Protein AF-0000000078960631 (afdb_homodimer)

Foldseek 3Di:
DPPPPPPPPPPPPPPCPPPPPVNDDLVVLLVVLVVDDDLLVLLVQLPPDVSSLVSSVVSLVPDDADEDELVVCQPPDPVSSLSSLQRCQCSHAEYEYEPVDHPPLVVSLVSNLPRNQNHAYYEYEQAEQPNSNLVSLQSHQAYAEYEYEHDDYDDEDDRANQNHLNHAYYEYELEEYQQQRVQRHPRHAEYYYELYAHDQDLRNQQRAQNHAYYAAENYDDVRLDPSNLQSNQPRPQNHAEYEHEQHDLRNLSNLNRQNHAEYEYEYDPVHDLEDNLSNLQSNLPDPRHNHAYYEYEAAHQQDLSNLLSLLSNQNYQEYEYEHYQNDALVSLVNNQARARHAEYEYYNHARYALNSVLSNLQRHQNHAEYHYEQHARYECVNVVSNCVRQNDPSPGHHYYHYYNYHYDCVRDPNPPD/DPPPPVPPPPPPPPPCPPCPPVNDDLVVLLVVLVVDDDLLVLLVQLPPDVSSLVSSVVSLVPDDADEDELVVCQPPDPVSSLSSLQRCQCSHAEYEYEPVDHPCLVVSLVSNLPRNQNHAYYEYEQAEQPNSNLVSLQSHQAYAEYEYEHDDYDDEDDRANQNHLNHAYYYYELEEYQQQRVQRHARHAEYAYELYAHDPDLRNQAHAQNHAEYAAYNYDAVNLDPSNLQSCLPRPQNHAYYEHEQHDLRNLSNLSRQRHAEYEYEYDPPHDLEDRLSNLQSNLPDPRHNHAYYEYEAAHQQDLSNLLSLLSNQNYQEYEYYHYQNDALVSLLNNQANARHAEYEYYNHARYALNSLLSNLQRHQNHAEYHYEQHARYECVNVVSNCVRQNDPSPGHHYYHYYNYHYDCVRDPNPPD

Secondary structure (DSSP, 8-state):
--------------------GGGS-HHHHHHHGGG---HHHHHHHHTT-HHHHHHHHHHHHHSS--EEEHHHHHTS-HHHHHHHHHHHGGG--EEEEEGGG-S-HHHHHHHHHHH-TT--EEEEEEE-TT-GGGHHHHH-S---EEEEEESS--SPP----TT-TT--EEEEES-EE--GGGS--TT--EEEEES-EE---TTTTTT-TT--EEEEES--TTTSSHHHHHHHHHH-TT--EEEEES--S--GGGGG-SS--EEEEE--TTS--B--HHHHHHHHH-TT----EEEEES--B--HHHHHHHTT-TT-SEEEEES-SS--HHHHTTT---TT--EEEEES-TT--HHHHHHHHHH-TT--EEEEES-TT--HHHHHHHHHHH-TTS----EEEEESSS--TTTS-----/--------------------GGGS-HHHHHHHGGG---HHHHHHHHTT-HHHHHHHHHHHHHSS--EEEHHHHHTS-HHHHHHHHHHHGGG--EEEEEGGG-S-HHHHHHHHHHH-TT--EEEEEEE-TT-GGGHHHHH-S---EEEEEESS--SPP----TT-TT--EEEEES-EE--TTSS--TT--EEEEES-EE---TTTTTT-TT--EEEEES--TTTSSHHHHHHHHHH-TT--EEEEES--S--GGGGG-SS--EEEEE--TTS--B--HHHHHHHHH-TT----EEEEES--B--HHHHHHHTT-TT-SEEEEES-SS--HHHHHHT---TT--EEEEES-TT--HHHHHHHHHH-TT--EEEEES-TT--HHHHHHHHHHH-TTS----EEEEESSS--TTTS-----

pLDDT: mean 85.21, std 16.03, range [22.84, 98.56]

Organism: Drosophila grimshawi (NCBI:txid7222)

Sequence (834 aa):
MSGNFGMVSQHPHQDSTSCPIMCLHEDIICQLFNYIPQLSDKVHLACVAPKFRDAFDNWARRQRSHSLNAQDVEQMLLPDLIVFFKVAGPFITVLMVNTASYHKESLIVEFIAEYCKNLEEIHFSNVTDEFRFGQLLSRLTHLRRVSIHCSDVEDVLNLDMESNQELEFFELINGCYTGKHLCDFPKLQTIVLRDCLLWNSGELGITLKKLRVLVLEGCCFDVMNQSLYEKIAKCCVDLEDLTFSNCDVHFEVIAQLVNLKRCTLKTYISTSNELNLDFLSALAEKRDSKLQYLNLTGQFEIGNEHATCLGQLNTLLQLHFSDNDVLEDSHFLLFNDLPQLKLLGLSWCGSVTDTGLANLICRCPQLNRMDINHCNQITNNLVFNAISCCGKGTGRSMILNVAHTKITNTMLEVRSAMSGNFGMVSQHPHQDSTSCPIMCLHEDIICQLFNYIPQLSDKVHLACVAPKFRDAFDNWARRQRSHSLNAQDVEQMLLPDLIVFFKVAGPFITVLMVNTASYHKESLIVEFIAEYCKNLEEIHFSNVTDEFRFGQLLSRLTHLRRVSIHCSDVEDVLNLDMESNQELEFFELINGCYTGKHLCDFPKLQTIVLRDCLLWNSGELGITLKKLRVLVLEGCCFDVMNQSLYEKIAKCCVDLEDLTFSNCDVHFEVIAQLVNLKRCTLKTYISTSNELNLDFLSALAEKRDSKLQYLNLTGQFEIGNEHATCLGQLNTLLQLHFSDNDVLEDSHFLLFNDLPQLKLLGLSWCGSVTDTGLANLICRCPQLNRMDINHCNQITNNLVFNAISCCGKGTGRSMILNVAHTKITNTMLEVRSA

InterPro domains:
  IPR006553 Leucine-rich repeat, cysteine-containing subtype [SM00367] (236-260)
  IPR006553 Leucine-rich repeat, cysteine-containing subtype [SM00367] (338-363)
  IPR006553 Leucine-rich repeat, cysteine-containing subtype [SM00367] (364-389)
  IPR032675 Leucine-rich repeat domain superfamily [G3DSA:3.80.10.10] (80-414)

Radius of gyration: 43.94 Å; Cα contacts (8 Å, |Δi|>4): 1787; chains: 2; bounding box: 87×144×111 Å

Structure (mmCIF, N/CA/C/O backbone):
data_AF-0000000078960631-model_v1
#
loop_
_entity.id
_entity.type
_entity.pdbx_description
1 polymer GH23424
#
loop_
_atom_site.group_PDB
_atom_site.id
_atom_site.type_symbol
_atom_site.label_atom_id
_atom_site.label_alt_id
_atom_site.label_comp_id
_atom_site.label_asym_id
_atom_site.label_entity_id
_atom_site.label_seq_id
_atom_site.pdbx_PDB_ins_code
_atom_site.Cartn_x
_atom_site.Cartn_y
_atom_site.Cartn_z
_atom_site.occupancy
_atom_site.B_iso_or_equiv
_atom_site.auth_seq_id
_atom_site.auth_comp_id
_atom_site.auth_asym_id
_atom_site.auth_atom_id
_atom_site.pdbx_PDB_model_num
ATOM 1 N N . MET A 1 1 ? 52.219 50.438 -59.281 1 24 1 MET A N 1
ATOM 2 C CA . MET A 1 1 ? 53.031 49.719 -58.312 1 24 1 MET A CA 1
ATOM 3 C C . MET A 1 1 ? 52.156 49.031 -57.25 1 24 1 MET A C 1
ATOM 5 O O . MET A 1 1 ? 51.469 49.719 -56.469 1 24 1 MET A O 1
ATOM 9 N N . SER A 1 2 ? 51.531 47.875 -57.531 1 25.92 2 SER A N 1
ATOM 10 C CA . SER A 1 2 ? 50.375 47.125 -57 1 25.92 2 SER A CA 1
ATOM 11 C C . SER A 1 2 ? 50.75 46.406 -55.719 1 25.92 2 SER A C 1
ATOM 13 O O . SER A 1 2 ? 51.562 45.5 -55.688 1 25.92 2 SER A O 1
ATOM 15 N N . GLY A 1 3 ? 51 47.156 -54.656 1 25.03 3 GLY A N 1
ATOM 16 C CA . GLY A 1 3 ? 51.5 46.719 -53.375 1 25.03 3 GLY A CA 1
ATOM 17 C C . GLY A 1 3 ? 50.625 45.625 -52.719 1 25.03 3 GLY A C 1
ATOM 18 O O . GLY A 1 3 ? 49.406 45.781 -52.625 1 25.03 3 GLY A O 1
ATOM 19 N N . ASN A 1 4 ? 51 44.344 -52.875 1 25.89 4 ASN A N 1
ATOM 20 C CA . ASN A 1 4 ? 50.375 43.094 -52.469 1 25.89 4 ASN A CA 1
ATOM 21 C C . ASN A 1 4 ? 50.281 43 -50.938 1 25.89 4 ASN A C 1
ATOM 23 O O . ASN A 1 4 ? 51.312 42.969 -50.25 1 25.89 4 ASN A O 1
ATOM 27 N N . PHE A 1 5 ? 49.375 43.719 -50.219 1 25.98 5 PHE A N 1
ATOM 28 C CA . PHE A 1 5 ? 49.188 43.719 -48.781 1 25.98 5 PHE A CA 1
ATOM 29 C C . PHE A 1 5 ? 48.906 42.281 -48.281 1 25.98 5 PHE A C 1
ATOM 31 O O . PHE A 1 5 ? 47.938 41.656 -48.719 1 25.98 5 PHE A O 1
ATOM 38 N N . GLY A 1 6 ? 49.875 41.5 -48.031 1 25.41 6 GLY A N 1
ATOM 39 C CA . GLY A 1 6 ? 49.781 40.125 -47.562 1 25.41 6 GLY A CA 1
ATOM 40 C C . GLY A 1 6 ? 48.969 39.969 -46.281 1 25.41 6 GLY A C 1
ATOM 41 O O . GLY A 1 6 ? 49.25 40.688 -45.281 1 25.41 6 GLY A O 1
ATOM 42 N N . MET A 1 7 ? 47.656 39.719 -46.281 1 27.27 7 MET A N 1
ATOM 43 C CA . MET A 1 7 ? 46.719 39.5 -45.188 1 27.27 7 MET A CA 1
ATOM 44 C C . MET A 1 7 ? 47.219 38.406 -44.25 1 27.27 7 MET A C 1
ATOM 46 O O . MET A 1 7 ? 47.375 37.25 -44.656 1 27.27 7 MET A O 1
ATOM 50 N N . VAL A 1 8 ? 48.125 38.719 -43.375 1 28.75 8 VAL A N 1
ATOM 51 C CA . VAL A 1 8 ? 48.594 37.75 -42.375 1 28.75 8 VAL A CA 1
ATOM 52 C C . VAL A 1 8 ? 47.406 37.188 -41.625 1 28.75 8 VAL A C 1
ATOM 54 O O . VAL A 1 8 ? 46.594 37.938 -41.062 1 28.75 8 VAL A O 1
ATOM 57 N N . SER A 1 9 ? 46.812 36.031 -42.031 1 27.86 9 SER A N 1
ATOM 58 C CA . SER A 1 9 ? 45.719 35.312 -41.406 1 27.86 9 SER A CA 1
ATOM 59 C C . SER A 1 9 ? 46.031 35 -39.938 1 27.86 9 SER A C 1
ATOM 61 O O . SER A 1 9 ? 47.031 34.344 -39.656 1 27.86 9 SER A O 1
ATOM 63 N N . GLN A 1 10 ? 45.969 36 -39.031 1 28.97 10 GLN A N 1
ATOM 64 C CA . GLN A 1 10 ? 46.062 35.719 -37.594 1 28.97 10 GLN A CA 1
ATOM 65 C C . GLN A 1 10 ? 45.219 34.531 -37.219 1 28.97 10 GLN A C 1
ATOM 67 O O . GLN A 1 10 ? 44 34.5 -37.5 1 28.97 10 GLN A O 1
ATOM 72 N N . HIS A 1 11 ? 45.688 33.312 -37.281 1 30.69 11 HIS A N 1
ATOM 73 C CA . HIS A 1 11 ? 45 32.125 -36.781 1 30.69 11 HIS A CA 1
ATOM 74 C C . HIS A 1 11 ? 44.531 32.375 -35.344 1 30.69 11 HIS A C 1
ATOM 76 O O . HIS A 1 11 ? 45.344 32.781 -34.5 1 30.69 11 HIS A O 1
ATOM 82 N N . PRO A 1 12 ? 43.281 32.781 -35.062 1 32.94 12 PRO A N 1
ATOM 83 C CA . PRO A 1 12 ? 42.781 32.938 -33.688 1 32.94 12 PRO A CA 1
ATOM 84 C C . PRO A 1 12 ? 43.188 31.781 -32.781 1 32.94 12 PRO A C 1
ATOM 86 O O . PRO A 1 12 ? 43.125 30.625 -33.188 1 32.94 12 PRO A O 1
ATOM 89 N N . HIS A 1 13 ? 44.281 31.859 -32.062 1 34.03 13 HIS A N 1
ATOM 90 C CA . HIS A 1 13 ? 44.594 30.938 -30.969 1 34.03 13 HIS A CA 1
ATOM 91 C C . HIS A 1 13 ? 43.344 30.562 -30.203 1 34.03 13 HIS A C 1
ATOM 93 O O . HIS A 1 13 ? 42.594 31.453 -29.734 1 34.03 13 HIS A O 1
ATOM 99 N N . GLN A 1 14 ? 42.562 29.531 -30.578 1 33.16 14 GLN A N 1
ATOM 100 C CA . GLN A 1 14 ? 41.5 28.953 -29.766 1 33.16 14 GLN A CA 1
ATOM 101 C C . GLN A 1 14 ? 41.875 28.859 -28.297 1 33.16 14 GLN A C 1
ATOM 103 O O . GLN A 1 14 ? 42.812 28.141 -27.953 1 33.16 14 GLN A O 1
ATOM 108 N N . ASP A 1 15 ? 42.094 29.891 -27.547 1 34.84 15 ASP A N 1
ATOM 109 C CA . ASP A 1 15 ? 42.156 29.938 -26.094 1 34.84 15 ASP A CA 1
ATOM 110 C C . ASP A 1 15 ? 41.219 28.922 -25.453 1 34.84 15 ASP A C 1
ATOM 112 O O . ASP A 1 15 ? 40 29.062 -25.531 1 34.84 15 ASP A O 1
ATOM 116 N N . SER A 1 16 ? 41.312 27.641 -25.672 1 37.28 16 SER A N 1
ATOM 117 C CA . SER A 1 16 ? 40.656 26.5 -25.062 1 37.28 16 SER A CA 1
ATOM 118 C C . SER A 1 16 ? 40.531 26.672 -23.547 1 37.28 16 SER A C 1
ATOM 120 O O . SER A 1 16 ? 41.438 26.281 -22.797 1 37.28 16 SER A O 1
ATOM 122 N N . THR A 1 17 ? 40.375 27.719 -22.859 1 38.69 17 THR A N 1
ATOM 123 C CA . THR A 1 17 ? 40 27.938 -21.453 1 38.69 17 THR A CA 1
ATOM 124 C C . THR A 1 17 ? 39 26.906 -20.984 1 38.69 17 THR A C 1
ATOM 126 O O . THR A 1 17 ? 37.812 27.234 -20.797 1 38.69 17 THR A O 1
ATOM 129 N N . SER A 1 18 ? 38.719 25.875 -21.641 1 41.97 18 SER A N 1
ATOM 130 C CA . SER A 1 18 ? 37.812 24.891 -21.031 1 41.97 18 SER A CA 1
ATOM 131 C C . SER A 1 18 ? 38.281 24.516 -19.625 1 41.97 18 SER A C 1
ATOM 133 O O . SER A 1 18 ? 39.344 23.922 -19.438 1 41.97 18 SER A O 1
ATOM 135 N N . CYS A 1 19 ? 38.406 25.297 -18.641 1 44.47 19 CYS A N 1
ATOM 136 C CA . CYS A 1 19 ? 38.625 24.891 -17.266 1 44.47 19 CYS A CA 1
ATOM 137 C C . CYS A 1 19 ? 37.781 23.688 -16.906 1 44.47 19 CYS A C 1
ATOM 139 O O . CYS A 1 19 ? 36.562 23.781 -16.922 1 44.47 19 CYS A O 1
ATOM 141 N N . PRO A 1 20 ? 38.281 22.562 -17.016 1 53.53 20 PRO A N 1
ATOM 142 C CA . PRO A 1 20 ? 37.531 21.391 -16.547 1 53.53 20 PRO A CA 1
ATOM 143 C C . PRO A 1 20 ? 36.875 21.609 -15.172 1 53.53 20 PRO A C 1
ATOM 145 O O . PRO A 1 20 ? 37.469 22.266 -14.312 1 53.53 20 PRO A O 1
ATOM 148 N N . ILE A 1 21 ? 35.625 21.75 -15.109 1 60.78 21 ILE A N 1
ATOM 149 C CA . ILE A 1 21 ? 34.781 21.859 -13.914 1 60.78 21 ILE A CA 1
ATOM 150 C C . ILE A 1 21 ? 35.531 21.25 -12.727 1 60.78 21 ILE A C 1
ATOM 152 O O . ILE A 1 21 ? 35.375 21.719 -11.594 1 60.78 21 ILE A O 1
ATOM 156 N N . MET A 1 22 ? 36.438 20.344 -13.031 1 63.62 22 MET A N 1
ATOM 157 C CA . MET A 1 22 ? 37.156 19.656 -11.961 1 63.62 22 MET A CA 1
ATOM 158 C C . MET A 1 22 ? 38.219 20.578 -11.352 1 63.62 22 MET A C 1
ATOM 160 O O . MET A 1 22 ? 38.688 20.328 -10.242 1 63.62 22 MET A O 1
ATOM 164 N N . CYS A 1 23 ? 38.594 21.656 -12.094 1 66.38 23 CYS A N 1
ATOM 165 C CA . CYS A 1 23 ? 39.656 22.516 -11.617 1 66.38 23 CYS A CA 1
ATOM 166 C C . CYS A 1 23 ? 39.094 23.703 -10.828 1 66.38 23 CYS A C 1
ATOM 168 O O . CYS A 1 23 ? 39.844 24.484 -10.258 1 66.38 23 CYS A O 1
ATOM 170 N N . LEU A 1 24 ? 37.938 23.75 -10.82 1 69 24 LEU A N 1
ATOM 171 C CA . LEU A 1 24 ? 37.312 24.875 -10.109 1 69 24 LEU A CA 1
ATOM 172 C C . LEU A 1 24 ? 37.5 24.719 -8.602 1 69 24 LEU A C 1
ATOM 174 O O . LEU A 1 24 ? 37.562 23.594 -8.094 1 69 24 LEU A O 1
ATOM 178 N N . HIS A 1 25 ? 37.781 25.875 -7.945 1 76.56 25 HIS A N 1
ATOM 179 C CA . HIS A 1 25 ? 37.875 25.875 -6.488 1 76.56 25 HIS A CA 1
ATOM 180 C C . HIS A 1 25 ? 36.594 25.359 -5.852 1 76.56 25 HIS A C 1
ATOM 182 O O . HIS A 1 25 ? 35.5 25.562 -6.402 1 76.56 25 HIS A O 1
ATOM 188 N N . GLU A 1 26 ? 36.781 24.719 -4.738 1 78.12 26 GLU A N 1
ATOM 189 C CA . GLU A 1 26 ? 35.688 24.078 -4.027 1 78.12 26 GLU A CA 1
ATOM 190 C C . GLU A 1 26 ? 34.594 25.094 -3.721 1 78.12 26 GLU A C 1
ATOM 192 O O . GLU A 1 26 ? 33.406 24.766 -3.803 1 78.12 26 GLU A O 1
ATOM 197 N N . ASP A 1 27 ? 35 26.281 -3.514 1 80.06 27 ASP A N 1
ATOM 198 C CA . ASP A 1 27 ? 34.031 27.312 -3.154 1 80.06 27 ASP A CA 1
ATOM 199 C C . ASP A 1 27 ? 33.156 27.672 -4.348 1 80.06 27 ASP A C 1
ATOM 201 O O . ASP A 1 27 ? 31.953 27.969 -4.18 1 80.06 27 ASP A O 1
ATOM 205 N N . ILE A 1 28 ? 33.719 27.578 -5.465 1 81.75 28 ILE A N 1
ATOM 206 C CA . ILE A 1 28 ? 32.969 27.891 -6.672 1 81.75 28 ILE A CA 1
ATOM 207 C C . ILE A 1 28 ? 31.984 26.75 -6.969 1 81.75 28 ILE A C 1
ATOM 209 O O . ILE A 1 28 ? 30.844 27 -7.344 1 81.75 28 ILE A O 1
ATOM 213 N N . ILE A 1 29 ? 32.438 25.578 -6.758 1 83.75 29 ILE A N 1
ATOM 214 C CA . ILE A 1 29 ? 31.578 24.438 -6.98 1 83.75 29 ILE A CA 1
ATOM 215 C C . ILE A 1 29 ? 30.391 24.484 -6.004 1 83.75 29 ILE A C 1
ATOM 217 O O . ILE A 1 29 ? 29.266 24.188 -6.383 1 83.75 29 ILE A O 1
ATOM 221 N N . CYS A 1 30 ? 30.734 24.938 -4.828 1 85.94 30 CYS A N 1
ATOM 222 C CA . CYS A 1 30 ? 29.703 25.047 -3.811 1 85.94 30 CYS A CA 1
ATOM 223 C C . CYS A 1 30 ? 28.609 26.031 -4.246 1 85.94 30 CYS A C 1
ATOM 225 O O . CYS A 1 30 ? 27.422 25.797 -4.008 1 85.94 30 CYS A O 1
ATOM 227 N N . GLN A 1 31 ? 29.031 27.047 -4.914 1 86.25 31 GLN A N 1
ATOM 228 C CA . GLN A 1 31 ? 28.078 28.047 -5.375 1 86.25 31 GLN A CA 1
ATOM 229 C C . GLN A 1 31 ? 27.219 27.5 -6.508 1 86.25 31 GLN A C 1
ATOM 231 O O . GLN A 1 31 ? 26.078 27.922 -6.684 1 86.25 31 GLN A O 1
ATOM 236 N N . LEU A 1 32 ? 27.797 26.594 -7.223 1 86.31 32 LEU A N 1
ATOM 237 C CA . LEU A 1 32 ? 27.078 25.984 -8.336 1 86.31 32 LEU A CA 1
ATOM 238 C C . LEU A 1 32 ? 25.812 25.297 -7.859 1 86.31 32 LEU A C 1
ATOM 240 O O . LEU A 1 32 ? 24.797 25.281 -8.562 1 86.31 32 LEU A O 1
ATOM 244 N N . PHE A 1 33 ? 25.797 24.844 -6.672 1 89.75 33 PHE A N 1
ATOM 245 C CA . PHE A 1 33 ? 24.656 24.078 -6.148 1 89.75 33 PHE A CA 1
ATOM 246 C C . PHE A 1 33 ? 23.469 25 -5.902 1 89.75 33 PHE A C 1
ATOM 248 O O . PHE A 1 33 ? 22.312 24.547 -5.918 1 89.75 33 PHE A O 1
ATOM 255 N N . ASN A 1 34 ? 23.75 26.219 -5.754 1 87.81 34 ASN A N 1
ATOM 256 C CA . ASN A 1 34 ? 22.656 27.172 -5.562 1 87.81 34 ASN A CA 1
ATOM 257 C C . ASN A 1 34 ? 21.844 27.359 -6.84 1 87.81 34 ASN A C 1
ATOM 259 O O . ASN A 1 34 ? 20.688 27.766 -6.781 1 87.81 34 ASN A O 1
ATOM 263 N N . TYR A 1 35 ? 22.438 27.016 -7.883 1 88.5 35 TYR A N 1
ATOM 264 C CA . TYR A 1 35 ? 21.797 27.281 -9.164 1 88.5 35 TYR A CA 1
ATOM 265 C C . TYR A 1 35 ? 21.094 26.031 -9.688 1 88.5 35 TYR A C 1
ATOM 267 O O . TYR A 1 35 ? 20.406 26.094 -10.711 1 88.5 35 TYR A O 1
ATOM 275 N N . ILE A 1 36 ? 21.203 25 -9.133 1 89.38 36 ILE A N 1
ATOM 276 C CA . ILE A 1 36 ? 20.5 23.781 -9.5 1 89.38 36 ILE A CA 1
ATOM 277 C C . ILE A 1 36 ? 19.219 23.656 -8.703 1 89.38 36 ILE A C 1
ATOM 279 O O . ILE A 1 36 ? 19.25 23.562 -7.473 1 89.38 36 ILE A O 1
ATOM 283 N N . PRO A 1 37 ? 18.188 23.625 -9.328 1 85.56 37 PRO A N 1
ATOM 284 C CA . PRO A 1 37 ? 16.906 23.734 -8.617 1 85.56 37 PRO A CA 1
ATOM 285 C C . PRO A 1 37 ? 16.516 22.438 -7.902 1 85.56 37 PRO A C 1
ATOM 287 O O . PRO A 1 37 ? 16.141 22.469 -6.727 1 85.56 37 PRO A O 1
ATOM 290 N N . GLN A 1 38 ? 16.625 21.297 -8.555 1 89.69 38 GLN A N 1
ATOM 291 C CA . GLN A 1 38 ? 16.141 20.062 -7.977 1 89.69 38 GLN A CA 1
ATOM 292 C C . GLN A 1 38 ? 17.219 19.375 -7.133 1 89.69 38 GLN A C 1
ATOM 294 O O . GLN A 1 38 ? 18.375 19.312 -7.539 1 89.69 38 GLN A O 1
ATOM 299 N N . LEU A 1 39 ? 16.844 19.016 -5.957 1 92 39 LEU A N 1
ATOM 300 C CA . LEU A 1 39 ? 17.75 18.344 -5.051 1 92 39 LEU A CA 1
ATOM 301 C C . LEU A 1 39 ? 18.328 17.094 -5.699 1 92 39 LEU A C 1
ATOM 303 O O . LEU A 1 39 ? 19.5 16.75 -5.477 1 92 39 LEU A O 1
ATOM 307 N N . SER A 1 40 ? 17.578 16.375 -6.504 1 91.38 40 SER A N 1
ATOM 308 C CA . SER A 1 40 ? 18.031 15.156 -7.18 1 91.38 40 SER A CA 1
ATOM 309 C C . SER A 1 40 ? 19.188 15.453 -8.117 1 91.38 40 SER A C 1
ATOM 311 O O . SER A 1 40 ? 20.156 14.68 -8.188 1 91.38 40 SER A O 1
ATOM 313 N N . ASP A 1 41 ? 19.078 16.531 -8.766 1 91.38 41 ASP A N 1
ATOM 314 C CA . ASP A 1 41 ? 20.156 16.938 -9.664 1 91.38 41 ASP A CA 1
ATOM 315 C C . ASP A 1 41 ? 21.406 17.328 -8.883 1 91.38 41 ASP A C 1
ATOM 317 O O . ASP A 1 41 ? 22.531 17.062 -9.328 1 91.38 41 ASP A O 1
ATOM 321 N N . LYS A 1 42 ? 21.25 17.984 -7.824 1 93.12 42 LYS A N 1
ATOM 322 C CA . LYS A 1 42 ? 22.375 18.328 -6.957 1 93.12 42 LYS A CA 1
ATOM 323 C C . LYS A 1 42 ? 23.125 17.062 -6.504 1 93.12 42 LYS A C 1
ATOM 325 O O . LYS A 1 42 ? 24.344 17.031 -6.5 1 93.12 42 LYS A O 1
ATOM 330 N N . VAL A 1 43 ? 22.312 16.062 -6.121 1 93.81 43 VAL A N 1
ATOM 331 C CA . VAL A 1 43 ? 22.906 14.805 -5.66 1 93.81 43 VAL A CA 1
ATOM 332 C C . VAL A 1 43 ? 23.656 14.133 -6.809 1 93.81 43 VAL A C 1
ATOM 334 O O . VAL A 1 43 ? 24.734 13.586 -6.613 1 93.81 43 VAL A O 1
ATOM 337 N N . HIS A 1 44 ? 23.062 14.164 -7.98 1 92.5 44 HIS A N 1
ATOM 338 C CA . HIS A 1 44 ? 23.734 13.602 -9.148 1 92.5 44 HIS A CA 1
ATOM 339 C C . HIS A 1 44 ? 25.109 14.242 -9.359 1 92.5 44 HIS A C 1
ATOM 341 O O . HIS A 1 44 ? 26.094 13.539 -9.625 1 92.5 44 HIS A O 1
ATOM 347 N N . LEU A 1 45 ? 25.125 15.508 -9.305 1 91.62 45 LEU A N 1
ATOM 348 C CA . LEU A 1 45 ? 26.375 16.234 -9.438 1 91.62 45 LEU A CA 1
ATOM 349 C C . LEU A 1 45 ? 27.344 15.844 -8.328 1 91.62 45 LEU A C 1
ATOM 351 O O . LEU A 1 45 ? 28.547 15.68 -8.57 1 91.62 45 LEU A O 1
ATOM 355 N N . ALA A 1 46 ? 26.875 15.695 -7.121 1 93.25 46 ALA A N 1
ATOM 356 C CA . ALA A 1 46 ? 27.688 15.352 -5.961 1 93.25 46 ALA A CA 1
ATOM 357 C C . ALA A 1 46 ? 28.375 14 -6.152 1 93.25 46 ALA A C 1
ATOM 359 O O . ALA A 1 46 ? 29.453 13.75 -5.598 1 93.25 46 ALA A O 1
ATOM 360 N N . CYS A 1 47 ? 27.719 13.148 -6.973 1 92.62 47 CYS A N 1
ATOM 361 C CA . CYS A 1 47 ? 28.188 11.773 -7.094 1 92.62 47 CYS A CA 1
ATOM 362 C C . CYS A 1 47 ? 29.172 11.633 -8.25 1 92.62 47 CYS A C 1
ATOM 364 O O . CYS A 1 47 ? 29.75 10.562 -8.453 1 92.62 47 CYS A O 1
ATOM 366 N N . VAL A 1 48 ? 29.422 12.656 -8.984 1 89.56 48 VAL A N 1
ATOM 367 C CA . VAL A 1 48 ? 30.281 12.602 -10.164 1 89.56 48 VAL A CA 1
ATOM 368 C C . VAL A 1 48 ? 31.734 12.438 -9.734 1 89.56 48 VAL A C 1
ATOM 370 O O . VAL A 1 48 ? 32.5 11.711 -10.367 1 89.56 48 VAL A O 1
ATOM 373 N N . ALA A 1 49 ? 32.188 13.125 -8.68 1 90.25 49 ALA A N 1
ATOM 374 C CA . ALA A 1 49 ? 33.562 13.07 -8.164 1 90.25 49 ALA A CA 1
ATOM 375 C C . ALA A 1 49 ? 33.594 13.422 -6.68 1 90.25 49 ALA A C 1
ATOM 377 O O . ALA A 1 49 ? 32.688 14.078 -6.168 1 90.25 49 ALA A O 1
ATOM 378 N N . PRO A 1 50 ? 34.562 12.914 -5.996 1 90.94 50 PRO A N 1
ATOM 379 C CA . PRO A 1 50 ? 34.688 13.195 -4.562 1 90.94 50 PRO A CA 1
ATOM 380 C C . PRO A 1 50 ? 34.688 14.688 -4.258 1 90.94 50 PRO A C 1
ATOM 382 O O . PRO A 1 50 ? 34.156 15.125 -3.244 1 90.94 50 PRO A O 1
ATOM 385 N N . LYS A 1 51 ? 35.344 15.406 -5.141 1 89.62 51 LYS A N 1
ATOM 386 C CA . LYS A 1 51 ? 35.406 16.844 -4.938 1 89.62 51 LYS A CA 1
ATOM 387 C C . LYS A 1 51 ? 34 17.453 -4.914 1 89.62 51 LYS A C 1
ATOM 389 O O . LYS A 1 51 ? 33.719 18.344 -4.113 1 89.62 51 LYS A O 1
ATOM 394 N N . PHE A 1 52 ? 33.156 17.016 -5.766 1 91.81 52 PHE A N 1
ATOM 395 C CA . PHE A 1 52 ? 31.766 17.484 -5.832 1 91.81 52 PHE A CA 1
ATOM 396 C C . PHE A 1 52 ? 30.984 17.031 -4.609 1 91.81 52 PHE A C 1
ATOM 398 O O . PHE A 1 52 ? 30.125 17.766 -4.117 1 91.81 52 PHE A O 1
ATOM 405 N N . ARG A 1 53 ? 31.281 15.852 -4.129 1 93.81 53 ARG A N 1
ATOM 406 C CA . ARG A 1 53 ? 30.625 15.344 -2.926 1 93.81 53 ARG A CA 1
ATOM 407 C C . ARG A 1 53 ? 30.953 16.219 -1.717 1 93.81 53 ARG A C 1
ATOM 409 O O . ARG A 1 53 ? 30.047 16.594 -0.955 1 93.81 53 ARG A O 1
ATOM 416 N N . ASP A 1 54 ? 32.188 16.5 -1.575 1 93.19 54 ASP A N 1
ATOM 417 C CA . ASP A 1 54 ? 32.625 17.375 -0.481 1 93.19 54 ASP A CA 1
ATOM 418 C C . ASP A 1 54 ? 31.984 18.75 -0.573 1 93.19 54 ASP A C 1
ATOM 420 O O . ASP A 1 54 ? 31.578 19.312 0.441 1 93.19 54 ASP A O 1
ATOM 424 N N . ALA A 1 55 ? 31.969 19.25 -1.802 1 91.75 55 ALA A N 1
ATOM 425 C CA . ALA A 1 55 ? 31.328 20.547 -2.016 1 91.75 55 ALA A CA 1
ATOM 426 C C . ALA A 1 55 ? 29.844 20.5 -1.659 1 91.75 55 ALA A C 1
ATOM 428 O O . ALA A 1 55 ? 29.297 21.453 -1.096 1 91.75 55 ALA A O 1
ATOM 429 N N . PHE A 1 56 ? 29.25 19.484 -2.023 1 94.12 56 PHE A N 1
ATOM 430 C CA . PHE A 1 56 ? 27.828 19.297 -1.704 1 94.12 56 PHE A CA 1
ATOM 431 C C . PHE A 1 56 ? 27.609 19.297 -0.195 1 94.12 56 PHE A C 1
ATOM 433 O O . PHE A 1 56 ? 26.703 19.953 0.308 1 94.12 56 PHE A O 1
ATOM 440 N N . ASP A 1 57 ? 28.375 18.531 0.498 1 93.75 57 ASP A N 1
ATOM 441 C CA . ASP A 1 57 ? 28.25 18.422 1.948 1 93.75 57 ASP A CA 1
ATOM 442 C C . ASP A 1 57 ? 28.406 19.797 2.607 1 93.75 57 ASP A C 1
ATOM 444 O O . ASP A 1 57 ? 27.656 20.141 3.529 1 93.75 57 ASP A O 1
ATOM 448 N N . ASN A 1 58 ? 29.359 20.516 2.096 1 92.06 58 ASN A N 1
ATOM 449 C CA . ASN A 1 58 ? 29.578 21.859 2.613 1 92.06 58 ASN A CA 1
ATOM 450 C C . ASN A 1 58 ? 28.391 22.766 2.307 1 92.06 58 ASN A C 1
ATOM 452 O O . ASN A 1 58 ? 27.953 23.547 3.164 1 92.06 58 ASN A O 1
ATOM 456 N N . TRP A 1 59 ? 27.969 22.672 1.108 1 92.38 59 TRP A N 1
ATOM 457 C CA . TRP A 1 59 ? 26.797 23.453 0.697 1 92.38 59 TRP A CA 1
ATOM 458 C C . TRP A 1 59 ? 25.594 23.109 1.559 1 92.38 59 TRP A C 1
ATOM 460 O O . TRP A 1 59 ? 24.891 24 2.049 1 92.38 59 TRP A O 1
ATOM 470 N N . ALA A 1 60 ? 25.312 21.859 1.738 1 93.38 60 ALA A N 1
ATOM 471 C CA . ALA A 1 60 ? 24.125 21.375 2.455 1 93.38 60 ALA A CA 1
ATOM 472 C C . ALA A 1 60 ? 24.188 21.766 3.926 1 93.38 60 ALA A C 1
ATOM 474 O O . ALA A 1 60 ? 23.141 22.047 4.535 1 93.38 60 ALA A O 1
ATOM 475 N N . ARG A 1 61 ? 25.359 21.844 4.484 1 92.19 61 ARG A N 1
ATOM 476 C CA . ARG A 1 61 ? 25.516 22.203 5.891 1 92.19 61 ARG A CA 1
ATOM 477 C C . ARG A 1 61 ? 25.297 23.703 6.102 1 92.19 61 ARG A C 1
ATOM 479 O O . ARG A 1 61 ? 24.891 24.125 7.18 1 92.19 61 ARG A O 1
ATOM 486 N N . ARG A 1 62 ? 25.547 24.453 5.066 1 89.31 62 ARG A N 1
ATOM 487 C CA . ARG A 1 62 ? 25.438 25.891 5.168 1 89.31 62 ARG A CA 1
ATOM 488 C C . ARG A 1 62 ? 23.969 26.344 5.066 1 89.31 62 ARG A C 1
ATOM 490 O O . ARG A 1 62 ? 23.578 27.328 5.676 1 89.31 62 ARG A O 1
ATOM 497 N N . GLN A 1 63 ? 23.281 25.562 4.348 1 84.06 63 GLN A N 1
ATOM 498 C CA . GLN A 1 63 ? 21.875 25.906 4.191 1 84.06 63 GLN A CA 1
ATOM 499 C C . GLN A 1 63 ? 21.062 25.391 5.375 1 84.06 63 GLN A C 1
ATOM 501 O O . GLN A 1 63 ? 21.312 24.312 5.902 1 84.06 63 GLN A O 1
ATOM 506 N N . ARG A 1 64 ? 20.234 26.156 5.875 1 76.38 64 ARG A N 1
ATOM 507 C CA . ARG A 1 64 ? 19.484 25.859 7.094 1 76.38 64 ARG A CA 1
ATOM 508 C C . ARG A 1 64 ? 18.375 24.844 6.816 1 76.38 64 ARG A C 1
ATOM 510 O O . ARG A 1 64 ? 18.031 24.031 7.684 1 76.38 64 ARG A O 1
ATOM 517 N N . SER A 1 65 ? 17.828 24.938 5.68 1 90.06 65 SER A N 1
ATOM 518 C CA . SER A 1 65 ? 16.656 24.094 5.469 1 90.06 65 SER A CA 1
ATOM 519 C C . SER A 1 65 ? 16.641 23.516 4.055 1 90.06 65 SER A C 1
ATOM 521 O O . SER A 1 65 ? 16.906 24.234 3.086 1 90.06 65 SER A O 1
ATOM 523 N N . HIS A 1 66 ? 16.5 22.203 3.953 1 93.94 66 HIS A N 1
ATOM 524 C CA . HIS A 1 66 ? 16.312 21.531 2.68 1 93.94 66 HIS A CA 1
ATOM 525 C C . HIS A 1 66 ? 14.961 20.828 2.625 1 93.94 66 HIS A C 1
ATOM 527 O O . HIS A 1 66 ? 14.648 20 3.486 1 93.94 66 HIS A O 1
ATOM 533 N N . SER A 1 67 ? 14.258 21.219 1.596 1 95.25 67 SER A N 1
ATOM 534 C CA . SER A 1 67 ? 12.914 20.656 1.459 1 95.25 67 SER A CA 1
ATOM 535 C C . SER A 1 67 ? 12.898 19.516 0.449 1 95.25 67 SER A C 1
ATOM 537 O O . SER A 1 67 ? 13.586 19.562 -0.575 1 95.25 67 SER A O 1
ATOM 539 N N . LEU A 1 68 ? 12.156 18.469 0.736 1 96.19 68 LEU A N 1
ATOM 540 C CA . LEU A 1 68 ? 11.922 17.344 -0.169 1 96.19 68 LEU A CA 1
ATOM 541 C C . LEU A 1 68 ? 10.43 17.156 -0.432 1 96.19 68 LEU A C 1
ATOM 543 O O . LEU A 1 68 ? 9.641 17.062 0.507 1 96.19 68 LEU A O 1
ATOM 547 N N . ASN A 1 69 ? 10.109 17.219 -1.664 1 94.25 69 ASN A N 1
ATOM 548 C CA . ASN A 1 69 ? 8.797 16.734 -2.088 1 94.25 69 ASN A CA 1
ATOM 549 C C . ASN A 1 69 ? 8.82 15.234 -2.363 1 94.25 69 ASN A C 1
ATOM 551 O O . ASN A 1 69 ? 9.484 14.773 -3.289 1 94.25 69 ASN A O 1
ATOM 555 N N . ALA A 1 70 ? 8.062 14.469 -1.591 1 93.56 70 ALA A N 1
ATOM 556 C CA . ALA A 1 70 ? 8.086 13.016 -1.692 1 93.56 70 ALA A CA 1
ATOM 557 C C . ALA A 1 70 ? 7.793 12.555 -3.119 1 93.56 70 ALA A C 1
ATOM 559 O O . ALA A 1 70 ? 8.336 11.547 -3.578 1 93.56 70 ALA A O 1
ATOM 560 N N . GLN A 1 71 ? 6.996 13.273 -3.857 1 90.12 71 GLN A N 1
ATOM 561 C CA . GLN A 1 71 ? 6.605 12.914 -5.219 1 90.12 71 GLN A CA 1
ATOM 562 C C . GLN A 1 71 ? 7.809 12.922 -6.156 1 90.12 71 GLN A C 1
ATOM 564 O O . GLN A 1 71 ? 7.836 12.195 -7.148 1 90.12 71 GLN A O 1
ATOM 569 N N . ASP A 1 72 ? 8.75 13.719 -5.824 1 90.19 72 ASP A N 1
ATOM 570 C CA . ASP A 1 72 ? 9.914 13.883 -6.691 1 90.19 72 ASP A CA 1
ATOM 571 C C . ASP A 1 72 ? 10.758 12.609 -6.719 1 90.19 72 ASP A C 1
ATOM 573 O O . ASP A 1 72 ? 11.484 12.352 -7.684 1 90.19 72 ASP A O 1
ATOM 577 N N . VAL A 1 73 ? 10.68 11.797 -5.711 1 92.31 73 VAL A N 1
ATOM 578 C CA . VAL A 1 73 ? 11.555 10.633 -5.633 1 92.31 73 VAL A CA 1
ATOM 579 C C . VAL A 1 73 ? 10.773 9.367 -5.969 1 92.31 73 VAL A C 1
ATOM 581 O O . VAL A 1 73 ? 11.352 8.289 -6.082 1 92.31 73 VAL A O 1
ATOM 584 N N . GLU A 1 74 ? 9.555 9.469 -6.125 1 87.62 74 GLU A N 1
ATOM 585 C CA . GLU A 1 74 ? 8.719 8.297 -6.383 1 87.62 74 GLU A CA 1
ATOM 586 C C . GLU A 1 74 ? 9.078 7.645 -7.715 1 87.62 74 GLU A C 1
ATOM 588 O O . GLU A 1 74 ? 9.016 6.422 -7.848 1 87.62 74 GLU A O 1
ATOM 593 N N . GLN A 1 75 ? 9.383 8.438 -8.68 1 85.56 75 GLN A N 1
ATOM 594 C CA . GLN A 1 75 ? 9.633 7.922 -10.023 1 85.56 75 GLN A CA 1
ATOM 595 C C . GLN A 1 75 ? 11.086 7.48 -10.18 1 85.56 75 GLN A C 1
ATOM 597 O O . GLN A 1 75 ? 11.453 6.91 -11.211 1 85.56 75 GLN A O 1
ATOM 602 N N . MET A 1 76 ? 11.859 7.641 -9.219 1 90.88 76 MET A N 1
ATOM 603 C CA . MET A 1 76 ? 13.266 7.246 -9.297 1 90.88 76 MET A CA 1
ATOM 604 C C . MET A 1 76 ? 13.406 5.727 -9.273 1 90.88 76 MET A C 1
ATOM 606 O O . MET A 1 76 ? 12.602 5.035 -8.641 1 90.88 76 MET A O 1
ATOM 610 N N . LEU A 1 77 ? 14.422 5.316 -10 1 92.5 77 LEU A N 1
ATOM 611 C CA . LEU A 1 77 ? 14.781 3.91 -9.891 1 92.5 77 LEU A CA 1
ATOM 612 C C . LEU A 1 77 ? 15.422 3.619 -8.539 1 92.5 77 LEU A C 1
ATOM 614 O O . LEU A 1 77 ? 16.016 4.512 -7.918 1 92.5 77 LEU A O 1
ATOM 618 N N . LEU A 1 78 ? 15.305 2.479 -8.055 1 94.75 78 LEU A N 1
ATOM 619 C CA . LEU A 1 78 ? 15.711 2.092 -6.703 1 94.75 78 LEU A CA 1
ATOM 620 C C . LEU A 1 78 ? 17.172 2.418 -6.469 1 94.75 78 LEU A C 1
ATOM 622 O O . LEU A 1 78 ? 17.531 3 -5.438 1 94.75 78 LEU A O 1
ATOM 626 N N . PRO A 1 79 ? 18.156 2.121 -7.418 1 93.44 79 PRO A N 1
ATOM 627 C CA . PRO A 1 79 ? 19.562 2.459 -7.164 1 93.44 79 PRO A CA 1
ATOM 628 C C . PRO A 1 79 ? 19.781 3.959 -6.984 1 93.44 79 PRO A C 1
ATOM 630 O O . PRO A 1 79 ? 20.578 4.371 -6.129 1 93.44 79 PRO A O 1
ATOM 633 N N . ASP A 1 80 ? 19.078 4.707 -7.777 1 94.56 80 ASP A N 1
ATOM 634 C CA . ASP A 1 80 ? 19.172 6.16 -7.664 1 94.56 80 ASP A CA 1
ATOM 635 C C . ASP A 1 80 ? 18.562 6.648 -6.348 1 94.56 80 ASP A C 1
ATOM 637 O O . ASP A 1 80 ? 19.062 7.598 -5.742 1 94.56 80 ASP A O 1
ATOM 641 N N . LEU A 1 81 ? 17.5 5.996 -6.016 1 96.06 81 LEU A N 1
ATOM 642 C CA . LEU A 1 81 ? 16.828 6.34 -4.762 1 96.06 81 LEU A CA 1
ATOM 643 C C . LEU A 1 81 ? 17.75 6.113 -3.574 1 96.06 81 LEU A C 1
ATOM 645 O O . LEU A 1 81 ? 17.812 6.938 -2.656 1 96.06 81 LEU A O 1
ATOM 649 N N . ILE A 1 82 ? 18.422 5.004 -3.6 1 96.38 82 ILE A N 1
ATOM 650 C CA . ILE A 1 82 ? 19.359 4.656 -2.531 1 96.38 82 ILE A CA 1
ATOM 651 C C . ILE A 1 82 ? 20.453 5.719 -2.43 1 96.38 82 ILE A C 1
ATOM 653 O O . ILE A 1 82 ? 20.734 6.23 -1.344 1 96.38 82 ILE A O 1
ATOM 657 N N . VAL A 1 83 ? 21.031 6.098 -3.557 1 95.5 83 VAL A N 1
ATOM 658 C CA . VAL A 1 83 ? 22.109 7.094 -3.59 1 95.5 83 VAL A CA 1
ATOM 659 C C . VAL A 1 83 ? 21.562 8.438 -3.113 1 95.5 83 VAL A C 1
ATOM 661 O O . VAL A 1 83 ? 22.219 9.125 -2.312 1 95.5 83 VAL A O 1
ATOM 664 N N . PHE A 1 84 ? 20.469 8.797 -3.604 1 96.94 84 PHE A N 1
ATOM 665 C CA . PHE A 1 84 ? 19.844 10.078 -3.266 1 96.94 84 PHE A CA 1
ATOM 666 C C . PHE A 1 84 ? 19.719 10.227 -1.755 1 96.94 84 PHE A C 1
ATOM 668 O O . PHE A 1 84 ? 20.156 11.227 -1.183 1 96.94 84 PHE A O 1
ATOM 675 N N . PHE A 1 85 ? 19.094 9.242 -1.105 1 97.44 85 PHE A N 1
ATOM 676 C CA . PHE A 1 85 ? 18.781 9.352 0.316 1 97.44 85 PHE A CA 1
ATOM 677 C C . PHE A 1 85 ? 20.047 9.203 1.152 1 97.44 85 PHE A C 1
ATOM 679 O O . PHE A 1 85 ? 20.172 9.82 2.213 1 97.44 85 PHE A O 1
ATOM 686 N N . LYS A 1 86 ? 21.031 8.438 0.669 1 95.81 86 LYS A N 1
ATOM 687 C CA . LYS A 1 86 ? 22.297 8.312 1.386 1 95.81 86 LYS A CA 1
ATOM 688 C C . LYS A 1 86 ? 23.047 9.648 1.415 1 95.81 86 LYS A C 1
ATOM 690 O O . LYS A 1 86 ? 23.703 9.977 2.406 1 95.81 86 LYS A O 1
ATOM 695 N N . VAL A 1 87 ? 22.922 10.398 0.357 1 96.12 87 VAL A N 1
ATOM 696 C CA . VAL A 1 87 ? 23.688 11.633 0.211 1 96.12 87 VAL A CA 1
ATOM 697 C C . VAL A 1 87 ? 22.891 12.797 0.799 1 96.12 87 VAL A C 1
ATOM 699 O O . VAL A 1 87 ? 23.406 13.547 1.638 1 96.12 87 VAL A O 1
ATOM 702 N N . ALA A 1 88 ? 21.641 12.945 0.409 1 96.38 88 ALA A N 1
ATOM 703 C CA . ALA A 1 88 ? 20.875 14.133 0.742 1 96.38 88 ALA A CA 1
ATOM 704 C C . ALA A 1 88 ? 20.031 13.914 1.999 1 96.38 88 ALA A C 1
ATOM 706 O O . ALA A 1 88 ? 19.656 14.867 2.68 1 96.38 88 ALA A O 1
ATOM 707 N N . GLY A 1 89 ? 19.703 12.664 2.371 1 96.69 89 GLY A N 1
ATOM 708 C CA . GLY A 1 89 ? 18.781 12.305 3.434 1 96.69 89 GLY A CA 1
ATOM 709 C C . GLY A 1 89 ? 19.047 13.039 4.734 1 96.69 89 GLY A C 1
ATOM 710 O O . GLY A 1 89 ? 18.172 13.695 5.281 1 96.69 89 GLY A O 1
ATOM 711 N N . PRO A 1 90 ? 20.344 13.008 5.188 1 96 90 PRO A N 1
ATOM 712 C CA . PRO A 1 90 ? 20.672 13.594 6.488 1 96 90 PRO A CA 1
ATOM 713 C C . PRO A 1 90 ? 20.469 15.109 6.523 1 96 90 PRO A C 1
ATOM 715 O O . PRO A 1 90 ? 20.359 15.695 7.602 1 96 90 PRO A O 1
ATOM 718 N N . PHE A 1 91 ? 20.312 15.758 5.355 1 96.38 91 PHE A N 1
ATOM 719 C CA . PHE A 1 91 ? 20.25 17.219 5.316 1 96.38 91 PHE A CA 1
ATOM 720 C C . PHE A 1 91 ? 18.828 17.688 5.121 1 96.38 91 PHE A C 1
ATOM 722 O O . PHE A 1 91 ? 18.531 18.891 5.242 1 96.38 91 PHE A O 1
ATOM 729 N N . ILE A 1 92 ? 17.906 16.812 4.844 1 97.31 92 ILE A N 1
ATOM 730 C CA . ILE A 1 92 ? 16.516 17.172 4.605 1 97.31 92 ILE A CA 1
ATOM 731 C C . ILE A 1 92 ? 15.836 17.5 5.93 1 97.31 92 ILE A C 1
ATOM 733 O O . ILE A 1 92 ? 15.844 16.688 6.855 1 97.31 92 ILE A O 1
ATOM 737 N N . THR A 1 93 ? 15.203 18.719 5.988 1 97.81 93 THR A N 1
ATOM 738 C CA . THR A 1 93 ? 14.594 19.141 7.242 1 97.81 93 THR A CA 1
ATOM 739 C C . THR A 1 93 ? 13.094 19.391 7.059 1 97.81 93 THR A C 1
ATOM 741 O O . THR A 1 93 ? 12.359 19.516 8.039 1 97.81 93 THR A O 1
ATOM 744 N N . VAL A 1 94 ? 12.656 19.516 5.832 1 98.25 94 VAL A N 1
ATOM 745 C CA . VAL A 1 94 ? 11.25 19.75 5.539 1 98.25 94 VAL A CA 1
ATOM 746 C C . VAL A 1 94 ? 10.75 18.719 4.539 1 98.25 94 VAL A C 1
ATOM 748 O O . VAL A 1 94 ? 11.375 18.5 3.498 1 98.25 94 VAL A O 1
ATOM 751 N N . LEU A 1 95 ? 9.641 18.078 4.77 1 98 95 LEU A N 1
ATOM 752 C CA . LEU A 1 95 ? 9.062 17.062 3.891 1 98 95 LEU A CA 1
ATOM 753 C C . LEU A 1 95 ? 7.641 17.438 3.494 1 98 95 LEU A C 1
ATOM 755 O O . LEU A 1 95 ? 6.809 17.75 4.352 1 98 95 LEU A O 1
ATOM 759 N N . MET A 1 96 ? 7.406 17.516 2.275 1 97.19 96 MET A N 1
ATOM 760 C CA . MET A 1 96 ? 6.066 17.703 1.73 1 97.19 96 MET A CA 1
ATOM 761 C C . MET A 1 96 ? 5.559 16.422 1.073 1 97.19 96 MET A C 1
ATOM 763 O O . MET A 1 96 ? 6.199 15.891 0.169 1 97.19 96 MET A O 1
ATOM 767 N N . VAL A 1 97 ? 4.375 15.984 1.493 1 95.75 97 VAL A N 1
ATOM 768 C CA . VAL A 1 97 ? 3.85 14.719 0.981 1 95.75 97 VAL A CA 1
ATOM 769 C C . VAL A 1 97 ? 2.41 14.914 0.513 1 95.75 97 VAL A C 1
ATOM 771 O O . VAL A 1 97 ? 1.539 15.289 1.301 1 95.75 97 VAL A O 1
ATOM 774 N N . ASN A 1 98 ? 2.156 14.656 -0.709 1 93.62 98 ASN A N 1
ATOM 775 C CA . ASN A 1 98 ? 0.803 14.477 -1.225 1 93.62 98 ASN A CA 1
ATOM 776 C C . ASN A 1 98 ? 0.407 13 -1.242 1 93.62 98 ASN A C 1
ATOM 778 O O . ASN A 1 98 ? 0.853 12.242 -2.105 1 93.62 98 ASN A O 1
ATOM 782 N N . THR A 1 99 ? -0.47 12.539 -0.398 1 89.5 99 THR A N 1
ATOM 783 C CA . THR A 1 99 ? -0.734 11.125 -0.163 1 89.5 99 THR A CA 1
ATOM 784 C C . THR A 1 99 ? -1.606 10.547 -1.274 1 89.5 99 THR A C 1
ATOM 786 O O . THR A 1 99 ? -1.729 9.32 -1.401 1 89.5 99 THR A O 1
ATOM 789 N N . ALA A 1 100 ? -2.246 11.312 -2.164 1 80.62 100 ALA A N 1
ATOM 790 C CA . ALA A 1 100 ? -3.127 10.836 -3.227 1 80.62 100 ALA A CA 1
ATOM 791 C C . ALA A 1 100 ? -2.322 10.305 -4.41 1 80.62 100 ALA A C 1
ATOM 793 O O . ALA A 1 100 ? -2.848 9.578 -5.254 1 80.62 100 ALA A O 1
ATOM 794 N N . SER A 1 101 ? -1.095 10.406 -4.402 1 66.75 101 SER A N 1
ATOM 795 C CA . SER A 1 101 ? -0.349 10.227 -5.641 1 66.75 101 SER A CA 1
ATOM 796 C C . SER A 1 101 ? 0.589 9.023 -5.555 1 66.75 101 SER A C 1
ATOM 798 O O . SER A 1 101 ? 1.343 8.75 -6.488 1 66.75 101 SER A O 1
ATOM 800 N N . TYR A 1 102 ? 0.409 8.141 -4.641 1 72.06 102 TYR A N 1
ATOM 801 C CA . TYR A 1 102 ? 1.573 7.27 -4.5 1 72.06 102 TYR A CA 1
ATOM 802 C C . TYR A 1 102 ? 1.192 5.809 -4.707 1 72.06 102 TYR A C 1
ATOM 804 O O . TYR A 1 102 ? 0.107 5.383 -4.305 1 72.06 102 TYR A O 1
ATOM 812 N N . HIS A 1 103 ? 2.105 5.246 -5.449 1 72.06 103 HIS A N 1
ATOM 813 C CA . HIS A 1 103 ? 2.006 3.807 -5.652 1 72.06 103 HIS A CA 1
ATOM 814 C C . HIS A 1 103 ? 3.07 3.062 -4.852 1 72.06 103 HIS A C 1
ATOM 816 O O . HIS A 1 103 ? 2.936 1.863 -4.598 1 72.06 103 HIS A O 1
ATOM 822 N N . LYS A 1 104 ? 4.07 3.924 -4.438 1 85.31 104 LYS A N 1
ATOM 823 C CA . LYS A 1 104 ? 5.195 3.309 -3.738 1 85.31 104 LYS A CA 1
ATOM 824 C C . LYS A 1 104 ? 5.363 3.898 -2.342 1 85.31 104 LYS A C 1
ATOM 826 O O . LYS A 1 104 ? 6.465 4.285 -1.953 1 85.31 104 LYS A O 1
ATOM 831 N N . GLU A 1 105 ? 4.367 3.918 -1.539 1 88.06 105 GLU A N 1
ATOM 832 C CA . GLU A 1 105 ? 4.375 4.617 -0.258 1 88.06 105 GLU A CA 1
ATOM 833 C C . GLU A 1 105 ? 5.316 3.939 0.735 1 88.06 105 GLU A C 1
ATOM 835 O O . GLU A 1 105 ? 6.105 4.609 1.405 1 88.06 105 GLU A O 1
ATOM 840 N N . SER A 1 106 ? 5.23 2.621 0.757 1 88.56 106 SER A N 1
ATOM 841 C CA . SER A 1 106 ? 6.051 1.923 1.74 1 88.56 106 SER A CA 1
ATOM 842 C C . SER A 1 106 ? 7.535 2.104 1.448 1 88.56 106 SER A C 1
ATOM 844 O O . SER A 1 106 ? 8.352 2.188 2.371 1 88.56 106 SER A O 1
ATOM 846 N N . LEU A 1 107 ? 7.863 2.146 0.2 1 92.81 107 LEU A N 1
ATOM 847 C CA . LEU A 1 107 ? 9.25 2.346 -0.201 1 92.81 107 LEU A CA 1
ATOM 848 C C . LEU A 1 107 ? 9.773 3.688 0.3 1 92.81 107 LEU A C 1
ATOM 850 O O . LEU A 1 107 ? 10.805 3.746 0.978 1 92.81 107 LEU A O 1
ATOM 854 N N . ILE A 1 108 ? 9.047 4.711 0.009 1 93.81 108 ILE A N 1
ATOM 855 C CA . ILE A 1 108 ? 9.477 6.07 0.315 1 93.81 108 ILE A CA 1
ATOM 856 C C . ILE A 1 108 ? 9.484 6.281 1.827 1 93.81 108 ILE A C 1
ATOM 858 O O . ILE A 1 108 ? 10.406 6.898 2.369 1 93.81 108 ILE A O 1
ATOM 862 N N . VAL A 1 109 ? 8.484 5.723 2.508 1 94.75 109 VAL A N 1
ATOM 863 C CA . VAL A 1 109 ? 8.398 5.832 3.959 1 94.75 109 VAL A CA 1
ATOM 864 C C . VAL A 1 109 ? 9.648 5.23 4.598 1 94.75 109 VAL A C 1
ATOM 866 O O . VAL A 1 109 ? 10.234 5.828 5.5 1 94.75 109 VAL A O 1
ATOM 869 N N . GLU A 1 110 ? 10.086 4.109 4.121 1 95.25 110 GLU A N 1
ATOM 870 C CA . GLU A 1 110 ? 11.242 3.436 4.695 1 95.25 110 GLU A CA 1
ATOM 871 C C . GLU A 1 110 ? 12.516 4.246 4.477 1 95.25 110 GLU A C 1
ATOM 873 O O . GLU A 1 110 ? 13.367 4.336 5.367 1 95.25 110 GLU A O 1
ATOM 878 N N . PHE A 1 111 ? 12.633 4.754 3.336 1 97.12 111 PHE A N 1
ATOM 879 C CA . PHE A 1 111 ? 13.836 5.523 3.029 1 97.12 111 PHE A CA 1
ATOM 880 C C . PHE A 1 111 ? 13.891 6.797 3.865 1 97.12 111 PHE A C 1
ATOM 882 O O . PHE A 1 111 ? 14.938 7.145 4.406 1 97.12 111 PHE A O 1
ATOM 889 N N . ILE A 1 112 ? 12.766 7.465 3.961 1 97.19 112 ILE A N 1
ATOM 890 C CA . ILE A 1 112 ? 12.727 8.703 4.734 1 97.19 112 ILE A CA 1
ATOM 891 C C . ILE A 1 112 ? 13.008 8.398 6.207 1 97.19 112 ILE A C 1
ATOM 893 O O . ILE A 1 112 ? 13.836 9.055 6.836 1 97.19 112 ILE A O 1
ATOM 897 N N . ALA A 1 113 ? 12.32 7.383 6.715 1 96.62 113 ALA A N 1
ATOM 898 C CA . ALA A 1 113 ? 12.484 7.023 8.117 1 96.62 113 ALA A CA 1
ATOM 899 C C . ALA A 1 113 ? 13.93 6.648 8.422 1 96.62 113 ALA A C 1
ATOM 901 O O . ALA A 1 113 ? 14.43 6.914 9.523 1 96.62 113 ALA A O 1
ATOM 902 N N . GLU A 1 114 ? 14.625 6.105 7.496 1 97.06 114 GLU A N 1
ATOM 903 C CA . GLU A 1 114 ? 15.977 5.598 7.723 1 97.06 114 GLU A CA 1
ATOM 904 C C . GLU A 1 114 ? 17.016 6.699 7.551 1 97.06 114 GLU A C 1
ATOM 906 O O . GLU A 1 114 ? 17.984 6.762 8.297 1 97.06 114 GLU A O 1
ATOM 911 N N . TYR A 1 115 ? 16.781 7.582 6.582 1 97.5 115 TYR A N 1
ATOM 912 C CA . TYR A 1 115 ? 17.906 8.43 6.188 1 97.5 115 TYR A CA 1
ATOM 913 C C . TYR A 1 115 ? 17.641 9.883 6.562 1 97.5 115 TYR A C 1
ATOM 915 O O . TYR A 1 115 ? 18.578 10.688 6.66 1 97.5 115 TYR A O 1
ATOM 923 N N . CYS A 1 116 ? 16.391 10.297 6.68 1 97.19 116 CYS A N 1
ATOM 924 C CA . CYS A 1 116 ? 16.078 11.688 6.992 1 97.19 116 CYS A CA 1
ATOM 925 C C . CYS A 1 116 ? 15.812 11.859 8.484 1 97.19 116 CYS A C 1
ATOM 927 O O . CYS A 1 116 ? 14.75 12.344 8.875 1 97.19 116 CYS A O 1
ATOM 929 N N . LYS A 1 117 ? 16.766 11.664 9.258 1 95.31 117 LYS A N 1
ATOM 930 C CA . LYS A 1 117 ? 16.609 11.633 10.711 1 95.31 117 LYS A CA 1
ATOM 931 C C . LYS A 1 117 ? 16.5 13.047 11.273 1 95.31 117 LYS A C 1
ATOM 933 O O . LYS A 1 117 ? 16 13.234 12.391 1 95.31 117 LYS A O 1
ATOM 938 N N . ASN A 1 118 ? 16.891 14.031 10.5 1 95.62 118 ASN A N 1
ATOM 939 C CA . ASN A 1 118 ? 16.891 15.414 10.984 1 95.62 118 ASN A CA 1
ATOM 940 C C . ASN A 1 118 ? 15.664 16.172 10.508 1 95.62 118 ASN A C 1
ATOM 942 O O . ASN A 1 118 ? 15.648 17.406 10.539 1 95.62 118 ASN A O 1
ATOM 946 N N . LEU A 1 119 ? 14.648 15.484 10.094 1 97.62 119 LEU A N 1
ATOM 947 C CA . LEU A 1 119 ? 13.414 16.109 9.656 1 97.62 119 LEU A CA 1
ATOM 948 C C . LEU A 1 119 ? 12.773 16.906 10.789 1 97.62 119 LEU A C 1
ATOM 950 O O . LEU A 1 119 ? 12.617 16.391 11.898 1 97.62 119 LEU A O 1
ATOM 954 N N . GLU A 1 120 ? 12.406 18.109 10.523 1 98.06 120 GLU A N 1
ATOM 955 C CA . GLU A 1 120 ? 11.836 19 11.539 1 98.06 120 GLU A CA 1
ATOM 956 C C . GLU A 1 120 ? 10.383 19.344 11.219 1 98.06 120 GLU A C 1
ATOM 958 O O . GLU A 1 120 ? 9.586 19.609 12.117 1 98.06 120 GLU A O 1
ATOM 963 N N . GLU A 1 121 ? 10.133 19.391 9.953 1 98.56 121 GLU A N 1
ATOM 964 C CA . GLU A 1 121 ? 8.805 19.812 9.523 1 98.56 121 GLU A CA 1
ATOM 965 C C . GLU A 1 121 ? 8.219 18.844 8.5 1 98.56 121 GLU A C 1
ATOM 967 O O . GLU A 1 121 ? 8.906 18.438 7.559 1 98.56 121 GLU A O 1
ATOM 972 N N . ILE A 1 122 ? 6.934 18.453 8.664 1 98.25 122 ILE A N 1
ATOM 973 C CA . ILE A 1 122 ? 6.266 17.578 7.707 1 98.25 122 ILE A CA 1
ATOM 974 C C . ILE A 1 122 ? 4.887 18.125 7.371 1 98.25 122 ILE A C 1
ATOM 976 O O . ILE A 1 122 ? 4.16 18.578 8.258 1 98.25 122 ILE A O 1
ATOM 980 N N . HIS A 1 123 ? 4.578 18.156 6.125 1 98.38 123 HIS A N 1
ATOM 981 C CA . HIS A 1 123 ? 3.271 18.562 5.629 1 98.38 123 HIS A CA 1
ATOM 982 C C . HIS A 1 123 ? 2.619 17.469 4.805 1 98.38 123 HIS A C 1
ATOM 984 O O . HIS A 1 123 ? 3.137 17.078 3.754 1 98.38 123 HIS A O 1
ATOM 990 N N . PHE A 1 124 ? 1.504 16.984 5.238 1 97.12 124 PHE A N 1
ATOM 991 C CA . PHE A 1 124 ? 0.727 15.992 4.496 1 97.12 124 PHE A CA 1
ATOM 992 C C . PHE A 1 124 ? -0.489 16.641 3.848 1 97.12 124 PHE A C 1
ATOM 994 O O . PHE A 1 124 ? -1.24 17.359 4.504 1 97.12 124 PHE A O 1
ATOM 1001 N N . SER A 1 125 ? -0.638 16.375 2.619 1 96.06 125 SER A N 1
ATOM 1002 C CA . SER A 1 125 ? -1.838 16.844 1.931 1 96.06 125 SER A CA 1
ATOM 1003 C C . SER A 1 125 ? -2.627 15.688 1.344 1 96.06 125 SER A C 1
ATOM 1005 O O . SER A 1 125 ? -2.062 14.625 1.056 1 96.06 125 SER A O 1
ATOM 1007 N N . ASN A 1 126 ? -3.943 15.812 1.259 1 94.56 126 ASN A N 1
ATOM 1008 C CA . ASN A 1 126 ? -4.855 14.844 0.67 1 94.56 126 ASN A CA 1
ATOM 1009 C C . ASN A 1 126 ? -4.793 13.5 1.395 1 94.56 126 ASN A C 1
ATOM 1011 O O . ASN A 1 126 ? -4.707 12.453 0.756 1 94.56 126 ASN A O 1
ATOM 1015 N N . VAL A 1 127 ? -4.781 13.602 2.699 1 94.44 127 VAL A N 1
ATOM 1016 C CA . VAL A 1 127 ? -4.688 12.406 3.527 1 94.44 127 VAL A CA 1
ATOM 1017 C C . VAL A 1 127 ? -6.012 11.641 3.488 1 94.44 127 VAL A C 1
ATOM 1019 O O . VAL A 1 127 ? -7.082 12.242 3.621 1 94.44 127 VAL A O 1
ATOM 1022 N N . THR A 1 128 ? -5.953 10.359 3.279 1 90.25 128 THR A N 1
ATOM 1023 C CA . THR A 1 128 ? -7.121 9.484 3.287 1 90.25 128 THR A CA 1
ATOM 1024 C C . THR A 1 128 ? -7.012 8.445 4.398 1 90.25 128 THR A C 1
ATOM 1026 O O . THR A 1 128 ? -6.086 8.492 5.211 1 90.25 128 THR A O 1
ATOM 1029 N N . ASP A 1 129 ? -7.91 7.469 4.453 1 87.5 129 ASP A N 1
ATOM 1030 C CA . ASP A 1 129 ? -7.973 6.48 5.523 1 87.5 129 ASP A CA 1
ATOM 1031 C C . ASP A 1 129 ? -6.758 5.562 5.496 1 87.5 129 ASP A C 1
ATOM 1033 O O . ASP A 1 129 ? -6.352 5.027 6.531 1 87.5 129 ASP A O 1
ATOM 1037 N N . GLU A 1 130 ? -6.059 5.258 4.445 1 79.88 130 GLU A N 1
ATOM 1038 C CA . GLU A 1 130 ? -4.902 4.375 4.352 1 79.88 130 GLU A CA 1
ATOM 1039 C C . GLU A 1 130 ? -3.637 5.066 4.852 1 79.88 130 GLU A C 1
ATOM 1041 O O . GLU A 1 130 ? -2.719 4.41 5.352 1 79.88 130 GLU A O 1
ATOM 1046 N N . PHE A 1 131 ? -3.623 6.227 5.203 1 87.81 131 PHE A N 1
ATOM 1047 C CA . PHE A 1 131 ? -2.59 7.164 5.629 1 87.81 131 PHE A CA 1
ATOM 1048 C C . PHE A 1 131 ? -1.315 6.426 6.02 1 87.81 131 PHE A C 1
ATOM 1050 O O . PHE A 1 131 ? -0.869 6.508 7.164 1 87.81 131 PHE A O 1
ATOM 1057 N N . ARG A 1 132 ? -0.515 5.777 5.086 1 87.62 132 ARG A N 1
ATOM 1058 C CA . ARG A 1 132 ? 0.701 5 5.312 1 87.62 132 ARG A CA 1
ATOM 1059 C C . ARG A 1 132 ? 1.854 5.902 5.742 1 87.62 132 ARG A C 1
ATOM 1061 O O . ARG A 1 132 ? 2.68 5.512 6.57 1 87.62 132 ARG A O 1
ATOM 1068 N N . PHE A 1 133 ? 1.869 7.098 5.254 1 91.94 133 PHE A N 1
ATOM 1069 C CA . PHE A 1 133 ? 2.939 8.031 5.578 1 91.94 133 PHE A CA 1
ATOM 1070 C C . PHE A 1 133 ? 2.867 8.453 7.043 1 91.94 133 PHE A C 1
ATOM 1072 O O . PHE A 1 133 ? 3.844 8.953 7.598 1 91.94 133 PHE A O 1
ATOM 1079 N N . GLY A 1 134 ? 1.724 8.234 7.621 1 93.12 134 GLY A N 1
ATOM 1080 C CA . GLY A 1 134 ? 1.567 8.562 9.031 1 93.12 134 GLY A CA 1
ATOM 1081 C C . GLY A 1 134 ? 2.537 7.816 9.922 1 93.12 134 GLY A C 1
ATOM 1082 O O . GLY A 1 134 ? 2.838 8.266 11.031 1 93.12 134 GLY A O 1
ATOM 1083 N N . GLN A 1 135 ? 3.09 6.727 9.438 1 92.81 135 GLN A N 1
ATOM 1084 C CA . GLN A 1 135 ? 4.051 5.938 10.203 1 92.81 135 GLN A CA 1
ATOM 1085 C C . GLN A 1 135 ? 5.309 6.742 10.5 1 92.81 135 GLN A C 1
ATOM 1087 O O . GLN A 1 135 ? 6.023 6.453 11.469 1 92.81 135 GLN A O 1
ATOM 1092 N N . LEU A 1 136 ? 5.566 7.695 9.688 1 95.88 136 LEU A N 1
ATOM 1093 C CA . LEU A 1 136 ? 6.754 8.523 9.867 1 95.88 136 LEU A CA 1
ATOM 1094 C C . LEU A 1 136 ? 6.703 9.266 11.195 1 95.88 136 LEU A C 1
ATOM 1096 O O . LEU A 1 136 ? 7.742 9.531 11.805 1 95.88 136 LEU A O 1
ATOM 1100 N N . LEU A 1 137 ? 5.484 9.578 11.609 1 95.94 137 LEU A N 1
ATOM 1101 C CA . LEU A 1 137 ? 5.309 10.383 12.812 1 95.94 137 LEU A CA 1
ATOM 1102 C C . LEU A 1 137 ? 5.844 9.664 14.039 1 95.94 137 LEU A C 1
ATOM 1104 O O . LEU A 1 137 ? 6.355 10.297 14.969 1 95.94 137 LEU A O 1
ATOM 1108 N N . SER A 1 138 ? 5.719 8.352 14.047 1 94.69 138 SER A N 1
ATOM 1109 C CA . SER A 1 138 ? 6.184 7.59 15.203 1 94.69 138 SER A CA 1
ATOM 1110 C C . SER A 1 138 ? 7.652 7.195 15.047 1 94.69 138 SER A C 1
ATOM 1112 O O . SER A 1 138 ? 8.312 6.863 16.031 1 94.69 138 SER A O 1
ATOM 1114 N N . ARG A 1 139 ? 8.156 7.27 13.922 1 95.5 139 ARG A N 1
ATOM 1115 C CA . ARG A 1 139 ? 9.508 6.781 13.664 1 95.5 139 ARG A CA 1
ATOM 1116 C C . ARG A 1 139 ? 10.523 7.918 13.719 1 95.5 139 ARG A C 1
ATOM 1118 O O . ARG A 1 139 ? 11.719 7.684 13.898 1 95.5 139 ARG A O 1
ATOM 1125 N N . LEU A 1 140 ? 10.078 9.07 13.508 1 96.81 140 LEU A N 1
ATOM 1126 C CA . LEU A 1 140 ? 10.945 10.242 13.594 1 96.81 140 LEU A CA 1
ATOM 1127 C C . LEU A 1 140 ? 10.961 10.805 15.008 1 96.81 140 LEU A C 1
ATOM 1129 O O . LEU A 1 140 ? 10.055 10.531 15.805 1 96.81 140 LEU A O 1
ATOM 1133 N N . THR A 1 141 ? 12.016 11.617 15.352 1 96.5 141 THR A N 1
ATOM 1134 C CA . THR A 1 141 ? 12.141 12.023 16.75 1 96.5 141 THR A CA 1
ATOM 1135 C C . THR A 1 141 ? 12.445 13.516 16.844 1 96.5 141 THR A C 1
ATOM 1137 O O . THR A 1 141 ? 12.555 14.055 17.953 1 96.5 141 THR A O 1
ATOM 1140 N N . HIS A 1 142 ? 12.523 14.25 15.758 1 96.75 142 HIS A N 1
ATOM 1141 C CA . HIS A 1 142 ? 12.961 15.633 15.82 1 96.75 142 HIS A CA 1
ATOM 1142 C C . HIS A 1 142 ? 11.945 16.562 15.18 1 96.75 142 HIS A C 1
ATOM 1144 O O . HIS A 1 142 ? 12.273 17.703 14.805 1 96.75 142 HIS A O 1
ATOM 1150 N N . LEU A 1 143 ? 10.727 16.141 15.102 1 97.5 143 LEU A N 1
ATOM 1151 C CA . LEU A 1 143 ? 9.711 16.969 14.461 1 97.5 143 LEU A CA 1
ATOM 1152 C C . LEU A 1 143 ? 9.352 18.172 15.336 1 97.5 143 LEU A C 1
ATOM 1154 O O . LEU A 1 143 ? 9.148 18.031 16.547 1 97.5 143 LEU A O 1
ATOM 1158 N N . ARG A 1 144 ? 9.266 19.328 14.703 1 97.75 144 ARG A N 1
ATOM 1159 C CA . ARG A 1 144 ? 8.859 20.562 15.375 1 97.75 144 ARG A CA 1
ATOM 1160 C C . ARG A 1 144 ? 7.512 21.047 14.852 1 97.75 144 ARG A C 1
ATOM 1162 O O . ARG A 1 144 ? 6.758 21.703 15.578 1 97.75 144 ARG A O 1
ATOM 1169 N N . ARG A 1 145 ? 7.277 20.734 13.625 1 98.31 145 ARG A N 1
ATOM 1170 C CA . ARG A 1 145 ? 6.035 21.188 13.008 1 98.31 145 ARG A CA 1
ATOM 1171 C C . ARG A 1 145 ? 5.383 20.062 12.203 1 98.31 145 ARG A C 1
ATOM 1173 O O . ARG A 1 145 ? 6.039 19.406 11.391 1 98.31 145 ARG A O 1
ATOM 1180 N N . VAL A 1 146 ? 4.09 19.812 12.391 1 97.94 146 VAL A N 1
ATOM 1181 C CA . VAL A 1 146 ? 3.34 18.797 11.656 1 97.94 146 VAL A CA 1
ATOM 1182 C C . VAL A 1 146 ? 2.016 19.391 11.172 1 97.94 146 VAL A C 1
ATOM 1184 O O . VAL A 1 146 ? 1.267 19.969 11.961 1 97.94 146 VAL A O 1
ATOM 1187 N N . SER A 1 147 ? 1.792 19.328 9.945 1 98.31 147 SER A N 1
ATOM 1188 C CA . SER A 1 147 ? 0.531 19.75 9.352 1 98.31 147 SER A CA 1
ATOM 1189 C C . SER A 1 147 ? -0.11 18.625 8.555 1 98.31 147 SER A C 1
ATOM 1191 O O . SER A 1 147 ? 0.521 18.062 7.66 1 98.31 147 SER A O 1
ATOM 1193 N N . ILE A 1 148 ? -1.339 18.312 8.82 1 97.44 148 ILE A N 1
ATOM 1194 C CA . ILE A 1 148 ? -2.059 17.234 8.156 1 97.44 148 ILE A CA 1
ATOM 1195 C C . ILE A 1 148 ? -3.363 17.766 7.57 1 97.44 148 ILE A C 1
ATOM 1197 O O . ILE A 1 148 ? -4.25 18.203 8.305 1 97.44 148 ILE A O 1
ATOM 1201 N N . HIS A 1 149 ? -3.463 17.766 6.332 1 97.62 149 HIS A N 1
ATOM 1202 C CA . HIS A 1 149 ? -4.684 18.156 5.629 1 97.62 149 HIS A CA 1
ATOM 1203 C C . HIS A 1 149 ? -5.375 16.938 5.02 1 97.62 149 HIS A C 1
ATOM 1205 O O . HIS A 1 149 ? -4.859 16.328 4.078 1 97.62 149 HIS A O 1
ATOM 1211 N N . CYS A 1 150 ? -6.582 16.656 5.461 1 96 150 CYS A N 1
ATOM 1212 C CA . CYS A 1 150 ? -7.293 15.453 5.047 1 96 150 CYS A CA 1
ATOM 1213 C C . CYS A 1 150 ? -8.289 15.766 3.934 1 96 150 CYS A C 1
ATOM 1215 O O . CYS A 1 150 ? -8.766 16.891 3.818 1 96 150 CYS A O 1
ATOM 1217 N N . SER A 1 151 ? -8.516 14.922 3.057 1 90.31 151 SER A N 1
ATOM 1218 C CA . SER A 1 151 ? -9.531 15.055 2.012 1 90.31 151 SER A CA 1
ATOM 1219 C C . SER A 1 151 ? -10.805 14.297 2.375 1 90.31 151 SER A C 1
ATOM 1221 O O . SER A 1 151 ? -11.891 14.883 2.404 1 90.31 151 SER A O 1
ATOM 1223 N N . ASP A 1 152 ? -10.719 12.945 2.617 1 81.69 152 ASP A N 1
ATOM 1224 C CA . ASP A 1 152 ? -11.891 12.117 2.895 1 81.69 152 ASP A CA 1
ATOM 1225 C C . ASP A 1 152 ? -11.57 11.031 3.912 1 81.69 152 ASP A C 1
ATOM 1227 O O . ASP A 1 152 ? -11.617 9.836 3.59 1 81.69 152 ASP A O 1
ATOM 1231 N N . VAL A 1 153 ? -11.469 11.594 5.07 1 86.12 153 VAL A N 1
ATOM 1232 C CA . VAL A 1 153 ? -11.148 10.625 6.109 1 86.12 153 VAL A CA 1
ATOM 1233 C C . VAL A 1 153 ? -12.398 10.312 6.93 1 86.12 153 VAL A C 1
ATOM 1235 O O . VAL A 1 153 ? -13.109 11.227 7.355 1 86.12 153 VAL A O 1
ATOM 1238 N N . GLU A 1 154 ? -12.719 9.109 7.066 1 84.88 154 GLU A N 1
ATOM 1239 C CA . GLU A 1 154 ? -13.875 8.672 7.844 1 84.88 154 GLU A CA 1
ATOM 1240 C C . GLU A 1 154 ? -13.445 8.031 9.164 1 84.88 154 GLU A C 1
ATOM 1242 O O . GLU A 1 154 ? -14.203 8.023 10.133 1 84.88 154 GLU A O 1
ATOM 1247 N N . ASP A 1 155 ? -12.234 7.594 9.141 1 87.06 155 ASP A N 1
ATOM 1248 C CA . ASP A 1 155 ? -11.742 6.906 10.336 1 87.06 155 ASP A CA 1
ATOM 1249 C C . ASP A 1 155 ? -10.992 7.875 11.25 1 87.06 155 ASP A C 1
ATOM 1251 O O . ASP A 1 155 ? -10.523 8.922 10.805 1 87.06 155 ASP A O 1
ATOM 1255 N N . VAL A 1 156 ? -10.953 7.527 12.492 1 88.12 156 VAL A N 1
ATOM 1256 C CA . VAL A 1 156 ? -10.203 8.305 13.469 1 88.12 156 VAL A CA 1
ATOM 1257 C C . VAL A 1 156 ? -8.703 8.164 13.203 1 88.12 156 VAL A C 1
ATOM 1259 O O . VAL A 1 156 ? -8.203 7.051 13.047 1 88.12 156 VAL A O 1
ATOM 1262 N N . LEU A 1 157 ? -8.031 9.242 13.133 1 88.56 157 LEU A N 1
ATOM 1263 C CA . LEU A 1 157 ? -6.59 9.234 12.891 1 88.56 157 LEU A CA 1
ATOM 1264 C C . LEU A 1 157 ? -5.828 8.883 14.164 1 88.56 157 LEU A C 1
ATOM 1266 O O . LEU A 1 157 ? -6.137 9.398 15.242 1 88.56 157 LEU A O 1
ATOM 1270 N N . ASN A 1 158 ? -5 7.93 14.016 1 87.38 158 ASN A N 1
ATOM 1271 C CA . ASN A 1 158 ? -4.059 7.605 15.078 1 87.38 158 ASN A CA 1
ATOM 1272 C C . ASN A 1 158 ? -2.695 8.25 14.836 1 87.38 158 ASN A C 1
ATOM 1274 O O . ASN A 1 158 ? -1.896 7.738 14.055 1 87.38 158 ASN A O 1
ATOM 1278 N N . LEU A 1 159 ? -2.412 9.25 15.523 1 89.31 159 LEU A N 1
ATOM 1279 C CA . LEU A 1 159 ? -1.191 10.023 15.32 1 89.31 159 LEU A CA 1
ATOM 1280 C C . LEU A 1 159 ? -0.23 9.844 16.484 1 89.31 159 LEU A C 1
ATOM 1282 O O . LEU A 1 159 ? -0.224 10.648 17.422 1 89.31 159 LEU A O 1
ATOM 1286 N N . ASP A 1 160 ? 0.569 8.891 16.438 1 90.12 160 ASP A N 1
ATOM 1287 C CA . ASP A 1 160 ? 1.571 8.656 17.469 1 90.12 160 ASP A CA 1
ATOM 1288 C C . ASP A 1 160 ? 2.818 9.5 17.234 1 90.12 160 ASP A C 1
ATOM 1290 O O . ASP A 1 160 ? 3.662 9.156 16.406 1 90.12 160 ASP A O 1
ATOM 1294 N N . MET A 1 161 ? 2.957 10.562 17.984 1 91.31 161 MET A N 1
ATOM 1295 C CA . MET A 1 161 ? 4.102 11.461 17.844 1 91.31 161 MET A CA 1
ATOM 1296 C C . MET A 1 161 ? 4.84 11.602 19.172 1 91.31 161 MET A C 1
ATOM 1298 O O . MET A 1 161 ? 5.504 12.609 19.406 1 91.31 161 MET A O 1
ATOM 1302 N N . GLU A 1 162 ? 4.723 10.656 20.031 1 89.44 162 GLU A N 1
ATOM 1303 C CA . GLU A 1 162 ? 5.207 10.766 21.406 1 89.44 162 GLU A CA 1
ATOM 1304 C C . GLU A 1 162 ? 6.723 10.961 21.438 1 89.44 162 GLU A C 1
ATOM 1306 O O . GLU A 1 162 ? 7.25 11.625 22.344 1 89.44 162 GLU A O 1
ATOM 1311 N N . SER A 1 163 ? 7.387 10.43 20.484 1 92.75 163 SER A N 1
ATOM 1312 C CA . SER A 1 163 ? 8.844 10.508 20.453 1 92.75 163 SER A CA 1
ATOM 1313 C C . SER A 1 163 ? 9.32 11.898 20.047 1 92.75 163 SER A C 1
ATOM 1315 O O . SER A 1 163 ? 10.484 12.242 20.234 1 92.75 163 SER A O 1
ATOM 1317 N N . ASN A 1 164 ? 8.438 12.703 19.516 1 94.38 164 ASN A N 1
ATOM 1318 C CA . ASN A 1 164 ? 8.789 14.023 19.016 1 94.38 164 ASN A CA 1
ATOM 1319 C C . ASN A 1 164 ? 8.555 15.102 20.062 1 94.38 164 ASN A C 1
ATOM 1321 O O . ASN A 1 164 ? 7.699 15.969 19.891 1 94.38 164 ASN A O 1
ATOM 1325 N N . GLN A 1 165 ? 9.359 15.156 21.062 1 92.62 165 GLN A N 1
ATOM 1326 C CA . GLN A 1 165 ? 9.188 16 22.234 1 92.62 165 GLN A CA 1
ATOM 1327 C C . GLN A 1 165 ? 9.492 17.469 21.922 1 92.62 165 GLN A C 1
ATOM 1329 O O . GLN A 1 165 ? 9.148 18.359 22.688 1 92.62 165 GLN A O 1
ATOM 1334 N N . GLU A 1 166 ? 10.008 17.703 20.719 1 94 166 GLU A N 1
ATOM 1335 C CA . GLU A 1 166 ? 10.352 19.062 20.328 1 94 166 GLU A CA 1
ATOM 1336 C C . GLU A 1 166 ? 9.227 19.703 19.516 1 94 166 GLU A C 1
ATOM 1338 O O . GLU A 1 166 ? 9.375 20.828 19.016 1 94 166 GLU A O 1
ATOM 1343 N N . LEU A 1 167 ? 8.102 19.094 19.469 1 95.31 167 LEU A N 1
ATOM 1344 C CA . LEU A 1 167 ? 6.988 19.578 18.656 1 95.31 167 LEU A CA 1
ATOM 1345 C C . LEU A 1 167 ? 6.508 20.938 19.156 1 95.31 167 LEU A C 1
ATOM 1347 O O . LEU A 1 167 ? 6.238 21.109 20.344 1 95.31 167 LEU A O 1
ATOM 1351 N N . GLU A 1 168 ? 6.379 21.922 18.203 1 96.5 168 GLU A N 1
ATOM 1352 C CA . GLU A 1 168 ? 5.977 23.281 18.547 1 96.5 168 GLU A CA 1
ATOM 1353 C C . GLU A 1 168 ? 4.664 23.656 17.859 1 96.5 168 GLU A C 1
ATOM 1355 O O . GLU A 1 168 ? 3.973 24.578 18.297 1 96.5 168 GLU A O 1
ATOM 1360 N N . PHE A 1 169 ? 4.414 22.984 16.875 1 97.25 169 PHE A N 1
ATOM 1361 C CA . PHE A 1 169 ? 3.268 23.344 16.031 1 97.25 169 PHE A CA 1
ATOM 1362 C C . PHE A 1 169 ? 2.562 22.094 15.523 1 97.25 169 PHE A C 1
ATOM 1364 O O . PHE A 1 169 ? 3.205 21.172 15 1 97.25 169 PHE A O 1
ATOM 1371 N N . PHE A 1 170 ? 1.221 22.047 15.648 1 95.88 170 PHE A N 1
ATOM 1372 C CA . PHE A 1 170 ? 0.412 20.953 15.133 1 95.88 170 PHE A CA 1
ATOM 1373 C C . PHE A 1 170 ? -0.845 21.484 14.453 1 95.88 170 PHE A C 1
ATOM 1375 O O . PHE A 1 170 ? -1.566 22.312 15.016 1 95.88 170 PHE A O 1
ATOM 1382 N N . GLU A 1 171 ? -1.053 21.062 13.281 1 97.06 171 GLU A N 1
ATOM 1383 C CA . GLU A 1 171 ? -2.236 21.469 12.531 1 97.06 171 GLU A CA 1
ATOM 1384 C C . GLU A 1 171 ? -2.934 20.25 11.906 1 97.06 171 GLU A C 1
ATOM 1386 O O . GLU A 1 171 ? -2.285 19.406 11.289 1 97.06 171 GLU A O 1
ATOM 1391 N N . LEU A 1 172 ? -4.199 20.172 12.07 1 95.06 172 LEU A N 1
ATOM 1392 C CA . LEU A 1 172 ? -5.043 19.156 11.453 1 95.06 172 LEU A CA 1
ATOM 1393 C C . LEU A 1 172 ? -6.273 19.797 10.812 1 95.06 172 LEU A C 1
ATOM 1395 O O . LEU A 1 172 ? -7.008 20.531 11.469 1 95.06 172 LEU A O 1
ATOM 1399 N N . ILE A 1 173 ? -6.441 19.547 9.57 1 96.06 173 ILE A N 1
ATOM 1400 C CA . ILE A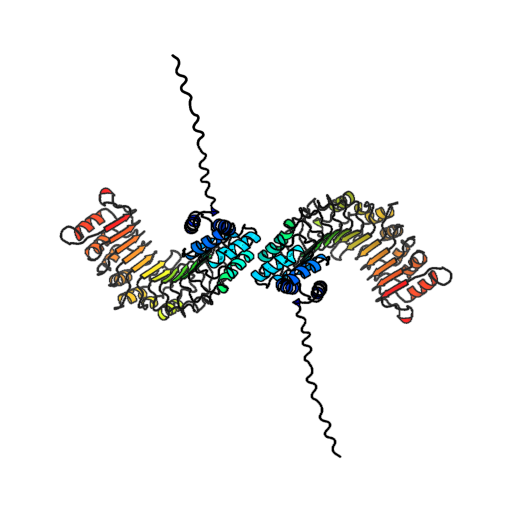 1 173 ? -7.57 20.109 8.836 1 96.06 173 ILE A CA 1
ATOM 1401 C C . ILE A 1 173 ? -8.43 18.984 8.266 1 96.06 173 ILE A C 1
ATOM 1403 O O . ILE A 1 173 ? -7.922 18.078 7.586 1 96.06 173 ILE A O 1
ATOM 1407 N N . ASN A 1 174 ? -9.703 19 8.539 1 93.5 174 ASN A N 1
ATOM 1408 C CA . ASN A 1 174 ? -10.703 18.109 7.945 1 93.5 174 ASN A CA 1
ATOM 1409 C C . ASN A 1 174 ? -10.461 16.656 8.328 1 93.5 174 ASN A C 1
ATOM 1411 O O . ASN A 1 174 ? -10.539 15.766 7.484 1 93.5 174 ASN A O 1
ATOM 1415 N N . GLY A 1 175 ? -10.055 16.484 9.555 1 91.12 175 GLY A N 1
ATOM 1416 C CA . GLY A 1 175 ? -9.773 15.125 10 1 91.12 175 GLY A CA 1
ATOM 1417 C C . GLY A 1 175 ? -10.625 14.695 11.18 1 91.12 175 GLY A C 1
ATOM 1418 O O . GLY A 1 175 ? -11.391 15.492 11.727 1 91.12 175 GLY A O 1
ATOM 1419 N N . CYS A 1 176 ? -10.656 13.406 11.445 1 87.56 176 CYS A N 1
ATOM 1420 C CA . CYS A 1 176 ? -11.25 12.836 12.641 1 87.56 176 CYS A CA 1
ATOM 1421 C C . CYS A 1 176 ? -10.18 12.469 13.664 1 87.56 176 CYS A C 1
ATOM 1423 O O . CYS A 1 176 ? -9.289 11.68 13.375 1 87.56 176 CYS A O 1
ATOM 1425 N N . TYR A 1 177 ? -10.352 13.102 14.742 1 84.88 177 TYR A N 1
ATOM 1426 C CA . TYR A 1 177 ? -9.25 12.961 15.695 1 84.88 177 TYR A CA 1
ATOM 1427 C C . TYR A 1 177 ? -9.758 13.039 17.125 1 84.88 177 TYR A C 1
ATOM 1429 O O . TYR A 1 177 ? -10.695 13.789 17.422 1 84.88 177 TYR A O 1
ATOM 1437 N N . THR A 1 178 ? -9.18 12.281 18 1 79 178 THR A N 1
ATOM 1438 C CA . THR A 1 178 ? -9.586 12.266 19.406 1 79 178 THR A CA 1
ATOM 1439 C C . THR A 1 178 ? -8.773 13.266 20.219 1 79 178 THR A C 1
ATOM 1441 O O . THR A 1 178 ? -9.203 13.711 21.281 1 79 178 THR A O 1
ATOM 1444 N N . GLY A 1 179 ? -7.594 13.578 19.781 1 78 179 GLY A N 1
ATOM 1445 C CA . GLY A 1 179 ? -6.707 14.438 20.547 1 78 179 GLY A CA 1
ATOM 1446 C C . GLY A 1 179 ? -5.852 13.68 21.547 1 78 179 GLY A C 1
ATOM 1447 O O . GLY A 1 179 ? -5.043 14.281 22.25 1 78 179 GLY A O 1
ATOM 1448 N N . LYS A 1 180 ? -5.93 12.391 21.688 1 73.81 180 LYS A N 1
ATOM 1449 C CA . LYS A 1 180 ? -5.277 11.539 22.688 1 73.81 180 LYS A CA 1
ATOM 1450 C C . LYS A 1 180 ? -3.766 11.75 22.672 1 73.81 180 LYS A C 1
ATOM 1452 O O . LYS A 1 180 ? -3.131 11.758 23.734 1 73.81 180 LYS A O 1
ATOM 1457 N N . HIS A 1 181 ? -3.086 12.07 21.609 1 75.31 181 HIS A N 1
ATOM 1458 C CA . HIS A 1 181 ? -1.63 12.109 21.547 1 75.31 181 HIS A CA 1
ATOM 1459 C C . HIS A 1 181 ? -1.123 13.547 21.469 1 75.31 181 HIS A C 1
ATOM 1461 O O . HIS A 1 181 ? 0.07 13.773 21.25 1 75.31 181 HIS A O 1
ATOM 1467 N N . LEU A 1 182 ? -2.006 14.531 21.859 1 78.62 182 LEU A N 1
ATOM 1468 C CA . LEU A 1 182 ? -1.574 15.922 21.797 1 78.62 182 LEU A CA 1
ATOM 1469 C C . LEU A 1 182 ? -1.254 16.453 23.188 1 78.62 182 LEU A C 1
ATOM 1471 O O . LEU A 1 182 ? -0.825 17.594 23.328 1 78.62 182 LEU A O 1
ATOM 1475 N N . CYS A 1 183 ? -1.239 15.727 24.25 1 70.5 183 CYS A N 1
ATOM 1476 C CA . CYS A 1 183 ? -1.194 16.234 25.625 1 70.5 183 CYS A CA 1
ATOM 1477 C C . CYS A 1 183 ? 0.227 16.203 26.172 1 70.5 183 CYS A C 1
ATOM 1479 O O . CYS A 1 183 ? 0.561 16.953 27.078 1 70.5 183 CYS A O 1
ATOM 1481 N N . ASP A 1 184 ? 1.226 15.539 25.609 1 76.75 184 ASP A N 1
ATOM 1482 C CA . ASP A 1 184 ? 2.52 15.359 26.25 1 76.75 184 ASP A CA 1
ATOM 1483 C C . ASP A 1 184 ? 3.645 15.961 25.422 1 76.75 184 ASP A C 1
ATOM 1485 O O . ASP A 1 184 ? 4.641 15.297 25.141 1 76.75 184 ASP A O 1
ATOM 1489 N N . PHE A 1 185 ? 3.354 17.359 25.125 1 87.5 185 PHE A N 1
ATOM 1490 C CA . PHE A 1 185 ? 4.402 18.047 24.391 1 87.5 185 PHE A CA 1
ATOM 1491 C C . PHE A 1 185 ? 4.801 19.344 25.078 1 87.5 185 PHE A C 1
ATOM 1493 O O . PHE A 1 185 ? 4.086 20.344 25 1 87.5 185 PHE A O 1
ATOM 1500 N N . PRO A 1 186 ? 5.953 19.312 25.75 1 86.88 186 PRO A N 1
ATOM 1501 C CA . PRO A 1 186 ? 6.34 20.469 26.578 1 86.88 186 PRO A CA 1
ATOM 1502 C C . PRO A 1 186 ? 6.59 21.734 25.766 1 86.88 186 PRO A C 1
ATOM 1504 O O . PRO A 1 186 ? 6.535 22.844 26.297 1 86.88 186 PRO A O 1
ATOM 1507 N N . LYS A 1 187 ? 6.789 21.594 24.422 1 91.56 187 LYS A N 1
ATOM 1508 C CA . LYS A 1 187 ? 7.164 22.766 23.641 1 91.56 187 LYS A CA 1
ATOM 1509 C C . LYS A 1 187 ? 6.051 23.172 22.688 1 91.56 187 LYS A C 1
ATOM 1511 O O . LYS A 1 187 ? 6.207 24.109 21.906 1 91.56 187 LYS A O 1
ATOM 1516 N N . LEU A 1 188 ? 4.977 22.547 22.781 1 93.06 188 LEU A N 1
ATOM 1517 C CA . LEU A 1 188 ? 3.875 22.812 21.859 1 93.06 188 LEU A CA 1
ATOM 1518 C C . LEU A 1 188 ? 3.262 24.172 22.109 1 93.06 188 LEU A C 1
ATOM 1520 O O . LEU A 1 188 ? 2.729 24.438 23.188 1 93.06 188 LEU A O 1
ATOM 1524 N N . GLN A 1 189 ? 3.287 25.031 21.078 1 95.12 189 GLN A N 1
ATOM 1525 C CA . GLN A 1 189 ? 2.857 26.422 21.234 1 95.12 189 GLN A CA 1
ATOM 1526 C C . GLN A 1 189 ? 1.589 26.703 20.438 1 95.12 189 GLN A C 1
ATOM 1528 O O . GLN A 1 189 ? 0.806 27.594 20.797 1 95.12 189 GLN A O 1
ATOM 1533 N N . THR A 1 190 ? 1.477 25.922 19.406 1 96.44 190 THR A N 1
ATOM 1534 C CA . THR A 1 190 ? 0.359 26.25 18.531 1 96.44 190 THR A CA 1
ATOM 1535 C C . THR A 1 190 ? -0.385 24.984 18.109 1 96.44 190 THR A C 1
ATOM 1537 O O . THR A 1 190 ? 0.229 24.016 17.656 1 96.44 190 THR A O 1
ATOM 1540 N N . ILE A 1 191 ? -1.709 24.938 18.266 1 93.44 191 ILE A N 1
ATOM 1541 C CA . ILE A 1 191 ? -2.586 23.891 17.781 1 93.44 191 ILE A CA 1
ATOM 1542 C C . ILE A 1 191 ? -3.672 24.484 16.891 1 93.44 191 ILE A C 1
ATOM 1544 O O . ILE A 1 191 ? -4.344 25.453 17.281 1 93.44 191 ILE A O 1
ATOM 1548 N N . VAL A 1 192 ? -3.73 24.016 15.742 1 95.12 192 VAL A N 1
ATOM 1549 C CA . VAL A 1 192 ? -4.766 24.438 14.812 1 95.12 192 VAL A CA 1
ATOM 1550 C C . VAL A 1 192 ? -5.617 23.25 14.391 1 95.12 192 VAL A C 1
ATOM 1552 O O . VAL A 1 192 ? -5.129 22.328 13.719 1 95.12 192 VAL A O 1
ATOM 1555 N N . LEU A 1 193 ? -6.816 23.234 14.758 1 91.56 193 LEU A N 1
ATOM 1556 C CA . LEU A 1 193 ? -7.789 22.234 14.328 1 91.56 193 LEU A CA 1
ATOM 1557 C C . LEU A 1 193 ? -8.93 22.891 13.547 1 91.56 193 LEU A C 1
ATOM 1559 O O . LEU A 1 193 ? -9.688 23.688 14.102 1 91.56 193 LEU A O 1
ATOM 1563 N N . ARG A 1 194 ? -9.016 22.594 12.328 1 92.19 194 ARG A N 1
ATOM 1564 C CA . ARG A 1 194 ? -10.062 23.172 11.484 1 92.19 194 ARG A CA 1
ATOM 1565 C C . ARG A 1 194 ? -10.898 22.078 10.836 1 92.19 194 ARG A C 1
ATOM 1567 O O . ARG A 1 194 ? -10.359 21.125 10.281 1 92.19 194 ARG A O 1
ATOM 1574 N N . ASP A 1 195 ? -12.227 22.188 10.961 1 89.06 195 ASP A N 1
ATOM 1575 C CA . ASP A 1 195 ? -13.172 21.266 10.336 1 89.06 195 ASP A CA 1
ATOM 1576 C C . ASP A 1 195 ? -12.914 19.828 10.758 1 89.06 195 ASP A C 1
ATOM 1578 O O . ASP A 1 195 ? -12.922 18.922 9.922 1 89.06 195 ASP A O 1
ATOM 1582 N N . CYS A 1 196 ? -12.555 19.719 11.977 1 87.88 196 CYS A N 1
ATOM 1583 C CA . CYS A 1 196 ? -12.242 18.391 12.5 1 87.88 196 CYS A CA 1
ATOM 1584 C C . CYS A 1 196 ? -13.422 17.812 13.266 1 87.88 196 CYS A C 1
ATOM 1586 O O . CYS A 1 196 ? -14.203 18.562 13.867 1 87.88 196 CYS A O 1
ATOM 1588 N N . LEU A 1 197 ? -13.578 16.531 13.086 1 82.5 197 LEU A N 1
ATOM 1589 C CA . LEU A 1 197 ? -14.461 15.797 13.984 1 82.5 197 LEU A CA 1
ATOM 1590 C C . LEU A 1 197 ? -13.695 15.297 15.211 1 82.5 197 LEU A C 1
ATOM 1592 O O . LEU A 1 197 ? -12.906 14.359 15.109 1 82.5 197 LEU A O 1
ATOM 1596 N N . LEU A 1 198 ? -13.875 16.062 16.297 1 75 198 LEU A N 1
ATOM 1597 C CA . LEU A 1 198 ? -13.148 15.711 17.516 1 75 198 LEU A CA 1
ATOM 1598 C C . LEU A 1 198 ? -13.992 14.797 18.406 1 75 198 LEU A C 1
ATOM 1600 O O . LEU A 1 198 ? -15.156 15.086 18.672 1 75 198 LEU A O 1
ATOM 1604 N N . TRP A 1 199 ? -13.523 13.641 18.531 1 64.5 199 TRP A N 1
ATOM 1605 C CA . TRP A 1 199 ? -14.25 12.703 19.391 1 64.5 199 TRP A CA 1
ATOM 1606 C C . TRP A 1 199 ? -13.93 12.938 20.859 1 64.5 199 TRP A C 1
ATOM 1608 O O . TRP A 1 199 ? -12.836 13.383 21.203 1 64.5 199 TRP A O 1
ATOM 1618 N N . ASN A 1 200 ? -15.016 13.008 21.531 1 58.56 200 ASN A N 1
ATOM 1619 C CA . ASN A 1 200 ? -15.023 13.359 22.953 1 58.56 200 ASN A CA 1
ATOM 1620 C C . ASN A 1 200 ? -13.969 12.57 23.719 1 58.56 200 ASN A C 1
ATOM 1622 O O . ASN A 1 200 ? -14.266 11.523 24.297 1 58.56 200 ASN A O 1
ATOM 1626 N N . SER A 1 201 ? -12.734 12.852 23.297 1 57.53 201 SER A N 1
ATOM 1627 C CA . SER A 1 201 ? -11.797 12.25 24.234 1 57.53 201 SER A CA 1
ATOM 1628 C C . SER A 1 201 ? -11.367 13.25 25.297 1 57.53 201 SER A C 1
ATOM 1630 O O . SER A 1 201 ? -11.289 14.453 25.031 1 57.53 201 SER A O 1
ATOM 1632 N N . GLY A 1 202 ? -12.047 13.242 26.438 1 60.34 202 GLY A N 1
ATOM 1633 C CA . GLY A 1 202 ? -11.625 14.031 27.594 1 60.34 202 GLY A CA 1
ATOM 1634 C C . GLY A 1 202 ? -10.141 14.367 27.578 1 60.34 202 GLY A C 1
ATOM 1635 O O . GLY A 1 202 ? -9.656 15.102 28.438 1 60.34 202 GLY A O 1
ATOM 1636 N N . GLU A 1 203 ? -9.539 14.117 26.422 1 63.41 203 GLU A N 1
ATOM 1637 C CA . GLU A 1 203 ? -8.086 14.195 26.484 1 63.41 203 GLU A CA 1
ATOM 1638 C C . GLU A 1 203 ? -7.574 15.484 25.859 1 63.41 203 GLU A C 1
ATOM 1640 O O . GLU A 1 203 ? -6.422 15.875 26.062 1 63.41 203 GLU A O 1
ATOM 1645 N N . LEU A 1 204 ? -8.555 16.188 25.156 1 62.59 204 LEU A N 1
ATOM 1646 C CA . LEU A 1 204 ? -8.094 17.422 24.516 1 62.59 204 LEU A CA 1
ATOM 1647 C C . LEU A 1 204 ? -7.859 18.516 25.547 1 62.59 204 LEU A C 1
ATOM 1649 O O . LEU A 1 204 ? -8.742 18.812 26.359 1 62.59 204 LEU A O 1
ATOM 1653 N N . GLY A 1 205 ? -6.621 18.875 26.047 1 61.28 205 GLY A N 1
ATOM 1654 C CA . GLY A 1 205 ? -6.371 20.047 26.859 1 61.28 205 GLY A CA 1
ATOM 1655 C C . GLY A 1 205 ? -5.547 19.75 28.094 1 61.28 205 GLY A C 1
ATOM 1656 O O . GLY A 1 205 ? -5.059 20.672 28.766 1 61.28 205 GLY A O 1
ATOM 1657 N N . ILE A 1 206 ? -5.355 18.594 28.484 1 60.12 206 ILE A N 1
ATOM 1658 C CA . ILE A 1 206 ? -4.871 18.312 29.844 1 60.12 206 ILE A CA 1
ATOM 1659 C C . ILE A 1 206 ? -3.41 18.734 29.953 1 60.12 206 ILE A C 1
ATOM 1661 O O . ILE A 1 206 ? -3.004 19.312 30.969 1 60.12 206 ILE A O 1
ATOM 1665 N N . THR A 1 207 ? -2.664 18.672 29.031 1 65.12 207 THR A N 1
ATOM 1666 C CA . THR A 1 207 ? -1.248 18.859 29.312 1 65.12 207 THR A CA 1
ATOM 1667 C C . THR A 1 207 ? -0.645 19.906 28.391 1 65.12 207 THR A C 1
ATOM 1669 O O . THR A 1 207 ? 0.568 19.938 28.172 1 65.12 207 THR A O 1
ATOM 1672 N N . LEU A 1 208 ? -1.455 21.016 28.25 1 78.62 208 LEU A N 1
ATOM 1673 C CA . LEU A 1 208 ? -0.914 21.969 27.281 1 78.62 208 LEU A CA 1
ATOM 1674 C C . LEU A 1 208 ? -0.706 23.344 27.922 1 78.62 208 LEU A C 1
ATOM 1676 O O . LEU A 1 208 ? -1.266 24.328 27.453 1 78.62 208 LEU A O 1
ATOM 1680 N N . LYS A 1 209 ? 0.219 23.406 28.891 1 78.88 209 LYS A N 1
ATOM 1681 C CA . LYS A 1 209 ? 0.449 24.641 29.641 1 78.88 209 LYS A CA 1
ATOM 1682 C C . LYS A 1 209 ? 1.173 25.672 28.797 1 78.88 209 LYS A C 1
ATOM 1684 O O . LYS A 1 209 ? 0.949 26.875 28.953 1 78.88 209 LYS A O 1
ATOM 1689 N N . LYS A 1 210 ? 1.903 25.234 27.828 1 88.06 210 LYS A N 1
ATOM 1690 C CA . LYS A 1 210 ? 2.74 26.156 27.062 1 88.06 210 LYS A CA 1
ATOM 1691 C C . LYS A 1 210 ? 2.043 26.594 25.781 1 88.06 210 LYS A C 1
ATOM 1693 O O . LYS A 1 210 ? 2.592 27.391 25.016 1 88.06 210 LYS A O 1
ATOM 1698 N N . LEU A 1 211 ? 0.848 26.234 25.656 1 92.69 211 LEU A N 1
ATOM 1699 C CA . LEU A 1 211 ? 0.099 26.578 24.453 1 92.69 211 LEU A CA 1
ATOM 1700 C C . LEU A 1 211 ? -0.17 28.078 24.391 1 92.69 211 LEU A C 1
ATOM 1702 O O . LEU A 1 211 ? -0.661 28.656 25.359 1 92.69 211 LEU A O 1
ATOM 1706 N N . ARG A 1 212 ? 0.151 28.688 23.266 1 95.94 212 ARG A N 1
ATOM 1707 C CA . ARG A 1 212 ? -0.025 30.125 23.109 1 95.94 212 ARG A CA 1
ATOM 1708 C C . ARG A 1 212 ? -1.135 30.438 22.109 1 95.94 212 ARG A C 1
ATOM 1710 O O . ARG A 1 212 ? -1.833 31.438 22.234 1 95.94 212 ARG A O 1
ATOM 1717 N N . VAL A 1 213 ? -1.203 29.609 21.188 1 96.94 213 VAL A N 1
ATOM 1718 C CA . VAL A 1 213 ? -2.203 29.828 20.141 1 96.94 213 VAL A CA 1
ATOM 1719 C C . VAL A 1 213 ? -3.059 28.562 19.984 1 96.94 213 VAL A C 1
ATOM 1721 O O . VAL A 1 213 ? -2.533 27.469 19.797 1 96.94 213 VAL A O 1
ATOM 1724 N N . LEU A 1 214 ? -4.375 28.688 20.062 1 93.19 214 LEU A N 1
ATOM 1725 C CA . LEU A 1 214 ? -5.312 27.594 19.875 1 93.19 214 LEU A CA 1
ATOM 1726 C C . LEU A 1 214 ? -6.418 27.984 18.906 1 93.19 214 LEU A C 1
ATOM 1728 O O . LEU A 1 214 ? -7.117 28.969 19.125 1 93.19 214 LEU A O 1
ATOM 1732 N N . VAL A 1 215 ? -6.484 27.281 17.859 1 93.69 215 VAL A N 1
ATOM 1733 C CA . VAL A 1 215 ? -7.535 27.516 16.875 1 93.69 215 VAL A CA 1
ATOM 1734 C C . VAL A 1 215 ? -8.445 26.297 16.797 1 93.69 215 VAL A C 1
ATOM 1736 O O . VAL A 1 215 ? -7.996 25.188 16.469 1 93.69 215 VAL A O 1
ATOM 1739 N N . LEU A 1 216 ? -9.625 26.438 17.141 1 89.81 216 LEU A N 1
ATOM 1740 C CA . LEU A 1 216 ? -10.672 25.438 17.016 1 89.81 216 LEU A CA 1
ATOM 1741 C C . LEU A 1 216 ? -11.805 25.953 16.109 1 89.81 216 LEU A C 1
ATOM 1743 O O . LEU A 1 216 ? -12.805 26.469 16.609 1 89.81 216 LEU A O 1
ATOM 1747 N N . GLU A 1 217 ? -11.672 25.75 14.852 1 89.31 217 GLU A N 1
ATOM 1748 C CA . GLU A 1 217 ? -12.617 26.328 13.898 1 89.31 217 GLU A CA 1
ATOM 1749 C C . GLU A 1 217 ? -13.375 25.219 13.156 1 89.31 217 GLU A C 1
ATOM 1751 O O . GLU A 1 217 ? -12.766 24.328 12.562 1 89.31 217 GLU A O 1
ATOM 1756 N N . GLY A 1 218 ? -14.648 25.281 13.172 1 83.94 218 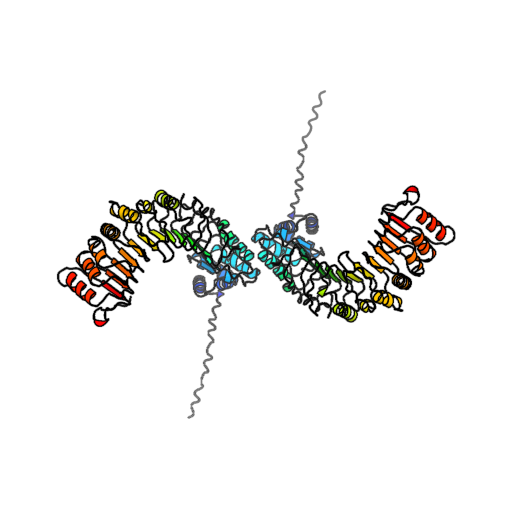GLY A N 1
ATOM 1757 C CA . GLY A 1 218 ? -15.469 24.328 12.438 1 83.94 218 GLY A CA 1
ATOM 1758 C C . GLY A 1 218 ? -15.43 22.938 13.023 1 83.94 218 GLY A C 1
ATOM 1759 O O . GLY A 1 218 ? -15.594 21.953 12.297 1 83.94 218 GLY A O 1
ATOM 1760 N N . CYS A 1 219 ? -15.062 22.812 14.188 1 81.75 219 CYS A N 1
ATOM 1761 C CA . CYS A 1 219 ? -14.977 21.5 14.828 1 81.75 219 CYS A CA 1
ATOM 1762 C C . CYS A 1 219 ? -16.328 21.078 15.391 1 81.75 219 CYS A C 1
ATOM 1764 O O . CYS A 1 219 ? -17.156 21.922 15.734 1 81.75 219 CYS A O 1
ATOM 1766 N N . CYS A 1 220 ? -16.719 19.844 15.273 1 70.69 220 CYS A N 1
ATOM 1767 C CA . CYS A 1 220 ? -18.047 19.359 15.633 1 70.69 220 CYS A CA 1
ATOM 1768 C C . CYS A 1 220 ? -18.281 19.469 17.141 1 70.69 220 CYS A C 1
ATOM 1770 O O . CYS A 1 220 ? -17.344 19.359 17.922 1 70.69 220 CYS A O 1
ATOM 1772 N N . PHE A 1 221 ? -19.578 19.609 17.422 1 57.97 221 PHE A N 1
ATOM 1773 C CA . PHE A 1 221 ? -20.297 20.109 18.578 1 57.97 221 PHE A CA 1
ATOM 1774 C C . PHE A 1 221 ? -20.078 19.219 19.781 1 57.97 221 PHE A C 1
ATOM 1776 O O . PHE A 1 221 ? -19.953 19.719 20.906 1 57.97 221 PHE A O 1
ATOM 1783 N N . ASP A 1 222 ? -20.094 17.938 19.375 1 62.56 222 ASP A N 1
ATOM 1784 C CA . ASP A 1 222 ? -20.172 17.109 20.578 1 62.56 222 ASP A CA 1
ATOM 1785 C C . ASP A 1 222 ? -18.953 17.312 21.469 1 62.56 222 ASP A C 1
ATOM 1787 O O . ASP A 1 222 ? -19.031 17.125 22.688 1 62.56 222 ASP A O 1
ATOM 1791 N N . VAL A 1 223 ? -18.031 18.078 20.844 1 61.66 223 VAL A N 1
ATOM 1792 C CA . VAL A 1 223 ? -16.797 18.188 21.609 1 61.66 223 VAL A CA 1
ATOM 1793 C C . VAL A 1 223 ? -16.625 19.625 22.109 1 61.66 223 VAL A C 1
ATOM 1795 O O . VAL A 1 223 ? -16.078 19.844 23.188 1 61.66 223 VAL A O 1
ATOM 1798 N N . MET A 1 224 ? -17.25 20.531 21.391 1 71.38 224 MET A N 1
ATOM 1799 C CA . MET A 1 224 ? -17.125 21.922 21.812 1 71.38 224 MET A CA 1
ATOM 1800 C C . MET A 1 224 ? -18.156 22.25 22.891 1 71.38 224 MET A C 1
ATOM 1802 O O . MET A 1 224 ? -19.156 22.922 22.609 1 71.38 224 MET A O 1
ATOM 1806 N N . ASN A 1 225 ? -17.844 21.656 24.047 1 76.81 225 ASN A N 1
ATOM 1807 C CA . ASN A 1 225 ? -18.797 21.797 25.156 1 76.81 225 ASN A CA 1
ATOM 1808 C C . ASN A 1 225 ? -18.156 22.484 26.359 1 76.81 225 ASN A C 1
ATOM 1810 O O . ASN A 1 225 ? -16.984 22.875 26.297 1 76.81 225 ASN A O 1
ATOM 1814 N N . GLN A 1 226 ? -18.969 22.594 27.328 1 79.06 226 GLN A N 1
ATOM 1815 C CA . GLN A 1 226 ? -18.562 23.312 28.531 1 79.06 226 GLN A CA 1
ATOM 1816 C C . GLN A 1 226 ? -17.344 22.656 29.172 1 79.06 226 GLN A C 1
ATOM 1818 O O . GLN A 1 226 ? -16.438 23.344 29.672 1 79.06 226 GLN A O 1
ATOM 1823 N N . SER A 1 227 ? -17.328 21.375 29.094 1 80.06 227 SER A N 1
ATOM 1824 C CA . SER A 1 227 ? -16.219 20.656 29.703 1 80.06 227 SER A CA 1
ATOM 1825 C C . SER A 1 227 ? -14.898 20.984 29.016 1 80.06 227 SER A C 1
ATOM 1827 O O . SER A 1 227 ? -13.883 21.156 29.688 1 80.06 227 SER A O 1
ATOM 1829 N N . LEU A 1 228 ? -14.914 21.125 27.766 1 80.69 228 LEU A N 1
ATOM 1830 C CA . LEU A 1 228 ? -13.719 21.453 27.016 1 80.69 228 LEU A CA 1
ATOM 1831 C C . LEU A 1 228 ? -13.242 22.875 27.344 1 80.69 228 LEU A C 1
ATOM 1833 O O . LEU A 1 228 ? -12.047 23.094 27.562 1 80.69 228 LEU A O 1
ATOM 1837 N N . TYR A 1 229 ? -14.172 23.766 27.406 1 84.12 229 TYR A N 1
ATOM 1838 C CA . TYR A 1 229 ? -13.82 25.156 27.688 1 84.12 229 TYR A CA 1
ATOM 1839 C C . TYR A 1 229 ? -13.242 25.297 29.094 1 84.12 229 TYR A C 1
ATOM 1841 O O . TYR A 1 229 ? -12.312 26.078 29.312 1 84.12 229 TYR A O 1
ATOM 1849 N N . GLU A 1 230 ? -13.812 24.5 29.953 1 85.31 230 GLU A N 1
ATOM 1850 C CA . GLU A 1 230 ? -13.297 24.516 31.328 1 85.31 230 GLU A CA 1
ATOM 1851 C C . GLU A 1 230 ? -11.867 24 31.375 1 85.31 230 GLU A C 1
ATOM 1853 O O . GLU A 1 230 ? -11.023 24.562 32.094 1 85.31 230 GLU A O 1
ATOM 1858 N N . LYS A 1 231 ? -11.664 23.047 30.672 1 83.19 231 LYS A N 1
ATOM 1859 C CA . LYS A 1 231 ? -10.32 22.484 30.609 1 83.19 231 LYS A CA 1
ATOM 1860 C C . LYS A 1 231 ? -9.328 23.469 30 1 83.19 231 LYS A C 1
ATOM 1862 O O . LYS A 1 231 ? -8.203 23.609 30.484 1 83.19 231 LYS A O 1
ATOM 1867 N N . ILE A 1 232 ? -9.695 24.094 28.969 1 85.81 232 ILE A N 1
ATOM 1868 C CA . ILE A 1 232 ? -8.844 25.078 28.312 1 85.81 232 ILE A CA 1
ATOM 1869 C C . ILE A 1 232 ? -8.516 26.219 29.297 1 85.81 232 ILE A C 1
ATOM 1871 O O . ILE A 1 232 ? -7.352 26.594 29.438 1 85.81 232 ILE A O 1
ATOM 1875 N N . ALA A 1 233 ? -9.547 26.656 29.953 1 88.31 233 ALA A N 1
ATOM 1876 C CA . ALA A 1 233 ? -9.375 27.766 30.891 1 88.31 233 ALA A CA 1
ATOM 1877 C C . ALA A 1 233 ? -8.461 27.359 32.031 1 88.31 233 ALA A C 1
ATOM 1879 O O . ALA A 1 233 ? -7.68 28.188 32.531 1 88.31 233 ALA A O 1
ATOM 1880 N N . LYS A 1 234 ? -8.57 26.109 32.375 1 86.44 234 LYS A N 1
ATOM 1881 C CA . LYS A 1 234 ? -7.824 25.641 33.531 1 86.44 234 LYS A CA 1
ATOM 1882 C C . LYS A 1 234 ? -6.387 25.281 33.156 1 86.44 234 LYS A C 1
ATOM 1884 O O . LYS A 1 234 ? -5.453 25.578 33.906 1 86.44 234 LYS A O 1
ATOM 1889 N N . CYS A 1 235 ? -6.238 24.719 32 1 83.12 235 CYS A N 1
ATOM 1890 C CA . CYS A 1 235 ? -4.961 24.094 31.703 1 83.12 235 CYS A CA 1
ATOM 1891 C C . CYS A 1 235 ? -4.117 24.969 30.781 1 83.12 235 CYS A C 1
ATOM 1893 O O . CYS A 1 235 ? -2.887 24.891 30.812 1 83.12 235 CYS A O 1
ATOM 1895 N N . CYS A 1 236 ? -4.688 25.75 29.969 1 88.31 236 CYS A N 1
ATOM 1896 C CA . CYS A 1 236 ? -3.939 26.531 29 1 88.31 236 CYS A CA 1
ATOM 1897 C C . CYS A 1 236 ? -3.693 27.938 29.516 1 88.31 236 CYS A C 1
ATOM 1899 O O . CYS A 1 236 ? -4.121 28.922 28.891 1 88.31 236 CYS A O 1
ATOM 1901 N N . VAL A 1 237 ? -2.902 28.078 30.469 1 88.62 237 VAL A N 1
ATOM 1902 C CA . VAL A 1 237 ? -2.734 29.328 31.219 1 88.62 237 VAL A CA 1
ATOM 1903 C C . VAL A 1 237 ? -1.93 30.312 30.391 1 88.62 237 VAL A C 1
ATOM 1905 O O . VAL A 1 237 ? -2.064 31.531 30.547 1 88.62 237 VAL A O 1
ATOM 1908 N N . ASP A 1 238 ? -1.152 29.828 29.438 1 92.94 238 ASP A N 1
ATOM 1909 C CA . ASP A 1 238 ? -0.31 30.719 28.641 1 92.94 238 ASP A CA 1
ATOM 1910 C C . ASP A 1 238 ? -0.989 31.094 27.328 1 92.94 238 ASP A C 1
ATOM 1912 O O . ASP A 1 238 ? -0.397 31.766 26.484 1 92.94 238 ASP A O 1
ATOM 1916 N N . LEU A 1 239 ? -2.205 30.734 27.156 1 94.69 239 LEU A N 1
ATOM 1917 C CA . LEU A 1 239 ? -2.92 30.953 25.906 1 94.69 239 LEU A CA 1
ATOM 1918 C C . LEU A 1 239 ? -3.09 32.438 25.625 1 94.69 239 LEU A C 1
ATOM 1920 O O . LEU A 1 239 ? -3.596 33.188 26.484 1 94.69 239 LEU A O 1
ATOM 1924 N N . GLU A 1 240 ? -2.646 32.875 24.453 1 97.31 240 GLU A N 1
ATOM 1925 C CA . GLU A 1 240 ? -2.68 34.312 24.094 1 97.31 240 GLU A CA 1
ATOM 1926 C C . GLU A 1 240 ? -3.676 34.562 22.953 1 97.31 240 GLU A C 1
ATOM 1928 O O . GLU A 1 240 ? -4.223 35.656 22.844 1 97.31 240 GLU A O 1
ATOM 1933 N N . ASP A 1 241 ? -3.803 33.625 22.172 1 97.81 241 ASP A N 1
ATOM 1934 C CA . ASP A 1 241 ? -4.633 33.781 20.984 1 97.81 241 ASP A CA 1
ATOM 1935 C C . ASP A 1 241 ? -5.598 32.594 20.844 1 97.81 241 ASP A C 1
ATOM 1937 O O . ASP A 1 241 ? -5.176 31.453 20.672 1 97.81 241 ASP A O 1
ATOM 1941 N N . LEU A 1 242 ? -6.863 32.906 20.891 1 94.94 242 LEU A N 1
ATOM 1942 C CA . LEU A 1 242 ? -7.883 31.859 20.844 1 94.94 242 LEU A CA 1
ATOM 1943 C C . LEU A 1 242 ? -8.906 32.156 19.75 1 94.94 242 LEU A C 1
ATOM 1945 O O . LEU A 1 242 ? -9.43 33.25 19.656 1 94.94 242 LEU A O 1
ATOM 1949 N N . THR A 1 243 ? -9.039 31.188 18.891 1 93.06 243 THR A N 1
ATOM 1950 C CA . THR A 1 243 ? -10.07 31.25 17.859 1 93.06 243 THR A CA 1
ATOM 1951 C C . THR A 1 243 ? -11.016 30.047 17.969 1 93.06 243 THR A C 1
ATOM 1953 O O . THR A 1 243 ? -10.57 28.906 18 1 93.06 243 THR A O 1
ATOM 1956 N N . PHE A 1 244 ? -12.203 30.203 18.016 1 86.44 244 PHE A N 1
ATOM 1957 C CA . PHE A 1 244 ? -13.117 29.078 17.969 1 86.44 244 PHE A CA 1
ATOM 1958 C C . PHE A 1 244 ? -14.414 29.453 17.266 1 86.44 244 PHE A C 1
ATOM 1960 O O . PHE A 1 244 ? -14.734 30.641 17.141 1 86.44 244 PHE A O 1
ATOM 1967 N N . SER A 1 245 ? -15.031 28.453 16.719 1 83.75 245 SER A N 1
ATOM 1968 C CA . SER A 1 245 ? -16.297 28.625 16.016 1 83.75 245 SER A CA 1
ATOM 1969 C C . SER A 1 245 ? -17.344 27.641 16.531 1 83.75 245 SER A C 1
ATOM 1971 O O . SER A 1 245 ? -17.016 26.625 17.125 1 83.75 245 SER A O 1
ATOM 1973 N N . ASN A 1 246 ? -18.578 27.969 16.312 1 71.62 246 ASN A N 1
ATOM 1974 C CA . ASN A 1 246 ? -19.734 27.125 16.609 1 71.62 246 ASN A CA 1
ATOM 1975 C C . ASN A 1 246 ? -19.766 26.719 18.078 1 71.62 246 ASN A C 1
ATOM 1977 O O . ASN A 1 246 ? -19.922 25.531 18.391 1 71.62 246 ASN A O 1
ATOM 1981 N N . CYS A 1 247 ? -19.469 27.641 18.812 1 63.16 247 CYS A N 1
ATOM 1982 C CA . CYS A 1 247 ? -19.391 27.391 20.25 1 63.16 247 CYS A CA 1
ATOM 1983 C C . CYS A 1 247 ? -20.781 27.234 20.859 1 63.16 247 CYS A C 1
ATOM 1985 O O . CYS A 1 247 ? -21.75 27.828 20.375 1 63.16 247 CYS A O 1
ATOM 1987 N N . ASP A 1 248 ? -20.75 26.125 21.688 1 65.75 248 ASP A N 1
ATOM 1988 C CA . ASP A 1 248 ? -21.953 26.094 22.516 1 65.75 248 ASP A CA 1
ATOM 1989 C C . ASP A 1 248 ? -22.094 27.375 23.344 1 65.75 248 ASP A C 1
ATOM 1991 O O . ASP A 1 248 ? -21.172 28.219 23.344 1 65.75 248 ASP A O 1
ATOM 1995 N N . VAL A 1 249 ? -23.25 27.594 23.906 1 65.12 249 VAL A N 1
ATOM 1996 C CA . VAL A 1 249 ? -23.625 28.859 24.531 1 65.12 249 VAL A CA 1
ATOM 1997 C C . VAL A 1 249 ? -22.969 28.953 25.906 1 65.12 249 VAL A C 1
ATOM 1999 O O . VAL A 1 249 ? -23.094 29.984 26.578 1 65.12 249 VAL A O 1
ATOM 2002 N N . HIS A 1 250 ? -22.062 28 26.156 1 76.44 250 HIS A N 1
ATOM 2003 C CA . HIS A 1 250 ? -21.578 28.078 27.531 1 76.44 250 HIS A CA 1
ATOM 2004 C C . HIS A 1 250 ? -20.047 28.141 27.562 1 76.44 250 HIS A C 1
ATOM 2006 O O . HIS A 1 250 ? -19.406 27.281 28.172 1 76.44 250 HIS A O 1
ATOM 2012 N N . PHE A 1 251 ? -19.453 29.203 26.938 1 82.06 251 PHE A N 1
ATOM 2013 C CA . PHE A 1 251 ? -18 29.25 26.938 1 82.06 251 PHE A CA 1
ATOM 2014 C C . PHE A 1 251 ? -17.484 30.438 27.75 1 82.06 251 PHE A C 1
ATOM 2016 O O . PHE A 1 251 ? -16.359 30.875 27.562 1 82.06 251 PHE A O 1
ATOM 2023 N N . GLU A 1 252 ? -18.266 31.031 28.672 1 88.38 252 GLU A N 1
ATOM 2024 C CA . GLU A 1 252 ? -17.906 32.188 29.469 1 88.38 252 GLU A CA 1
ATOM 2025 C C . GLU A 1 252 ? -16.656 31.938 30.312 1 88.38 252 GLU A C 1
ATOM 2027 O O . GLU A 1 252 ? -15.93 32.875 30.641 1 88.38 252 GLU A O 1
ATOM 2032 N N . VAL A 1 253 ? -16.438 30.641 30.578 1 87.75 253 VAL A N 1
ATOM 2033 C CA . VAL A 1 253 ? -15.305 30.281 31.406 1 87.75 253 VAL A CA 1
ATOM 2034 C C . VAL A 1 253 ? -14.008 30.688 30.719 1 87.75 253 VAL A C 1
ATOM 2036 O O . VAL A 1 253 ? -12.984 30.906 31.375 1 87.75 253 VAL A O 1
ATOM 2039 N N . ILE A 1 254 ? -14.055 30.906 29.422 1 88.75 254 ILE A N 1
ATOM 2040 C CA . ILE A 1 254 ? -12.891 31.281 28.641 1 88.75 254 ILE A CA 1
ATOM 2041 C C . ILE A 1 254 ? -12.406 32.688 29.047 1 88.75 254 ILE A C 1
ATOM 2043 O O . ILE A 1 254 ? -11.227 33 28.922 1 88.75 254 ILE A O 1
ATOM 2047 N N . ALA A 1 255 ? -13.305 33.469 29.562 1 91.75 255 ALA A N 1
ATOM 2048 C CA . ALA A 1 255 ? -12.977 34.812 30 1 91.75 255 ALA A CA 1
ATOM 2049 C C . ALA A 1 255 ? -12 34.781 31.172 1 91.75 255 ALA A C 1
ATOM 2051 O O . ALA A 1 255 ? -11.367 35.812 31.484 1 91.75 255 ALA A O 1
ATOM 2052 N N . GLN A 1 256 ? -11.852 33.594 31.734 1 90 256 GLN A N 1
ATOM 2053 C CA . GLN A 1 256 ? -10.984 33.469 32.906 1 90 256 GLN A CA 1
ATOM 2054 C C . GLN A 1 256 ? -9.516 33.344 32.469 1 90 256 GLN A C 1
ATOM 2056 O O . GLN A 1 256 ? -8.617 33.5 33.312 1 90 256 GLN A O 1
ATOM 2061 N N . LEU A 1 257 ? -9.289 33.156 31.266 1 92.31 257 LEU A N 1
ATOM 2062 C CA . LEU A 1 257 ? -7.914 33.062 30.797 1 92.31 257 LEU A CA 1
ATOM 2063 C C . LEU A 1 257 ? -7.172 34.375 31.062 1 92.31 257 LEU A C 1
ATOM 2065 O O . LEU A 1 257 ? -7.598 35.438 30.594 1 92.31 257 LEU A O 1
ATOM 2069 N N . VAL A 1 258 ? -6.027 34.312 31.672 1 90.62 258 VAL A N 1
ATOM 2070 C CA . VAL A 1 258 ? -5.367 35.5 32.219 1 90.62 258 VAL A CA 1
ATOM 2071 C C . VAL A 1 258 ? -4.492 36.125 31.125 1 90.62 258 VAL A C 1
ATOM 2073 O O . VAL A 1 258 ? -4.281 37.344 31.125 1 90.62 258 VAL A O 1
ATOM 2076 N N . ASN A 1 259 ? -4.02 35.344 30.25 1 94.44 259 ASN A N 1
ATOM 2077 C CA . ASN A 1 259 ? -3.049 35.875 29.297 1 94.44 259 ASN A CA 1
ATOM 2078 C C . ASN A 1 259 ? -3.66 36.062 27.906 1 94.44 259 ASN A C 1
ATOM 2080 O O . ASN A 1 259 ? -2.945 36.312 26.938 1 94.44 259 ASN A O 1
ATOM 2084 N N . LEU A 1 260 ? -4.965 35.906 27.828 1 96 260 LEU A N 1
ATOM 2085 C CA . LEU A 1 260 ? -5.637 36.031 26.547 1 96 260 LEU A CA 1
ATOM 2086 C C . LEU A 1 260 ? -5.52 37.438 25.984 1 96 260 LEU A C 1
ATOM 2088 O O . LEU A 1 260 ? -5.969 38.406 26.609 1 96 260 LEU A O 1
ATOM 2092 N N . LYS A 1 261 ? -4.922 37.594 24.797 1 97.56 261 LYS A N 1
ATOM 2093 C CA . LYS A 1 261 ? -4.723 38.875 24.156 1 97.56 261 LYS A CA 1
ATOM 2094 C C . LYS A 1 261 ? -5.605 39.031 22.922 1 97.56 261 LYS A C 1
ATOM 2096 O O . LYS A 1 261 ? -6.035 40.156 22.609 1 97.56 261 LYS A O 1
ATOM 2101 N N . ARG A 1 262 ? -5.785 37.969 22.297 1 98.06 262 ARG A N 1
ATOM 2102 C CA . ARG A 1 262 ? -6.562 37.969 21.062 1 98.06 262 ARG A CA 1
ATOM 2103 C C . ARG A 1 262 ? -7.656 36.906 21.094 1 98.06 262 ARG A C 1
ATOM 2105 O O . ARG A 1 262 ? -7.406 35.75 21.469 1 98.06 262 ARG A O 1
ATOM 2112 N N . CYS A 1 263 ? -8.844 37.281 20.688 1 96.12 263 CYS A N 1
ATOM 2113 C CA . CYS A 1 263 ? -9.969 36.375 20.641 1 96.12 263 CYS A CA 1
ATOM 2114 C C . CYS A 1 263 ? -10.805 36.562 19.391 1 96.12 263 CYS A C 1
ATOM 2116 O O . CYS A 1 263 ? -11.188 37.688 19.062 1 96.12 263 CYS A O 1
ATOM 2118 N N . THR A 1 264 ? -10.93 35.469 18.703 1 95.5 264 THR A N 1
ATOM 2119 C CA . THR A 1 264 ? -11.781 35.5 17.516 1 95.5 264 THR A CA 1
ATOM 2120 C C . THR A 1 264 ? -12.938 34.5 17.672 1 95.5 264 THR A C 1
ATOM 2122 O O . THR A 1 264 ? -12.719 33.312 17.891 1 95.5 264 THR A O 1
ATOM 2125 N N . LEU A 1 265 ? -14.133 35.031 17.578 1 92.12 265 LEU A N 1
ATOM 2126 C CA . LEU A 1 265 ? -15.336 34.219 17.625 1 92.12 265 LEU A CA 1
ATOM 2127 C C . LEU A 1 265 ? -16.047 34.188 16.281 1 92.12 265 LEU A C 1
ATOM 2129 O O . LEU A 1 265 ? -16.266 35.25 15.68 1 92.12 265 LEU A O 1
ATOM 2133 N N . LYS A 1 266 ? -16.328 32.969 15.867 1 90.44 266 LYS A N 1
ATOM 2134 C CA . LYS A 1 266 ? -16.984 32.844 14.578 1 90.44 266 LYS A CA 1
ATOM 2135 C C . LYS A 1 266 ? -18.25 32 14.695 1 90.44 266 LYS A C 1
ATOM 2137 O O . LYS A 1 266 ? -18.297 31.047 15.445 1 90.44 266 LYS A O 1
ATOM 2142 N N . THR A 1 267 ? -19.297 32.438 14.07 1 85.94 267 THR A N 1
ATOM 2143 C CA . THR A 1 267 ? -20.516 31.656 13.945 1 85.94 267 THR A CA 1
ATOM 2144 C C . THR A 1 267 ? -20.922 31.531 12.484 1 85.94 267 THR A C 1
ATOM 2146 O O . THR A 1 267 ? -20.641 32.406 11.672 1 85.94 267 THR A O 1
ATOM 2149 N N . TYR A 1 268 ? -21.453 30.422 12.273 1 77 268 TYR A N 1
ATOM 2150 C CA . TYR A 1 268 ? -21.906 30.156 10.914 1 77 268 TYR A CA 1
ATOM 2151 C C . TYR A 1 268 ? -23.422 30.078 10.836 1 77 268 TYR A C 1
ATOM 2153 O O . TYR A 1 268 ? -24.094 29.938 11.859 1 77 268 TYR A O 1
ATOM 2161 N N . ILE A 1 269 ? -23.938 30.281 9.727 1 62.69 269 ILE A N 1
ATOM 2162 C CA . ILE A 1 269 ? -25.375 30.359 9.469 1 62.69 269 ILE A CA 1
ATOM 2163 C C . ILE A 1 269 ? -26.062 29.125 10.039 1 62.69 269 ILE A C 1
ATOM 2165 O O . ILE A 1 269 ? -27.156 29.234 10.602 1 62.69 269 ILE A O 1
ATOM 2169 N N . SER A 1 270 ? -25.406 28.062 9.992 1 62.47 270 SER A N 1
ATOM 2170 C CA . SER A 1 270 ? -26.047 26.797 10.367 1 62.47 270 SER A CA 1
ATOM 2171 C C . SER A 1 270 ? -25.953 26.562 11.867 1 62.47 270 SER A C 1
ATOM 2173 O O . SER A 1 270 ? -26.578 25.641 12.391 1 62.47 270 SER A O 1
ATOM 2175 N N . THR A 1 271 ? -25.297 27.484 12.453 1 68 271 THR A N 1
ATOM 2176 C CA . THR A 1 271 ? -25.109 27.297 13.891 1 68 271 THR A CA 1
ATOM 2177 C C . THR A 1 271 ? -25.844 28.375 14.688 1 68 271 THR A C 1
ATOM 2179 O O . THR A 1 271 ? -26.5 29.234 14.109 1 68 271 THR A O 1
ATOM 2182 N N . SER A 1 272 ? -25.75 28.172 16 1 65.5 272 SER A N 1
ATOM 2183 C CA . SER A 1 272 ? -26.391 29.156 16.875 1 65.5 272 SER A CA 1
ATOM 2184 C C . SER A 1 272 ? -25.781 30.547 16.672 1 65.5 272 SER A C 1
ATOM 2186 O O . SER A 1 272 ? -24.578 30.688 16.484 1 65.5 272 SER A O 1
ATOM 2188 N N . ASN A 1 273 ? -26.672 31.5 16.5 1 77.25 273 ASN A N 1
ATOM 2189 C CA . ASN A 1 273 ? -26.266 32.875 16.344 1 77.25 273 ASN A CA 1
ATOM 2190 C C . ASN A 1 273 ? -26.125 33.594 17.688 1 77.25 273 ASN A C 1
ATOM 2192 O O . ASN A 1 273 ? -25.938 34.812 17.734 1 77.25 273 ASN A O 1
ATOM 2196 N N . GLU A 1 274 ? -26.156 32.812 18.672 1 80.88 274 GLU A N 1
ATOM 2197 C CA . GLU A 1 274 ? -26.141 33.438 20 1 80.88 274 GLU A CA 1
ATOM 2198 C C . GLU A 1 274 ? -24.719 33.844 20.391 1 80.88 274 GLU A C 1
ATOM 2200 O O . GLU A 1 274 ? -23.781 33.062 20.219 1 80.88 274 GLU A O 1
ATOM 2205 N N . LEU A 1 275 ? -24.531 35.125 20.734 1 85.31 275 LEU A N 1
ATOM 2206 C CA . LEU A 1 275 ? -23.297 35.594 21.359 1 85.31 275 LEU A CA 1
ATOM 2207 C C . LEU A 1 275 ? -23.375 35.5 22.875 1 85.31 275 LEU A C 1
ATOM 2209 O O . LEU A 1 275 ? -24.266 36.125 23.484 1 85.31 275 LEU A O 1
ATOM 2213 N N . ASN A 1 276 ? -22.578 34.75 23.453 1 87.69 276 ASN A N 1
ATOM 2214 C CA . ASN A 1 276 ? -22.609 34.5 24.891 1 87.69 276 ASN A CA 1
ATOM 2215 C C . ASN A 1 276 ? -22.406 35.812 25.688 1 87.69 276 ASN A C 1
ATOM 2217 O O . ASN A 1 276 ? -21.281 36.312 25.781 1 87.69 276 ASN A O 1
ATOM 2221 N N . LEU A 1 277 ? -23.469 36.25 26.25 1 91.38 277 LEU A N 1
ATOM 2222 C CA . LEU A 1 277 ? -23.438 37.5 26.984 1 91.38 277 LEU A CA 1
ATOM 2223 C C . LEU A 1 277 ? -22.578 37.344 28.234 1 91.38 277 LEU A C 1
ATOM 2225 O O . LEU A 1 277 ? -21.891 38.312 28.641 1 91.38 277 LEU A O 1
ATOM 2229 N N . ASP A 1 278 ? -22.672 36.188 28.859 1 91.19 278 ASP A N 1
ATOM 2230 C CA . ASP A 1 278 ? -21.906 35.969 30.094 1 91.19 278 ASP A CA 1
ATOM 2231 C C . ASP A 1 278 ? -20.406 36.062 29.828 1 91.19 278 ASP A C 1
ATOM 2233 O O . ASP A 1 278 ? -19.656 36.531 30.672 1 91.19 278 ASP A O 1
ATOM 2237 N N . PHE A 1 279 ? -20.031 35.625 28.734 1 91.81 279 PHE A N 1
ATOM 2238 C CA . PHE A 1 279 ? -18.625 35.719 28.328 1 91.81 279 PHE A CA 1
ATOM 2239 C C . PHE A 1 279 ? -18.172 37.156 28.219 1 91.81 279 PHE A C 1
ATOM 2241 O O . PHE A 1 279 ? -17.172 37.531 28.812 1 91.81 279 PHE A O 1
ATOM 2248 N N . LEU A 1 280 ? -18.969 37.969 27.484 1 92.06 280 LEU A N 1
ATOM 2249 C CA . LEU A 1 280 ? -18.625 39.375 27.281 1 92.06 280 LEU A CA 1
ATOM 2250 C C . LEU A 1 280 ? -18.656 40.125 28.609 1 92.06 280 LEU A C 1
ATOM 2252 O O . LEU A 1 280 ? -17.797 40.969 28.875 1 92.06 280 LEU A O 1
ATOM 2256 N N . SER A 1 281 ? -19.641 39.781 29.391 1 93.5 281 SER A N 1
ATOM 2257 C CA . SER A 1 281 ? -19.75 40.438 30.703 1 93.5 281 SER A CA 1
ATOM 2258 C C . SER A 1 281 ? -18.562 40.094 31.578 1 93.5 281 SER A C 1
ATOM 2260 O O . SER A 1 281 ? -18.031 40.969 32.281 1 93.5 281 SER A O 1
ATOM 2262 N N . ALA A 1 282 ? -18.203 38.906 31.547 1 92.62 282 ALA A N 1
ATOM 2263 C CA . ALA A 1 282 ? -17.047 38.469 32.312 1 92.62 282 ALA A CA 1
ATOM 2264 C C . ALA A 1 282 ? -15.781 39.188 31.859 1 92.62 282 ALA A C 1
ATOM 2266 O O . ALA A 1 282 ? -14.945 39.594 32.688 1 92.62 282 ALA A O 1
ATOM 2267 N N . LEU A 1 283 ? -15.625 39.344 30.625 1 92.12 283 LEU A N 1
ATOM 2268 C CA . LEU A 1 283 ? -14.461 40.031 30.078 1 92.12 283 LEU A CA 1
ATOM 2269 C C . LEU A 1 283 ? -14.461 41.5 30.5 1 92.12 283 LEU A C 1
ATOM 2271 O O . LEU A 1 283 ? -13.414 42.062 30.812 1 92.12 283 LEU A O 1
ATOM 2275 N N . ALA A 1 284 ? -15.586 42.094 30.484 1 90.94 284 ALA A N 1
ATOM 2276 C CA . ALA A 1 284 ? -15.742 43.531 30.828 1 90.94 284 ALA A CA 1
ATOM 2277 C C . ALA A 1 284 ? -15.445 43.781 32.281 1 90.94 284 ALA A C 1
ATOM 2279 O O . ALA A 1 284 ? -14.914 44.812 32.656 1 90.94 284 ALA A O 1
ATOM 2280 N N . GLU A 1 285 ? -15.781 42.812 33.031 1 91 285 GLU A N 1
ATOM 2281 C CA . GLU A 1 285 ? -15.633 42.969 34.5 1 91 285 GLU A CA 1
ATOM 2282 C C . GLU A 1 285 ? -14.203 42.656 34.938 1 91 285 GLU A C 1
ATOM 2284 O O . GLU A 1 285 ? -13.797 43.031 36.031 1 91 285 GLU A O 1
ATOM 2289 N N . LYS A 1 286 ? -13.578 42.031 34.094 1 89.75 286 LYS A N 1
ATOM 2290 C CA . LYS A 1 286 ? -12.227 41.594 34.438 1 89.75 286 LYS A CA 1
ATOM 2291 C C . LYS A 1 286 ? -11.273 42.781 34.5 1 89.75 286 LYS A C 1
ATOM 2293 O O . LYS A 1 286 ? -11.031 43.469 33.531 1 89.75 286 LYS A O 1
ATOM 2298 N N . ARG A 1 287 ? -10.742 43.188 35.656 1 83.69 287 ARG A N 1
ATOM 2299 C CA . ARG A 1 287 ? -9.891 44.344 35.906 1 83.69 287 ARG A CA 1
ATOM 2300 C C . ARG A 1 287 ? -8.516 44.156 35.281 1 83.69 287 ARG A C 1
ATOM 2302 O O . ARG A 1 287 ? -7.934 45.125 34.781 1 83.69 287 ARG A O 1
ATOM 2309 N N . ASP A 1 288 ? -8.086 42.938 35.281 1 88.31 288 ASP A N 1
ATOM 2310 C CA . ASP A 1 288 ? -6.734 42.688 34.812 1 88.31 288 ASP A CA 1
ATOM 2311 C C . ASP A 1 288 ? -6.77 42 33.438 1 88.31 288 ASP A C 1
ATOM 2313 O O . ASP A 1 288 ? -5.93 41.156 33.125 1 88.31 288 ASP A O 1
ATOM 2317 N N . SER A 1 289 ? -7.762 42.375 32.625 1 90.81 289 SER A N 1
ATOM 2318 C CA . SER A 1 289 ? -7.867 41.812 31.297 1 90.81 289 SER A CA 1
ATOM 2319 C C . SER A 1 289 ? -6.73 42.281 30.391 1 90.81 289 SER A C 1
ATOM 2321 O O . SER A 1 289 ? -6.305 43.406 30.469 1 90.81 289 SER A O 1
ATOM 2323 N N . LYS A 1 290 ? -6.203 41.375 29.578 1 94.69 290 LYS A N 1
ATOM 2324 C CA . LYS A 1 290 ? -5.148 41.719 28.625 1 94.69 290 LYS A CA 1
ATOM 2325 C C . LYS A 1 290 ? -5.672 41.688 27.188 1 94.69 290 LYS A C 1
ATOM 2327 O O . LYS A 1 290 ? -4.891 41.75 26.234 1 94.69 290 LYS A O 1
ATOM 2332 N N . LEU A 1 291 ? -6.934 41.594 27.047 1 96.19 291 LEU A N 1
ATOM 2333 C CA . LEU A 1 291 ? -7.547 41.438 25.719 1 96.19 291 LEU A CA 1
ATOM 2334 C C . LEU A 1 291 ? -7.34 42.719 24.906 1 96.19 291 LEU A C 1
ATOM 2336 O O . LEU A 1 291 ? -7.742 43.812 25.312 1 96.19 291 LEU A O 1
ATOM 2340 N N . GLN A 1 292 ? -6.746 42.531 23.719 1 97.56 292 GLN A N 1
ATOM 2341 C CA . GLN A 1 292 ? -6.422 43.688 22.875 1 97.56 292 GLN A CA 1
ATOM 2342 C C . GLN A 1 292 ? -7.137 43.594 21.531 1 97.56 292 GLN A C 1
ATOM 2344 O O . GLN A 1 292 ? -7.324 44.594 20.844 1 97.56 292 GLN A O 1
ATOM 2349 N N . TYR A 1 293 ? -7.418 42.438 21.203 1 98 293 TYR A N 1
ATOM 2350 C CA . TYR A 1 293 ? -8.023 42.188 19.891 1 98 293 TYR A CA 1
ATOM 2351 C C . TYR A 1 293 ? -9.266 41.344 20.031 1 98 293 TYR A C 1
ATOM 2353 O O . TYR A 1 293 ? -9.219 40.25 20.625 1 98 293 TYR A O 1
ATOM 2361 N N . LEU A 1 294 ? -10.383 41.781 19.531 1 96.88 294 LEU A N 1
ATOM 2362 C CA . LEU A 1 294 ? -11.617 41 19.5 1 96.88 294 LEU A CA 1
ATOM 2363 C C . LEU A 1 294 ? -12.242 41.031 18.094 1 96.88 294 LEU A C 1
ATOM 2365 O O . LEU A 1 294 ? -12.398 42.094 17.516 1 96.88 294 LEU A O 1
ATOM 2369 N N . ASN A 1 295 ? -12.438 39.875 17.578 1 97.19 295 ASN A N 1
ATOM 2370 C CA . ASN A 1 295 ? -13.055 39.75 16.266 1 97.19 295 ASN A CA 1
ATOM 2371 C C . ASN A 1 295 ? -14.32 38.875 16.328 1 97.19 295 ASN A C 1
ATOM 2373 O O . ASN A 1 295 ? -14.258 37.719 16.703 1 97.19 295 ASN A O 1
ATOM 2377 N N . LEU A 1 296 ? -15.398 39.438 15.977 1 94.19 296 LEU A N 1
ATOM 2378 C CA . LEU A 1 296 ? -16.672 38.719 15.906 1 94.19 296 LEU A CA 1
ATOM 2379 C C . LEU A 1 296 ? -17.125 38.562 14.453 1 94.19 296 LEU A C 1
ATOM 2381 O O . LEU A 1 296 ? -17.453 39.531 13.789 1 94.19 296 LEU A O 1
ATOM 2385 N N . THR A 1 297 ? -17.141 37.312 14.039 1 93.69 297 THR A N 1
ATOM 2386 C CA . THR A 1 297 ? -17.484 37.031 12.648 1 93.69 297 THR A CA 1
ATOM 2387 C C . THR A 1 297 ? -18.75 36.188 12.562 1 93.69 297 THR A C 1
ATOM 2389 O O . THR A 1 297 ? -18.828 35.125 13.172 1 93.69 297 THR A O 1
ATOM 2392 N N . GLY A 1 298 ? -19.672 36.688 11.844 1 91.19 298 GLY A N 1
ATOM 2393 C CA . GLY A 1 298 ? -20.906 35.969 11.641 1 91.19 298 GLY A CA 1
ATOM 2394 C C . GLY A 1 298 ? -22.141 36.719 12.109 1 91.19 298 GLY A C 1
ATOM 2395 O O . GLY A 1 298 ? -22.016 37.844 12.633 1 91.19 298 GLY A O 1
ATOM 2396 N N . GLN A 1 299 ? -23.297 36.094 11.977 1 89.62 299 GLN A N 1
ATOM 2397 C CA . GLN A 1 299 ? -24.578 36.719 12.273 1 89.62 299 GLN A CA 1
ATOM 2398 C C . GLN A 1 299 ? -24.922 36.625 13.75 1 89.62 299 GLN A C 1
ATOM 2400 O O . GLN A 1 299 ? -26.016 36.188 14.109 1 89.62 299 GLN A O 1
ATOM 2405 N N . PHE A 1 300 ? -23.922 37.031 14.562 1 90.12 300 PHE A N 1
ATOM 2406 C CA . PHE A 1 300 ? -24.188 37.031 16 1 90.12 300 PHE A CA 1
ATOM 2407 C C . PHE A 1 300 ? -25.344 37.969 16.328 1 90.12 300 PHE A C 1
ATOM 2409 O O . PHE A 1 300 ? -25.469 39.031 15.758 1 90.12 300 PHE A O 1
ATOM 2416 N N . GLU A 1 301 ? -26.156 37.438 17.219 1 89.44 301 GLU A N 1
ATOM 2417 C CA . GLU A 1 301 ? -27.188 38.312 17.781 1 89.44 301 GLU A CA 1
ATOM 2418 C C . GLU A 1 301 ? -26.594 39.281 18.797 1 89.44 301 GLU A C 1
ATOM 2420 O O . GLU A 1 301 ? -26.266 38.906 19.922 1 89.44 301 GLU A O 1
ATOM 2425 N N . ILE A 1 302 ? -26.453 40.5 18.406 1 92.06 302 ILE A N 1
ATOM 2426 C CA . ILE A 1 302 ? -25.875 41.531 19.266 1 92.06 302 ILE A CA 1
ATOM 2427 C C . ILE A 1 302 ? -26.984 42.469 19.766 1 92.06 302 ILE A C 1
ATOM 2429 O O . ILE A 1 302 ? -27.531 43.25 18.984 1 92.06 302 ILE A O 1
ATOM 2433 N N . GLY A 1 303 ? -27.344 42.281 21 1 93 303 GLY A N 1
ATOM 2434 C CA . GLY A 1 303 ? -28.297 43.188 21.625 1 93 303 GLY A CA 1
ATOM 2435 C C . GLY A 1 303 ? -27.641 44.344 22.375 1 93 303 GLY A C 1
ATOM 2436 O O . GLY A 1 303 ? -26.422 44.5 22.312 1 93 303 GLY A O 1
ATOM 2437 N N . ASN A 1 304 ? -28.453 45.188 23.031 1 93.94 304 ASN A N 1
ATOM 2438 C CA . ASN A 1 304 ? -27.953 46.344 23.766 1 93.94 304 ASN A CA 1
ATOM 2439 C C . ASN A 1 304 ? -27.047 45.938 24.906 1 93.94 304 ASN A C 1
ATOM 2441 O O . ASN A 1 304 ? -26.062 46.625 25.203 1 93.94 304 ASN A O 1
ATOM 2445 N N . GLU A 1 305 ? -27.453 44.812 25.516 1 93.81 305 GLU A N 1
ATOM 2446 C CA . GLU A 1 305 ? -26.625 44.312 26.609 1 93.81 305 GLU A CA 1
ATOM 2447 C C . GLU A 1 305 ? -25.234 43.906 26.125 1 93.81 305 GLU A C 1
ATOM 2449 O O . GLU A 1 305 ? -24.234 44.188 26.781 1 93.81 305 GLU A O 1
ATOM 2454 N N . HIS A 1 306 ? -25.25 43.25 24.984 1 94.38 306 HIS A N 1
ATOM 2455 C CA . HIS A 1 306 ? -23.984 42.875 24.391 1 94.38 306 HIS A CA 1
ATOM 2456 C C . HIS A 1 306 ? -23.141 44.125 24.078 1 94.38 306 HIS A C 1
ATOM 2458 O O . HIS A 1 306 ? -21.953 44.156 24.422 1 94.38 306 HIS A O 1
ATOM 2464 N N . ALA A 1 307 ? -23.781 45.062 23.438 1 93.94 307 ALA A N 1
ATOM 2465 C CA . ALA A 1 307 ? -23.094 46.281 23.031 1 93.94 307 ALA A CA 1
ATOM 2466 C C . ALA A 1 307 ? -22.531 47.031 24.25 1 93.94 307 ALA A C 1
ATOM 2468 O O . ALA A 1 307 ? -21.422 47.562 24.219 1 93.94 307 ALA A O 1
ATOM 2469 N N . THR A 1 308 ? -23.297 47.031 25.281 1 94 308 THR A N 1
ATOM 2470 C CA . THR A 1 308 ? -22.859 47.656 26.516 1 94 308 THR A CA 1
ATOM 2471 C C . THR A 1 308 ? -21.609 46.969 27.062 1 94 308 THR A C 1
ATOM 2473 O O . THR A 1 308 ? -20.656 47.656 27.484 1 94 308 THR A O 1
ATOM 2476 N N . CYS A 1 309 ? -21.641 45.719 27.125 1 93.69 309 CYS A N 1
ATOM 2477 C CA . CYS A 1 309 ? -20.484 44.969 27.578 1 93.69 309 CYS A CA 1
ATOM 2478 C C . CYS A 1 309 ? -19.266 45.25 26.719 1 93.69 309 CYS A C 1
ATOM 2480 O O . CYS A 1 309 ? -18.156 45.375 27.219 1 93.69 309 CYS A O 1
ATOM 2482 N N . LEU A 1 310 ? -19.453 45.281 25.406 1 93.38 310 LEU A N 1
ATOM 2483 C CA . LEU A 1 310 ? -18.375 45.562 24.469 1 93.38 310 LEU A CA 1
ATOM 2484 C C . LEU A 1 310 ? -17.734 46.906 24.766 1 93.38 310 LEU A C 1
ATOM 2486 O O . LEU A 1 310 ? -16.516 47.062 24.688 1 93.38 310 LEU A O 1
ATOM 2490 N N . GLY A 1 311 ? -18.547 47.875 25.141 1 92.06 311 GLY A N 1
ATOM 2491 C CA . GLY A 1 311 ? -18.094 49.219 25.438 1 92.06 311 GLY A CA 1
ATOM 2492 C C . GLY A 1 311 ? -17.281 49.312 26.719 1 92.06 311 GLY A C 1
ATOM 2493 O O . GLY A 1 311 ? -16.609 50.312 26.984 1 92.06 311 GLY A O 1
ATOM 2494 N N . GLN A 1 312 ? -17.312 48.219 27.453 1 92.19 312 GLN A N 1
ATOM 2495 C CA . GLN A 1 312 ? -16.609 48.188 28.734 1 92.19 312 GLN A CA 1
ATOM 2496 C C . GLN A 1 312 ? -15.297 47.438 28.641 1 92.19 312 GLN A C 1
ATOM 2498 O O . GLN A 1 312 ? -14.609 47.25 29.641 1 92.19 312 GLN A O 1
ATOM 2503 N N . LEU A 1 313 ? -14.953 47.031 27.453 1 93.62 313 LEU A N 1
ATOM 2504 C CA . LEU A 1 313 ? -13.664 46.375 27.25 1 93.62 313 LEU A CA 1
ATOM 2505 C C . LEU A 1 313 ? -12.547 47.406 27.125 1 93.62 313 LEU A C 1
ATOM 2507 O O . LEU A 1 313 ? -12.047 47.688 26.031 1 93.62 313 LEU A O 1
ATOM 2511 N N . ASN A 1 314 ? -11.992 47.875 28.188 1 90.81 314 ASN A N 1
ATOM 2512 C CA . ASN A 1 314 ? -11.148 49.062 28.297 1 90.81 314 ASN A CA 1
ATOM 2513 C C . ASN A 1 314 ? -9.75 48.812 27.734 1 90.81 314 ASN A C 1
ATOM 2515 O O . ASN A 1 314 ? -9.023 49.75 27.453 1 90.81 314 ASN A O 1
ATOM 2519 N N . THR A 1 315 ? -9.398 47.562 27.547 1 93.31 315 THR A N 1
ATOM 2520 C CA . THR A 1 315 ? -8.055 47.25 27.062 1 93.31 315 THR A CA 1
ATOM 2521 C C . THR A 1 315 ? -8.055 47 25.562 1 93.31 315 THR A C 1
ATOM 2523 O O . THR A 1 315 ? -7 46.812 24.953 1 93.31 315 THR A O 1
ATOM 2526 N N . LEU A 1 316 ? -9.156 47 24.953 1 95.06 316 LEU A N 1
ATOM 2527 C CA . LEU A 1 316 ? -9.312 46.625 23.562 1 95.06 316 LEU A CA 1
ATOM 2528 C C . LEU A 1 316 ? -8.656 47.656 22.641 1 95.06 316 LEU A C 1
ATOM 2530 O O . LEU A 1 316 ? -8.938 48.844 22.734 1 95.06 316 LEU A O 1
ATOM 2534 N N . LEU A 1 317 ? -7.766 47.188 21.797 1 96.88 317 LEU A N 1
ATOM 2535 C CA . LEU A 1 317 ? -7.094 48.031 20.812 1 96.88 317 LEU A CA 1
ATOM 2536 C C . LEU A 1 317 ? -7.738 47.906 19.438 1 96.88 317 LEU A C 1
ATOM 2538 O O . LEU A 1 317 ? -7.77 48.875 18.672 1 96.88 317 LEU A O 1
ATOM 2542 N N . GLN A 1 318 ? -8.195 46.688 19.188 1 97.81 318 GLN A N 1
ATOM 2543 C CA . GLN A 1 318 ? -8.789 46.406 17.875 1 97.81 318 GLN A CA 1
ATOM 2544 C C . GLN A 1 318 ? -10.109 45.656 18.031 1 97.81 318 GLN A C 1
ATOM 2546 O O . GLN A 1 318 ? -10.18 44.656 18.75 1 97.81 318 GLN A O 1
ATOM 2551 N N . LEU A 1 319 ? -11.07 46.156 17.375 1 96.56 319 LEU A N 1
ATOM 2552 C CA . LEU A 1 319 ? -12.383 45.531 17.344 1 96.56 319 LEU A CA 1
ATOM 2553 C C . LEU A 1 319 ? -12.859 45.344 15.914 1 96.56 319 LEU A C 1
ATOM 2555 O O . LEU A 1 319 ? -12.844 46.281 15.109 1 96.56 319 LEU A O 1
ATOM 2559 N N . HIS A 1 320 ? -13.203 44.094 15.609 1 97.25 320 HIS A N 1
ATOM 2560 C CA . HIS A 1 320 ? -13.602 43.75 14.242 1 97.25 320 HIS A CA 1
ATOM 2561 C C . HIS A 1 320 ? -14.961 43.062 14.219 1 97.25 320 HIS A C 1
ATOM 2563 O O . HIS A 1 320 ? -15.242 42.219 15.07 1 97.25 320 HIS A O 1
ATOM 2569 N N . PHE A 1 321 ? -15.789 43.5 13.305 1 96.06 321 PHE A N 1
ATOM 2570 C CA . PHE A 1 321 ? -17.031 42.812 12.977 1 96.06 321 PHE A CA 1
ATOM 2571 C C . PHE A 1 321 ? -17.062 42.406 11.508 1 96.06 321 PHE A C 1
ATOM 2573 O O . PHE A 1 321 ? -16.672 43.188 10.633 1 96.06 321 PHE A O 1
ATOM 2580 N N . SER A 1 322 ? -17.438 41.156 11.336 1 95.31 322 SER A N 1
ATOM 2581 C CA . SER A 1 322 ? -17.562 40.688 9.953 1 95.31 322 SER A CA 1
ATOM 2582 C C . SER A 1 322 ? -18.828 39.875 9.758 1 95.31 322 SER A C 1
ATOM 2584 O O . SER A 1 322 ? -19.203 39.094 10.641 1 95.31 322 SER A O 1
ATOM 2586 N N . ASP A 1 323 ? -19.469 40.094 8.602 1 93.81 323 ASP A N 1
ATOM 2587 C CA . ASP A 1 323 ? -20.625 39.312 8.188 1 93.81 323 ASP A CA 1
ATOM 2588 C C . ASP A 1 323 ? -21.75 39.406 9.211 1 93.81 323 ASP A C 1
ATOM 2590 O O . ASP A 1 323 ? -22.25 38.375 9.695 1 93.81 323 ASP A O 1
ATOM 2594 N N . ASN A 1 324 ? -22 40.562 9.602 1 93.38 324 ASN A N 1
ATOM 2595 C CA . ASN A 1 324 ? -23.031 40.781 10.609 1 93.38 324 ASN A CA 1
ATOM 2596 C C . ASN A 1 324 ? -24.031 41.844 10.172 1 93.38 324 ASN A C 1
ATOM 2598 O O . ASN A 1 324 ? -23.672 43 10 1 93.38 324 ASN A O 1
ATOM 2602 N N . ASP A 1 325 ? -25.328 41.5 10.07 1 91.62 325 ASP A N 1
ATOM 2603 C CA . ASP A 1 325 ? -26.359 42.438 9.656 1 91.62 325 ASP A CA 1
ATOM 2604 C C . ASP A 1 325 ? -27.219 42.875 10.844 1 91.62 325 ASP A C 1
ATOM 2606 O O . ASP A 1 325 ? -28.188 43.625 10.68 1 91.62 325 ASP A O 1
ATOM 2610 N N . VAL A 1 326 ? -26.859 42.406 11.984 1 91.69 326 VAL A N 1
ATOM 2611 C CA . VAL A 1 326 ? -27.609 42.719 13.188 1 91.69 326 VAL A CA 1
ATOM 2612 C C . VAL A 1 326 ? -27.062 44 13.805 1 91.69 326 VAL A C 1
ATOM 2614 O O . VAL A 1 326 ? -27.812 44.781 14.398 1 91.69 326 VAL A O 1
ATOM 2617 N N . LEU A 1 327 ? -25.812 44.188 13.688 1 91.81 327 LEU A N 1
ATOM 2618 C CA . LEU A 1 327 ? -25.141 45.375 14.195 1 91.81 327 LEU A CA 1
ATOM 2619 C C . LEU A 1 327 ? -25.703 46.625 13.562 1 91.81 327 LEU A C 1
ATOM 2621 O O . LEU A 1 327 ? -25.766 46.75 12.344 1 91.81 327 LEU A O 1
ATOM 2625 N N . GLU A 1 328 ? -26.234 47.562 14.352 1 93 328 GLU A N 1
ATOM 2626 C CA . GLU A 1 328 ? -26.844 48.812 13.875 1 93 328 GLU A CA 1
ATOM 2627 C C . GLU A 1 328 ? -26.25 50 14.602 1 93 328 GLU A C 1
ATOM 2629 O O . GLU A 1 328 ? -25.469 49.844 15.531 1 93 328 GLU A O 1
ATOM 2634 N N . ASP A 1 329 ? -26.672 51.219 14.227 1 92.94 329 ASP A N 1
ATOM 2635 C CA . ASP A 1 329 ? -26.109 52.469 14.727 1 92.94 329 ASP A CA 1
ATOM 2636 C C . ASP A 1 329 ? -26.359 52.625 16.219 1 92.94 329 ASP A C 1
ATOM 2638 O O . ASP A 1 329 ? -25.516 53.188 16.938 1 92.94 329 ASP A O 1
ATOM 2642 N N . SER A 1 330 ? -27.5 52.125 16.688 1 91.62 330 SER A N 1
ATOM 2643 C CA . SER A 1 330 ? -27.844 52.25 18.109 1 91.62 330 SER A CA 1
ATOM 2644 C C . SER A 1 330 ? -26.828 51.5 18.984 1 91.62 330 SER A C 1
ATOM 2646 O O . SER A 1 330 ? -26.578 51.906 20.125 1 91.62 330 SER A O 1
ATOM 2648 N N . HIS A 1 331 ? -26.281 50.5 18.5 1 92.25 331 HIS A N 1
ATOM 2649 C CA . HIS A 1 331 ? -25.297 49.719 19.25 1 92.25 331 HIS A CA 1
ATOM 2650 C C . HIS A 1 331 ? -24 50.531 19.453 1 92.25 331 HIS A C 1
ATOM 2652 O O . HIS A 1 331 ? -23.391 50.469 20.516 1 92.25 331 HIS A O 1
ATOM 2658 N N . PHE A 1 332 ? -23.641 51.312 18.484 1 90.31 332 PHE A N 1
ATOM 2659 C CA . PHE A 1 332 ? -22.422 52.094 18.547 1 90.31 332 PHE A CA 1
ATOM 2660 C C . PHE A 1 332 ? -22.531 53.188 19.609 1 90.31 332 PHE A C 1
ATOM 2662 O O . PHE A 1 332 ? -21.516 53.625 20.141 1 90.31 332 PHE A O 1
ATOM 2669 N N . LEU A 1 333 ? -23.719 53.469 19.969 1 87.31 333 LEU A N 1
ATOM 2670 C CA . LEU A 1 333 ? -23.922 54.438 21.031 1 87.31 333 LEU A CA 1
ATOM 2671 C C . LEU A 1 333 ? -23.547 53.844 22.375 1 87.31 333 LEU A C 1
ATOM 2673 O O . LEU A 1 333 ? -23.203 54.594 23.312 1 87.31 333 LEU A O 1
ATOM 2677 N N . LEU A 1 334 ? -23.625 52.562 22.375 1 85.19 334 LEU A N 1
ATOM 2678 C CA . LEU A 1 334 ? -23.375 51.906 23.641 1 85.19 334 LEU A CA 1
ATOM 2679 C C . LEU A 1 334 ? -21.906 51.594 23.812 1 85.19 334 LEU A C 1
ATOM 2681 O O . LEU A 1 334 ? -21.422 51.438 24.938 1 85.19 334 LEU A O 1
ATOM 2685 N N . PHE A 1 335 ? -21.172 51.375 22.797 1 75.31 335 PHE A N 1
ATOM 2686 C CA . PHE A 1 335 ? -19.75 51.125 22.969 1 75.31 335 PHE A CA 1
ATOM 2687 C C . PHE A 1 335 ? -18.922 52.25 22.359 1 75.31 335 PHE A C 1
ATOM 2689 O O . PHE A 1 335 ? -17.922 52 21.688 1 75.31 335 PHE A O 1
ATOM 2696 N N . ASN A 1 336 ? -19.266 53.469 22.766 1 68.56 336 ASN A N 1
ATOM 2697 C CA . ASN A 1 336 ? -18.641 54.625 22.156 1 68.56 336 ASN A CA 1
ATOM 2698 C C . ASN A 1 336 ? -17.562 55.219 23.078 1 68.56 336 ASN A C 1
ATOM 2700 O O . ASN A 1 336 ? -17.016 56.281 22.797 1 68.56 336 ASN A O 1
ATOM 2704 N N . ASP A 1 337 ? -17.281 54.5 24.125 1 79.44 337 ASP A N 1
ATOM 2705 C CA . ASP A 1 337 ? -16.25 55.031 25.016 1 79.44 337 ASP A CA 1
ATOM 2706 C C . ASP A 1 337 ? -15.195 53.969 25.312 1 79.44 337 ASP A C 1
ATOM 2708 O O . ASP A 1 337 ? -14.953 53.625 26.484 1 79.44 337 ASP A O 1
ATOM 2712 N N . LEU A 1 338 ? -14.664 53.438 24.297 1 89.62 338 LEU A N 1
ATOM 2713 C CA . LEU A 1 338 ? -13.531 52.531 24.438 1 89.62 338 LEU A CA 1
ATOM 2714 C C . LEU A 1 338 ? -12.211 53.281 24.406 1 89.62 338 LEU A C 1
ATOM 2716 O O . LEU A 1 338 ? -11.758 53.719 23.344 1 89.62 338 LEU A O 1
ATOM 2720 N N . PRO A 1 339 ? -11.648 53.5 25.594 1 88.38 339 PRO A N 1
ATOM 2721 C CA . PRO A 1 339 ? -10.578 54.5 25.734 1 88.38 339 PRO A CA 1
ATOM 2722 C C . PRO A 1 339 ? -9.32 54.125 24.953 1 88.38 339 PRO A C 1
ATOM 2724 O O . PRO A 1 339 ? -8.562 55 24.531 1 88.38 339 PRO A O 1
ATOM 2727 N N . GLN A 1 340 ? -9.125 52.844 24.703 1 93.62 340 GLN A N 1
ATOM 2728 C CA . GLN A 1 340 ? -7.852 52.438 24.109 1 93.62 340 GLN A CA 1
ATOM 2729 C C . GLN A 1 340 ? -8.039 51.969 22.656 1 93.62 340 GLN A C 1
ATOM 2731 O O . GLN A 1 340 ? -7.082 51.594 22 1 93.62 340 GLN A O 1
ATOM 2736 N N . LEU A 1 341 ? -9.219 51.969 22.156 1 95.25 341 LEU A N 1
ATOM 2737 C CA . LEU A 1 341 ? -9.508 51.469 20.828 1 95.25 341 LEU A CA 1
ATOM 2738 C C . LEU A 1 341 ? -8.773 52.25 19.75 1 95.25 341 LEU A C 1
ATOM 2740 O O . LEU A 1 341 ? -8.914 53.469 19.688 1 95.25 341 LEU A O 1
ATOM 2744 N N . LYS A 1 342 ? -8.023 51.594 18.953 1 96 342 LYS A N 1
ATOM 2745 C CA . LYS A 1 342 ? -7.242 52.25 17.922 1 96 342 LYS A CA 1
ATOM 2746 C C . LYS A 1 342 ? -7.785 51.906 16.531 1 96 342 LYS A C 1
ATOM 2748 O O . LYS A 1 342 ? -7.68 52.719 15.602 1 96 342 LYS A O 1
ATOM 2753 N N . LEU A 1 343 ? -8.352 50.719 16.469 1 97.06 343 LEU A N 1
ATOM 2754 C CA . LEU A 1 343 ? -8.773 50.281 15.148 1 97.06 343 LEU A CA 1
ATOM 2755 C C . LEU A 1 343 ? -10.148 49.625 15.219 1 97.06 343 LEU A C 1
ATOM 2757 O O . LEU A 1 343 ? -10.398 48.781 16.094 1 97.06 343 LEU A O 1
ATOM 2761 N N . LEU A 1 344 ? -11.008 50.094 14.312 1 96.31 344 LEU A N 1
ATOM 2762 C CA . LEU A 1 344 ? -12.289 49.438 14.094 1 96.31 344 LEU A CA 1
ATOM 2763 C C . LEU A 1 344 ? -12.367 48.844 12.68 1 96.31 344 LEU A C 1
ATOM 2765 O O . LEU A 1 344 ? -12.125 49.562 11.703 1 96.31 344 LEU A O 1
ATOM 2769 N N . GLY A 1 345 ? -12.578 47.531 12.625 1 96.81 345 GLY A N 1
ATOM 2770 C CA . GLY A 1 345 ? -12.781 46.906 11.344 1 96.81 345 GLY A CA 1
ATOM 2771 C C . GLY A 1 345 ? -14.211 46.438 11.125 1 96.81 345 GLY A C 1
ATOM 2772 O O . GLY A 1 345 ? -14.812 45.812 12 1 96.81 345 GLY A O 1
ATOM 2773 N N . LEU A 1 346 ? -14.781 46.812 9.961 1 96.44 346 LEU A N 1
ATOM 2774 C CA . LEU A 1 346 ? -16.125 46.406 9.562 1 96.44 346 LEU A CA 1
ATOM 2775 C C . LEU A 1 346 ? -16.109 45.812 8.156 1 96.44 346 LEU A C 1
ATOM 2777 O O . LEU A 1 346 ? -15.602 46.438 7.219 1 96.44 346 LEU A O 1
ATOM 2781 N N . SER A 1 347 ? -16.562 44.594 8.125 1 96.88 347 SER A N 1
ATOM 2782 C CA . SER A 1 347 ? -16.703 43.938 6.812 1 96.88 347 SER A CA 1
ATOM 2783 C C . SER A 1 347 ? -18.062 43.25 6.676 1 96.88 347 SER A C 1
ATOM 2785 O O . SER A 1 347 ? -18.453 42.5 7.547 1 96.88 347 SER A O 1
ATOM 2787 N N . TRP A 1 348 ? -18.781 43.562 5.641 1 95.69 348 TRP A N 1
ATOM 2788 C CA . TRP A 1 348 ? -20.062 42.969 5.34 1 95.69 348 TRP A CA 1
ATOM 2789 C C . TRP A 1 348 ? -21.062 43.188 6.469 1 95.69 348 TRP A C 1
ATOM 2791 O O . TRP A 1 348 ? -21.703 42.25 6.941 1 95.69 348 TRP A O 1
ATOM 2801 N N . CYS A 1 349 ? -20.984 44.406 6.961 1 95.5 349 CYS A N 1
ATOM 2802 C CA . CYS A 1 349 ? -21.984 44.875 7.926 1 95.5 349 CYS A CA 1
ATOM 2803 C C . CYS A 1 349 ? -22.953 45.844 7.273 1 95.5 349 CYS A C 1
ATOM 2805 O O . CYS A 1 349 ? -22.734 47.062 7.277 1 95.5 349 CYS A O 1
ATOM 2807 N N . GLY A 1 350 ? -24.094 45.406 6.84 1 92.81 350 GLY A N 1
ATOM 2808 C CA . GLY A 1 350 ? -24.984 46.125 5.949 1 92.81 350 GLY A CA 1
ATOM 2809 C C . GLY A 1 350 ? -25.906 47.094 6.684 1 92.81 350 GLY A C 1
ATOM 2810 O O . GLY A 1 350 ? -26.484 48 6.07 1 92.81 350 GLY A O 1
ATOM 2811 N N . SER A 1 351 ? -26.094 46.969 7.957 1 94.31 351 SER A N 1
ATOM 2812 C CA . SER A 1 351 ? -27.062 47.781 8.688 1 94.31 351 SER A CA 1
ATOM 2813 C C . SER A 1 351 ? -26.391 48.969 9.359 1 94.31 351 SER A C 1
ATOM 2815 O O . SER A 1 351 ? -27.078 49.812 9.922 1 94.31 351 SER A O 1
ATOM 2817 N N . VAL A 1 352 ? -25.062 48.969 9.305 1 95.06 352 VAL A N 1
ATOM 2818 C CA . VAL A 1 352 ? -24.328 50.062 9.914 1 95.06 352 VAL A CA 1
ATOM 2819 C C . VAL A 1 352 ? -24.297 51.25 8.953 1 95.06 352 VAL A C 1
ATOM 2821 O O . VAL A 1 352 ? -24.047 51.094 7.758 1 95.06 352 VAL A O 1
ATOM 2824 N N . THR A 1 353 ? -24.609 52.469 9.469 1 95.25 353 THR A N 1
ATOM 2825 C CA . THR A 1 353 ? -24.594 53.656 8.648 1 95.25 353 THR A CA 1
ATOM 2826 C C . THR A 1 353 ? -23.531 54.656 9.148 1 95.25 353 THR A C 1
ATOM 2828 O O . THR A 1 353 ? -22.797 54.344 10.094 1 95.25 353 THR A O 1
ATOM 2831 N N . ASP A 1 354 ? -23.531 55.844 8.492 1 94.56 354 ASP A N 1
ATOM 2832 C CA . ASP A 1 354 ? -22.547 56.875 8.812 1 94.56 354 ASP A CA 1
ATOM 2833 C C . ASP A 1 354 ? -22.75 57.375 10.234 1 94.56 354 ASP A C 1
ATOM 2835 O O . ASP A 1 354 ? -21.781 57.75 10.914 1 94.56 354 ASP A O 1
ATOM 2839 N N . THR A 1 355 ? -23.969 57.344 10.719 1 92.5 355 THR A N 1
ATOM 2840 C CA . THR A 1 355 ? -24.312 57.906 12.016 1 92.5 355 THR A CA 1
ATOM 2841 C C . THR A 1 355 ? -23.609 57.156 13.141 1 92.5 355 THR A C 1
ATOM 2843 O O . THR A 1 355 ? -23.031 57.75 14.039 1 92.5 355 THR A O 1
ATOM 2846 N N . GLY A 1 356 ? -23.688 55.875 13.031 1 91.31 356 GLY A N 1
ATOM 2847 C CA . GLY A 1 356 ? -23.047 55.062 14.039 1 91.31 356 GLY A CA 1
ATOM 2848 C C . GLY A 1 356 ? -21.547 55.219 14.078 1 91.31 356 GLY A C 1
ATOM 2849 O O . GLY A 1 356 ? -20.953 55.344 15.156 1 91.31 356 GLY A O 1
ATOM 2850 N N . LEU A 1 357 ? -20.938 55.281 13.055 1 93.06 357 LEU A N 1
ATOM 2851 C CA . LEU A 1 357 ? -19.484 55.375 12.953 1 93.06 357 LEU A CA 1
ATOM 2852 C C . LEU A 1 357 ? -19.016 56.75 13.375 1 93.06 357 LEU A C 1
ATOM 2854 O O . LEU A 1 357 ? -17.953 56.906 13.969 1 93.06 357 LEU A O 1
ATOM 2858 N N . ALA A 1 358 ? -19.828 57.75 13 1 90.44 358 ALA A N 1
ATOM 2859 C CA . ALA A 1 358 ? -19.5 59.125 13.383 1 90.44 358 ALA A CA 1
ATOM 2860 C C . ALA A 1 358 ? -19.422 59.25 14.898 1 90.44 358 ALA A C 1
ATOM 2862 O O . ALA A 1 358 ? -18.531 59.938 15.43 1 90.44 358 ALA A O 1
ATOM 2863 N N . ASN A 1 359 ? -20.359 58.656 15.508 1 88.94 359 ASN A N 1
ATOM 2864 C CA . ASN A 1 359 ? -20.375 58.688 16.969 1 88.94 359 ASN A CA 1
ATOM 2865 C C . ASN A 1 359 ? -19.125 58.031 17.562 1 88.94 359 ASN A C 1
ATOM 2867 O O . ASN A 1 359 ? -18.562 58.562 18.531 1 88.94 359 ASN A O 1
ATOM 2871 N N . LEU A 1 360 ? -18.703 56.969 17.047 1 90.75 360 LEU A N 1
ATOM 2872 C CA . LEU A 1 360 ? -17.516 56.25 17.516 1 90.75 360 LEU A CA 1
ATOM 2873 C C . LEU A 1 360 ? -16.266 57.094 17.312 1 90.75 360 LEU A C 1
ATOM 2875 O O . LEU A 1 360 ? -15.406 57.156 18.203 1 90.75 360 LEU A O 1
ATOM 2879 N N . ILE A 1 361 ? -16.188 57.719 16.156 1 90.56 361 ILE A N 1
ATOM 2880 C CA . ILE A 1 361 ? -15.039 58.562 15.844 1 90.56 361 ILE A CA 1
ATOM 2881 C C . ILE A 1 361 ? -14.938 59.688 16.844 1 90.56 361 ILE A C 1
ATOM 2883 O O . ILE A 1 361 ? -13.852 60 17.328 1 90.56 361 ILE A O 1
ATOM 2887 N N . CYS A 1 362 ? -16.031 60.219 17.188 1 88.19 362 CYS A N 1
ATOM 2888 C CA . CYS A 1 362 ? -16.047 61.406 18.047 1 88.19 362 CYS A CA 1
ATOM 2889 C C . CYS A 1 362 ? -15.789 61 19.5 1 88.19 362 CYS A C 1
ATOM 2891 O O . CYS A 1 362 ? -15.141 61.75 20.234 1 88.19 362 CYS A O 1
ATOM 2893 N N . ARG A 1 363 ? -16.156 59.875 19.828 1 88.88 363 ARG A N 1
ATOM 2894 C CA . ARG A 1 363 ? -16.156 59.531 21.25 1 88.88 363 ARG A CA 1
ATOM 2895 C C . ARG A 1 363 ? -14.961 58.656 21.625 1 88.88 363 ARG A C 1
ATOM 2897 O O . ARG A 1 363 ? -14.633 58.531 22.797 1 88.88 363 ARG A O 1
ATOM 2904 N N . CYS A 1 364 ? -14.305 58.031 20.719 1 91.31 364 CYS A N 1
ATOM 2905 C CA . CYS A 1 364 ? -13.102 57.281 20.969 1 91.31 364 CYS A CA 1
ATOM 2906 C C . CYS A 1 364 ? -11.859 58.031 20.516 1 91.31 364 CYS A C 1
ATOM 2908 O O . CYS A 1 364 ? -11.438 57.938 19.359 1 91.31 364 CYS A O 1
ATOM 2910 N N . PRO A 1 365 ? -11.25 58.719 21.422 1 87.25 365 PRO A N 1
ATOM 2911 C CA . PRO A 1 365 ? -10.188 59.656 21.062 1 87.25 365 PRO A CA 1
ATOM 2912 C C . PRO A 1 365 ? -8.961 58.969 20.469 1 87.25 365 PRO A C 1
ATOM 2914 O O . PRO A 1 365 ? -8.219 59.562 19.703 1 87.25 365 PRO A O 1
ATOM 2917 N N . GLN A 1 366 ? -8.797 57.719 20.859 1 91.69 366 GLN A N 1
ATOM 2918 C CA . GLN A 1 366 ? -7.582 57.062 20.391 1 91.69 366 GLN A CA 1
ATOM 2919 C C . GLN A 1 366 ? -7.82 56.375 19.062 1 91.69 366 GLN A C 1
ATOM 2921 O O . GLN A 1 366 ? -6.875 55.875 18.422 1 91.69 366 GLN A O 1
ATOM 2926 N N . LEU A 1 367 ? -9.078 56.312 18.625 1 93.19 367 LEU A N 1
ATOM 2927 C CA . LEU A 1 367 ? -9.406 55.688 17.344 1 93.19 367 LEU A CA 1
ATOM 2928 C C . LEU A 1 367 ? -8.766 56.438 16.188 1 93.19 367 LEU A C 1
ATOM 2930 O O . LEU A 1 367 ? -9.062 57.594 15.969 1 93.19 367 LEU A O 1
ATOM 2934 N N . ASN A 1 368 ? -7.883 55.844 15.477 1 92.31 368 ASN A N 1
ATOM 2935 C CA . ASN A 1 368 ? -7.199 56.594 14.422 1 92.31 368 ASN A CA 1
ATOM 2936 C C . ASN A 1 368 ? -7.234 55.812 13.094 1 92.31 368 ASN A C 1
ATOM 2938 O O . ASN A 1 368 ? -6.742 56.312 12.078 1 92.31 368 ASN A O 1
ATOM 2942 N N . ARG A 1 369 ? -7.84 54.594 13.172 1 94.81 369 ARG A N 1
ATOM 2943 C CA . ARG A 1 369 ? -7.965 53.844 11.93 1 94.81 369 ARG A CA 1
ATOM 2944 C C . ARG A 1 369 ? -9.297 53.094 11.867 1 94.81 369 ARG A C 1
ATOM 2946 O O . ARG A 1 369 ? -9.742 52.531 12.859 1 94.81 369 ARG A O 1
ATOM 2953 N N . MET A 1 370 ? -9.914 53.125 10.688 1 94.81 370 MET A N 1
ATOM 2954 C CA . MET A 1 370 ? -11.102 52.312 10.398 1 94.81 370 MET A CA 1
ATOM 2955 C C . MET A 1 370 ? -10.945 51.594 9.062 1 94.81 370 MET A C 1
ATOM 2957 O O . MET A 1 370 ? -10.539 52.188 8.07 1 94.81 370 MET A O 1
ATOM 2961 N N . ASP A 1 371 ? -11.094 50.344 9.141 1 95.94 371 ASP A N 1
ATOM 2962 C CA . ASP A 1 371 ? -11.109 49.5 7.941 1 95.94 371 ASP A CA 1
ATOM 2963 C C . ASP A 1 371 ? -12.531 49.062 7.609 1 95.94 371 ASP A C 1
ATOM 2965 O O . ASP A 1 371 ? -13.094 48.219 8.305 1 95.94 371 ASP A O 1
ATOM 2969 N N . ILE A 1 372 ? -13.078 49.562 6.516 1 95.38 372 ILE A N 1
ATOM 2970 C CA . ILE A 1 372 ? -14.477 49.312 6.18 1 95.38 372 ILE A CA 1
ATOM 2971 C C . ILE A 1 372 ? -14.562 48.719 4.773 1 95.38 372 ILE A C 1
ATOM 2973 O O . ILE A 1 372 ? -14.094 49.344 3.809 1 95.38 372 ILE A O 1
ATOM 2977 N N . ASN A 1 373 ? -15.047 47.469 4.816 1 95.25 373 ASN A N 1
ATOM 2978 C CA . ASN A 1 373 ? -15.164 46.781 3.543 1 95.25 373 ASN A CA 1
ATOM 2979 C C . ASN A 1 373 ? -16.562 46.188 3.344 1 95.25 373 ASN A C 1
ATOM 2981 O O . ASN A 1 373 ? -17.078 45.531 4.227 1 95.25 373 ASN A O 1
ATOM 2985 N N . HIS A 1 374 ? -17.219 46.469 2.178 1 95.56 374 HIS A N 1
ATOM 2986 C CA . HIS A 1 374 ? -18.5 45.875 1.794 1 95.56 374 HIS A CA 1
ATOM 2987 C C . HIS A 1 374 ? -19.594 46.281 2.779 1 95.56 374 HIS A C 1
ATOM 2989 O O . HIS A 1 374 ? -20.344 45.406 3.244 1 95.56 374 HIS A O 1
ATOM 2995 N N . CYS A 1 375 ? -19.578 47.469 3.174 1 95.38 375 CYS A N 1
ATOM 2996 C CA . CYS A 1 375 ? -20.641 48.062 3.971 1 95.38 375 CYS A CA 1
ATOM 2997 C C . CYS A 1 375 ? -21.422 49.094 3.156 1 95.38 375 CYS A C 1
ATOM 2999 O O . CYS A 1 375 ? -21 50.25 3.066 1 95.38 375 CYS A O 1
ATOM 3001 N N . ASN A 1 376 ? -22.562 48.781 2.68 1 93.25 376 ASN A N 1
ATOM 3002 C CA . ASN A 1 376 ? -23.25 49.469 1.596 1 93.25 376 ASN A CA 1
ATOM 3003 C C . ASN A 1 376 ? -23.953 50.75 2.09 1 93.25 376 ASN A C 1
ATOM 3005 O O . ASN A 1 376 ? -24.453 51.531 1.288 1 93.25 376 ASN A O 1
ATOM 3009 N N . GLN A 1 377 ? -24.047 51 3.322 1 95.19 377 GLN A N 1
ATOM 3010 C CA . GLN A 1 377 ? -24.766 52.156 3.828 1 95.19 377 GLN A CA 1
ATOM 3011 C C . GLN A 1 377 ? -23.781 53.25 4.246 1 95.19 377 GLN A C 1
ATOM 3013 O O . GLN A 1 377 ? -24.188 54.281 4.762 1 95.19 377 GLN A O 1
ATOM 3018 N N . ILE A 1 378 ? -22.5 52.969 3.99 1 94.94 378 ILE A N 1
ATOM 3019 C CA . ILE A 1 378 ? -21.484 53.969 4.32 1 94.94 378 ILE A CA 1
ATOM 3020 C C . ILE A 1 378 ? -21.281 54.906 3.143 1 94.94 378 ILE A C 1
ATOM 3022 O O . ILE A 1 378 ? -21.016 54.469 2.021 1 94.94 378 ILE A O 1
ATOM 3026 N N . THR A 1 379 ? -21.438 56.156 3.432 1 93.62 379 THR A N 1
ATOM 3027 C CA . THR A 1 379 ? -21.406 57.156 2.379 1 93.62 379 THR A CA 1
ATOM 3028 C C . THR A 1 379 ? -20.344 58.219 2.666 1 93.62 379 THR A C 1
ATOM 3030 O O . THR A 1 379 ? -19.562 58.094 3.613 1 93.62 379 THR A O 1
ATOM 3033 N N . ASN A 1 380 ? -20.375 59.312 1.798 1 92.81 380 ASN A N 1
ATOM 3034 C CA . ASN A 1 380 ? -19.438 60.438 1.943 1 92.81 380 ASN A CA 1
ATOM 3035 C C . ASN A 1 380 ? -19.625 61.156 3.283 1 92.81 380 ASN A C 1
ATOM 3037 O O . ASN A 1 380 ? -18.703 61.781 3.77 1 92.81 380 ASN A O 1
ATOM 3041 N N . ASN A 1 381 ? -20.75 60.969 3.865 1 91.88 381 ASN A N 1
ATOM 3042 C CA . ASN A 1 381 ? -21.031 61.594 5.148 1 91.88 381 ASN A CA 1
ATOM 3043 C C . ASN A 1 381 ? -20.062 61.125 6.23 1 91.88 381 ASN A C 1
ATOM 3045 O O . ASN A 1 381 ? -19.734 61.875 7.148 1 91.88 381 ASN A O 1
ATOM 3049 N N . LEU A 1 382 ? -19.562 59.875 6.109 1 92.94 382 LEU A N 1
ATOM 3050 C CA . LEU A 1 382 ? -18.594 59.406 7.07 1 92.94 382 LEU A CA 1
ATOM 3051 C C . LEU A 1 382 ? -17.312 60.219 7.012 1 92.94 382 LEU A C 1
ATOM 3053 O O . LEU A 1 382 ? -16.734 60.562 8.047 1 92.94 382 LEU A O 1
ATOM 3057 N N . VAL A 1 383 ? -16.922 60.562 5.852 1 89.94 383 VAL A N 1
ATOM 3058 C CA . VAL A 1 383 ? -15.711 61.344 5.645 1 89.94 383 VAL A CA 1
ATOM 3059 C C . VAL A 1 383 ? -15.898 62.75 6.242 1 89.94 383 VAL A C 1
ATOM 3061 O O . VAL A 1 383 ? -15.016 63.25 6.945 1 89.94 383 VAL A O 1
ATOM 3064 N N . PHE A 1 384 ? -17.047 63.312 5.961 1 89.06 384 PHE A N 1
ATOM 3065 C CA . PHE A 1 384 ? -17.328 64.625 6.477 1 89.06 384 PHE A CA 1
ATOM 3066 C C . PHE A 1 384 ? -17.328 64.625 8 1 89.06 384 PHE A C 1
ATOM 3068 O O . PHE A 1 384 ? -16.781 65.562 8.633 1 89.06 384 PHE A O 1
ATOM 3075 N N . ASN A 1 385 ? -17.906 63.656 8.508 1 88.31 385 ASN A N 1
ATOM 3076 C CA . ASN A 1 385 ? -17.969 63.531 9.961 1 88.31 385 ASN A CA 1
ATOM 3077 C C . ASN A 1 385 ? -16.578 63.344 10.562 1 88.31 385 ASN A C 1
ATOM 3079 O O . ASN A 1 385 ? -16.266 63.906 11.617 1 88.31 385 ASN A O 1
ATOM 3083 N N . ALA A 1 386 ? -15.805 62.531 9.961 1 89.38 386 ALA A N 1
ATOM 3084 C CA . ALA A 1 386 ? -14.438 62.312 10.43 1 89.38 386 ALA A CA 1
ATOM 3085 C C . ALA A 1 386 ? -13.641 63.625 10.438 1 89.38 386 ALA A C 1
ATOM 3087 O O . ALA A 1 386 ? -12.891 63.906 11.375 1 89.38 386 ALA A O 1
ATOM 3088 N N . ILE A 1 387 ? -13.797 64.375 9.375 1 86.5 387 ILE A N 1
ATOM 3089 C CA . ILE A 1 387 ? -13.109 65.688 9.266 1 86.5 387 ILE A CA 1
ATOM 3090 C C . ILE A 1 387 ? -13.562 66.625 10.391 1 86.5 387 ILE A C 1
ATOM 3092 O O . ILE A 1 387 ? -12.75 67.312 10.992 1 86.5 387 ILE A O 1
ATOM 3096 N N . SER A 1 388 ? -14.844 66.562 10.625 1 85.44 388 SER A N 1
ATOM 3097 C CA . SER A 1 388 ? -15.414 67.375 11.648 1 85.44 388 SER A CA 1
ATOM 3098 C C . SER A 1 388 ? -14.898 67 13.039 1 85.44 388 SER A C 1
ATOM 3100 O O . SER A 1 388 ? -14.641 67.875 13.867 1 85.44 388 SER A O 1
ATOM 3102 N N . CYS A 1 389 ? -14.758 65.75 13.305 1 84.75 389 CYS A N 1
ATOM 3103 C CA . CYS A 1 389 ? -14.383 65.312 14.633 1 84.75 389 CYS A CA 1
ATOM 3104 C C . CYS A 1 389 ? -12.867 65.312 14.805 1 84.75 389 CYS A C 1
ATOM 3106 O O . CYS A 1 389 ? -12.367 65.5 15.922 1 84.75 389 CYS A O 1
ATOM 3108 N N . CYS A 1 390 ? -12.172 65.062 13.719 1 81.38 390 CYS A N 1
ATOM 3109 C CA . CYS A 1 390 ? -10.719 64.938 13.812 1 81.38 390 CYS A CA 1
ATOM 3110 C C . CYS A 1 390 ? -10.047 66.188 13.18 1 81.38 390 CYS A C 1
ATOM 3112 O O . CYS A 1 390 ? -8.82 66.188 13.008 1 81.38 390 CYS A O 1
ATOM 3114 N N . GLY A 1 391 ? -10.867 67.062 12.602 1 68 391 GLY A N 1
ATOM 3115 C CA . GLY A 1 391 ? -10.359 68.188 11.82 1 68 391 GLY A CA 1
ATOM 3116 C C . GLY A 1 391 ? -9.32 69 12.562 1 68 391 GLY A C 1
ATOM 3117 O O . GLY A 1 391 ? -8.828 68.562 13.609 1 68 391 GLY A O 1
ATOM 3118 N N . LYS A 1 392 ? -9.047 70.188 11.992 1 65.25 392 LYS A N 1
ATOM 3119 C CA . LYS A 1 392 ? -7.977 71.125 12.305 1 65.25 392 LYS A CA 1
ATOM 3120 C C . LYS A 1 392 ? -8.031 71.562 13.766 1 65.25 392 LYS A C 1
ATOM 3122 O O . LYS A 1 392 ? -9.094 71.938 14.266 1 65.25 392 LYS A O 1
ATOM 3127 N N . GLY A 1 393 ? -7.027 71.25 14.57 1 66.44 393 GLY A N 1
ATOM 3128 C CA . GLY A 1 393 ? -6.836 71.75 15.93 1 66.44 393 GLY A CA 1
ATOM 3129 C C . GLY A 1 393 ? -6.906 70.625 16.969 1 66.44 393 GLY A C 1
ATOM 3130 O O . GLY A 1 393 ? -6.531 70.875 18.125 1 66.44 393 GLY A O 1
ATOM 3131 N N . THR A 1 394 ? -7.531 69.438 16.578 1 70.19 394 THR A N 1
ATOM 3132 C CA . THR A 1 394 ? -7.723 68.375 17.578 1 70.19 394 THR A CA 1
ATOM 3133 C C . THR A 1 394 ? -6.441 67.562 17.766 1 70.19 394 THR A C 1
ATOM 3135 O O . THR A 1 394 ? -6.281 66.875 18.766 1 70.19 394 THR A O 1
ATOM 3138 N N . GLY A 1 395 ? -5.504 67.75 16.781 1 79.62 395 GLY A N 1
ATOM 3139 C CA . GLY A 1 395 ? -4.27 67 16.859 1 79.62 395 GLY A CA 1
ATOM 3140 C C . GLY A 1 395 ? -4.473 65.5 16.609 1 79.62 395 GLY A C 1
ATOM 3141 O O . GLY A 1 395 ? -3.557 64.688 16.797 1 79.62 395 GLY A O 1
ATOM 3142 N N . ARG A 1 396 ? -5.688 65.125 16.141 1 86.81 396 ARG A N 1
ATOM 3143 C CA . ARG A 1 396 ? -5.984 63.719 15.875 1 86.81 396 ARG A CA 1
ATOM 3144 C C . ARG A 1 396 ? -5.789 63.375 14.406 1 86.81 396 ARG A C 1
ATOM 3146 O O . ARG A 1 396 ? -5.992 64.25 13.531 1 86.81 396 ARG A O 1
ATOM 3153 N N . SER A 1 397 ? -5.16 62.25 14.156 1 85.88 397 SER A N 1
ATOM 3154 C CA . SER A 1 397 ? -5.035 61.719 12.805 1 85.88 397 SER A CA 1
ATOM 3155 C C . SER A 1 397 ? -5.91 60.469 12.617 1 85.88 397 SER A C 1
ATOM 3157 O O . SER A 1 397 ? -6.031 59.656 13.523 1 85.88 397 SER A O 1
ATOM 3159 N N . MET A 1 398 ? -6.641 60.5 11.461 1 88.06 398 MET A N 1
ATOM 3160 C CA . MET A 1 398 ? -7.551 59.375 11.195 1 88.06 398 MET A CA 1
ATOM 3161 C C . MET A 1 398 ? -7.34 58.844 9.789 1 88.06 398 MET A C 1
ATOM 3163 O O . MET A 1 398 ? -7.234 59.594 8.828 1 88.06 398 MET A O 1
ATOM 3167 N N . ILE A 1 399 ? -7.152 57.531 9.703 1 90.75 399 ILE A N 1
ATOM 3168 C CA . ILE A 1 399 ? -7.039 56.812 8.422 1 90.75 399 ILE A CA 1
ATOM 3169 C C . ILE A 1 399 ? -8.32 56.031 8.156 1 90.75 399 ILE A C 1
ATOM 3171 O O . ILE A 1 399 ? -8.719 55.188 8.961 1 90.75 399 ILE A O 1
ATOM 3175 N N . LEU A 1 400 ? -9 56.312 7.07 1 91.44 400 LEU A N 1
ATOM 3176 C CA . LEU A 1 400 ? -10.18 55.594 6.637 1 91.44 400 LEU A CA 1
ATOM 3177 C C . LEU A 1 400 ? -9.859 54.719 5.414 1 91.44 400 LEU A C 1
ATOM 3179 O O . LEU A 1 400 ? -9.719 55.25 4.309 1 91.44 400 LEU A O 1
ATOM 3183 N N . ASN A 1 401 ? -9.656 53.406 5.652 1 91.81 401 ASN A N 1
ATOM 3184 C CA . ASN A 1 401 ? -9.531 52.438 4.562 1 91.81 401 ASN A CA 1
ATOM 3185 C C . ASN A 1 401 ? -10.883 51.906 4.137 1 91.81 401 ASN A C 1
ATOM 3187 O O . ASN A 1 401 ? -11.516 51.125 4.875 1 91.81 401 ASN A O 1
ATOM 3191 N N . VAL A 1 402 ? -11.328 52.344 2.945 1 91.56 402 VAL A N 1
ATOM 3192 C CA . VAL A 1 402 ? -12.688 52 2.549 1 91.56 402 VAL A CA 1
ATOM 3193 C C . VAL A 1 402 ? -12.672 51.312 1.183 1 91.56 402 VAL A C 1
ATOM 3195 O O . VAL A 1 402 ? -11.891 51.688 0.306 1 91.56 402 VAL A O 1
ATOM 3198 N N . ALA A 1 403 ? -13.305 50.188 1.119 1 91.56 403 ALA A N 1
ATOM 3199 C CA . ALA A 1 403 ? -13.492 49.469 -0.145 1 91.56 403 ALA A CA 1
ATOM 3200 C C . ALA A 1 403 ? -14.922 48.969 -0.276 1 91.56 403 ALA A C 1
ATOM 3202 O O . ALA A 1 403 ? -15.516 48.5 0.701 1 91.56 403 ALA A O 1
ATOM 3203 N N . HIS A 1 404 ? -15.586 49.062 -1.45 1 92.44 404 HIS A N 1
ATOM 3204 C CA . HIS A 1 404 ? -16.922 48.562 -1.756 1 92.44 404 HIS A CA 1
ATOM 3205 C C . HIS A 1 404 ? -17.969 49.219 -0.859 1 92.44 404 HIS A C 1
ATOM 3207 O O . HIS A 1 404 ? -18.766 48.531 -0.213 1 92.44 404 HIS A O 1
ATOM 3213 N N . THR A 1 405 ? -17.812 50.5 -0.653 1 92.5 405 THR A N 1
ATOM 3214 C CA . THR A 1 405 ? -18.781 51.344 0.038 1 92.5 405 THR A CA 1
ATOM 3215 C C . THR A 1 405 ? -19.375 52.375 -0.914 1 92.5 405 THR A C 1
ATOM 3217 O O . THR A 1 405 ? -19.188 52.281 -2.131 1 92.5 405 THR A O 1
ATOM 3220 N N . LYS A 1 406 ? -20.219 53.344 -0.501 1 91.69 406 LYS A N 1
ATOM 3221 C CA . LYS A 1 406 ? -20.812 54.375 -1.334 1 91.69 406 LYS A CA 1
ATOM 3222 C C . LYS A 1 406 ? -19.984 55.656 -1.279 1 91.69 406 LYS A C 1
ATOM 3224 O O . LYS A 1 406 ? -20.438 56.719 -1.725 1 91.69 406 LYS A O 1
ATOM 3229 N N . ILE A 1 407 ? -18.875 55.5 -0.695 1 89.81 407 ILE A N 1
ATOM 3230 C CA . ILE A 1 407 ? -17.984 56.656 -0.661 1 89.81 407 ILE A CA 1
ATOM 3231 C C . ILE A 1 407 ? -17.359 56.844 -2.041 1 89.81 407 ILE A C 1
ATOM 3233 O O . ILE A 1 407 ? -16.844 55.906 -2.65 1 89.81 407 ILE A O 1
ATOM 3237 N N . THR A 1 408 ? -17.562 58.062 -2.531 1 79.06 408 THR A N 1
ATOM 3238 C CA . THR A 1 408 ? -17.062 58.375 -3.867 1 79.06 408 THR A CA 1
ATOM 3239 C C . THR A 1 408 ? -15.562 58.625 -3.848 1 79.06 408 THR A C 1
ATOM 3241 O O . THR A 1 408 ? -15.016 59.062 -2.834 1 79.06 408 THR A O 1
ATOM 3244 N N . ASN A 1 409 ? -14.82 58.094 -4.852 1 66.44 409 ASN A N 1
ATOM 3245 C CA . ASN A 1 409 ? -13.367 58.156 -5.004 1 66.44 409 ASN A CA 1
ATOM 3246 C C . ASN A 1 409 ? -12.836 59.562 -4.859 1 66.44 409 ASN A C 1
ATOM 3248 O O . ASN A 1 409 ? -11.695 59.781 -4.453 1 66.44 409 ASN A O 1
ATOM 3252 N N . THR A 1 410 ? -13.609 60.625 -5.125 1 60.34 410 THR A N 1
ATOM 3253 C CA . THR A 1 410 ? -13.102 62 -5.121 1 60.34 410 THR A CA 1
ATOM 3254 C C . THR A 1 410 ? -12.773 62.438 -3.701 1 60.34 410 THR A C 1
ATOM 3256 O O . THR A 1 410 ? -12.016 63.375 -3.508 1 60.34 410 THR A O 1
ATOM 3259 N N . MET A 1 411 ? -13.336 61.906 -2.719 1 54.81 411 MET A N 1
ATOM 3260 C CA . MET A 1 411 ? -13.195 62.406 -1.353 1 54.81 411 MET A CA 1
ATOM 3261 C C . MET A 1 411 ? -11.969 61.812 -0.678 1 54.81 411 MET A C 1
ATOM 3263 O O . MET A 1 411 ? -11.43 62.375 0.269 1 54.81 411 MET A O 1
ATOM 3267 N N . LEU A 1 412 ? -11.586 60.594 -0.864 1 55.41 412 LEU A N 1
ATOM 3268 C CA . LEU A 1 412 ? -10.539 59.906 -0.119 1 55.41 412 LEU A CA 1
ATOM 3269 C C . LEU A 1 412 ? -9.305 59.688 -0.988 1 55.41 412 LEU A C 1
ATOM 3271 O O . LEU A 1 412 ? -9.422 59.406 -2.184 1 55.41 412 LEU A O 1
ATOM 3275 N N . GLU A 1 413 ? -8.273 60.281 -0.656 1 51.72 413 GLU A N 1
ATOM 3276 C CA . GLU A 1 413 ? -7.062 59.812 -1.314 1 51.72 413 GLU A CA 1
ATOM 3277 C C . GLU A 1 413 ? -6.898 58.312 -1.16 1 51.72 413 GLU A C 1
ATOM 3279 O O . GLU A 1 413 ? -6.832 57.812 -0.041 1 51.72 413 GLU A O 1
ATOM 3284 N N . VAL A 1 414 ? -7.477 57.5 -1.956 1 44.25 414 VAL A N 1
ATOM 3285 C CA . VAL A 1 414 ? -7.473 56.031 -1.964 1 44.25 414 VAL A CA 1
ATOM 3286 C C . VAL A 1 414 ? -6.043 55.531 -2.096 1 44.25 414 VAL A C 1
ATOM 3288 O O . VAL A 1 414 ? -5.359 55.812 -3.082 1 44.25 414 VAL A O 1
ATOM 3291 N N . ARG A 1 415 ? -5.215 55.438 -1.099 1 41.06 415 ARG A N 1
ATOM 3292 C CA . ARG A 1 415 ? -3.951 54.75 -1.269 1 41.06 415 ARG A CA 1
ATOM 3293 C C . ARG A 1 415 ? -4.172 53.219 -1.334 1 41.06 415 ARG A C 1
ATOM 3295 O O . ARG A 1 415 ? -4.852 52.656 -0.48 1 41.06 415 ARG A O 1
ATOM 3302 N N . SER A 1 416 ? -4.418 52.625 -2.463 1 35.34 416 SER A N 1
ATOM 3303 C CA . SER A 1 416 ? -4.449 51.156 -2.602 1 35.34 416 SER A CA 1
ATOM 3304 C C . SER A 1 416 ? -3.381 50.5 -1.74 1 35.34 416 SER A C 1
ATOM 3306 O O . SER A 1 416 ? -2.213 50.906 -1.778 1 35.34 416 SER A O 1
ATOM 3308 N N . ALA A 1 417 ? -3.715 49.844 -0.662 1 34.44 417 ALA A N 1
ATOM 3309 C CA . ALA A 1 417 ? -2.729 48.969 -0.022 1 34.44 417 ALA A CA 1
ATOM 3310 C C . ALA A 1 417 ? -2.207 47.938 -0.997 1 34.44 417 ALA A C 1
ATOM 3312 O O . ALA A 1 417 ? -2.977 47.344 -1.771 1 34.44 417 ALA A O 1
ATOM 3313 N N . MET B 1 1 ? 58.094 -46.156 53.25 1 22.84 1 MET B N 1
ATOM 3314 C CA . MET B 1 1 ? 58.812 -45.281 52.344 1 22.84 1 MET B CA 1
ATOM 3315 C C . MET B 1 1 ? 57.875 -44.594 51.344 1 22.84 1 MET B C 1
ATOM 3317 O O . MET B 1 1 ? 57.156 -45.281 50.594 1 22.84 1 MET B O 1
ATOM 3321 N N . SER B 1 2 ? 57.281 -43.438 51.75 1 25.53 2 SER B N 1
ATOM 3322 C CA . SER B 1 2 ? 56.219 -42.531 51.344 1 25.53 2 SER B CA 1
ATOM 3323 C C . SER B 1 2 ? 56.562 -41.781 50.062 1 25.53 2 SER B C 1
ATOM 3325 O O . SER B 1 2 ? 57.406 -40.875 50.062 1 25.53 2 SER B O 1
ATOM 3327 N N . GLY B 1 3 ? 56.906 -42.562 49.031 1 24.56 3 GLY B N 1
ATOM 3328 C CA . GLY B 1 3 ? 57.469 -42 47.812 1 24.56 3 GLY B CA 1
ATOM 3329 C C . GLY B 1 3 ? 56.594 -40.938 47.188 1 24.56 3 GLY B C 1
ATOM 3330 O O . GLY B 1 3 ? 55.406 -41.094 47.062 1 24.56 3 GLY B O 1
ATOM 3331 N N . ASN B 1 4 ? 56.969 -39.656 47.531 1 26.47 4 ASN B N 1
ATOM 3332 C CA . ASN B 1 4 ? 56.406 -38.375 47.125 1 26.47 4 ASN B CA 1
ATOM 3333 C C . ASN B 1 4 ? 56.406 -38.219 45.594 1 26.47 4 ASN B C 1
ATOM 3335 O O . ASN B 1 4 ? 57.469 -38.125 44.969 1 26.47 4 ASN B O 1
ATOM 3339 N N . PHE B 1 5 ? 55.594 -39.031 44.875 1 25.23 5 PHE B N 1
ATOM 3340 C CA . PHE B 1 5 ? 55.531 -38.969 43.406 1 25.23 5 PHE B CA 1
ATOM 3341 C C . PHE B 1 5 ? 55.188 -37.562 42.969 1 25.23 5 PHE B C 1
ATOM 3343 O O . PHE B 1 5 ? 54.156 -37 43.375 1 25.23 5 PHE B O 1
ATOM 3350 N N . GLY B 1 6 ? 56.188 -36.656 42.938 1 24.81 6 GLY B N 1
ATOM 3351 C CA . GLY B 1 6 ? 56 -35.281 42.469 1 24.81 6 GLY B CA 1
ATOM 3352 C C . GLY B 1 6 ? 55.344 -35.188 41.125 1 24.81 6 GLY B C 1
ATOM 3353 O O . GLY B 1 6 ? 55.844 -35.719 40.125 1 24.81 6 GLY B O 1
ATOM 3354 N N . MET B 1 7 ? 54 -35.219 41.094 1 28.14 7 MET B N 1
ATOM 3355 C CA . MET B 1 7 ? 53.188 -35.156 39.875 1 28.14 7 MET B CA 1
ATOM 3356 C C . MET B 1 7 ? 53.469 -33.875 39.094 1 28.14 7 MET B C 1
ATOM 3358 O O . MET B 1 7 ? 53.344 -32.781 39.625 1 28.14 7 MET B O 1
ATOM 3362 N N . VAL B 1 8 ? 54.531 -33.969 38.25 1 28.47 8 VAL B N 1
ATOM 3363 C CA . VAL B 1 8 ? 54.875 -32.844 37.375 1 28.47 8 VAL B CA 1
ATOM 3364 C C . VAL B 1 8 ? 53.625 -32.312 36.688 1 28.47 8 VAL B C 1
ATOM 3366 O O . VAL B 1 8 ? 52.906 -33.094 36.062 1 28.47 8 VAL B O 1
ATOM 3369 N N . SER B 1 9 ? 53.031 -31.234 37.156 1 27.44 9 SER B N 1
ATOM 3370 C CA . SER B 1 9 ? 51.875 -30.5 36.594 1 27.44 9 SER B CA 1
ATOM 3371 C C . SER B 1 9 ? 52.094 -30.141 35.125 1 27.44 9 SER B C 1
ATOM 3373 O O . SER B 1 9 ? 53 -29.344 34.812 1 27.44 9 SER B O 1
ATOM 3375 N N . GLN B 1 10 ? 52.25 -31.188 34.25 1 29.41 10 GLN B N 1
ATOM 3376 C CA . GLN B 1 10 ? 52.344 -30.781 32.844 1 29.41 10 GLN B CA 1
ATOM 3377 C C . GLN B 1 10 ? 51.312 -29.734 32.5 1 29.41 10 GLN B C 1
ATOM 3379 O O . GLN B 1 10 ? 50.125 -29.938 32.781 1 29.41 10 GLN B O 1
ATOM 3384 N N . HIS B 1 11 ? 51.656 -28.5 32.594 1 29.45 11 HIS B N 1
ATOM 3385 C CA . HIS B 1 11 ? 50.812 -27.391 32.125 1 29.45 11 HIS B CA 1
ATOM 3386 C C . HIS B 1 11 ? 50.25 -27.672 30.734 1 29.45 11 HIS B C 1
ATOM 3388 O O . HIS B 1 11 ? 51 -28.031 29.812 1 29.45 11 HIS B O 1
ATOM 3394 N N . PRO B 1 12 ? 49.031 -28.234 30.578 1 32.09 12 PRO B N 1
ATOM 3395 C CA . PRO B 1 12 ? 48.5 -28.453 29.234 1 32.09 12 PRO B CA 1
ATOM 3396 C C . PRO B 1 12 ? 48.719 -27.281 28.297 1 32.09 12 PRO B C 1
ATOM 3398 O O . PRO B 1 12 ? 48.594 -26.125 28.719 1 32.09 12 PRO B O 1
ATOM 3401 N N . HIS B 1 13 ? 49.812 -27.281 27.516 1 33.62 13 HIS B N 1
ATOM 3402 C CA . HIS B 1 13 ? 49.938 -26.344 26.406 1 33.62 13 HIS B CA 1
ATOM 3403 C C . HIS B 1 13 ? 48.594 -26.094 25.75 1 33.62 13 HIS B C 1
ATOM 3405 O O . HIS B 1 13 ? 47.875 -27.047 25.391 1 33.62 13 HIS B O 1
ATOM 3411 N N . GLN B 1 14 ? 47.812 -25.109 26.188 1 32.94 14 GLN B N 1
ATOM 3412 C CA . GLN B 1 14 ? 46.625 -24.641 25.5 1 32.94 14 GLN B CA 1
ATOM 3413 C C . GLN B 1 14 ? 46.844 -24.594 23.984 1 32.94 14 GLN B C 1
ATOM 3415 O O . GLN B 1 14 ? 47.688 -23.844 23.484 1 32.94 14 GLN B O 1
ATOM 3420 N N . ASP B 1 15 ? 47.094 -25.672 23.266 1 34.72 15 ASP B N 1
ATOM 3421 C CA . ASP B 1 15 ? 47 -25.75 21.812 1 34.72 15 ASP B CA 1
ATOM 3422 C C . ASP B 1 15 ? 45.906 -24.844 21.266 1 34.72 15 ASP B C 1
ATOM 3424 O O . ASP B 1 15 ? 44.719 -25.094 21.469 1 34.72 15 ASP B O 1
ATOM 3428 N N . SER B 1 16 ? 45.906 -23.547 21.484 1 37.16 16 SER B N 1
ATOM 3429 C CA . SER B 1 16 ? 45.094 -22.5 20.922 1 37.16 16 SER B CA 1
ATOM 3430 C C . SER B 1 16 ? 44.875 -22.703 19.422 1 37.16 16 SER B C 1
ATOM 3432 O O . SER B 1 16 ? 45.656 -22.234 18.609 1 37.16 16 SER B O 1
ATOM 3434 N N . THR B 1 17 ? 44.75 -23.766 18.797 1 38.69 17 THR B N 1
ATOM 3435 C CA . THR B 1 17 ? 44.281 -24.031 17.422 1 38.69 17 THR B CA 1
ATOM 3436 C C . THR B 1 17 ? 43.156 -23.109 17.047 1 38.69 17 THR B C 1
ATOM 3438 O O . THR B 1 17 ? 42 -23.547 17.016 1 38.69 17 THR B O 1
ATOM 3441 N N . SER B 1 18 ? 42.812 -22.094 17.75 1 41.91 18 SER B N 1
ATOM 3442 C CA . SER B 1 18 ? 41.812 -21.188 17.219 1 41.91 18 SER B CA 1
ATOM 3443 C C . SER B 1 18 ? 42.094 -20.828 15.766 1 41.91 18 SER B C 1
ATOM 3445 O O . SER B 1 18 ? 43.062 -20.141 15.469 1 41.91 18 SER B O 1
ATOM 3447 N N . CYS B 1 19 ? 42.188 -21.625 14.828 1 44.59 19 CYS B N 1
ATOM 3448 C CA . CYS B 1 19 ? 42.25 -21.25 13.422 1 44.59 19 CYS B CA 1
ATOM 3449 C C . CYS B 1 19 ? 41.25 -20.125 13.125 1 44.59 19 CYS B C 1
ATOM 3451 O O . CYS B 1 19 ? 40.031 -20.328 13.273 1 44.59 19 CYS B O 1
ATOM 3453 N N . PRO B 1 20 ? 41.656 -18.969 13.188 1 54.25 20 PRO B N 1
ATOM 3454 C CA . PRO B 1 20 ? 40.75 -17.891 12.789 1 54.25 20 PRO B CA 1
ATOM 3455 C C . PRO B 1 20 ? 40 -18.188 11.484 1 54.25 20 PRO B C 1
ATOM 3457 O O . PRO B 1 20 ? 40.562 -18.812 10.578 1 54.25 20 PRO B O 1
ATOM 3460 N N . ILE B 1 21 ? 38.75 -18.453 11.57 1 61.22 21 ILE B N 1
ATOM 3461 C CA . ILE B 1 21 ? 37.844 -18.656 10.453 1 61.22 21 ILE B CA 1
ATOM 3462 C C . ILE B 1 21 ? 38.406 -17.984 9.195 1 61.22 21 ILE B C 1
ATOM 3464 O O . ILE B 1 21 ? 38.188 -18.484 8.086 1 61.22 21 ILE B O 1
ATOM 3468 N N . MET B 1 22 ? 39.25 -17 9.43 1 64 22 MET B N 1
ATOM 3469 C CA . MET B 1 22 ? 39.812 -16.266 8.297 1 64 22 MET B CA 1
ATOM 3470 C C . MET B 1 22 ? 40.875 -17.094 7.602 1 64 22 MET B C 1
ATOM 3472 O O . MET B 1 22 ? 41.219 -16.828 6.449 1 64 22 MET B O 1
ATOM 3476 N N . CYS B 1 23 ? 41.406 -18.109 8.312 1 66.81 23 CYS B N 1
ATOM 3477 C CA . CYS B 1 23 ? 42.5 -18.891 7.75 1 66.81 23 CYS B CA 1
ATOM 3478 C C . CYS B 1 23 ? 42 -20.125 7.023 1 66.81 23 CYS B C 1
ATOM 3480 O O . CYS B 1 23 ? 42.781 -20.844 6.395 1 66.81 23 CYS B O 1
ATOM 3482 N N . LEU B 1 24 ? 40.812 -20.281 7.109 1 69.69 24 LEU B N 1
ATOM 3483 C CA . LEU B 1 24 ? 40.281 -21.453 6.457 1 69.69 24 LEU B CA 1
ATOM 3484 C C . LEU B 1 24 ? 40.281 -21.297 4.941 1 69.69 24 LEU B C 1
ATOM 3486 O O . LEU B 1 24 ? 40.188 -20.188 4.426 1 69.69 24 LEU B O 1
ATOM 3490 N N . HIS B 1 25 ? 40.594 -22.438 4.266 1 77 25 HIS B N 1
ATOM 3491 C CA . HIS B 1 25 ? 40.562 -22.438 2.805 1 77 25 HIS B CA 1
ATOM 3492 C C . HIS B 1 25 ? 39.188 -22.062 2.285 1 77 25 HIS B C 1
ATOM 3494 O O . HIS B 1 25 ? 38.156 -22.344 2.93 1 77 25 HIS B O 1
ATOM 3500 N N . GLU B 1 26 ? 39.25 -21.422 1.149 1 78.56 26 GLU B N 1
ATOM 3501 C CA . GLU B 1 26 ? 38.031 -20.891 0.542 1 78.56 26 GLU B CA 1
ATOM 3502 C C . GLU B 1 26 ? 37 -21.984 0.339 1 78.56 26 GLU B C 1
ATOM 3504 O O . GLU B 1 26 ? 35.781 -21.766 0.524 1 78.56 26 GLU B O 1
ATOM 3509 N N . ASP B 1 27 ? 37.469 -23.141 0.093 1 80.56 27 ASP B N 1
ATOM 3510 C CA . ASP B 1 27 ? 36.562 -24.266 -0.175 1 80.56 27 ASP B CA 1
ATOM 3511 C C . ASP B 1 27 ? 35.844 -24.688 1.094 1 80.56 27 ASP B C 1
ATOM 3513 O O . ASP B 1 27 ? 34.688 -25.094 1.035 1 80.56 27 ASP B O 1
ATOM 3517 N N . ILE B 1 28 ? 36.5 -24.531 2.154 1 82.62 28 ILE B N 1
ATOM 3518 C CA . ILE B 1 28 ? 35.906 -24.891 3.426 1 82.62 28 ILE B CA 1
ATOM 3519 C C . ILE B 1 28 ? 34.844 -23.859 3.809 1 82.62 28 ILE B C 1
ATOM 3521 O O . ILE B 1 28 ? 33.75 -24.203 4.289 1 82.62 28 ILE B O 1
ATOM 3525 N N . ILE B 1 29 ? 35.156 -22.656 3.545 1 84.06 29 ILE B N 1
ATOM 3526 C CA . ILE B 1 29 ? 34.219 -21.578 3.84 1 84.06 29 ILE B CA 1
ATOM 3527 C C . ILE B 1 29 ? 32.969 -21.75 2.977 1 84.06 29 ILE B C 1
ATOM 3529 O O . ILE B 1 29 ? 31.844 -21.547 3.453 1 84.06 29 ILE B O 1
ATOM 3533 N N . CYS B 1 30 ? 33.219 -22.172 1.773 1 86.31 30 CYS B N 1
ATOM 3534 C CA . CYS B 1 30 ? 32.125 -22.391 0.857 1 86.31 30 CYS B CA 1
ATOM 3535 C C . CYS B 1 30 ? 31.172 -23.469 1.398 1 86.31 30 CYS B C 1
ATOM 3537 O O . CYS B 1 30 ? 29.953 -23.344 1.272 1 86.31 30 CYS B O 1
ATOM 3539 N N . GLN B 1 31 ? 31.75 -24.438 2.02 1 86.38 31 GLN B N 1
ATOM 3540 C CA . GLN B 1 31 ? 30.938 -25.516 2.572 1 86.38 31 GLN B CA 1
ATOM 3541 C C . GLN B 1 31 ? 30.141 -25.031 3.779 1 86.38 31 GLN B C 1
ATOM 3543 O O . GLN B 1 31 ? 29.062 -25.562 4.062 1 86.38 31 GLN B O 1
ATOM 3548 N N . LEU B 1 32 ? 30.688 -24.078 4.449 1 86.56 32 LEU B N 1
ATOM 3549 C CA . LEU B 1 32 ? 30.016 -23.516 5.625 1 86.56 32 LEU B CA 1
ATOM 3550 C C . LEU B 1 32 ? 28.656 -22.953 5.258 1 86.56 32 LEU B C 1
ATOM 3552 O O . LEU B 1 32 ? 27.719 -23.031 6.051 1 86.56 32 LEU B O 1
ATOM 3556 N N . PHE B 1 33 ? 28.5 -22.516 4.074 1 89.88 33 PHE B N 1
ATOM 3557 C CA . PHE B 1 33 ? 27.266 -21.859 3.648 1 89.88 33 PHE B CA 1
ATOM 3558 C C . PHE B 1 33 ? 26.141 -22.891 3.512 1 89.88 33 PHE B C 1
ATOM 3560 O O . PHE B 1 33 ? 24.969 -22.547 3.629 1 89.88 33 PHE B O 1
ATOM 3567 N N . ASN B 1 34 ? 26.516 -24.078 3.338 1 88.06 34 ASN B N 1
ATOM 3568 C CA . ASN B 1 34 ? 25.516 -25.125 3.244 1 88.06 34 ASN B CA 1
ATOM 3569 C C . ASN B 1 34 ? 24.828 -25.375 4.586 1 88.06 34 ASN B C 1
ATOM 3571 O O . ASN B 1 34 ? 23.719 -25.891 4.637 1 88.06 34 ASN B O 1
ATOM 3575 N N . TYR B 1 35 ? 25.484 -24.969 5.57 1 88.69 35 TYR B N 1
ATOM 3576 C CA . TYR B 1 35 ? 24.984 -25.281 6.902 1 88.69 35 TYR B CA 1
ATOM 3577 C C . TYR B 1 35 ? 24.219 -24.094 7.484 1 88.69 35 TYR B C 1
ATOM 3579 O O . TYR B 1 35 ? 23.625 -24.203 8.562 1 88.69 35 TYR B O 1
ATOM 3587 N N . ILE B 1 36 ? 24.188 -23.062 6.938 1 89.62 36 ILE B N 1
ATOM 3588 C CA . ILE B 1 36 ? 23.422 -21.906 7.367 1 89.62 36 ILE B CA 1
ATOM 3589 C C . ILE B 1 36 ? 22.047 -21.906 6.684 1 89.62 36 ILE B C 1
ATOM 3591 O O . ILE B 1 36 ? 21.969 -21.828 5.457 1 89.62 36 ILE B O 1
ATOM 3595 N N . PRO B 1 37 ? 21.078 -21.969 7.418 1 85.81 37 PRO B N 1
ATOM 3596 C CA . PRO B 1 37 ? 19.766 -22.203 6.824 1 85.81 37 PRO B CA 1
ATOM 3597 C C . PRO B 1 37 ? 19.188 -20.953 6.148 1 85.81 37 PRO B C 1
ATOM 3599 O O . PRO B 1 37 ? 18.719 -21.031 5.012 1 85.81 37 PRO B O 1
ATOM 3602 N N . GLN B 1 38 ? 19.266 -19.812 6.781 1 90 38 GLN B N 1
ATOM 3603 C CA . GLN B 1 38 ? 18.609 -18.625 6.246 1 90 38 GLN B CA 1
ATOM 3604 C C . GLN B 1 38 ? 19.547 -17.859 5.305 1 90 38 GLN B C 1
ATOM 3606 O O . GLN B 1 38 ? 20.719 -17.672 5.602 1 90 38 GLN B O 1
ATOM 3611 N N . LEU B 1 39 ? 19.016 -17.531 4.172 1 92.31 39 LEU B N 1
ATOM 3612 C CA . LEU B 1 39 ? 19.797 -16.781 3.188 1 92.31 39 LEU B CA 1
ATOM 3613 C C . LEU B 1 39 ? 20.312 -15.477 3.785 1 92.31 39 LEU B C 1
ATOM 3615 O O . LEU B 1 39 ? 21.406 -15.039 3.463 1 92.31 39 LEU B O 1
ATOM 3619 N N . SER B 1 40 ? 19.547 -14.836 4.652 1 91.69 40 SER B N 1
ATOM 3620 C CA . SER B 1 40 ? 19.953 -13.578 5.289 1 91.69 40 SER B CA 1
ATOM 3621 C C . SER B 1 40 ? 21.219 -13.758 6.113 1 91.69 40 SER B C 1
ATOM 3623 O O . SER B 1 40 ? 22.094 -12.898 6.102 1 91.69 40 SER B O 1
ATOM 3625 N N . ASP B 1 41 ? 21.266 -14.836 6.77 1 91.69 41 ASP B N 1
ATOM 3626 C CA . ASP B 1 41 ? 22.453 -15.141 7.566 1 91.69 41 ASP B CA 1
ATOM 3627 C C . ASP B 1 41 ? 23.656 -15.414 6.672 1 91.69 41 ASP B C 1
ATOM 3629 O O . ASP B 1 41 ? 24.797 -15.047 7.012 1 91.69 41 ASP B O 1
ATOM 3633 N N . LYS B 1 42 ? 23.469 -16.094 5.633 1 93.31 42 LYS B N 1
ATOM 3634 C CA . LYS B 1 42 ? 24.547 -16.328 4.668 1 93.31 42 LYS B CA 1
ATOM 3635 C C . LYS B 1 42 ? 25.109 -15.016 4.152 1 93.31 42 LYS B C 1
ATOM 3637 O O . LYS B 1 42 ? 26.344 -14.867 4.047 1 93.31 42 LYS B O 1
ATOM 3642 N N . VAL B 1 43 ? 24.188 -14.094 3.846 1 94.06 43 VAL B N 1
ATOM 3643 C CA . VAL B 1 43 ? 24.609 -12.789 3.336 1 94.06 43 VAL B CA 1
ATOM 3644 C C . VAL B 1 43 ? 25.391 -12.047 4.414 1 94.06 43 VAL B C 1
ATOM 3646 O O . VAL B 1 43 ? 26.391 -11.398 4.117 1 94.06 43 VAL B O 1
ATOM 3649 N N . HIS B 1 44 ? 24.938 -12.117 5.629 1 92.69 44 HIS B N 1
ATOM 3650 C CA . HIS B 1 44 ? 25.656 -11.484 6.73 1 92.69 44 HIS B CA 1
ATOM 3651 C C . HIS B 1 44 ? 27.078 -11.992 6.812 1 92.69 44 HIS B C 1
ATOM 3653 O O . HIS B 1 44 ? 28.016 -11.203 6.988 1 92.69 44 HIS B O 1
ATOM 3659 N N . LEU B 1 45 ? 27.219 -13.258 6.754 1 91.88 45 LEU B N 1
ATOM 3660 C CA . LEU B 1 45 ? 28.547 -13.859 6.773 1 91.88 45 LEU B CA 1
ATOM 3661 C C . LEU B 1 45 ? 29.359 -13.398 5.574 1 91.88 45 LEU B C 1
ATOM 3663 O O . LEU B 1 45 ? 30.562 -13.109 5.707 1 91.88 45 LEU B O 1
ATOM 3667 N N . ALA B 1 46 ? 28.766 -13.312 4.426 1 93.5 46 ALA B N 1
ATOM 3668 C CA . ALA B 1 46 ? 29.438 -12.891 3.195 1 93.5 46 ALA B CA 1
ATOM 3669 C C . ALA B 1 46 ? 30 -11.484 3.332 1 93.5 46 ALA B C 1
ATOM 3671 O O . ALA B 1 46 ? 31 -11.141 2.686 1 93.5 46 ALA B O 1
ATOM 3672 N N . CYS B 1 47 ? 29.344 -10.695 4.199 1 92.88 47 CYS B N 1
ATOM 3673 C CA . CYS B 1 47 ? 29.688 -9.281 4.277 1 92.88 47 CYS B CA 1
ATOM 3674 C C . CYS B 1 47 ? 30.766 -9.039 5.34 1 92.88 47 CYS B C 1
ATOM 3676 O O . CYS B 1 47 ? 31.25 -7.918 5.492 1 92.88 47 CYS B O 1
ATOM 3678 N N . VAL B 1 48 ? 31.156 -10.031 6.055 1 89.81 48 VAL B N 1
ATOM 3679 C CA . VAL B 1 48 ? 32.125 -9.891 7.148 1 89.81 48 VAL B CA 1
ATOM 3680 C C . VAL B 1 48 ? 33.5 -9.594 6.586 1 89.81 48 VAL B C 1
ATOM 3682 O O . VAL B 1 48 ? 34.25 -8.789 7.145 1 89.81 48 VAL B O 1
ATOM 3685 N N . ALA B 1 49 ? 33.938 -10.242 5.488 1 90.25 49 ALA B N 1
ATOM 3686 C CA . ALA B 1 49 ? 35.219 -10.07 4.852 1 90.25 49 ALA B CA 1
ATOM 3687 C C . ALA B 1 49 ? 35.188 -10.422 3.369 1 90.25 49 ALA B C 1
ATOM 3689 O O . ALA B 1 49 ? 34.281 -11.172 2.939 1 90.25 49 ALA B O 1
ATOM 3690 N N . PRO B 1 50 ? 36.031 -9.828 2.609 1 91 50 PRO B N 1
ATOM 3691 C CA . PRO B 1 50 ? 36.031 -10.117 1.172 1 91 50 PRO B CA 1
ATOM 3692 C C . PRO B 1 50 ? 36.156 -11.602 0.865 1 91 50 PRO B C 1
ATOM 3694 O O . PRO B 1 50 ? 35.562 -12.094 -0.096 1 91 50 PRO B O 1
ATOM 3697 N N . LYS B 1 51 ? 36.969 -12.25 1.679 1 89.69 51 LYS B N 1
ATOM 3698 C CA . LYS B 1 51 ? 37.125 -13.688 1.472 1 89.69 51 LYS B CA 1
ATOM 3699 C C . LYS B 1 51 ? 35.781 -14.414 1.572 1 89.69 51 LYS B C 1
ATOM 3701 O O . LYS B 1 51 ? 35.5 -15.336 0.801 1 89.69 51 LYS B O 1
ATOM 3706 N N . PHE B 1 52 ? 34.969 -14.055 2.498 1 91.88 52 PHE B N 1
ATOM 3707 C CA . PHE B 1 52 ? 33.656 -14.656 2.686 1 91.88 52 PHE B CA 1
ATOM 3708 C C . PHE B 1 52 ? 32.75 -14.289 1.536 1 91.88 52 PHE B C 1
ATOM 3710 O O . PHE B 1 52 ? 31.906 -15.094 1.121 1 91.88 52 PHE B O 1
ATOM 3717 N N . ARG B 1 53 ? 32.875 -13.078 1.035 1 93.94 53 ARG B N 1
ATOM 3718 C CA . ARG B 1 53 ? 32.062 -12.641 -0.102 1 93.94 53 ARG B CA 1
ATOM 3719 C C . ARG B 1 53 ? 32.375 -13.484 -1.337 1 93.94 53 ARG B C 1
ATOM 3721 O O . ARG B 1 53 ? 31.438 -13.945 -2.014 1 93.94 53 ARG B O 1
ATOM 3728 N N . ASP B 1 54 ? 33.625 -13.664 -1.583 1 93.19 54 ASP B N 1
ATOM 3729 C CA . ASP B 1 54 ? 34.031 -14.492 -2.715 1 93.19 54 ASP B CA 1
ATOM 3730 C C . ASP B 1 54 ? 33.531 -15.922 -2.566 1 93.19 54 ASP B C 1
ATOM 3732 O O . ASP B 1 54 ? 33.062 -16.531 -3.539 1 93.19 54 ASP B O 1
ATOM 3736 N N . ALA B 1 55 ? 33.656 -16.406 -1.351 1 91.81 55 ALA B N 1
ATOM 3737 C CA . ALA B 1 55 ? 33.188 -17.766 -1.082 1 91.81 55 ALA B CA 1
ATOM 3738 C C . ALA B 1 55 ? 31.672 -17.844 -1.303 1 91.81 55 ALA B C 1
ATOM 3740 O O . ALA B 1 55 ? 31.172 -18.859 -1.816 1 91.81 55 ALA B O 1
ATOM 3741 N N . PHE B 1 56 ? 31.016 -16.906 -0.877 1 94.25 56 PHE B N 1
ATOM 3742 C CA . PHE B 1 56 ? 29.562 -16.859 -1.068 1 94.25 56 PHE B CA 1
ATOM 3743 C C . PHE B 1 56 ? 29.219 -16.875 -2.551 1 94.25 56 PHE B C 1
ATOM 3745 O O . PHE B 1 56 ? 28.328 -17.625 -2.969 1 94.25 56 PHE B O 1
ATOM 3752 N N . ASP B 1 57 ? 29.844 -16.047 -3.312 1 93.81 57 ASP B N 1
ATOM 3753 C CA . ASP B 1 57 ? 29.578 -15.969 -4.746 1 93.81 57 ASP B CA 1
ATOM 3754 C C . ASP B 1 57 ? 29.797 -17.328 -5.414 1 93.81 57 ASP B C 1
ATOM 3756 O O . ASP B 1 57 ? 29 -17.734 -6.266 1 93.81 57 ASP B O 1
ATOM 3760 N N . ASN B 1 58 ? 30.859 -17.953 -4.988 1 92.25 58 ASN B N 1
ATOM 3761 C CA . ASN B 1 58 ? 31.141 -19.281 -5.523 1 92.25 58 ASN B CA 1
ATOM 3762 C C . ASN B 1 58 ? 30.078 -20.297 -5.109 1 92.25 58 ASN B C 1
ATOM 3764 O O . ASN B 1 58 ? 29.641 -21.109 -5.922 1 92.25 58 ASN B O 1
ATOM 3768 N N . TRP B 1 59 ? 29.766 -20.219 -3.873 1 92.5 59 TRP B N 1
ATOM 3769 C CA . TRP B 1 59 ? 28.719 -21.094 -3.357 1 92.5 59 TRP B CA 1
ATOM 3770 C C . TRP B 1 59 ? 27.406 -20.859 -4.105 1 92.5 59 TRP B C 1
ATOM 3772 O O . TRP B 1 59 ? 26.75 -21.828 -4.527 1 92.5 59 TRP B O 1
ATOM 3782 N N . ALA B 1 60 ? 26.984 -19.656 -4.262 1 93.5 60 ALA B N 1
ATOM 3783 C CA . ALA B 1 60 ? 25.719 -19.281 -4.867 1 93.5 60 ALA B CA 1
ATOM 3784 C C . ALA B 1 60 ? 25.672 -19.703 -6.336 1 93.5 60 ALA B C 1
ATOM 3786 O O . ALA B 1 60 ? 24.609 -20.078 -6.844 1 93.5 60 ALA B O 1
ATOM 3787 N N . ARG B 1 61 ? 26.797 -19.656 -7.004 1 92.12 61 ARG B N 1
ATOM 3788 C CA . ARG B 1 61 ? 26.844 -20.016 -8.414 1 92.12 61 ARG B CA 1
ATOM 3789 C C . ARG B 1 61 ? 26.75 -21.531 -8.602 1 92.12 61 ARG B C 1
ATOM 3791 O O . ARG B 1 61 ? 26.266 -22 -9.625 1 92.12 61 ARG B O 1
ATOM 3798 N N . ARG B 1 62 ? 27.172 -22.25 -7.586 1 89.44 62 ARG B N 1
ATOM 3799 C CA . ARG B 1 62 ? 27.172 -23.703 -7.676 1 89.44 62 ARG B CA 1
ATOM 3800 C C . ARG B 1 62 ? 25.781 -24.281 -7.441 1 89.44 62 ARG B C 1
ATOM 3802 O O . ARG B 1 62 ? 25.422 -25.312 -8.008 1 89.44 62 ARG B O 1
ATOM 3809 N N . GLN B 1 63 ? 25.109 -23.547 -6.664 1 84.19 63 GLN B N 1
ATOM 3810 C CA . GLN B 1 63 ? 23.75 -24.016 -6.383 1 84.19 63 GLN B CA 1
ATOM 3811 C C . GLN B 1 63 ? 22.797 -23.594 -7.488 1 84.19 63 GLN B C 1
ATOM 3813 O O . GLN B 1 63 ? 22.906 -22.5 -8.039 1 84.19 63 GLN B O 1
ATOM 3818 N N . ARG B 1 64 ? 22 -24.438 -7.906 1 76.62 64 ARG B N 1
ATOM 3819 C CA . ARG B 1 64 ? 21.125 -24.234 -9.055 1 76.62 64 ARG B CA 1
ATOM 3820 C C . ARG B 1 64 ? 19.953 -23.328 -8.688 1 76.62 64 ARG B C 1
ATOM 3822 O O . ARG B 1 64 ? 19.453 -22.578 -9.523 1 76.62 64 ARG B O 1
ATOM 3829 N N . SER B 1 65 ? 19.516 -23.453 -7.523 1 90.19 65 SER B N 1
ATOM 3830 C CA . SER B 1 65 ? 18.297 -22.719 -7.207 1 90.19 65 SER B CA 1
ATOM 3831 C C . SER B 1 65 ? 18.359 -22.125 -5.801 1 90.19 65 SER B C 1
ATOM 3833 O O . SER B 1 65 ? 18.766 -22.812 -4.859 1 90.19 65 SER B O 1
ATOM 3835 N N . HIS B 1 66 ? 18.109 -20.828 -5.676 1 94 66 HIS B N 1
ATOM 3836 C CA . HIS B 1 66 ? 17.969 -20.156 -4.387 1 94 66 HIS B CA 1
ATOM 3837 C C . HIS B 1 66 ? 16.562 -19.594 -4.211 1 94 66 HIS B C 1
ATOM 3839 O O . HIS B 1 66 ? 16.109 -18.797 -5.043 1 94 66 HIS B O 1
ATOM 3845 N N . SER B 1 67 ? 15.992 -20.031 -3.121 1 95.31 67 SER B N 1
ATOM 3846 C CA . SER B 1 67 ? 14.625 -19.594 -2.865 1 95.31 67 SER B CA 1
ATOM 3847 C C . SER B 1 67 ? 14.586 -18.453 -1.855 1 95.31 67 SER B C 1
ATOM 3849 O O . SER B 1 67 ? 15.359 -18.438 -0.895 1 95.31 67 SER B O 1
ATOM 3851 N N . LEU B 1 68 ? 13.734 -17.484 -2.086 1 96.31 68 LEU B N 1
ATOM 3852 C CA . LEU B 1 68 ? 13.477 -16.375 -1.161 1 96.31 68 LEU B CA 1
ATOM 3853 C C . LEU B 1 68 ? 12.008 -16.328 -0.767 1 96.31 68 LEU B C 1
ATOM 3855 O O . LEU B 1 68 ? 11.125 -16.328 -1.632 1 96.31 68 LEU B O 1
ATOM 3859 N N . ASN B 1 69 ? 11.797 -16.391 0.488 1 94.31 69 ASN B N 1
ATOM 3860 C CA . ASN B 1 69 ? 10.492 -16.031 1.024 1 94.31 69 ASN B CA 1
ATOM 3861 C C . ASN B 1 69 ? 10.391 -14.539 1.297 1 94.31 69 ASN B C 1
ATOM 3863 O O . ASN B 1 69 ? 11.094 -14.008 2.156 1 94.31 69 ASN B O 1
ATOM 3867 N N . ALA B 1 70 ? 9.492 -13.867 0.607 1 93.56 70 ALA B N 1
ATOM 3868 C CA . ALA B 1 70 ? 9.375 -12.414 0.711 1 93.56 70 ALA B CA 1
ATOM 3869 C C . ALA B 1 70 ? 9.18 -11.984 2.162 1 93.56 70 ALA B C 1
ATOM 3871 O O . ALA B 1 70 ? 9.664 -10.922 2.572 1 93.56 70 ALA B O 1
ATOM 3872 N N . GLN B 1 71 ? 8.547 -12.773 2.98 1 90.12 71 GLN B N 1
ATOM 3873 C CA . GLN B 1 71 ? 8.25 -12.453 4.375 1 90.12 71 GLN B CA 1
ATOM 3874 C C . GLN B 1 71 ? 9.539 -12.344 5.195 1 90.12 71 GLN B C 1
ATOM 3876 O O . GLN B 1 71 ? 9.586 -11.602 6.18 1 90.12 71 GLN B O 1
ATOM 3881 N N . ASP B 1 72 ? 10.516 -13.039 4.762 1 90.25 72 ASP B N 1
ATOM 3882 C CA . ASP B 1 72 ? 11.766 -13.078 5.508 1 90.25 72 ASP B CA 1
ATOM 3883 C C . ASP B 1 72 ? 12.477 -11.727 5.461 1 90.25 72 ASP B C 1
ATOM 3885 O O . ASP B 1 72 ? 13.258 -11.406 6.352 1 90.25 72 ASP B O 1
ATOM 3889 N N . VAL B 1 73 ? 12.211 -10.938 4.465 1 92.44 73 VAL B N 1
ATOM 3890 C CA . VAL B 1 73 ? 12.961 -9.688 4.312 1 92.44 73 VAL B CA 1
ATOM 3891 C C . VAL B 1 73 ? 12.078 -8.508 4.719 1 92.44 73 VAL B C 1
ATOM 3893 O O . VAL B 1 73 ? 12.539 -7.367 4.762 1 92.44 73 VAL B O 1
ATOM 3896 N N . GLU B 1 74 ? 10.898 -8.742 5.012 1 87.75 74 GLU B N 1
ATOM 3897 C CA . GLU B 1 74 ? 9.969 -7.672 5.348 1 87.75 74 GLU B CA 1
ATOM 3898 C C . GLU B 1 74 ? 10.383 -6.965 6.637 1 87.75 74 GLU B C 1
ATOM 3900 O O . GLU B 1 74 ? 10.203 -5.754 6.77 1 87.75 74 GLU B O 1
ATOM 3905 N N . GLN B 1 75 ? 10.875 -7.699 7.566 1 85.5 75 GLN B N 1
ATOM 3906 C CA . GLN B 1 75 ? 11.195 -7.137 8.875 1 85.5 75 GLN B CA 1
ATOM 3907 C C . GLN B 1 75 ? 12.602 -6.562 8.898 1 85.5 75 GLN B C 1
ATOM 3909 O O . GLN B 1 75 ? 13.016 -5.949 9.883 1 85.5 75 GLN B O 1
ATOM 3914 N N . MET B 1 76 ? 13.305 -6.66 7.867 1 90.94 76 MET B N 1
ATOM 3915 C CA . MET B 1 76 ? 14.664 -6.137 7.812 1 90.94 76 MET B CA 1
ATOM 3916 C C . MET B 1 76 ? 14.656 -4.613 7.777 1 90.94 76 MET B C 1
ATOM 3918 O O . MET B 1 76 ? 13.75 -4.004 7.215 1 90.94 76 MET B O 1
ATOM 3922 N N . LEU B 1 77 ? 15.688 -4.105 8.414 1 92.5 77 LEU B N 1
ATOM 3923 C CA . LEU B 1 77 ? 15.906 -2.668 8.273 1 92.5 77 LEU B CA 1
ATOM 3924 C C . LEU B 1 77 ? 16.406 -2.332 6.867 1 92.5 77 LEU B C 1
ATOM 3926 O O . LEU B 1 77 ? 17.016 -3.172 6.203 1 92.5 77 LEU B O 1
ATOM 3930 N N . LEU B 1 78 ? 16.125 -1.212 6.398 1 94.81 78 LEU B N 1
ATOM 3931 C CA . LEU B 1 78 ? 16.375 -0.8 5.023 1 94.81 78 LEU B CA 1
ATOM 3932 C C . LEU B 1 78 ? 17.844 -0.993 4.656 1 94.81 78 LEU B C 1
ATOM 3934 O O . LEU B 1 78 ? 18.156 -1.549 3.604 1 94.81 78 LEU B O 1
ATOM 3938 N N . PRO B 1 79 ? 18.875 -0.591 5.516 1 93.44 79 PRO B N 1
ATOM 3939 C CA . PRO B 1 79 ? 20.281 -0.802 5.141 1 93.44 79 PRO B CA 1
ATOM 3940 C C . PRO B 1 79 ? 20.625 -2.277 4.941 1 93.44 79 PRO B C 1
ATOM 3942 O O . PRO B 1 79 ? 21.375 -2.623 4.023 1 93.44 79 PRO B O 1
ATOM 3945 N N . ASP B 1 80 ? 20.062 -3.09 5.797 1 94.69 80 ASP B N 1
ATOM 3946 C CA . ASP B 1 80 ? 20.281 -4.527 5.672 1 94.69 80 ASP B CA 1
ATOM 3947 C C . ASP B 1 80 ? 19.609 -5.078 4.418 1 94.69 80 ASP B C 1
ATOM 3949 O O . ASP B 1 80 ? 20.141 -5.984 3.768 1 94.69 80 ASP B O 1
ATOM 3953 N N . LEU B 1 81 ? 18.453 -4.535 4.172 1 96.12 81 LEU B N 1
ATOM 3954 C CA . LEU B 1 81 ? 17.719 -4.945 2.984 1 96.12 81 LEU B CA 1
ATOM 3955 C C . LEU B 1 81 ? 18.5 -4.645 1.718 1 96.12 81 LEU B C 1
ATOM 3957 O O . LEU B 1 81 ? 18.547 -5.461 0.798 1 96.12 81 LEU B O 1
ATOM 3961 N N . ILE B 1 82 ? 19.062 -3.467 1.684 1 96.5 82 ILE B N 1
ATOM 3962 C CA . ILE B 1 82 ? 19.859 -3.041 0.536 1 96.5 82 ILE B CA 1
ATOM 3963 C C . ILE B 1 82 ? 21.031 -4 0.336 1 96.5 82 ILE B C 1
ATOM 3965 O O . ILE B 1 82 ? 21.25 -4.488 -0.773 1 96.5 82 ILE B O 1
ATOM 3969 N N . VAL B 1 83 ? 21.75 -4.312 1.409 1 95.62 83 VAL B N 1
ATOM 3970 C CA . VAL B 1 83 ? 22.906 -5.203 1.344 1 95.62 83 VAL B CA 1
ATOM 3971 C C . VAL B 1 83 ? 22.453 -6.598 0.915 1 95.62 83 VAL B C 1
ATOM 3973 O O . VAL B 1 83 ? 23.094 -7.223 0.059 1 95.62 83 VAL B O 1
ATOM 3976 N N . PHE B 1 84 ? 21.422 -7.062 1.52 1 97.06 84 PHE B N 1
ATOM 3977 C CA . PHE B 1 84 ? 20.906 -8.398 1.231 1 97.06 84 PHE B CA 1
ATOM 3978 C C . PHE B 1 84 ? 20.656 -8.57 -0.261 1 97.06 84 PHE B C 1
ATOM 3980 O O . PHE B 1 84 ? 21.141 -9.523 -0.872 1 97.06 84 PHE B O 1
ATOM 3987 N N . PHE B 1 85 ? 19.906 -7.652 -0.868 1 97.44 85 PHE B N 1
ATOM 3988 C CA . PHE B 1 85 ? 19.484 -7.801 -2.258 1 97.44 85 PHE B CA 1
ATOM 3989 C C . PHE B 1 85 ? 20.656 -7.547 -3.203 1 97.44 85 PHE B C 1
ATOM 3991 O O . PHE B 1 85 ? 20.75 -8.156 -4.27 1 97.44 85 PHE B O 1
ATOM 3998 N N . LYS B 1 86 ? 21.594 -6.676 -2.809 1 95.94 86 LYS B N 1
ATOM 3999 C CA . LYS B 1 86 ? 22.781 -6.445 -3.633 1 95.94 86 LYS B CA 1
ATOM 4000 C C . LYS B 1 86 ? 23.625 -7.703 -3.73 1 95.94 86 LYS B C 1
ATOM 4002 O O . LYS B 1 86 ? 24.219 -7.98 -4.777 1 95.94 86 LYS B O 1
ATOM 4007 N N . VAL B 1 87 ? 23.672 -8.453 -2.658 1 96.19 87 VAL B N 1
ATOM 4008 C CA . VAL B 1 87 ? 24.562 -9.609 -2.58 1 96.19 87 VAL B CA 1
ATOM 4009 C C . VAL B 1 87 ? 23.828 -10.852 -3.096 1 96.19 87 VAL B C 1
ATOM 4011 O O . VAL B 1 87 ? 24.344 -11.555 -3.977 1 96.19 87 VAL B O 1
ATOM 4014 N N . ALA B 1 88 ? 22.641 -11.117 -2.605 1 96.44 88 ALA B N 1
ATOM 4015 C CA . ALA B 1 88 ? 21.953 -12.375 -2.871 1 96.44 88 ALA B CA 1
ATOM 4016 C C . ALA B 1 88 ? 21 -12.234 -4.051 1 96.44 88 ALA B C 1
ATOM 4018 O O . ALA B 1 88 ? 20.641 -13.234 -4.691 1 96.44 88 ALA B O 1
ATOM 4019 N N . GLY B 1 89 ? 20.531 -11.031 -4.395 1 96.81 89 GLY B N 1
ATOM 4020 C CA . GLY B 1 89 ? 19.484 -10.766 -5.371 1 96.81 89 GLY B CA 1
ATOM 4021 C C . GLY B 1 89 ? 19.719 -11.477 -6.691 1 96.81 89 GLY B C 1
ATOM 4022 O O . GLY B 1 89 ? 18.844 -12.219 -7.16 1 96.81 89 GLY B O 1
ATOM 4023 N N . PRO B 1 90 ? 20.938 -11.336 -7.254 1 96.12 90 PRO B N 1
ATOM 4024 C CA . PRO B 1 90 ? 21.203 -11.906 -8.578 1 96.12 90 PRO B CA 1
ATOM 4025 C C . PRO B 1 90 ? 21.141 -13.43 -8.594 1 96.12 90 PRO B C 1
ATOM 4027 O O . PRO B 1 90 ? 21 -14.031 -9.664 1 96.12 90 PRO B O 1
ATOM 4030 N N . PHE B 1 91 ? 21.156 -14.078 -7.418 1 96.5 91 PHE B N 1
ATOM 4031 C CA . PHE B 1 91 ? 21.234 -15.531 -7.371 1 96.5 91 PHE B CA 1
ATOM 4032 C C . PHE B 1 91 ? 19.875 -16.141 -7.051 1 96.5 91 PHE B C 1
ATOM 4034 O O . PHE B 1 91 ? 19.703 -17.359 -7.141 1 96.5 91 PHE B O 1
ATOM 4041 N N . ILE B 1 92 ? 18.922 -15.336 -6.691 1 97.31 92 ILE B N 1
ATOM 4042 C CA . ILE B 1 92 ? 17.594 -15.828 -6.328 1 97.31 92 ILE B CA 1
ATOM 4043 C C . ILE B 1 92 ? 16.828 -16.234 -7.586 1 97.31 92 ILE B C 1
ATOM 4045 O O . ILE B 1 92 ? 16.688 -15.422 -8.508 1 97.31 92 ILE B O 1
ATOM 4049 N N . THR B 1 93 ? 16.297 -17.484 -7.582 1 97.81 93 THR B N 1
ATOM 4050 C CA . THR B 1 93 ? 15.625 -17.984 -8.773 1 97.81 93 THR B CA 1
ATOM 4051 C C . THR B 1 93 ? 14.18 -18.359 -8.461 1 97.81 93 THR B C 1
ATOM 4053 O O . THR B 1 93 ? 13.375 -18.562 -9.367 1 97.81 93 THR B O 1
ATOM 4056 N N . VAL B 1 94 ? 13.883 -18.531 -7.191 1 98.25 94 VAL B N 1
ATOM 4057 C CA . VAL B 1 94 ? 12.531 -18.891 -6.773 1 98.25 94 VAL B CA 1
ATOM 4058 C C . VAL B 1 94 ? 12.031 -17.891 -5.734 1 98.25 94 VAL B C 1
ATOM 4060 O O . VAL B 1 94 ? 12.719 -17.594 -4.754 1 98.25 94 VAL B O 1
ATOM 4063 N N . LEU B 1 95 ? 10.852 -17.359 -5.867 1 98 95 LEU B N 1
ATOM 4064 C CA . LEU B 1 95 ? 10.25 -16.391 -4.941 1 98 95 LEU B CA 1
ATOM 4065 C C . LEU B 1 95 ? 8.914 -16.906 -4.422 1 98 95 LEU B C 1
ATOM 4067 O O . LEU B 1 95 ? 8.047 -17.297 -5.203 1 98 95 LEU B O 1
ATOM 4071 N N . MET B 1 96 ? 8.797 -17 -3.184 1 97.19 96 MET B N 1
ATOM 4072 C CA . MET B 1 96 ? 7.539 -17.312 -2.521 1 97.19 96 MET B CA 1
ATOM 4073 C C . MET B 1 96 ? 6.969 -16.078 -1.824 1 97.19 96 MET B C 1
ATOM 4075 O O . MET B 1 96 ? 7.633 -15.469 -0.982 1 97.19 96 MET B O 1
ATOM 4079 N N . VAL B 1 97 ? 5.727 -15.75 -2.129 1 95.75 97 VAL B N 1
ATOM 4080 C CA . VAL B 1 97 ? 5.133 -14.539 -1.581 1 95.75 97 VAL B CA 1
ATOM 4081 C C . VAL B 1 97 ? 3.766 -14.859 -0.976 1 95.75 97 VAL B C 1
ATOM 4083 O O . VAL B 1 97 ? 2.867 -15.336 -1.673 1 95.75 97 VAL B O 1
ATOM 4086 N N . ASN B 1 98 ? 3.596 -14.609 0.254 1 93.44 98 ASN B N 1
ATOM 4087 C CA . ASN B 1 98 ? 2.283 -14.539 0.891 1 93.44 98 ASN B CA 1
ATOM 4088 C C . ASN B 1 98 ? 1.755 -13.109 0.942 1 93.44 98 ASN B C 1
ATOM 4090 O O . ASN B 1 98 ? 2.223 -12.305 1.744 1 93.44 98 ASN B O 1
ATOM 4094 N N . THR B 1 99 ? 0.746 -12.742 0.192 1 89.62 99 THR B N 1
ATOM 4095 C CA . THR B 1 99 ? 0.319 -11.367 -0.016 1 89.62 99 THR B CA 1
ATOM 4096 C C . THR B 1 99 ? -0.507 -10.867 1.168 1 89.62 99 THR B C 1
ATOM 4098 O O . THR B 1 99 ? -0.743 -9.664 1.309 1 89.62 99 THR B O 1
ATOM 4101 N N . ALA B 1 100 ? -0.992 -11.688 2.096 1 80.88 100 ALA B N 1
ATOM 4102 C CA . ALA B 1 100 ? -1.795 -11.281 3.248 1 80.88 100 ALA B CA 1
ATOM 4103 C C . ALA B 1 100 ? -0.923 -10.664 4.336 1 80.88 100 ALA B C 1
ATOM 4105 O O . ALA B 1 100 ? -1.417 -9.922 5.188 1 80.88 100 ALA B O 1
ATOM 4106 N N . SER B 1 101 ? 0.3 -10.688 4.234 1 66.88 101 SER B N 1
ATOM 4107 C CA . SER B 1 101 ? 1.153 -10.398 5.383 1 66.88 101 SER B CA 1
ATOM 4108 C C . SER B 1 101 ? 1.989 -9.148 5.156 1 66.88 101 SER B C 1
ATOM 4110 O O . SER B 1 101 ? 2.859 -8.82 5.965 1 66.88 101 SER B O 1
ATOM 4112 N N . TYR B 1 102 ? 1.589 -8.273 4.27 1 69.62 102 TYR B N 1
ATOM 4113 C CA . TYR B 1 102 ? 2.658 -7.316 3.992 1 69.62 102 TYR B CA 1
ATOM 4114 C C . TYR B 1 102 ? 2.188 -5.887 4.23 1 69.62 102 TYR B C 1
ATOM 4116 O O . TYR B 1 102 ? 1.049 -5.539 3.908 1 69.62 102 TYR B O 1
ATOM 4124 N N . HIS B 1 103 ? 3.115 -5.254 4.934 1 73.56 103 HIS B N 1
ATOM 4125 C CA . HIS B 1 103 ? 2.914 -3.828 5.164 1 73.56 103 HIS B CA 1
ATOM 4126 C C . HIS B 1 103 ? 3.838 -2.994 4.281 1 73.56 103 HIS B C 1
ATOM 4128 O O . HIS B 1 103 ? 3.592 -1.806 4.066 1 73.56 103 HIS B O 1
ATOM 4134 N N . LYS B 1 104 ? 4.867 -3.771 3.754 1 85.94 104 LYS B N 1
ATOM 4135 C CA . LYS B 1 104 ? 5.867 -3.062 2.961 1 85.94 104 LYS B CA 1
ATOM 4136 C C . LYS B 1 104 ? 5.949 -3.629 1.547 1 85.94 104 LYS B C 1
ATOM 4138 O O . LYS B 1 104 ? 7.043 -3.904 1.046 1 85.94 104 LYS B O 1
ATOM 4143 N N . GLU B 1 105 ? 4.867 -3.752 0.855 1 88.19 105 GLU B N 1
ATOM 4144 C CA . GLU B 1 105 ? 4.812 -4.441 -0.431 1 88.19 105 GLU B CA 1
ATOM 4145 C C . GLU B 1 105 ? 5.586 -3.676 -1.501 1 88.19 105 GLU B C 1
ATOM 4147 O O . GLU B 1 105 ? 6.367 -4.266 -2.25 1 88.19 105 GLU B O 1
ATOM 4152 N N . SER B 1 106 ? 5.375 -2.369 -1.497 1 88.62 106 SER B N 1
ATOM 4153 C CA . SER B 1 106 ? 6.035 -1.598 -2.545 1 88.62 106 SER B CA 1
ATOM 4154 C C . SER B 1 106 ? 7.551 -1.635 -2.387 1 88.62 106 SER B C 1
ATOM 4156 O O . SER B 1 106 ? 8.281 -1.646 -3.379 1 88.62 106 SER B O 1
ATOM 4158 N N . LEU B 1 107 ? 7.984 -1.644 -1.167 1 92.88 107 LEU B N 1
ATOM 4159 C CA . LEU B 1 107 ? 9.414 -1.712 -0.893 1 92.88 107 LEU B CA 1
ATOM 4160 C C . LEU B 1 107 ? 10.016 -3.002 -1.44 1 92.88 107 LEU B C 1
ATOM 4162 O O . LEU B 1 107 ? 10.977 -2.969 -2.213 1 92.88 107 LEU B O 1
ATOM 4166 N N . ILE B 1 108 ? 9.414 -4.078 -1.082 1 93.81 108 ILE B N 1
ATOM 4167 C CA . ILE B 1 108 ? 9.938 -5.395 -1.429 1 93.81 108 ILE B CA 1
ATOM 4168 C C . ILE B 1 108 ? 9.828 -5.613 -2.936 1 93.81 108 ILE B C 1
ATOM 4170 O O . ILE B 1 108 ? 10.75 -6.148 -3.559 1 93.81 108 ILE B O 1
ATOM 4174 N N . VAL B 1 109 ? 8.727 -5.156 -3.533 1 94.62 109 VAL B N 1
ATOM 4175 C CA . VAL B 1 109 ? 8.523 -5.281 -4.973 1 94.62 109 VAL B CA 1
ATOM 4176 C C . VAL B 1 109 ? 9.656 -4.57 -5.719 1 94.62 109 VAL B C 1
ATOM 4178 O O . VAL B 1 109 ? 10.219 -5.117 -6.664 1 94.62 109 VAL B O 1
ATOM 4181 N N . GLU B 1 110 ? 10.016 -3.4 -5.273 1 95.19 110 GLU B N 1
ATOM 4182 C CA . GLU B 1 110 ? 11.055 -2.625 -5.945 1 95.19 110 GLU B CA 1
ATOM 4183 C C . GLU B 1 110 ? 12.414 -3.312 -5.84 1 95.19 110 GLU B C 1
ATOM 4185 O O . GLU B 1 110 ? 13.188 -3.33 -6.801 1 95.19 110 GLU B O 1
ATOM 4190 N N . PHE B 1 111 ? 12.672 -3.803 -4.719 1 97.12 111 PHE B N 1
ATOM 4191 C CA . PHE B 1 111 ? 13.969 -4.453 -4.516 1 97.12 111 PHE B CA 1
ATOM 4192 C C . PHE B 1 111 ? 14.07 -5.723 -5.352 1 97.12 111 PHE B C 1
ATOM 4194 O O . PHE B 1 111 ? 15.102 -5.973 -5.984 1 97.12 111 PHE B O 1
ATOM 4201 N N . ILE B 1 112 ? 13.016 -6.496 -5.355 1 97.19 112 ILE B N 1
ATOM 4202 C CA . ILE B 1 112 ? 13.023 -7.734 -6.125 1 97.19 112 ILE B CA 1
ATOM 4203 C C . ILE B 1 112 ? 13.141 -7.418 -7.613 1 97.19 112 ILE B C 1
ATOM 4205 O O . ILE B 1 112 ? 13.977 -8 -8.312 1 97.19 112 ILE B O 1
ATOM 4209 N N . ALA B 1 113 ? 12.32 -6.488 -8.062 1 96.62 113 ALA B N 1
ATOM 4210 C CA . ALA B 1 113 ? 12.328 -6.125 -9.477 1 96.62 113 ALA B CA 1
ATOM 4211 C C . ALA B 1 113 ? 13.703 -5.617 -9.906 1 96.62 113 ALA B C 1
ATOM 4213 O O . ALA B 1 113 ? 14.125 -5.84 -11.039 1 96.62 113 ALA B O 1
ATOM 4214 N N . GLU B 1 114 ? 14.406 -4.996 -9.039 1 97.12 114 GLU B N 1
ATOM 4215 C CA . GLU B 1 114 ? 15.68 -4.363 -9.383 1 97.12 114 GLU B CA 1
ATOM 4216 C C . GLU B 1 114 ? 16.828 -5.363 -9.305 1 97.12 114 GLU B C 1
ATOM 4218 O O . GLU B 1 114 ? 17.75 -5.336 -10.133 1 97.12 114 GLU B O 1
ATOM 4223 N N . TYR B 1 115 ? 16.781 -6.258 -8.32 1 97.62 115 TYR B N 1
ATOM 4224 C CA . TYR B 1 115 ? 18 -7.004 -8.023 1 97.62 115 TYR B CA 1
ATOM 4225 C C . TYR B 1 115 ? 17.844 -8.477 -8.383 1 97.62 115 TYR B C 1
ATOM 4227 O O . TYR B 1 115 ? 18.828 -9.188 -8.57 1 97.62 115 TYR B O 1
ATOM 4235 N N . CYS B 1 116 ? 16.641 -9 -8.383 1 97.25 116 CYS B N 1
ATOM 4236 C CA . CYS B 1 116 ? 16.422 -10.422 -8.664 1 97.25 116 CYS B CA 1
ATOM 4237 C C . CYS B 1 116 ? 16.047 -10.633 -10.125 1 97.25 116 CYS B C 1
ATOM 4239 O O . CYS B 1 116 ? 15.008 -11.211 -10.43 1 97.25 116 CYS B O 1
ATOM 4241 N N . LYS B 1 117 ? 16.906 -10.344 -10.977 1 95.38 117 LYS B N 1
ATOM 4242 C CA . LYS B 1 117 ? 16.625 -10.344 -12.414 1 95.38 117 LYS B CA 1
ATOM 4243 C C . LYS B 1 117 ? 16.594 -11.766 -12.969 1 95.38 117 LYS B C 1
ATOM 4245 O O . LYS B 1 117 ? 16.031 -12.008 -14.031 1 95.38 117 LYS B O 1
ATOM 4250 N N . ASN B 1 118 ? 17.141 -12.711 -12.227 1 95.75 118 ASN B N 1
ATOM 4251 C CA . ASN B 1 118 ? 17.234 -14.078 -12.703 1 95.75 118 ASN B CA 1
ATOM 4252 C C . ASN B 1 118 ? 16.125 -14.953 -12.125 1 95.75 118 ASN B C 1
ATOM 4254 O O . ASN B 1 118 ? 16.234 -16.188 -12.148 1 95.75 118 ASN B O 1
ATOM 4258 N N . LEU B 1 119 ? 15.102 -14.359 -11.625 1 97.69 119 LEU B N 1
ATOM 4259 C CA . LEU B 1 119 ? 13.969 -15.102 -11.07 1 97.69 119 LEU B CA 1
ATOM 4260 C C . LEU B 1 119 ? 13.305 -15.953 -12.148 1 97.69 119 LEU B C 1
ATOM 4262 O O . LEU B 1 119 ? 13.008 -15.469 -13.242 1 97.69 119 LEU B O 1
ATOM 4266 N N . GLU B 1 120 ? 13.062 -17.188 -11.844 1 98.06 120 GLU B N 1
ATOM 4267 C CA . GLU B 1 120 ? 12.484 -18.125 -12.812 1 98.06 120 GLU B CA 1
ATOM 4268 C C . GLU B 1 120 ? 11.109 -18.609 -12.359 1 98.06 120 GLU B C 1
ATOM 4270 O O . GLU B 1 120 ? 10.273 -18.969 -13.188 1 98.06 120 GLU B O 1
ATOM 4275 N N . GLU B 1 121 ? 10.984 -18.656 -11.086 1 98.56 121 GLU B N 1
ATOM 4276 C CA . GLU B 1 121 ? 9.75 -19.203 -10.539 1 98.56 121 GLU B CA 1
ATOM 4277 C C . GLU B 1 121 ? 9.164 -18.281 -9.461 1 98.56 121 GLU B C 1
ATOM 4279 O O . GLU B 1 121 ? 9.891 -17.812 -8.586 1 98.56 121 GLU B O 1
ATOM 4284 N N . ILE B 1 122 ? 7.852 -18.016 -9.508 1 98.25 122 ILE B N 1
ATOM 4285 C CA . ILE B 1 122 ? 7.191 -17.203 -8.492 1 98.25 122 ILE B CA 1
ATOM 4286 C C . ILE B 1 122 ? 5.906 -17.891 -8.031 1 98.25 122 ILE B C 1
ATOM 4288 O O . ILE B 1 122 ? 5.148 -18.406 -8.852 1 98.25 122 ILE B O 1
ATOM 4292 N N . HIS B 1 123 ? 5.711 -17.922 -6.766 1 98.31 123 HIS B N 1
ATOM 4293 C CA . HIS B 1 123 ? 4.496 -18.453 -6.156 1 98.31 123 HIS B CA 1
ATOM 4294 C C . HIS B 1 123 ? 3.818 -17.422 -5.273 1 98.31 123 HIS B C 1
ATOM 4296 O O . HIS B 1 123 ? 4.387 -16.984 -4.266 1 98.31 123 HIS B O 1
ATOM 4302 N N . PHE B 1 124 ? 2.633 -17.031 -5.613 1 97.12 124 PHE B N 1
ATOM 4303 C CA . PHE B 1 124 ? 1.837 -16.125 -4.801 1 97.12 124 PHE B CA 1
ATOM 4304 C C . PHE B 1 124 ? 0.751 -16.875 -4.047 1 97.12 124 PHE B C 1
ATOM 4306 O O . PHE B 1 124 ? 0.019 -17.672 -4.633 1 97.12 124 PHE B O 1
ATOM 4313 N N . SER B 1 125 ? 0.688 -16.625 -2.809 1 96.06 125 SER B N 1
ATOM 4314 C CA . SER B 1 125 ? -0.396 -17.203 -2.02 1 96.06 125 SER B CA 1
ATOM 4315 C C . SER B 1 125 ? -1.239 -16.109 -1.363 1 96.06 125 SER B C 1
ATOM 4317 O O . SER B 1 125 ? -0.754 -15 -1.121 1 96.06 125 SER B O 1
ATOM 4319 N N . ASN B 1 126 ? -2.527 -16.359 -1.163 1 94.62 126 ASN B N 1
ATOM 4320 C CA . ASN B 1 126 ? -3.475 -15.477 -0.494 1 94.62 126 ASN B CA 1
ATOM 4321 C C . ASN B 1 126 ? -3.604 -14.141 -1.218 1 94.62 126 ASN B C 1
ATOM 4323 O O . ASN B 1 126 ? -3.557 -13.078 -0.588 1 94.62 126 ASN B O 1
ATOM 4327 N N . VAL B 1 127 ? -3.693 -14.242 -2.516 1 94.44 127 VAL B N 1
ATOM 4328 C CA . VAL B 1 127 ? -3.787 -13.047 -3.348 1 94.44 127 VAL B CA 1
ATOM 4329 C C . VAL B 1 127 ? -5.168 -12.414 -3.189 1 94.44 127 VAL B C 1
ATOM 4331 O O . VAL B 1 127 ? -6.184 -13.109 -3.219 1 94.44 127 VAL B O 1
ATOM 4334 N N . THR B 1 128 ? -5.211 -11.125 -2.979 1 90.25 128 THR B N 1
ATOM 4335 C CA . THR B 1 128 ? -6.453 -10.367 -2.883 1 90.25 128 THR B CA 1
ATOM 4336 C C . THR B 1 128 ? -6.539 -9.328 -4 1 90.25 128 THR B C 1
ATOM 4338 O O . THR B 1 128 ? -5.688 -9.289 -4.887 1 90.25 128 THR B O 1
ATOM 4341 N N . ASP B 1 129 ? -7.535 -8.445 -3.98 1 87.44 129 ASP B N 1
ATOM 4342 C CA . ASP B 1 129 ? -7.785 -7.48 -5.043 1 87.44 129 ASP B CA 1
ATOM 4343 C C . ASP B 1 129 ? -6.66 -6.449 -5.129 1 87.44 129 ASP B C 1
ATOM 4345 O O . ASP B 1 129 ? -6.398 -5.898 -6.195 1 87.44 129 ASP B O 1
ATOM 4349 N N . GLU B 1 130 ? -5.902 -6.066 -4.145 1 80.06 130 GLU B N 1
ATOM 4350 C CA . GLU B 1 130 ? -4.828 -5.078 -4.152 1 80.06 130 GLU B CA 1
ATOM 4351 C C . GLU B 1 130 ? -3.551 -5.664 -4.75 1 80.06 130 GLU B C 1
ATOM 4353 O O . GLU B 1 130 ? -2.732 -4.93 -5.312 1 80.06 130 GLU B O 1
ATOM 4358 N N . PHE B 1 131 ? -3.467 -6.805 -5.133 1 87.69 131 PHE B N 1
ATOM 4359 C CA . PHE B 1 131 ? -2.391 -7.648 -5.641 1 87.69 131 PHE B CA 1
ATOM 4360 C C . PHE B 1 131 ? -1.229 -6.801 -6.145 1 87.69 131 PHE B C 1
ATOM 4362 O O . PHE B 1 131 ? -0.879 -6.855 -7.324 1 87.69 131 PHE B O 1
ATOM 4369 N N . ARG B 1 132 ? -0.415 -6.074 -5.293 1 87.5 132 ARG B N 1
ATOM 4370 C CA . ARG B 1 132 ? 0.697 -5.188 -5.629 1 87.5 132 ARG B CA 1
ATOM 4371 C C . ARG B 1 132 ? 1.886 -5.984 -6.16 1 87.5 132 ARG B C 1
ATOM 4373 O O . ARG B 1 132 ? 2.596 -5.523 -7.059 1 87.5 132 ARG B O 1
ATOM 4380 N N . PHE B 1 133 ? 2.055 -7.172 -5.664 1 91.69 133 PHE B N 1
ATOM 4381 C CA . PHE B 1 133 ? 3.176 -8.008 -6.086 1 91.69 133 PHE B CA 1
ATOM 4382 C C . PHE B 1 133 ? 3.01 -8.438 -7.535 1 91.69 133 PHE B C 1
ATOM 4384 O O . PHE B 1 133 ? 3.977 -8.859 -8.18 1 91.69 133 PHE B O 1
ATOM 4391 N N . GLY B 1 134 ? 1.812 -8.344 -8.016 1 93.06 134 GLY B N 1
ATOM 4392 C CA . GLY B 1 134 ? 1.561 -8.688 -9.406 1 93.06 134 GLY B CA 1
ATOM 4393 C C . GLY B 1 134 ? 2.373 -7.867 -10.383 1 93.06 134 GLY B C 1
ATOM 4394 O O . GLY B 1 134 ? 2.607 -8.289 -11.516 1 93.06 134 GLY B O 1
ATOM 4395 N N . GLN B 1 135 ? 2.859 -6.711 -9.945 1 92.75 135 GLN B N 1
ATOM 4396 C CA . GLN B 1 135 ? 3.672 -5.844 -10.789 1 92.75 135 GLN B CA 1
ATOM 4397 C C . GLN B 1 135 ? 4.969 -6.535 -11.203 1 92.75 135 GLN B C 1
ATOM 4399 O O . GLN B 1 135 ? 5.559 -6.191 -12.227 1 92.75 135 GLN B O 1
ATOM 4404 N N . LEU B 1 136 ? 5.379 -7.453 -10.422 1 95.88 136 LEU B N 1
ATOM 4405 C CA . LEU B 1 136 ? 6.617 -8.172 -10.703 1 95.88 136 LEU B CA 1
ATOM 4406 C C . LEU B 1 136 ? 6.516 -8.93 -12.023 1 95.88 136 LEU B C 1
ATOM 4408 O O . LEU B 1 136 ? 7.52 -9.109 -12.719 1 95.88 136 LEU B O 1
ATOM 4412 N N . LEU B 1 137 ? 5.301 -9.352 -12.312 1 95.88 137 LEU B N 1
ATOM 4413 C CA . LEU B 1 137 ? 5.094 -10.188 -13.492 1 95.88 137 LEU B CA 1
ATOM 4414 C C . LEU B 1 137 ? 5.445 -9.43 -14.766 1 95.88 137 LEU B C 1
ATOM 4416 O O . LEU B 1 137 ? 5.934 -10.023 -15.734 1 95.88 137 LEU B O 1
ATOM 4420 N N . SER B 1 138 ? 5.195 -8.133 -14.773 1 94.62 138 SER B N 1
ATOM 4421 C CA . SER B 1 138 ? 5.488 -7.34 -15.961 1 94.62 138 SER B CA 1
ATOM 4422 C C . SER B 1 138 ? 6.918 -6.809 -15.938 1 94.62 138 SER B C 1
ATOM 4424 O O . SER B 1 138 ? 7.465 -6.438 -16.984 1 94.62 138 SER B O 1
ATOM 4426 N N . ARG B 1 139 ? 7.516 -6.809 -14.844 1 95.56 139 ARG B N 1
ATOM 4427 C CA . ARG B 1 139 ? 8.828 -6.191 -14.711 1 95.56 139 ARG B CA 1
ATOM 4428 C C . ARG B 1 139 ? 9.938 -7.23 -14.859 1 95.56 139 ARG B C 1
ATOM 4430 O O . ARG B 1 139 ? 11.086 -6.883 -15.141 1 95.56 139 ARG B O 1
ATOM 4437 N N . LEU B 1 140 ? 9.633 -8.422 -14.609 1 96.81 140 LEU B N 1
ATOM 4438 C CA . LEU B 1 140 ? 10.602 -9.5 -14.766 1 96.81 140 LEU B CA 1
ATOM 4439 C C . LEU B 1 140 ? 10.539 -10.078 -16.188 1 96.81 140 LEU B C 1
ATOM 4441 O O . LEU B 1 140 ? 9.547 -9.891 -16.891 1 96.81 140 LEU B O 1
ATOM 4445 N N . THR B 1 141 ? 11.641 -10.781 -16.609 1 96.56 141 THR B N 1
ATOM 4446 C CA . THR B 1 141 ? 11.68 -11.188 -18.016 1 96.56 141 THR B CA 1
ATOM 4447 C C . THR B 1 141 ? 12.109 -12.641 -18.141 1 96.56 141 THR B C 1
ATOM 4449 O O . THR B 1 141 ? 12.18 -13.18 -19.25 1 96.56 141 THR B O 1
ATOM 4452 N N . HIS B 1 142 ? 12.352 -13.367 -17.062 1 96.81 142 HIS B N 1
ATOM 4453 C CA . HIS B 1 142 ? 12.914 -14.703 -17.172 1 96.81 142 HIS B CA 1
ATOM 4454 C C . HIS B 1 142 ? 12.047 -15.727 -16.438 1 96.81 142 HIS B C 1
ATOM 4456 O O . HIS B 1 142 ? 12.516 -16.812 -16.094 1 96.81 142 HIS B O 1
ATOM 4462 N N . LEU B 1 143 ? 10.812 -15.422 -16.266 1 97.5 143 LEU B N 1
ATOM 4463 C CA . LEU B 1 143 ? 9.938 -16.328 -15.531 1 97.5 143 LEU B CA 1
ATOM 4464 C C . LEU B 1 143 ? 9.609 -17.562 -16.375 1 97.5 143 LEU B C 1
ATOM 4466 O O . LEU B 1 143 ? 9.281 -17.438 -17.547 1 97.5 143 LEU B O 1
ATOM 4470 N N . ARG B 1 144 ? 9.688 -18.719 -15.727 1 97.75 144 ARG B N 1
ATOM 4471 C CA . ARG B 1 144 ? 9.344 -19.984 -16.359 1 97.75 144 ARG B CA 1
ATOM 4472 C C . ARG B 1 144 ? 8.102 -20.594 -15.727 1 97.75 144 ARG B C 1
ATOM 4474 O O . ARG B 1 144 ? 7.352 -21.328 -16.375 1 97.75 144 ARG B O 1
ATOM 4481 N N . ARG B 1 145 ? 7.949 -20.281 -14.484 1 98.31 145 ARG B N 1
ATOM 4482 C CA . ARG B 1 145 ? 6.82 -20.844 -13.758 1 98.31 145 ARG B CA 1
ATOM 4483 C C . ARG B 1 145 ? 6.137 -19.781 -12.898 1 98.31 145 ARG B C 1
ATOM 4485 O O . ARG B 1 145 ? 6.801 -19.078 -12.141 1 98.31 145 ARG B O 1
ATOM 4492 N N . VAL B 1 146 ? 4.824 -19.656 -12.969 1 97.88 146 VAL B N 1
ATOM 4493 C CA . VAL B 1 146 ? 4.051 -18.719 -12.172 1 97.88 146 VAL B CA 1
ATOM 4494 C C . VAL B 1 146 ? 2.834 -19.422 -11.578 1 97.88 146 VAL B C 1
ATOM 4496 O O . VAL B 1 146 ? 2.08 -20.078 -12.289 1 97.88 146 VAL B O 1
ATOM 4499 N N . SER B 1 147 ? 2.717 -19.375 -10.328 1 98.31 147 SER B N 1
ATOM 4500 C CA . SER B 1 147 ? 1.556 -19.906 -9.625 1 98.31 147 SER B CA 1
ATOM 4501 C C . SER B 1 147 ? 0.887 -18.828 -8.773 1 98.31 147 SER B C 1
ATOM 4503 O O . SER B 1 147 ? 1.541 -18.188 -7.945 1 98.31 147 SER B O 1
ATOM 4505 N N . ILE B 1 148 ? -0.382 -18.656 -8.922 1 97.38 148 ILE B N 1
ATOM 4506 C CA . ILE B 1 148 ? -1.137 -17.641 -8.203 1 97.38 148 ILE B CA 1
ATOM 4507 C C . ILE B 1 148 ? -2.328 -18.281 -7.496 1 97.38 148 ILE B C 1
ATOM 4509 O O . ILE B 1 148 ? -3.234 -18.797 -8.148 1 97.38 148 ILE B O 1
ATOM 4513 N N . HIS B 1 149 ? -2.312 -18.281 -6.258 1 97.62 149 HIS B N 1
ATOM 4514 C CA . HIS B 1 149 ? -3.42 -18.781 -5.449 1 97.62 149 HIS B CA 1
ATOM 4515 C C . HIS B 1 149 ? -4.164 -17.641 -4.777 1 97.62 149 HIS B C 1
ATOM 4517 O O . HIS B 1 149 ? -3.629 -16.984 -3.879 1 97.62 149 HIS B O 1
ATOM 4523 N N . CYS B 1 150 ? -5.422 -17.469 -5.121 1 96.12 150 CYS B N 1
ATOM 4524 C CA . CYS B 1 150 ? -6.199 -16.344 -4.637 1 96.12 150 CYS B CA 1
ATOM 4525 C C . CYS B 1 150 ? -7.059 -16.734 -3.441 1 96.12 150 CYS B C 1
ATOM 4527 O O . CYS B 1 150 ? -7.414 -17.906 -3.287 1 96.12 150 CYS B O 1
ATOM 4529 N N . SER B 1 151 ? -7.285 -15.906 -2.549 1 90.62 151 SER B N 1
ATOM 4530 C CA . SER B 1 151 ? -8.188 -16.125 -1.42 1 90.62 151 SER B CA 1
ATOM 4531 C C . SER B 1 151 ? -9.555 -15.508 -1.677 1 90.62 151 SER B C 1
ATOM 4533 O O . SER B 1 151 ? -10.57 -16.203 -1.634 1 90.62 151 SER B O 1
ATOM 4535 N N . ASP B 1 152 ? -9.648 -14.148 -1.892 1 81.88 152 ASP B N 1
ATOM 4536 C CA . ASP B 1 152 ? -10.914 -13.461 -2.07 1 81.88 152 ASP B CA 1
ATOM 4537 C C . ASP B 1 152 ? -10.797 -12.344 -3.105 1 81.88 152 ASP B C 1
ATOM 4539 O O . ASP B 1 152 ? -10.93 -11.164 -2.775 1 81.88 152 ASP B O 1
ATOM 4543 N N . VAL B 1 153 ? -10.727 -12.898 -4.277 1 86.62 153 VAL B N 1
ATOM 4544 C CA . VAL B 1 153 ? -10.586 -11.906 -5.336 1 86.62 153 VAL B CA 1
ATOM 4545 C C . VAL B 1 153 ? -11.93 -11.719 -6.039 1 86.62 153 VAL B C 1
ATOM 4547 O O . VAL B 1 153 ? -12.594 -12.695 -6.398 1 86.62 153 VAL B O 1
ATOM 4550 N N . GLU B 1 154 ? -12.375 -10.547 -6.152 1 85.44 154 GLU B N 1
ATOM 4551 C CA . GLU B 1 154 ? -13.633 -10.219 -6.82 1 85.44 154 GLU B CA 1
ATOM 4552 C C . GLU B 1 154 ? -13.383 -9.547 -8.172 1 85.44 154 GLU B C 1
ATOM 4554 O O . GLU B 1 154 ? -14.219 -9.625 -9.07 1 85.44 154 GLU B O 1
ATOM 4559 N N . ASP B 1 155 ? -12.219 -9 -8.258 1 87.31 155 ASP B N 1
ATOM 4560 C CA . ASP B 1 155 ? -11.906 -8.273 -9.492 1 87.31 155 ASP B CA 1
ATOM 4561 C C . ASP B 1 155 ? -11.148 -9.172 -10.469 1 87.31 155 ASP B C 1
ATOM 4563 O O . ASP B 1 155 ? -10.539 -10.164 -10.07 1 87.31 155 ASP B O 1
ATOM 4567 N N . VAL B 1 156 ? -11.25 -8.828 -11.711 1 88.31 156 VAL B N 1
ATOM 4568 C CA . VAL B 1 156 ? -10.516 -9.539 -12.75 1 88.31 156 VAL B CA 1
ATOM 4569 C C . VAL B 1 156 ? -9.023 -9.258 -12.609 1 88.31 156 VAL B C 1
ATOM 4571 O O . VAL B 1 156 ? -8.609 -8.102 -12.484 1 88.31 156 VAL B O 1
ATOM 4574 N N . LEU B 1 157 ? -8.25 -10.281 -12.609 1 88.56 157 LEU B N 1
ATOM 4575 C CA . LEU B 1 157 ? -6.801 -10.141 -12.492 1 88.56 157 LEU B CA 1
ATOM 4576 C C . LEU B 1 157 ? -6.188 -9.727 -13.828 1 88.56 157 LEU B C 1
ATOM 4578 O O . LEU B 1 157 ? -6.535 -10.281 -14.875 1 88.56 157 LEU B O 1
ATOM 4582 N N . ASN B 1 158 ? -5.453 -8.688 -13.766 1 87.25 158 ASN B N 1
ATOM 4583 C CA . ASN B 1 158 ? -4.652 -8.289 -14.914 1 87.25 158 ASN B CA 1
ATOM 4584 C C . ASN B 1 158 ? -3.217 -8.797 -14.797 1 87.25 158 ASN B C 1
ATOM 4586 O O . ASN B 1 158 ? -2.398 -8.211 -14.086 1 87.25 158 ASN B O 1
ATOM 4590 N N . LEU B 1 159 ? -2.896 -9.789 -15.508 1 89.12 159 LEU B N 1
ATOM 4591 C CA . LEU B 1 159 ? -1.594 -10.438 -15.422 1 89.12 159 LEU B CA 1
ATOM 4592 C C . LEU B 1 159 ? -0.769 -10.18 -16.672 1 89.12 159 LEU B C 1
ATOM 4594 O O . LEU B 1 159 ? -0.785 -10.977 -17.609 1 89.12 159 LEU B O 1
ATOM 4598 N N . ASP B 1 160 ? -0.05 -9.148 -16.688 1 89.69 160 ASP B N 1
ATOM 4599 C CA . ASP B 1 160 ? 0.828 -8.828 -17.812 1 89.69 160 ASP B CA 1
ATOM 4600 C C . ASP B 1 160 ? 2.164 -9.555 -17.688 1 89.69 160 ASP B C 1
ATOM 4602 O O . ASP B 1 160 ? 3.049 -9.117 -16.938 1 89.69 160 ASP B O 1
ATOM 4606 N N . MET B 1 161 ? 2.328 -10.617 -18.438 1 91.19 161 MET B N 1
ATOM 4607 C CA . MET B 1 161 ? 3.557 -11.406 -18.406 1 91.19 161 MET B CA 1
ATOM 4608 C C . MET B 1 161 ? 4.188 -11.484 -19.797 1 91.19 161 MET B C 1
ATOM 4610 O O . MET B 1 161 ? 4.914 -12.438 -20.094 1 91.19 161 MET B O 1
ATOM 4614 N N . GLU B 1 162 ? 3.902 -10.555 -20.641 1 89.19 162 GLU B N 1
ATOM 4615 C CA . GLU B 1 162 ? 4.277 -10.625 -22.062 1 89.19 162 GLU B CA 1
ATOM 4616 C C . GLU B 1 162 ? 5.793 -10.68 -22.219 1 89.19 162 GLU B C 1
ATOM 4618 O O . GLU B 1 162 ? 6.297 -11.297 -23.156 1 89.19 162 GLU B O 1
ATOM 4623 N N . SER B 1 163 ? 6.484 -10.086 -21.312 1 92.56 163 SER B N 1
ATOM 4624 C CA . SER B 1 163 ? 7.938 -10.023 -21.422 1 92.56 163 SER B CA 1
ATOM 4625 C C . SER B 1 163 ? 8.57 -11.367 -21.062 1 92.56 163 SER B C 1
ATOM 4627 O O . SER B 1 163 ? 9.75 -11.602 -21.359 1 92.56 163 SER B O 1
ATOM 4629 N N . ASN B 1 164 ? 7.816 -12.234 -20.453 1 94.25 164 ASN B N 1
ATOM 4630 C CA . ASN B 1 164 ? 8.336 -13.516 -20 1 94.25 164 ASN B CA 1
ATOM 4631 C C . ASN B 1 164 ? 8.109 -14.617 -21.016 1 94.25 164 ASN B C 1
ATOM 4633 O O . ASN B 1 164 ? 7.352 -15.562 -20.766 1 94.25 164 ASN B O 1
ATOM 4637 N N . GLN B 1 165 ? 8.82 -14.609 -22.078 1 92.44 165 GLN B N 1
ATOM 4638 C CA . GLN B 1 165 ? 8.625 -15.477 -23.234 1 92.44 165 GLN B CA 1
ATOM 4639 C C . GLN B 1 165 ? 9.086 -16.906 -22.938 1 92.44 165 GLN B C 1
ATOM 4641 O O . GLN B 1 165 ? 8.766 -17.828 -23.688 1 92.44 165 GLN B O 1
ATOM 4646 N N . GLU B 1 166 ? 9.734 -17.078 -21.797 1 94 166 GLU B N 1
ATOM 4647 C CA . GLU B 1 166 ? 10.234 -18.406 -21.438 1 94 166 GLU B CA 1
ATOM 4648 C C . GLU B 1 166 ? 9.25 -19.141 -20.531 1 94 166 GLU B C 1
ATOM 4650 O O . GLU B 1 166 ? 9.547 -20.234 -20.047 1 94 166 GLU B O 1
ATOM 4655 N N . LEU B 1 167 ? 8.094 -18.625 -20.375 1 95.12 167 LEU B N 1
ATOM 4656 C CA . LEU B 1 167 ? 7.105 -19.203 -19.469 1 95.12 167 LEU B CA 1
ATOM 4657 C C . LEU B 1 167 ? 6.711 -20.609 -19.906 1 95.12 167 LEU B C 1
ATOM 4659 O O . LEU B 1 167 ? 6.352 -20.812 -21.078 1 95.12 167 LEU B O 1
ATOM 4663 N N . GLU B 1 168 ? 6.754 -21.594 -18.969 1 96.44 168 GLU B N 1
ATOM 4664 C CA . GLU B 1 168 ? 6.453 -22.984 -19.266 1 96.44 168 GLU B CA 1
ATOM 4665 C C . GLU B 1 168 ? 5.242 -23.469 -18.469 1 96.44 168 GLU B C 1
ATOM 4667 O O . GLU B 1 168 ? 4.609 -24.469 -18.844 1 96.44 168 GLU B O 1
ATOM 4672 N N . PHE B 1 169 ? 5.035 -22.828 -17.469 1 97.06 169 PHE B N 1
ATOM 4673 C CA . PHE B 1 169 ? 4.004 -23.281 -16.531 1 97.06 169 PHE B CA 1
ATOM 4674 C C . PHE B 1 169 ? 3.234 -22.094 -15.961 1 97.06 169 PHE B C 1
ATOM 4676 O O . PHE B 1 169 ? 3.834 -21.125 -15.484 1 97.06 169 PHE B O 1
ATOM 4683 N N . PHE B 1 170 ? 1.894 -22.172 -15.961 1 95.69 170 PHE B N 1
ATOM 4684 C CA . PHE B 1 170 ? 1.037 -21.156 -15.375 1 95.69 170 PHE B CA 1
ATOM 4685 C C . PHE B 1 170 ? -0.101 -21.797 -14.586 1 95.69 170 PHE B C 1
ATOM 4687 O O . PHE B 1 170 ? -0.791 -22.688 -15.086 1 95.69 170 PHE B O 1
ATOM 4694 N N . GLU B 1 171 ? -0.239 -21.391 -13.398 1 97 171 GLU B N 1
ATOM 4695 C CA . GLU B 1 171 ? -1.309 -21.891 -12.539 1 97 171 GLU B CA 1
ATOM 4696 C C . GLU B 1 171 ? -2.057 -20.75 -11.859 1 97 171 GLU B C 1
ATOM 4698 O O . GLU B 1 171 ? -1.438 -19.844 -11.289 1 97 171 GLU B O 1
ATOM 4703 N N . LEU B 1 172 ? -3.332 -20.797 -11.914 1 95 172 LEU B N 1
ATOM 4704 C CA . LEU B 1 172 ? -4.211 -19.859 -11.219 1 95 172 LEU B CA 1
ATOM 4705 C C . LEU B 1 172 ? -5.316 -20.594 -10.477 1 95 172 LEU B C 1
ATOM 4707 O O . LEU B 1 172 ? -6.031 -21.406 -11.062 1 95 172 LEU B O 1
ATOM 4711 N N . ILE B 1 173 ? -5.395 -20.344 -9.219 1 96 173 ILE B N 1
ATOM 4712 C CA . ILE B 1 173 ? -6.395 -21.016 -8.391 1 96 173 ILE B CA 1
ATOM 4713 C C . ILE B 1 173 ? -7.301 -19.969 -7.742 1 96 173 ILE B C 1
ATOM 4715 O O . ILE B 1 173 ? -6.82 -19.016 -7.117 1 96 173 ILE B O 1
ATOM 4719 N N . ASN B 1 174 ? -8.586 -20.109 -7.906 1 93.56 174 ASN B N 1
ATOM 4720 C CA . ASN B 1 174 ? -9.609 -19.328 -7.223 1 93.56 174 ASN B CA 1
ATOM 4721 C C . ASN B 1 174 ? -9.539 -17.859 -7.629 1 93.56 174 ASN B C 1
ATOM 4723 O O . ASN B 1 174 ? -9.641 -16.969 -6.781 1 93.56 174 ASN B O 1
ATOM 4727 N N . GLY B 1 175 ? -9.258 -17.641 -8.883 1 91.06 175 GLY B N 1
ATOM 4728 C CA . GLY B 1 175 ? -9.148 -16.266 -9.344 1 91.06 175 GLY B CA 1
ATOM 4729 C C . GLY B 1 175 ? -10.141 -15.93 -10.438 1 91.06 175 GLY B C 1
ATOM 4730 O O . GLY B 1 175 ? -10.859 -16.797 -10.93 1 91.06 175 GLY B O 1
ATOM 4731 N N . CYS B 1 176 ? -10.312 -14.656 -10.68 1 87.62 176 CYS B N 1
ATOM 4732 C CA . CYS B 1 176 ? -11.07 -14.141 -11.82 1 87.62 176 CYS B CA 1
ATOM 4733 C C . CYS B 1 176 ? -10.133 -13.688 -12.938 1 87.62 176 CYS B C 1
ATOM 4735 O O . CYS B 1 176 ? -9.289 -12.82 -12.727 1 87.62 176 CYS B O 1
ATOM 4737 N N . TYR B 1 177 ? -10.344 -14.344 -14 1 84.56 177 TYR B N 1
ATOM 4738 C CA . TYR B 1 177 ? -9.352 -14.109 -15.039 1 84.56 177 TYR B CA 1
ATOM 4739 C C . TYR B 1 177 ? -9.977 -14.234 -16.422 1 84.56 177 TYR B C 1
ATOM 4741 O O . TYR B 1 177 ? -10.875 -15.055 -16.641 1 84.56 177 TYR B O 1
ATOM 4749 N N . THR B 1 178 ? -9.523 -13.422 -17.359 1 78.69 178 THR B N 1
ATOM 4750 C CA . THR B 1 178 ? -10.055 -13.453 -18.719 1 78.69 178 THR B CA 1
ATOM 4751 C C . THR B 1 178 ? -9.227 -14.383 -19.594 1 78.69 178 THR B C 1
ATOM 4753 O O . THR B 1 178 ? -9.711 -14.875 -20.625 1 78.69 178 THR B O 1
ATOM 4756 N N . GLY B 1 179 ? -7.996 -14.602 -19.281 1 77.44 179 GLY B N 1
ATOM 4757 C CA . GLY B 1 179 ? -7.105 -15.391 -20.125 1 77.44 179 GLY B CA 1
ATOM 4758 C C . GLY B 1 179 ? -6.422 -14.57 -21.203 1 77.44 179 GLY B C 1
ATOM 4759 O O . GLY B 1 179 ? -5.629 -15.102 -21.984 1 77.44 179 GLY B O 1
ATOM 4760 N N . LYS B 1 180 ? -6.641 -13.281 -21.344 1 73.69 180 LYS B N 1
ATOM 4761 C CA . LYS B 1 180 ? -6.164 -12.391 -22.391 1 73.69 180 LYS B CA 1
ATOM 4762 C C . LYS B 1 180 ? -4.645 -12.461 -22.531 1 73.69 180 LYS B C 1
ATOM 4764 O O . LYS B 1 180 ? -4.113 -12.43 -23.641 1 73.69 180 LYS B O 1
ATOM 4769 N N . HIS B 1 181 ? -3.854 -12.695 -21.531 1 74.75 181 HIS B N 1
ATOM 4770 C CA . HIS B 1 181 ? -2.4 -12.602 -21.609 1 74.75 181 HIS B CA 1
ATOM 4771 C C . HIS B 1 181 ? -1.755 -13.984 -21.578 1 74.75 181 HIS B C 1
ATOM 4773 O O . HIS B 1 181 ? -0.531 -14.094 -21.484 1 74.75 181 HIS B O 1
ATOM 4779 N N . LEU B 1 182 ? -2.584 -15.047 -21.859 1 78.06 182 LEU B N 1
ATOM 4780 C CA . LEU B 1 182 ? -2.021 -16.391 -21.844 1 78.06 182 LEU B CA 1
ATOM 4781 C C . LEU B 1 182 ? -1.782 -16.922 -23.25 1 78.06 182 LEU B C 1
ATOM 4783 O O . LEU B 1 182 ? -1.264 -18.016 -23.422 1 78.06 182 LEU B O 1
ATOM 4787 N N . CYS B 1 183 ? -1.945 -16.266 -24.344 1 68.81 183 CYS B N 1
ATOM 4788 C CA . CYS B 1 183 ? -1.964 -16.797 -25.703 1 68.81 183 CYS B CA 1
ATOM 4789 C C . CYS B 1 183 ? -0.606 -16.625 -26.375 1 68.81 183 CYS B C 1
ATOM 4791 O O . CYS B 1 183 ? -0.255 -17.391 -27.281 1 68.81 183 CYS B O 1
ATOM 4793 N N . ASP B 1 184 ? 0.392 -15.828 -25.906 1 76.19 184 ASP B N 1
ATOM 4794 C CA . ASP B 1 184 ? 1.6 -15.508 -26.656 1 76.19 184 ASP B CA 1
ATOM 4795 C C . ASP B 1 184 ? 2.85 -15.977 -25.922 1 76.19 184 ASP B C 1
ATOM 4797 O O . ASP B 1 184 ? 3.809 -15.219 -25.766 1 76.19 184 ASP B O 1
ATOM 4801 N N . PHE B 1 185 ? 2.721 -17.406 -25.609 1 87.06 185 PHE B N 1
ATOM 4802 C CA . PHE B 1 185 ? 3.896 -17.984 -24.969 1 87.06 185 PHE B CA 1
ATOM 4803 C C . PHE B 1 185 ? 4.359 -19.234 -25.688 1 87.06 185 PHE B C 1
ATOM 4805 O O . PHE B 1 185 ? 3.756 -20.297 -25.547 1 87.06 185 PHE B O 1
ATOM 4812 N N . PRO B 1 186 ? 5.457 -19.109 -26.422 1 86.75 186 PRO B N 1
ATOM 4813 C CA . PRO B 1 186 ? 5.879 -20.219 -27.281 1 86.75 186 PRO B CA 1
ATOM 4814 C C . PRO B 1 186 ? 6.312 -21.438 -26.5 1 86.75 186 PRO B C 1
ATOM 4816 O O . PRO B 1 186 ? 6.324 -22.562 -27.031 1 86.75 186 PRO B O 1
ATOM 4819 N N . LYS B 1 187 ? 6.605 -21.297 -25.188 1 91.38 187 LYS B N 1
ATOM 4820 C CA . LYS B 1 187 ? 7.156 -22.422 -24.438 1 91.38 187 LYS B CA 1
ATOM 4821 C C . LYS B 1 187 ? 6.168 -22.922 -23.391 1 91.38 187 LYS B C 1
ATOM 4823 O O . LYS B 1 187 ? 6.48 -23.828 -22.609 1 91.38 187 LYS B O 1
ATOM 4828 N N . LEU B 1 188 ? 5.047 -22.391 -23.391 1 92.81 188 LEU B N 1
ATOM 4829 C CA . LEU B 1 188 ? 4.059 -22.734 -22.375 1 92.81 188 LEU B CA 1
ATOM 4830 C C . LEU B 1 188 ? 3.551 -24.172 -22.562 1 92.81 188 LEU B C 1
ATOM 4832 O O . LEU B 1 188 ? 2.949 -24.469 -23.594 1 92.81 188 LEU B O 1
ATOM 4836 N N . GLN B 1 189 ? 3.74 -25.016 -21.547 1 94.94 189 GLN B N 1
ATOM 4837 C CA . GLN B 1 189 ? 3.426 -26.438 -21.672 1 94.94 189 GLN B CA 1
ATOM 4838 C C . GLN B 1 189 ? 2.262 -26.828 -20.766 1 94.94 189 GLN B C 1
ATOM 4840 O O . GLN B 1 189 ? 1.533 -27.781 -21.062 1 94.94 189 GLN B O 1
ATOM 4845 N N . THR B 1 190 ? 2.172 -26.047 -19.719 1 96.19 190 THR B N 1
ATOM 4846 C CA . THR B 1 190 ? 1.169 -26.453 -18.75 1 96.19 190 THR B CA 1
ATOM 4847 C C . THR B 1 190 ? 0.35 -25.25 -18.266 1 96.19 190 THR B C 1
ATOM 4849 O O . THR B 1 190 ? 0.91 -24.234 -17.875 1 96.19 190 THR B O 1
ATOM 4852 N N . ILE B 1 191 ? -0.975 -25.344 -18.312 1 93.19 191 ILE B N 1
ATOM 4853 C CA . ILE B 1 191 ? -1.899 -24.375 -17.75 1 93.19 191 ILE B CA 1
ATOM 4854 C C . ILE B 1 191 ? -2.842 -25.062 -16.766 1 93.19 191 ILE B C 1
ATOM 4856 O O . ILE B 1 191 ? -3.455 -26.078 -17.094 1 93.19 191 ILE B O 1
ATOM 4860 N N . VAL B 1 192 ? -2.846 -24.594 -15.617 1 94.94 192 VAL B N 1
ATOM 4861 C CA . VAL B 1 192 ? -3.75 -25.109 -14.602 1 94.94 192 VAL B CA 1
ATOM 4862 C C . VAL B 1 192 ? -4.668 -24 -14.102 1 94.94 192 VAL B C 1
ATOM 4864 O O . VAL B 1 192 ? -4.207 -23.031 -13.477 1 94.94 192 VAL B O 1
ATOM 4867 N N . LEU B 1 193 ? -5.891 -24.109 -14.367 1 91.38 193 LEU B N 1
ATOM 4868 C CA . LEU B 1 193 ? -6.91 -23.188 -13.852 1 91.38 193 LEU B CA 1
ATOM 4869 C C . LEU B 1 193 ? -7.906 -23.938 -12.969 1 91.38 193 LEU B C 1
ATOM 4871 O O . LEU B 1 193 ? -8.633 -24.812 -13.453 1 91.38 193 LEU B O 1
ATOM 4875 N N . ARG B 1 194 ? -7.918 -23.672 -11.742 1 92.19 194 ARG B N 1
ATOM 4876 C CA . ARG B 1 194 ? -8.82 -24.328 -10.812 1 92.19 194 ARG B CA 1
ATOM 4877 C C . ARG B 1 194 ? -9.695 -23.312 -10.086 1 92.19 194 ARG B C 1
ATOM 4879 O O . ARG B 1 194 ? -9.195 -22.297 -9.578 1 92.19 194 ARG B O 1
ATOM 4886 N N . ASP B 1 195 ? -11 -23.547 -10.094 1 89.06 195 ASP B N 1
ATOM 4887 C CA . ASP B 1 195 ? -11.969 -22.719 -9.383 1 89.06 195 ASP B CA 1
ATOM 4888 C C . ASP B 1 195 ? -11.891 -21.266 -9.82 1 89.06 195 ASP B C 1
ATOM 4890 O O . ASP B 1 195 ? -11.906 -20.359 -8.992 1 89.06 195 ASP B O 1
ATOM 4894 N N . CYS B 1 196 ? -11.656 -21.125 -11.07 1 87.75 196 CYS B N 1
ATOM 4895 C CA . CYS B 1 196 ? -11.516 -19.781 -11.617 1 87.75 196 CYS B CA 1
ATOM 4896 C C . CYS B 1 196 ? -12.812 -19.328 -12.281 1 87.75 196 CYS B C 1
ATOM 4898 O O . CYS B 1 196 ? -13.57 -20.141 -12.797 1 87.75 196 CYS B O 1
ATOM 4900 N N . LEU B 1 197 ? -13.062 -18.047 -12.086 1 82.69 197 LEU B N 1
ATOM 4901 C CA . LEU B 1 197 ? -14.078 -17.406 -12.906 1 82.69 197 LEU B CA 1
ATOM 4902 C C . LEU B 1 197 ? -13.477 -16.859 -14.188 1 82.69 197 LEU B C 1
ATOM 4904 O O . LEU B 1 197 ? -12.75 -15.859 -14.156 1 82.69 197 LEU B O 1
ATOM 4908 N N . LEU B 1 198 ? -13.68 -17.641 -15.258 1 75.19 198 LEU B N 1
ATOM 4909 C CA . LEU B 1 198 ? -13.094 -17.234 -16.531 1 75.19 198 LEU B CA 1
ATOM 4910 C C . LEU B 1 198 ? -14.086 -16.406 -17.344 1 75.19 198 LEU B C 1
ATOM 4912 O O . LEU B 1 198 ? -15.227 -16.812 -17.547 1 75.19 198 LEU B O 1
ATOM 4916 N N . TRP B 1 199 ? -13.742 -15.195 -17.484 1 65.31 199 TRP B N 1
ATOM 4917 C CA . TRP B 1 199 ? -14.617 -14.328 -18.266 1 65.31 199 TRP B CA 1
ATOM 4918 C C . TRP B 1 199 ? -14.398 -14.531 -19.75 1 65.31 199 TRP B C 1
ATOM 4920 O O . TRP B 1 199 ? -13.289 -14.859 -20.188 1 65.31 199 TRP B O 1
ATOM 4930 N N . ASN B 1 200 ? -15.516 -14.742 -20.375 1 58.38 200 ASN B N 1
ATOM 4931 C CA . ASN B 1 200 ? -15.586 -15.094 -21.797 1 58.38 200 ASN B CA 1
ATOM 4932 C C . ASN B 1 200 ? -14.695 -14.188 -22.641 1 58.38 200 ASN B C 1
ATOM 4934 O O . ASN B 1 200 ? -15.156 -13.172 -23.156 1 58.38 200 ASN B O 1
ATOM 4938 N N . SER B 1 201 ? -13.375 -14.367 -22.359 1 57.31 201 SER B N 1
ATOM 4939 C CA . SER B 1 201 ? -12.594 -13.664 -23.375 1 57.31 201 SER B CA 1
ATOM 4940 C C . SER B 1 201 ? -12.195 -14.602 -24.5 1 57.31 201 SER B C 1
ATOM 4942 O O . SER B 1 201 ? -12 -15.805 -24.297 1 57.31 201 SER B O 1
ATOM 4944 N N . GLY B 1 202 ? -13 -14.57 -25.562 1 59.41 202 GLY B N 1
ATOM 4945 C CA . GLY B 1 202 ? -12.602 -15.305 -26.75 1 59.41 202 GLY B CA 1
ATOM 4946 C C . GLY B 1 202 ? -11.102 -15.508 -26.859 1 59.41 202 GLY B C 1
ATOM 4947 O O . GLY B 1 202 ? -10.625 -16.203 -27.766 1 59.41 202 GLY B O 1
ATOM 4948 N N . GLU B 1 203 ? -10.445 -15.195 -25.766 1 61.75 203 GLU B N 1
ATOM 4949 C CA . GLU B 1 203 ? -8.992 -15.148 -25.938 1 61.75 203 GLU B CA 1
ATOM 4950 C C . GLU B 1 203 ? -8.328 -16.375 -25.312 1 61.75 203 GLU B C 1
ATOM 4952 O O . GLU B 1 203 ? -7.148 -16.641 -25.562 1 61.75 203 GLU B O 1
ATOM 4957 N N . LEU B 1 204 ? -9.156 -17.172 -24.516 1 61.03 204 LEU B N 1
ATOM 4958 C CA . LEU B 1 204 ? -8.539 -18.359 -23.922 1 61.03 204 LEU B CA 1
ATOM 4959 C C . LEU B 1 204 ? -8.289 -19.438 -24.969 1 61.03 204 LEU B C 1
ATOM 4961 O O . LEU B 1 204 ? -9.203 -19.844 -25.672 1 61.03 204 LEU B O 1
ATOM 4965 N N . GLY B 1 205 ? -7.133 -19.656 -25.594 1 60 205 GLY B N 1
ATOM 4966 C CA . GLY B 1 205 ? -6.895 -20.812 -26.422 1 60 205 GLY B CA 1
ATOM 4967 C C . GLY B 1 205 ? -6.129 -20.484 -27.703 1 60 205 GLY B C 1
ATOM 4968 O O . GLY B 1 205 ? -5.645 -21.391 -28.391 1 60 205 GLY B O 1
ATOM 4969 N N . ILE B 1 206 ? -6.012 -19.297 -28.109 1 58.25 206 ILE B N 1
ATOM 4970 C CA . ILE B 1 206 ? -5.641 -19.047 -29.484 1 58.25 206 ILE B CA 1
ATOM 4971 C C . ILE B 1 206 ? -4.18 -19.422 -29.719 1 58.25 206 ILE B C 1
ATOM 4973 O O . ILE B 1 206 ? -3.834 -20.016 -30.734 1 58.25 206 ILE B O 1
ATOM 4977 N N . THR B 1 207 ? -3.396 -19.219 -28.891 1 63.94 207 THR B N 1
ATOM 4978 C CA . THR B 1 207 ? -2.014 -19.328 -29.344 1 63.94 207 THR B CA 1
ATOM 4979 C C . THR B 1 207 ? -1.229 -20.297 -28.469 1 63.94 207 THR B C 1
ATOM 4981 O O . THR B 1 207 ? -0.005 -20.203 -28.375 1 63.94 207 THR B O 1
ATOM 4984 N N . LEU B 1 208 ? -1.934 -21.5 -28.25 1 77.94 208 LEU B N 1
ATOM 4985 C CA . LEU B 1 208 ? -1.197 -22.391 -27.344 1 77.94 208 LEU B CA 1
ATOM 4986 C C . LEU B 1 208 ? -0.921 -23.734 -28 1 77.94 208 LEU B C 1
ATOM 4988 O O . LEU B 1 208 ? -1.333 -24.781 -27.484 1 77.94 208 LEU B O 1
ATOM 4992 N N . LYS B 1 209 ? -0.101 -23.719 -29.078 1 78.5 209 LYS B N 1
ATOM 4993 C CA . LYS B 1 209 ? 0.172 -24.922 -29.844 1 78.5 209 LYS B CA 1
ATOM 4994 C C . LYS B 1 209 ? 1.055 -25.891 -29.062 1 78.5 209 LYS B C 1
ATOM 4996 O O . LYS B 1 209 ? 0.922 -27.109 -29.188 1 78.5 209 LYS B O 1
ATOM 5001 N N . LYS B 1 210 ? 1.809 -25.391 -28.156 1 87.94 210 LYS B N 1
ATOM 5002 C CA . LYS B 1 210 ? 2.787 -26.23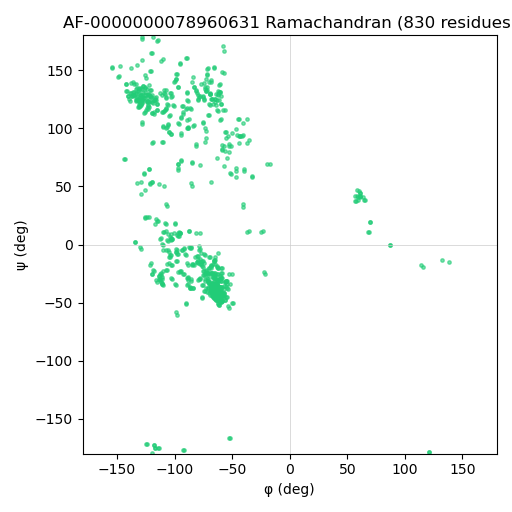4 -27.469 1 87.94 210 LYS B CA 1
ATOM 5003 C C . LYS B 1 210 ? 2.248 -26.719 -26.125 1 87.94 210 LYS B C 1
ATOM 5005 O O . LYS B 1 210 ? 2.934 -27.438 -25.406 1 87.94 210 LYS B O 1
ATOM 5010 N N . LEU B 1 211 ? 1.045 -26.469 -25.906 1 92.38 211 LEU B N 1
ATOM 5011 C CA . LEU B 1 211 ? 0.439 -26.859 -24.641 1 92.38 211 LEU B CA 1
ATOM 5012 C C . LEU B 1 211 ? 0.313 -28.375 -24.547 1 92.38 211 LEU B C 1
ATOM 5014 O O . LEU B 1 211 ? -0.207 -29.016 -25.469 1 92.38 211 LEU B O 1
ATOM 5018 N N . ARG B 1 212 ? 0.784 -28.953 -23.453 1 95.69 212 ARG B N 1
ATOM 5019 C CA . ARG B 1 212 ? 0.753 -30.406 -23.281 1 95.69 212 ARG B CA 1
ATOM 5020 C C . ARG B 1 212 ? -0.232 -30.812 -22.188 1 95.69 212 ARG B C 1
ATOM 5022 O O . ARG B 1 212 ? -0.837 -31.875 -22.266 1 95.69 212 ARG B O 1
ATOM 5029 N N . VAL B 1 213 ? -0.297 -29.984 -21.266 1 96.75 213 VAL B N 1
ATOM 5030 C CA . VAL B 1 213 ? -1.179 -30.281 -20.141 1 96.75 213 VAL B CA 1
ATOM 5031 C C . VAL B 1 213 ? -2.129 -29.109 -19.906 1 96.75 213 VAL B C 1
ATOM 5033 O O . VAL B 1 213 ? -1.692 -27.953 -19.766 1 96.75 213 VAL B O 1
ATOM 5036 N N . LEU B 1 214 ? -3.439 -29.344 -19.875 1 93 214 LEU B N 1
ATOM 5037 C CA . LEU B 1 214 ? -4.453 -28.344 -19.609 1 93 214 LEU B CA 1
ATOM 5038 C C . LEU B 1 214 ? -5.43 -28.828 -18.531 1 93 214 LEU B C 1
ATOM 5040 O O . LEU B 1 214 ? -6.051 -29.875 -18.688 1 93 214 LEU B O 1
ATOM 5044 N N . VAL B 1 215 ? -5.473 -28.125 -17.5 1 93.44 215 VAL B N 1
ATOM 5045 C CA . VAL B 1 215 ? -6.406 -28.438 -16.422 1 93.44 215 VAL B CA 1
ATOM 5046 C C . VAL B 1 215 ? -7.414 -27.312 -16.266 1 93.44 215 VAL B C 1
ATOM 5048 O O . VAL B 1 215 ? -7.043 -26.172 -15.969 1 93.44 215 VAL B O 1
ATOM 5051 N N . LEU B 1 216 ? -8.594 -27.562 -16.5 1 89.69 216 LEU B N 1
ATOM 5052 C CA . LEU B 1 216 ? -9.719 -26.672 -16.266 1 89.69 216 LEU B CA 1
ATOM 5053 C C . LEU B 1 216 ? -10.703 -27.281 -15.281 1 89.69 216 LEU B C 1
ATOM 5055 O O . LEU B 1 216 ? -11.688 -27.906 -15.688 1 89.69 216 LEU B O 1
ATOM 5059 N N . GLU B 1 217 ? -10.484 -27.047 -14.039 1 89.25 217 GLU B N 1
ATOM 5060 C CA . GLU B 1 217 ? -11.281 -27.703 -13 1 89.25 217 GLU B CA 1
ATOM 5061 C C . GLU B 1 217 ? -12.07 -26.688 -12.188 1 89.25 217 GLU B C 1
ATOM 5063 O O . GLU B 1 217 ? -11.492 -25.734 -11.648 1 89.25 217 GLU B O 1
ATOM 5068 N N . GLY B 1 218 ? -13.328 -26.875 -12.094 1 83.94 218 GLY B N 1
ATOM 5069 C CA . GLY B 1 218 ? -14.164 -26 -11.281 1 83.94 218 GLY B CA 1
ATOM 5070 C C . GLY B 1 218 ? -14.312 -24.609 -11.859 1 83.94 218 GLY B C 1
ATOM 5071 O O . GLY B 1 218 ? -14.508 -23.641 -11.125 1 83.94 218 GLY B O 1
ATOM 5072 N N . CYS B 1 219 ? -14.047 -24.469 -13.07 1 81.69 219 CYS B N 1
ATOM 5073 C CA . CYS B 1 219 ? -14.156 -23.156 -13.703 1 81.69 219 CYS B CA 1
ATOM 5074 C C . CYS B 1 219 ? -15.586 -22.875 -14.141 1 81.69 219 CYS B C 1
ATOM 5076 O O . CYS B 1 219 ? -16.359 -23.812 -14.375 1 81.69 219 CYS B O 1
ATOM 5078 N N . CYS B 1 220 ? -16.031 -21.656 -14.047 1 71.31 220 CYS B N 1
ATOM 5079 C CA . CYS B 1 220 ? -17.438 -21.297 -14.281 1 71.31 220 CYS B CA 1
ATOM 5080 C C . CYS B 1 220 ? -17.812 -21.531 -15.734 1 71.31 220 CYS B C 1
ATOM 5082 O O . CYS B 1 220 ? -16.984 -21.391 -16.641 1 71.31 220 CYS B O 1
ATOM 5084 N N . PHE B 1 221 ? -19.109 -21.797 -15.867 1 58.41 221 PHE B N 1
ATOM 5085 C CA . PHE B 1 221 ? -19.859 -22.391 -16.953 1 58.41 221 PHE B CA 1
ATOM 5086 C C . PHE B 1 221 ? -19.859 -21.484 -18.188 1 58.41 221 PHE B C 1
ATOM 5088 O O . PHE B 1 221 ? -19.781 -21.953 -19.312 1 58.41 221 PHE B O 1
ATOM 5095 N N . ASP B 1 222 ? -19.891 -20.188 -17.766 1 63.34 222 ASP B N 1
ATOM 5096 C CA . ASP B 1 222 ? -20.141 -19.344 -18.938 1 63.34 222 ASP B CA 1
ATOM 5097 C C . ASP B 1 222 ? -18.984 -19.422 -19.938 1 63.34 222 ASP B C 1
ATOM 5099 O O . ASP B 1 222 ? -19.188 -19.219 -21.141 1 63.34 222 ASP B O 1
ATOM 5103 N N . VAL B 1 223 ? -17.938 -20.062 -19.391 1 62.72 223 VAL B N 1
ATOM 5104 C CA . VAL B 1 223 ? -16.781 -20.078 -20.281 1 62.72 223 VAL B CA 1
ATOM 5105 C C . VAL B 1 223 ? -16.531 -21.484 -20.797 1 62.72 223 VAL B C 1
ATOM 5107 O O . VAL B 1 223 ? -16.047 -21.672 -21.922 1 62.72 223 VAL B O 1
ATOM 5110 N N . MET B 1 224 ? -17.031 -22.422 -20.031 1 72 224 MET B N 1
ATOM 5111 C CA . MET B 1 224 ? -16.844 -23.797 -20.469 1 72 224 MET B CA 1
ATOM 5112 C C . MET B 1 224 ? -17.938 -24.219 -21.453 1 72 224 MET B C 1
ATOM 5114 O O . MET B 1 224 ? -18.844 -24.969 -21.094 1 72 224 MET B O 1
ATOM 5118 N N . ASN B 1 225 ? -17.766 -23.578 -22.625 1 76.88 225 ASN B N 1
ATOM 5119 C CA . ASN B 1 225 ? -18.781 -23.781 -23.656 1 76.88 225 ASN B CA 1
ATOM 5120 C C . ASN B 1 225 ? -18.188 -24.422 -24.906 1 76.88 225 ASN B C 1
ATOM 5122 O O . ASN B 1 225 ? -16.984 -24.688 -24.953 1 76.88 225 ASN B O 1
ATOM 5126 N N . GLN B 1 226 ? -19.078 -24.641 -25.828 1 79.06 226 GLN B N 1
ATOM 5127 C CA . GLN B 1 226 ? -18.703 -25.312 -27.062 1 79.06 226 GLN B CA 1
ATOM 5128 C C . GLN B 1 226 ? -17.609 -24.547 -27.797 1 79.06 226 GLN B C 1
ATOM 5130 O O . GLN B 1 226 ? -16.703 -25.156 -28.375 1 79.06 226 GLN B O 1
ATOM 5135 N N . SER B 1 227 ? -17.703 -23.266 -27.719 1 79.88 227 SER B N 1
ATOM 5136 C CA . SER B 1 227 ? -16.719 -22.438 -28.406 1 79.88 227 SER B CA 1
ATOM 5137 C C . SER B 1 227 ? -15.32 -22.656 -27.859 1 79.88 227 SER B C 1
ATOM 5139 O O . SER B 1 227 ? -14.352 -22.75 -28.609 1 79.88 227 SER B O 1
ATOM 5141 N N . LEU B 1 228 ? -15.227 -22.797 -26.609 1 80.56 228 LEU B N 1
ATOM 5142 C CA . LEU B 1 228 ? -13.938 -23.031 -25.953 1 80.56 228 LEU B CA 1
ATOM 5143 C C . LEU B 1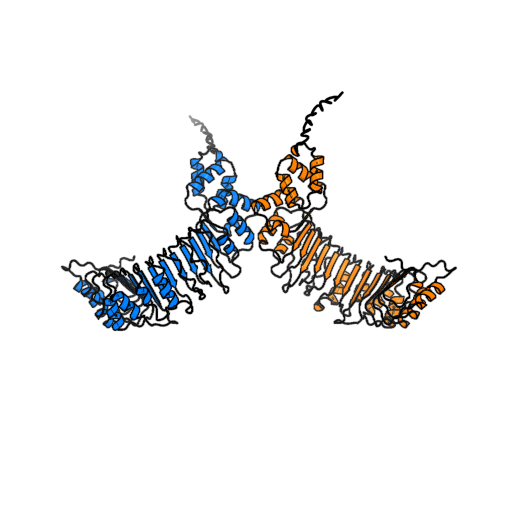 228 ? -13.367 -24.391 -26.344 1 80.56 228 LEU B C 1
ATOM 5145 O O . LEU B 1 228 ? -12.188 -24.5 -26.672 1 80.56 228 LEU B O 1
ATOM 5149 N N . TYR B 1 229 ? -14.227 -25.359 -26.328 1 84.06 229 TYR B N 1
ATOM 5150 C CA . TYR B 1 229 ? -13.773 -26.703 -26.641 1 84.06 229 TYR B CA 1
ATOM 5151 C C . TYR B 1 229 ? -13.312 -26.812 -28.094 1 84.06 229 TYR B C 1
ATOM 5153 O O . TYR B 1 229 ? -12.328 -27.5 -28.391 1 84.06 229 TYR B O 1
ATOM 5161 N N . GLU B 1 230 ? -14.016 -26.094 -28.891 1 85.19 230 GLU B N 1
ATOM 5162 C CA . GLU B 1 230 ? -13.617 -26.062 -30.297 1 85.19 230 GLU B CA 1
ATOM 5163 C C . GLU B 1 230 ? -12.25 -25.422 -30.469 1 85.19 230 GLU B C 1
ATOM 5165 O O . GLU B 1 230 ? -11.422 -25.891 -31.266 1 85.19 230 GLU B O 1
ATOM 5170 N N . LYS B 1 231 ? -12.078 -24.438 -29.781 1 83 231 LYS B N 1
ATOM 5171 C CA . LYS B 1 231 ? -10.789 -23.75 -29.844 1 83 231 LYS B CA 1
ATOM 5172 C C . LYS B 1 231 ? -9.664 -24.641 -29.328 1 83 231 LYS B C 1
ATOM 5174 O O . LYS B 1 231 ? -8.578 -24.688 -29.906 1 83 231 LYS B O 1
ATOM 5179 N N . ILE B 1 232 ? -9.883 -25.297 -28.266 1 85.38 232 ILE B N 1
ATOM 5180 C CA . ILE B 1 232 ? -8.891 -26.203 -27.703 1 85.38 232 ILE B CA 1
ATOM 5181 C C . ILE B 1 232 ? -8.547 -27.297 -28.703 1 85.38 232 ILE B C 1
ATOM 5183 O O . ILE B 1 232 ? -7.371 -27.578 -28.953 1 85.38 232 ILE B O 1
ATOM 5187 N N . ALA B 1 233 ? -9.602 -27.844 -29.266 1 88.19 233 ALA B N 1
ATOM 5188 C CA . ALA B 1 233 ? -9.406 -28.938 -30.219 1 88.19 233 ALA B CA 1
ATOM 5189 C C . ALA B 1 233 ? -8.625 -28.453 -31.453 1 88.19 233 ALA B C 1
ATOM 5191 O O . ALA B 1 233 ? -7.812 -29.203 -32 1 88.19 233 ALA B O 1
ATOM 5192 N N . LYS B 1 234 ? -8.883 -27.219 -31.766 1 86 234 LYS B N 1
ATOM 5193 C CA . LYS B 1 234 ? -8.281 -26.688 -33 1 86 234 LYS B CA 1
ATOM 5194 C C . LYS B 1 234 ? -6.852 -26.203 -32.719 1 86 234 LYS B C 1
ATOM 5196 O O . LYS B 1 234 ? -5.961 -26.422 -33.562 1 86 234 LYS B O 1
ATOM 5201 N N . CYS B 1 235 ? -6.641 -25.625 -31.594 1 82.69 235 CYS B N 1
ATOM 5202 C CA . CYS B 1 235 ? -5.406 -24.875 -31.391 1 82.69 235 CYS B CA 1
ATOM 5203 C C . CYS B 1 235 ? -4.41 -25.672 -30.562 1 82.69 235 CYS B C 1
ATOM 5205 O O . CYS B 1 235 ? -3.199 -25.484 -30.688 1 82.69 235 CYS B O 1
ATOM 5207 N N . CYS B 1 236 ? -4.859 -26.5 -29.703 1 88 236 CYS B N 1
ATOM 5208 C CA . CYS B 1 236 ? -3.963 -27.219 -28.797 1 88 236 CYS B CA 1
ATOM 5209 C C . CYS B 1 236 ? -3.645 -28.609 -29.328 1 88 236 CYS B C 1
ATOM 5211 O O . CYS B 1 236 ? -3.938 -29.609 -28.688 1 88 236 CYS B O 1
ATOM 5213 N N . VAL B 1 237 ? -2.928 -28.656 -30.359 1 88.44 237 VAL B N 1
ATOM 5214 C CA . VAL B 1 237 ? -2.719 -29.891 -31.125 1 88.44 237 VAL B CA 1
ATOM 5215 C C . VAL B 1 237 ? -1.759 -30.812 -30.359 1 88.44 237 VAL B C 1
ATOM 5217 O O . VAL B 1 237 ? -1.797 -32.031 -30.516 1 88.44 237 VAL B O 1
ATOM 5220 N N . ASP B 1 238 ? -0.948 -30.25 -29.484 1 92.88 238 ASP B N 1
ATOM 5221 C CA . ASP B 1 238 ? 0.036 -31.062 -28.781 1 92.88 238 ASP B CA 1
ATOM 5222 C C . ASP B 1 238 ? -0.489 -31.469 -27.406 1 92.88 238 ASP B C 1
ATOM 5224 O O . ASP B 1 238 ? 0.235 -32.094 -26.609 1 92.88 238 ASP B O 1
ATOM 5228 N N . LEU B 1 239 ? -1.709 -31.234 -27.141 1 94.62 239 LEU B N 1
ATOM 5229 C CA . LEU B 1 239 ? -2.291 -31.516 -25.828 1 94.62 239 LEU B CA 1
ATOM 5230 C C . LEU B 1 239 ? -2.297 -33 -25.531 1 94.62 239 LEU B C 1
ATOM 5232 O O . LEU B 1 239 ? -2.801 -33.781 -26.328 1 94.62 239 LEU B O 1
ATOM 5236 N N . GLU B 1 240 ? -1.716 -33.406 -24.391 1 97.19 240 GLU B N 1
ATOM 5237 C CA . GLU B 1 240 ? -1.586 -34.812 -24.031 1 97.19 240 GLU B CA 1
ATOM 5238 C C . GLU B 1 240 ? -2.455 -35.156 -22.828 1 97.19 240 GLU B C 1
ATOM 5240 O O . GLU B 1 240 ? -2.881 -36.312 -22.656 1 97.19 240 GLU B O 1
ATOM 5245 N N . ASP B 1 241 ? -2.6 -34.25 -22.031 1 97.75 241 ASP B N 1
ATOM 5246 C CA . ASP B 1 241 ? -3.307 -34.438 -20.781 1 97.75 241 ASP B CA 1
ATOM 5247 C C . ASP B 1 241 ? -4.359 -33.344 -20.562 1 97.75 241 ASP B C 1
ATOM 5249 O O . ASP B 1 241 ? -4.027 -32.188 -20.422 1 97.75 241 ASP B O 1
ATOM 5253 N N . LEU B 1 242 ? -5.598 -33.781 -20.484 1 94.62 242 LEU B N 1
ATOM 5254 C CA . LEU B 1 242 ? -6.695 -32.844 -20.359 1 94.62 242 LEU B CA 1
ATOM 5255 C C . LEU B 1 242 ? -7.59 -33.219 -19.172 1 94.62 242 LEU B C 1
ATOM 5257 O O . LEU B 1 242 ? -8.008 -34.375 -19.031 1 94.62 242 LEU B O 1
ATOM 5261 N N . THR B 1 243 ? -7.758 -32.281 -18.312 1 92.88 243 THR B N 1
ATOM 5262 C CA . THR B 1 243 ? -8.68 -32.406 -17.188 1 92.88 243 THR B CA 1
ATOM 5263 C C . THR B 1 243 ? -9.758 -31.344 -17.234 1 92.88 243 THR B C 1
ATOM 5265 O O . THR B 1 243 ? -9.453 -30.156 -17.328 1 92.88 243 THR B O 1
ATOM 5268 N N . PHE B 1 244 ? -10.977 -31.719 -17.141 1 86.31 244 PHE B N 1
ATOM 5269 C CA . PHE B 1 244 ? -12.078 -30.766 -17.094 1 86.31 244 PHE B CA 1
ATOM 5270 C C . PHE B 1 244 ? -13.117 -31.188 -16.047 1 86.31 244 PHE B C 1
ATOM 5272 O O . PHE B 1 244 ? -13.234 -32.375 -15.742 1 86.31 244 PHE B O 1
ATOM 5279 N N . SER B 1 245 ? -13.766 -30.109 -15.547 1 83.38 245 SER B N 1
ATOM 5280 C CA . SER B 1 245 ? -14.914 -30.359 -14.695 1 83.38 245 SER B CA 1
ATOM 5281 C C . SER B 1 245 ? -16.109 -29.484 -15.094 1 83.38 245 SER B C 1
ATOM 5283 O O . SER B 1 245 ? -15.938 -28.453 -15.727 1 83.38 245 SER B O 1
ATOM 5285 N N . ASN B 1 246 ? -17.234 -29.891 -14.82 1 71.75 246 ASN B N 1
ATOM 5286 C CA . ASN B 1 246 ? -18.484 -29.156 -15.008 1 71.75 246 ASN B CA 1
ATOM 5287 C C . ASN B 1 246 ? -18.703 -28.766 -16.469 1 71.75 246 ASN B C 1
ATOM 5289 O O . ASN B 1 246 ? -19.016 -27.625 -16.766 1 71.75 246 ASN B O 1
ATOM 5293 N N . CYS B 1 247 ? -18.344 -29.641 -17.266 1 63.06 247 CYS B N 1
ATOM 5294 C CA . CYS B 1 247 ? -18.422 -29.406 -18.688 1 63.06 247 CYS B CA 1
ATOM 5295 C C . CYS B 1 247 ? -19.875 -29.406 -19.156 1 63.06 247 CYS B C 1
ATOM 5297 O O . CYS B 1 247 ? -20.719 -30.109 -18.594 1 63.06 247 CYS B O 1
ATOM 5299 N N . ASP B 1 248 ? -20.062 -28.297 -19.969 1 65.06 248 ASP B N 1
AT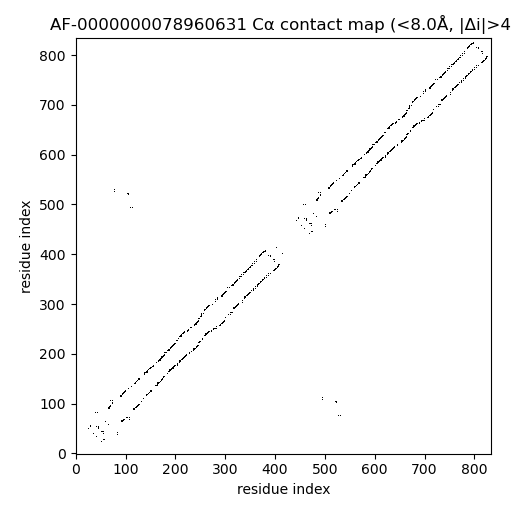OM 5300 C CA . ASP B 1 248 ? -21.344 -28.406 -20.672 1 65.06 248 ASP B CA 1
ATOM 5301 C C . ASP B 1 248 ? -21.406 -29.688 -21.5 1 65.06 248 ASP B C 1
ATOM 5303 O O . ASP B 1 248 ? -20.422 -30.422 -21.594 1 65.06 248 ASP B O 1
ATOM 5307 N N . VAL B 1 249 ? -22.578 -30 -22.031 1 64.56 249 VAL B N 1
ATOM 5308 C CA . VAL B 1 249 ? -22.875 -31.281 -22.641 1 64.56 249 VAL B CA 1
ATOM 5309 C C . VAL B 1 249 ? -22.344 -31.312 -24.078 1 64.56 249 VAL B C 1
ATOM 5311 O O . VAL B 1 249 ? -22.406 -32.344 -24.75 1 64.56 249 VAL B O 1
ATOM 5314 N N . HIS B 1 250 ? -21.562 -30.266 -24.375 1 76.25 250 HIS B N 1
ATOM 5315 C CA . HIS B 1 250 ? -21.188 -30.297 -25.797 1 76.25 250 HIS B CA 1
ATOM 5316 C C . HIS B 1 250 ? -19.672 -30.219 -25.969 1 76.25 250 HIS B C 1
ATOM 5318 O O . HIS B 1 250 ? -19.156 -29.297 -26.609 1 76.25 250 HIS B O 1
ATOM 5324 N N . PHE B 1 251 ? -18.922 -31.234 -25.422 1 82.06 251 PHE B N 1
ATOM 5325 C CA . PHE B 1 251 ? -17.484 -31.156 -25.547 1 82.06 251 PHE B CA 1
ATOM 5326 C C . PHE B 1 251 ? -16.938 -32.281 -26.406 1 82.06 251 PHE B C 1
ATOM 5328 O O . PHE B 1 251 ? -15.758 -32.625 -26.328 1 82.06 251 PHE B O 1
ATOM 5335 N N . GLU B 1 252 ? -17.75 -32.938 -27.266 1 88.38 252 GLU B N 1
ATOM 5336 C CA . GLU B 1 252 ? -17.359 -34.094 -28.094 1 88.38 252 GLU B CA 1
ATOM 5337 C C . GLU B 1 252 ? -16.203 -33.719 -29.031 1 88.38 252 GLU B C 1
ATOM 5339 O O . GLU B 1 252 ? -15.43 -34.594 -29.422 1 88.38 252 GLU B O 1
ATOM 5344 N N . VAL B 1 253 ? -16.125 -32.406 -29.312 1 87.69 253 VAL B N 1
ATOM 5345 C CA . VAL B 1 253 ? -15.102 -31.953 -30.25 1 87.69 253 VAL B CA 1
ATOM 5346 C C . VAL B 1 253 ? -13.719 -32.25 -29.672 1 87.69 253 VAL B C 1
ATOM 5348 O O . VAL B 1 253 ? -12.742 -32.375 -30.422 1 87.69 253 VAL B O 1
ATOM 5351 N N . ILE B 1 254 ? -13.633 -32.469 -28.375 1 88.5 254 ILE B N 1
ATOM 5352 C CA . ILE B 1 254 ? -12.375 -32.719 -27.688 1 88.5 254 ILE B CA 1
ATOM 5353 C C . ILE B 1 254 ? -11.812 -34.094 -28.141 1 88.5 254 ILE B C 1
ATOM 5355 O O . ILE B 1 254 ? -10.602 -34.281 -28.125 1 88.5 254 ILE B O 1
ATOM 5359 N N . ALA B 1 255 ? -12.672 -34.938 -28.578 1 91.62 255 ALA B N 1
ATOM 5360 C CA . ALA B 1 255 ? -12.266 -36.281 -29.047 1 91.62 255 ALA B CA 1
ATOM 5361 C C . ALA B 1 255 ? -11.406 -36.156 -30.297 1 91.62 255 ALA B C 1
ATOM 5363 O O . ALA B 1 255 ? -10.727 -37.125 -30.688 1 91.62 255 ALA B O 1
ATOM 5364 N N . GLN B 1 256 ? -11.414 -34.969 -30.875 1 89.94 256 GLN B N 1
ATOM 5365 C CA . GLN B 1 256 ? -10.664 -34.75 -32.125 1 89.94 256 GLN B CA 1
ATOM 5366 C C . GLN B 1 256 ? -9.188 -34.531 -31.828 1 89.94 256 GLN B C 1
ATOM 5368 O O . GLN B 1 256 ? -8.359 -34.562 -32.719 1 89.94 256 GLN B O 1
ATOM 5373 N N . LEU B 1 257 ? -8.883 -34.281 -30.625 1 92.19 257 LEU B N 1
ATOM 5374 C CA . LEU B 1 257 ? -7.484 -34.094 -30.281 1 92.19 257 LEU B CA 1
ATOM 5375 C C . LEU B 1 257 ? -6.652 -35.312 -30.609 1 92.19 257 LEU B C 1
ATOM 5377 O O . LEU B 1 257 ? -6.949 -36.406 -30.141 1 92.19 257 LEU B O 1
ATOM 5381 N N . VAL B 1 258 ? -5.566 -35.156 -31.328 1 90.5 258 VAL B N 1
ATOM 5382 C CA . VAL B 1 258 ? -4.852 -36.281 -31.922 1 90.5 258 VAL B CA 1
ATOM 5383 C C . VAL B 1 258 ? -3.832 -36.812 -30.922 1 90.5 258 VAL B C 1
ATOM 5385 O O . VAL B 1 258 ? -3.518 -38 -30.938 1 90.5 258 VAL B O 1
ATOM 5388 N N . ASN B 1 259 ? -3.363 -36 -30.078 1 94.38 259 ASN B N 1
ATOM 5389 C CA . ASN B 1 259 ? -2.27 -36.438 -29.219 1 94.38 259 ASN B CA 1
ATOM 5390 C C . ASN B 1 259 ? -2.738 -36.656 -27.781 1 94.38 259 ASN B C 1
ATOM 5392 O O . ASN B 1 259 ? -1.921 -36.844 -26.875 1 94.38 259 ASN B O 1
ATOM 5396 N N . LEU B 1 260 ? -4.031 -36.656 -27.578 1 95.94 260 LEU B N 1
ATOM 5397 C CA . LEU B 1 260 ? -4.574 -36.812 -26.234 1 95.94 260 LEU B CA 1
ATOM 5398 C C . LEU B 1 260 ? -4.285 -38.188 -25.688 1 95.94 260 LEU B C 1
ATOM 5400 O O . LEU B 1 260 ? -4.695 -39.188 -26.281 1 95.94 260 LEU B O 1
ATOM 5404 N N . LYS B 1 261 ? -3.584 -38.281 -24.562 1 97.56 261 LYS B N 1
ATOM 5405 C CA . LYS B 1 261 ? -3.211 -39.562 -23.953 1 97.56 261 LYS B CA 1
ATOM 5406 C C . LYS B 1 261 ? -3.965 -39.812 -22.641 1 97.56 261 LYS B C 1
ATOM 5408 O O . LYS B 1 261 ? -4.262 -40.938 -22.281 1 97.56 261 LYS B O 1
ATOM 5413 N N . ARG B 1 262 ? -4.188 -38.719 -22 1 98 262 ARG B N 1
ATOM 5414 C CA . ARG B 1 262 ? -4.848 -38.781 -20.703 1 98 262 ARG B CA 1
ATOM 5415 C C . ARG B 1 262 ? -6.031 -37.844 -20.641 1 98 262 ARG B C 1
ATOM 5417 O O . ARG B 1 262 ? -5.922 -36.688 -21.031 1 98 262 ARG B O 1
ATOM 5424 N N . CYS B 1 263 ? -7.145 -38.344 -20.125 1 96.06 263 CYS B N 1
ATOM 5425 C CA . CYS B 1 263 ? -8.344 -37.5 -19.984 1 96.06 263 CYS B CA 1
ATOM 5426 C C . CYS B 1 263 ? -9.039 -37.781 -18.656 1 96.06 263 CYS B C 1
ATOM 5428 O O . CYS B 1 263 ? -9.289 -38.938 -18.312 1 96.06 263 CYS B O 1
ATOM 5430 N N . THR B 1 264 ? -9.211 -36.719 -17.953 1 95.44 264 THR B N 1
ATOM 5431 C CA . THR B 1 264 ? -9.953 -36.781 -16.703 1 95.44 264 THR B CA 1
ATOM 5432 C C . THR B 1 264 ? -11.203 -35.906 -16.75 1 95.44 264 THR B C 1
ATOM 5434 O O . THR B 1 264 ? -11.109 -34.719 -17 1 95.44 264 THR B O 1
ATOM 5437 N N . LEU B 1 265 ? -12.32 -36.531 -16.547 1 92.06 265 LEU B N 1
ATOM 5438 C CA . LEU B 1 265 ? -13.594 -35.812 -16.484 1 92.06 265 LEU B CA 1
ATOM 5439 C C . LEU B 1 265 ? -14.18 -35.875 -15.086 1 92.06 265 LEU B C 1
ATOM 5441 O O . LEU B 1 265 ? -14.258 -36.969 -14.484 1 92.06 265 LEU B O 1
ATOM 5445 N N . LYS B 1 266 ? -14.531 -34.688 -14.648 1 90.44 266 LYS B N 1
ATOM 5446 C CA . LYS B 1 266 ? -15.086 -34.594 -13.297 1 90.44 266 LYS B CA 1
ATOM 5447 C C . LYS B 1 266 ? -16.438 -33.906 -13.297 1 90.44 266 LYS B C 1
ATOM 5449 O O . LYS B 1 266 ? -16.625 -32.938 -14.039 1 90.44 266 LYS B O 1
ATOM 5454 N N . THR B 1 267 ? -17.391 -34.406 -12.594 1 86.06 267 THR B N 1
ATOM 5455 C CA . THR B 1 267 ? -18.656 -33.75 -12.359 1 86.06 267 THR B CA 1
ATOM 5456 C C . THR B 1 267 ? -18.953 -33.625 -10.859 1 86.06 267 THR B C 1
ATOM 5458 O O . THR B 1 267 ? -18.531 -34.5 -10.078 1 86.06 267 THR B O 1
ATOM 5461 N N . TYR B 1 268 ? -19.516 -32.562 -10.609 1 76.81 268 TYR B N 1
ATOM 5462 C CA . TYR B 1 268 ? -19.859 -32.344 -9.211 1 76.81 268 TYR B CA 1
ATOM 5463 C C . TYR B 1 268 ? -21.375 -32.406 -9 1 76.81 268 TYR B C 1
ATOM 5465 O O . TYR B 1 268 ? -22.141 -32.344 -9.969 1 76.81 268 TYR B O 1
ATOM 5473 N N . ILE B 1 269 ? -21.781 -32.625 -7.844 1 62.5 269 ILE B N 1
ATOM 5474 C CA . ILE B 1 269 ? -23.188 -32.844 -7.469 1 62.5 269 ILE B CA 1
ATOM 5475 C C . ILE B 1 269 ? -24.031 -31.672 -7.977 1 62.5 269 ILE B C 1
ATOM 5477 O O . ILE B 1 269 ? -25.156 -31.875 -8.445 1 62.5 269 ILE B O 1
ATOM 5481 N N . SER B 1 270 ? -23.469 -30.531 -7.984 1 62.03 270 SER B N 1
ATOM 5482 C CA . SER B 1 270 ? -24.25 -29.328 -8.297 1 62.03 270 SER B CA 1
ATOM 5483 C C . SER B 1 270 ? -24.312 -29.109 -9.805 1 62.03 270 SER B C 1
ATOM 5485 O O . SER B 1 270 ? -25.062 -28.234 -10.273 1 62.03 270 SER B O 1
ATOM 5487 N N . THR B 1 271 ? -23.625 -29.984 -10.461 1 67 271 THR B N 1
ATOM 5488 C CA . THR B 1 271 ? -23.578 -29.781 -11.906 1 67 271 THR B CA 1
ATOM 5489 C C . THR B 1 271 ? -24.281 -30.938 -12.633 1 67 271 THR B C 1
ATOM 5491 O O . THR B 1 271 ? -24.781 -31.859 -12 1 67 271 THR B O 1
ATOM 5494 N N . SER B 1 272 ? -24.344 -30.734 -13.961 1 64.69 272 SER B N 1
ATOM 5495 C CA . SER B 1 272 ? -24.969 -31.781 -14.773 1 64.69 272 SER B CA 1
ATOM 5496 C C . SER B 1 272 ? -24.219 -33.094 -14.641 1 64.69 272 SER B C 1
ATOM 5498 O O . SER B 1 272 ? -23 -33.125 -14.57 1 64.69 272 SER B O 1
ATOM 5500 N N . ASN B 1 273 ? -25 -34.125 -14.383 1 76.31 273 ASN B N 1
ATOM 5501 C CA . ASN B 1 273 ? -24.453 -35.469 -14.258 1 76.31 273 ASN B CA 1
ATOM 5502 C C . ASN B 1 273 ? -24.359 -36.188 -15.617 1 76.31 273 ASN B C 1
ATOM 5504 O O . ASN B 1 273 ? -24.047 -37.375 -15.688 1 76.31 273 ASN B O 1
ATOM 5508 N N . GLU B 1 274 ? -24.547 -35.406 -16.594 1 80.62 274 GLU B N 1
ATOM 5509 C CA . GLU B 1 274 ? -24.578 -36.031 -17.922 1 80.62 274 GLU B CA 1
ATOM 5510 C C . GLU B 1 274 ? -23.172 -36.312 -18.438 1 80.62 274 GLU B C 1
ATOM 5512 O O . GLU B 1 274 ? -22.297 -35.438 -18.375 1 80.62 274 GLU B O 1
ATOM 5517 N N . LEU B 1 275 ? -22.891 -37.562 -18.797 1 85.25 275 LEU B N 1
ATOM 5518 C CA . LEU B 1 275 ? -21.688 -37.906 -19.531 1 85.25 275 LEU B CA 1
ATOM 5519 C C . LEU B 1 275 ? -21.906 -37.844 -21.031 1 85.25 275 LEU B C 1
ATOM 5521 O O . LEU B 1 275 ? -22.781 -38.562 -21.562 1 85.25 275 LEU B O 1
ATOM 5525 N N . ASN B 1 276 ? -21.234 -37 -21.672 1 87.5 276 ASN B N 1
ATOM 5526 C CA . ASN B 1 276 ? -21.438 -36.781 -23.109 1 87.5 276 ASN B CA 1
ATOM 5527 C C . ASN B 1 276 ? -21.188 -38.031 -23.922 1 87.5 276 ASN B C 1
ATOM 5529 O O . ASN B 1 276 ? -20.031 -38.469 -24.078 1 87.5 276 ASN B O 1
ATOM 5533 N N . LEU B 1 277 ? -22.25 -38.594 -24.406 1 91.25 277 LEU B N 1
ATOM 5534 C CA . LEU B 1 277 ? -22.156 -39.844 -25.141 1 91.25 277 LEU B CA 1
ATOM 5535 C C . LEU B 1 277 ? -21.438 -39.625 -26.469 1 91.25 277 LEU B C 1
ATOM 5537 O O . LEU B 1 277 ? -20.688 -40.5 -26.922 1 91.25 277 LEU B O 1
ATOM 5541 N N . ASP B 1 278 ? -21.688 -38.5 -27.094 1 91.06 278 ASP B N 1
ATOM 5542 C CA . ASP B 1 278 ? -21.062 -38.188 -28.375 1 91.06 278 ASP B CA 1
ATOM 5543 C C . ASP B 1 278 ? -19.547 -38.156 -28.234 1 91.06 278 ASP B C 1
ATOM 5545 O O . ASP B 1 278 ? -18.812 -38.562 -29.141 1 91.06 278 ASP B O 1
ATOM 5549 N N . PHE B 1 279 ? -19.109 -37.688 -27.172 1 91.81 279 PHE B N 1
ATOM 5550 C CA . PHE B 1 279 ? -17.672 -37.656 -26.891 1 91.81 279 PHE B CA 1
ATOM 5551 C C . PHE B 1 279 ? -17.094 -39.062 -26.828 1 91.81 279 PHE B C 1
ATOM 5553 O O . PHE B 1 279 ? -16.094 -39.344 -27.5 1 91.81 279 PHE B O 1
ATOM 5560 N N . LEU B 1 280 ? -17.734 -39.938 -26.031 1 91.88 280 LEU B N 1
ATOM 5561 C CA . LEU B 1 280 ? -17.25 -41.281 -25.875 1 91.88 280 LEU B CA 1
ATOM 5562 C C . LEU B 1 280 ? -17.328 -42.062 -27.188 1 91.88 280 LEU B C 1
ATOM 5564 O O . LEU B 1 280 ? -16.422 -42.812 -27.531 1 91.88 280 LEU B O 1
ATOM 5568 N N . SER B 1 281 ? -18.391 -41.781 -27.891 1 93.31 281 SER B N 1
ATOM 5569 C CA . SER B 1 281 ? -18.562 -42.438 -29.172 1 93.31 281 SER B CA 1
ATOM 5570 C C . SER B 1 281 ? -17.484 -42.031 -30.156 1 93.31 281 SER B C 1
ATOM 5572 O O . SER B 1 281 ? -16.938 -42.875 -30.891 1 93.31 281 SER B O 1
ATOM 5574 N N . ALA B 1 282 ? -17.234 -40.812 -30.156 1 92.62 282 ALA B N 1
ATOM 5575 C CA . ALA B 1 282 ? -16.188 -40.281 -31.031 1 92.62 282 ALA B CA 1
ATOM 5576 C C . ALA B 1 282 ? -14.82 -40.875 -30.688 1 92.62 282 ALA B C 1
ATOM 5578 O O . ALA B 1 282 ? -14.039 -41.219 -31.578 1 92.62 282 ALA B O 1
ATOM 5579 N N . LEU B 1 283 ? -14.547 -41.031 -29.469 1 92.06 283 LEU B N 1
ATOM 5580 C CA . LEU B 1 283 ? -13.289 -41.594 -29.031 1 92.06 283 LEU B CA 1
ATOM 5581 C C . LEU B 1 283 ? -13.195 -43.062 -29.438 1 92.06 283 LEU B C 1
ATOM 5583 O O . LEU B 1 283 ? -12.125 -43.531 -29.859 1 92.06 283 LEU B O 1
ATOM 5587 N N . ALA B 1 284 ? -14.242 -43.75 -29.328 1 90.75 284 ALA B N 1
ATOM 5588 C CA . ALA B 1 284 ? -14.297 -45.188 -29.656 1 90.75 284 ALA B CA 1
ATOM 5589 C C . ALA B 1 284 ? -14.102 -45.406 -31.156 1 90.75 284 ALA B C 1
ATOM 5591 O O . ALA B 1 284 ? -13.516 -46.406 -31.562 1 90.75 284 ALA B O 1
ATOM 5592 N N . GLU B 1 285 ? -14.594 -44.469 -31.875 1 90.94 285 GLU B N 1
ATOM 5593 C CA . GLU B 1 285 ? -14.562 -44.625 -33.312 1 90.94 285 GLU B CA 1
ATOM 5594 C C . GLU B 1 285 ? -13.211 -44.188 -33.875 1 90.94 285 GLU B C 1
ATOM 5596 O O . GLU B 1 285 ? -12.875 -44.531 -35.031 1 90.94 285 GLU B O 1
ATOM 5601 N N . LYS B 1 286 ? -12.562 -43.5 -33.094 1 89.69 286 LYS B N 1
ATOM 5602 C CA . LYS B 1 286 ? -11.297 -42.969 -33.562 1 89.69 286 LYS B CA 1
ATOM 5603 C C . LYS B 1 286 ? -10.25 -44.062 -33.719 1 89.69 286 LYS B C 1
ATOM 5605 O O . LYS B 1 286 ? -9.844 -44.719 -32.75 1 89.69 286 LYS B O 1
ATOM 5610 N N . ARG B 1 287 ? -9.789 -44.438 -34.938 1 83.62 287 ARG B N 1
ATOM 5611 C CA . ARG B 1 287 ? -8.867 -45.5 -35.25 1 83.62 287 ARG B CA 1
ATOM 5612 C C . ARG B 1 287 ? -7.461 -45.219 -34.75 1 83.62 287 ARG B C 1
ATOM 5614 O O . ARG B 1 287 ? -6.762 -46.094 -34.25 1 83.62 287 ARG B O 1
ATOM 5621 N N . ASP B 1 288 ? -7.141 -43.938 -34.781 1 88.31 288 ASP B N 1
ATOM 5622 C CA . ASP B 1 288 ? -5.777 -43.562 -34.406 1 88.31 288 ASP B CA 1
ATOM 5623 C C . ASP B 1 288 ? -5.75 -42.906 -33.031 1 88.31 288 ASP B C 1
ATOM 5625 O O . ASP B 1 288 ? -4.961 -41.969 -32.812 1 88.31 288 ASP B O 1
ATOM 5629 N N . SER B 1 289 ? -6.641 -43.344 -32.156 1 90.81 289 SER B N 1
ATOM 5630 C CA . SER B 1 289 ? -6.684 -42.75 -30.812 1 90.81 289 SER B CA 1
ATOM 5631 C C . SER B 1 289 ? -5.438 -43.125 -30.016 1 90.81 289 SER B C 1
ATOM 5633 O O . SER B 1 289 ? -4.926 -44.25 -30.125 1 90.81 289 SER B O 1
ATOM 5635 N N . LYS B 1 290 ? -4.926 -42.188 -29.25 1 94.62 290 LYS B N 1
ATOM 5636 C CA . LYS B 1 290 ? -3.766 -42.438 -28.391 1 94.62 290 LYS B CA 1
ATOM 5637 C C . LYS B 1 290 ? -4.164 -42.438 -26.922 1 94.62 290 LYS B C 1
ATOM 5639 O O . LYS B 1 290 ? -3.303 -42.438 -26.047 1 94.62 290 LYS B O 1
ATOM 5644 N N . LEU B 1 291 ? -5.406 -42.438 -26.656 1 96.12 291 LEU B N 1
ATOM 5645 C CA . LEU B 1 291 ? -5.914 -42.375 -25.281 1 96.12 291 LEU B CA 1
ATOM 5646 C C . LEU B 1 291 ? -5.531 -43.594 -24.484 1 96.12 291 LEU B C 1
ATOM 5648 O O . LEU B 1 291 ? -5.867 -44.719 -24.875 1 96.12 291 LEU B O 1
ATOM 5652 N N . GLN B 1 292 ? -4.855 -43.375 -23.375 1 97.5 292 GLN B N 1
ATOM 5653 C CA . GLN B 1 292 ? -4.359 -44.5 -22.547 1 97.5 292 GLN B CA 1
ATOM 5654 C C . GLN B 1 292 ? -4.969 -44.438 -21.156 1 97.5 292 GLN B C 1
ATOM 5656 O O . GLN B 1 292 ? -5.016 -45.469 -20.469 1 97.5 292 GLN B O 1
ATOM 5661 N N . TYR B 1 293 ? -5.316 -43.344 -20.797 1 97.94 293 TYR B N 1
ATOM 5662 C CA . TYR B 1 293 ? -5.82 -43.156 -19.453 1 97.94 293 TYR B CA 1
ATOM 5663 C C . TYR B 1 293 ? -7.145 -42.375 -19.469 1 97.94 293 TYR B C 1
ATOM 5665 O O . TYR B 1 293 ? -7.242 -41.312 -20.047 1 97.94 293 TYR B O 1
ATOM 5673 N N . LEU B 1 294 ? -8.18 -42.938 -18.859 1 96.69 294 LEU B N 1
ATOM 5674 C CA . LEU B 1 294 ? -9.469 -42.281 -18.719 1 96.69 294 LEU B CA 1
ATOM 5675 C C . LEU B 1 294 ? -9.961 -42.344 -17.266 1 96.69 294 LEU B C 1
ATOM 5677 O O . LEU B 1 294 ? -9.977 -43.438 -16.688 1 96.69 294 LEU B O 1
ATOM 5681 N N . ASN B 1 295 ? -10.211 -41.188 -16.734 1 97.12 295 ASN B N 1
ATOM 5682 C CA . ASN B 1 295 ? -10.719 -41.125 -15.367 1 97.12 295 ASN B CA 1
ATOM 5683 C C . ASN B 1 295 ? -12.047 -40.375 -15.305 1 97.12 295 ASN B C 1
ATOM 5685 O O . ASN B 1 295 ? -12.133 -39.219 -15.688 1 97.12 295 ASN B O 1
ATOM 5689 N N . LEU B 1 296 ? -13.039 -41.031 -14.875 1 94.06 296 LEU B N 1
ATOM 5690 C CA . LEU B 1 296 ? -14.367 -40.438 -14.688 1 94.06 296 LEU B CA 1
ATOM 5691 C C . LEU B 1 296 ? -14.695 -40.312 -13.211 1 94.06 296 LEU B C 1
ATOM 5693 O O . LEU B 1 296 ? -14.883 -41.312 -12.516 1 94.06 296 LEU B O 1
ATOM 5697 N N . THR B 1 297 ? -14.797 -39.062 -12.789 1 93.56 297 THR B N 1
ATOM 5698 C CA . THR B 1 297 ? -15.039 -38.812 -11.375 1 93.56 297 THR B CA 1
ATOM 5699 C C . THR B 1 297 ? -16.359 -38.094 -11.172 1 93.56 297 THR B C 1
ATOM 5701 O O . THR B 1 297 ? -16.594 -37.031 -11.766 1 93.56 297 THR B O 1
ATOM 5704 N N . GLY B 1 298 ? -17.156 -38.688 -10.375 1 91 298 GLY B N 1
ATOM 5705 C CA . GLY B 1 298 ? -18.438 -38.062 -10.062 1 91 298 GLY B CA 1
ATOM 5706 C C . GLY B 1 298 ? -19.625 -38.938 -10.43 1 91 298 GLY B C 1
ATOM 5707 O O . GLY B 1 298 ? -19.453 -40 -10.984 1 91 298 GLY B O 1
ATOM 5708 N N . GLN B 1 299 ? -20.828 -38.406 -10.188 1 89.56 299 GLN B N 1
ATOM 5709 C CA . GLN B 1 299 ? -22.062 -39.156 -10.375 1 89.56 299 GLN B CA 1
ATOM 5710 C C . GLN B 1 299 ? -22.547 -39.062 -11.82 1 89.56 299 GLN B C 1
ATOM 5712 O O . GLN B 1 299 ? -23.703 -38.719 -12.078 1 89.56 299 GLN B O 1
ATOM 5717 N N . PHE B 1 300 ? -21.594 -39.406 -12.719 1 90.06 300 PHE B N 1
ATOM 5718 C CA . PHE B 1 300 ? -21.969 -39.438 -14.125 1 90.06 300 PHE B CA 1
ATOM 5719 C C . PHE B 1 300 ? -23.062 -40.469 -14.367 1 90.06 300 PHE B C 1
ATOM 5721 O O . PHE B 1 300 ? -23.031 -41.562 -13.797 1 90.06 300 PHE B O 1
ATOM 5728 N N . GLU B 1 301 ? -24 -40 -15.18 1 89.19 301 GLU B N 1
ATOM 5729 C CA . GLU B 1 301 ? -24.984 -40.969 -15.656 1 89.19 301 GLU B CA 1
ATOM 5730 C C . GLU B 1 301 ? -24.391 -41.875 -16.719 1 89.19 301 GLU B C 1
ATOM 5732 O O . GLU B 1 301 ? -24.172 -41.469 -17.859 1 89.19 301 GLU B O 1
ATOM 5737 N N . ILE B 1 302 ? -24.109 -43.062 -16.359 1 91.75 302 ILE B N 1
ATOM 5738 C CA . ILE B 1 302 ? -23.531 -44.062 -17.266 1 91.75 302 ILE B CA 1
ATOM 5739 C C . ILE B 1 302 ? -24.578 -45.094 -17.672 1 91.75 302 ILE B C 1
ATOM 5741 O O . ILE B 1 302 ? -25.016 -45.906 -16.844 1 91.75 302 ILE B O 1
ATOM 5745 N N . GLY B 1 303 ? -25.062 -44.938 -18.859 1 92.5 303 GLY B N 1
ATOM 5746 C CA . GLY B 1 303 ? -26 -45.938 -19.406 1 92.5 303 GLY B CA 1
ATOM 5747 C C . GLY B 1 303 ? -25.312 -47.031 -20.203 1 92.5 303 GLY B C 1
ATOM 5748 O O . GLY B 1 303 ? -24.078 -47.062 -20.266 1 92.5 303 GLY B O 1
ATOM 5749 N N . ASN B 1 304 ? -26.094 -47.938 -20.797 1 93.5 304 ASN B N 1
ATOM 5750 C CA . ASN B 1 304 ? -25.562 -49.062 -21.578 1 93.5 304 ASN B CA 1
ATOM 5751 C C . ASN B 1 304 ? -24.797 -48.562 -22.797 1 93.5 304 ASN B C 1
ATOM 5753 O O . ASN B 1 304 ? -23.781 -49.156 -23.172 1 93.5 304 ASN B O 1
ATOM 5757 N N . GLU B 1 305 ? -25.359 -47.5 -23.359 1 93.44 305 GLU B N 1
ATOM 5758 C CA . GLU B 1 305 ? -24.672 -46.938 -24.531 1 93.44 305 GLU B CA 1
ATOM 5759 C C . GLU B 1 305 ? -23.297 -46.406 -24.156 1 93.44 305 GLU B C 1
ATOM 5761 O O . GLU B 1 305 ? -22.328 -46.594 -24.906 1 93.44 305 GLU B O 1
ATOM 5766 N N . HIS B 1 306 ? -23.266 -45.75 -23.031 1 94.12 306 HIS B N 1
ATOM 5767 C CA . HIS B 1 306 ? -21.969 -45.281 -22.531 1 94.12 306 HIS B CA 1
ATOM 5768 C C . HIS B 1 306 ? -21 -46.406 -22.297 1 94.12 306 HIS B C 1
ATOM 5770 O O . HIS B 1 306 ? -19.859 -46.375 -22.75 1 94.12 306 HIS B O 1
ATOM 5776 N N . ALA B 1 307 ? -21.5 -47.406 -21.625 1 93.5 307 ALA B N 1
ATOM 5777 C CA . ALA B 1 307 ? -20.672 -48.594 -21.297 1 93.5 307 ALA B CA 1
ATOM 5778 C C . ALA B 1 307 ? -20.156 -49.25 -22.547 1 93.5 307 ALA B C 1
ATOM 5780 O O . ALA B 1 307 ? -19 -49.688 -22.609 1 93.5 307 ALA B O 1
ATOM 5781 N N . THR B 1 308 ? -21.016 -49.344 -23.5 1 93.5 308 THR B N 1
ATOM 5782 C CA . THR B 1 308 ? -20.625 -49.938 -24.781 1 93.5 308 THR B CA 1
ATOM 5783 C C . THR B 1 308 ? -19.484 -49.156 -25.422 1 93.5 308 THR B C 1
ATOM 5785 O O . THR B 1 308 ? -18.516 -49.719 -25.906 1 93.5 308 THR B O 1
ATOM 5788 N N . CYS B 1 309 ? -19.641 -47.906 -25.469 1 93.19 309 CYS B N 1
ATOM 5789 C CA . CYS B 1 309 ? -18.609 -47.031 -26.031 1 93.19 309 CYS B CA 1
ATOM 5790 C C . CYS B 1 309 ? -17.297 -47.188 -25.266 1 93.19 309 CYS B C 1
ATOM 5792 O O . CYS B 1 309 ? -16.219 -47.25 -25.875 1 93.19 309 CYS B O 1
ATOM 5794 N N . LEU B 1 310 ? -17.375 -47.25 -23.953 1 93 310 LEU B N 1
ATOM 5795 C CA . LEU B 1 310 ? -16.188 -47.406 -23.125 1 93 310 LEU B CA 1
ATOM 5796 C C . LEU B 1 310 ? -15.461 -48.719 -23.469 1 93 310 LEU B C 1
ATOM 5798 O O . LEU B 1 310 ? -14.234 -48.75 -23.484 1 93 310 LEU B O 1
ATOM 5802 N N . GLY B 1 311 ? -16.219 -49.75 -23.766 1 91.62 311 GLY B N 1
ATOM 5803 C CA . GLY B 1 311 ? -15.656 -51.062 -24.109 1 91.62 311 GLY B CA 1
ATOM 5804 C C . GLY B 1 311 ? -14.953 -51.062 -25.453 1 91.62 311 GLY B C 1
ATOM 5805 O O . GLY B 1 311 ? -14.25 -52 -25.797 1 91.62 311 GLY B O 1
ATOM 5806 N N . GLN B 1 312 ? -15.148 -49.969 -26.188 1 91.75 312 GLN B N 1
ATOM 5807 C CA . GLN B 1 312 ? -14.578 -49.906 -27.531 1 91.75 312 GLN B CA 1
ATOM 5808 C C . GLN B 1 312 ? -13.328 -49.031 -27.547 1 91.75 312 GLN B C 1
ATOM 5810 O O . GLN B 1 312 ? -12.766 -48.75 -28.609 1 91.75 312 GLN B O 1
ATOM 5815 N N . LEU B 1 313 ? -12.914 -48.594 -26.391 1 93.38 313 LEU B N 1
ATOM 5816 C CA . LEU B 1 313 ? -11.68 -47.812 -26.297 1 93.38 313 LEU B CA 1
ATOM 5817 C C . LEU B 1 313 ? -10.469 -48.75 -26.281 1 93.38 313 LEU B C 1
ATOM 5819 O O . LEU B 1 313 ? -9.859 -48.969 -25.234 1 93.38 313 LEU B O 1
ATOM 5823 N N . ASN B 1 314 ? -9.977 -49.125 -27.391 1 90.62 314 ASN B N 1
ATOM 5824 C CA . ASN B 1 314 ? -9.047 -50.25 -27.578 1 90.62 314 ASN B CA 1
ATOM 5825 C C . ASN B 1 314 ? -7.637 -49.875 -27.141 1 90.62 314 ASN B C 1
ATOM 5827 O O . ASN B 1 314 ? -6.801 -50.75 -26.922 1 90.62 314 ASN B O 1
ATOM 5831 N N . THR B 1 315 ? -7.383 -48.594 -26.969 1 93.19 315 THR B N 1
ATOM 5832 C CA . THR B 1 315 ? -6.031 -48.188 -26.609 1 93.19 315 THR B CA 1
ATOM 5833 C C . THR B 1 315 ? -5.922 -47.938 -25.109 1 93.19 315 THR B C 1
ATOM 5835 O O . THR B 1 315 ? -4.84 -47.656 -24.594 1 93.19 315 THR B O 1
ATOM 5838 N N . LEU B 1 316 ? -6.953 -48.031 -24.406 1 94.94 316 LEU B N 1
ATOM 5839 C CA . LEU B 1 316 ? -7.02 -47.688 -23 1 94.94 316 LEU B CA 1
ATOM 5840 C C . LEU B 1 316 ? -6.203 -48.656 -22.156 1 94.94 316 LEU B C 1
ATOM 5842 O O . LEU B 1 316 ? -6.383 -49.875 -22.234 1 94.94 316 LEU B O 1
ATOM 5846 N N . LEU B 1 317 ? -5.289 -48.094 -21.375 1 96.75 317 LEU B N 1
ATOM 5847 C CA . LEU B 1 317 ? -4.461 -48.875 -20.469 1 96.75 317 LEU B CA 1
ATOM 5848 C C . LEU B 1 317 ? -4.992 -48.812 -19.047 1 96.75 317 LEU B C 1
ATOM 5850 O O . LEU B 1 317 ? -4.871 -49.75 -18.281 1 96.75 317 LEU B O 1
ATOM 5854 N N . GLN B 1 318 ? -5.531 -47.656 -18.75 1 97.69 318 GLN B N 1
ATOM 5855 C CA . GLN B 1 318 ? -6.027 -47.406 -17.391 1 97.69 318 GLN B CA 1
ATOM 5856 C C . GLN B 1 318 ? -7.414 -46.781 -17.422 1 97.69 318 GLN B C 1
ATOM 5858 O O . GLN B 1 318 ? -7.641 -45.812 -18.125 1 97.69 318 GLN B O 1
ATOM 5863 N N . LEU B 1 319 ? -8.273 -47.375 -16.672 1 96.38 319 LEU B N 1
ATOM 5864 C CA . LEU B 1 319 ? -9.641 -46.844 -16.531 1 96.38 319 LEU B CA 1
ATOM 5865 C C . LEU B 1 319 ? -10 -46.688 -15.055 1 96.38 319 LEU B C 1
ATOM 5867 O O . LEU B 1 319 ? -9.828 -47.625 -14.258 1 96.38 319 LEU B O 1
ATOM 5871 N N . HIS B 1 320 ? -10.43 -45.469 -14.727 1 97.12 320 HIS B N 1
ATOM 5872 C CA . HIS B 1 320 ? -10.734 -45.188 -13.328 1 97.12 320 HIS B CA 1
ATOM 5873 C C . HIS B 1 320 ? -12.141 -44.594 -13.18 1 97.12 320 HIS B C 1
ATOM 5875 O O . HIS B 1 320 ? -12.57 -43.781 -14 1 97.12 320 HIS B O 1
ATOM 5881 N N . PHE B 1 321 ? -12.836 -45.094 -12.195 1 95.94 321 PHE B N 1
ATOM 5882 C CA . PHE B 1 321 ? -14.109 -44.531 -11.758 1 95.94 321 PHE B CA 1
ATOM 5883 C C . PHE B 1 321 ? -14.039 -44.125 -10.297 1 95.94 321 PHE B C 1
ATOM 5885 O O . PHE B 1 321 ? -13.516 -44.875 -9.461 1 95.94 321 PHE B O 1
ATOM 5892 N N . SER B 1 322 ? -14.516 -42.938 -10.078 1 95.19 322 SER B N 1
ATOM 5893 C CA . SER B 1 322 ? -14.555 -42.469 -8.695 1 95.19 322 SER B CA 1
ATOM 5894 C C . SER B 1 322 ? -15.867 -41.75 -8.383 1 95.19 322 SER B C 1
ATOM 5896 O O . SER B 1 322 ? -16.391 -41.031 -9.219 1 95.19 322 SER B O 1
ATOM 5898 N N . ASP B 1 323 ? -16.391 -42.031 -7.184 1 93.75 323 ASP B N 1
ATOM 5899 C CA . ASP B 1 323 ? -17.578 -41.344 -6.664 1 93.75 323 ASP B CA 1
ATOM 5900 C C . ASP B 1 323 ? -18.781 -41.562 -7.582 1 93.75 323 ASP B C 1
ATOM 5902 O O . ASP B 1 323 ? -19.406 -40.594 -8.016 1 93.75 323 ASP B O 1
ATOM 5906 N N . ASN B 1 324 ? -18.953 -42.719 -7.945 1 93.25 324 ASN B N 1
ATOM 5907 C CA . ASN B 1 324 ? -20.047 -43.031 -8.859 1 93.25 324 ASN B CA 1
ATOM 5908 C C . ASN B 1 324 ? -20.906 -44.188 -8.344 1 93.25 324 ASN B C 1
ATOM 5910 O O . ASN B 1 324 ? -20.438 -45.312 -8.203 1 93.25 324 ASN B O 1
ATOM 5914 N N . ASP B 1 325 ? -22.203 -43.938 -8.148 1 91.38 325 ASP B N 1
ATOM 5915 C CA . ASP B 1 325 ? -23.125 -44.969 -7.648 1 91.38 325 ASP B CA 1
ATOM 5916 C C . ASP B 1 325 ? -24.031 -45.469 -8.766 1 91.38 325 ASP B C 1
ATOM 5918 O O . ASP B 1 325 ? -24.906 -46.312 -8.523 1 91.38 325 ASP B O 1
ATOM 5922 N N . VAL B 1 326 ? -23.812 -45 -9.922 1 91.5 326 VAL B N 1
ATOM 5923 C CA . VAL B 1 326 ? -24.641 -45.375 -11.062 1 91.5 326 VAL B CA 1
ATOM 5924 C C . VAL B 1 326 ? -24.047 -46.625 -11.727 1 91.5 326 VAL B C 1
ATOM 5926 O O . VAL B 1 326 ? -24.781 -47.469 -12.258 1 91.5 326 VAL B O 1
ATOM 5929 N N . LEU B 1 327 ? -22.766 -46.688 -11.719 1 91.69 327 LEU B N 1
ATOM 5930 C CA . LEU B 1 327 ? -22.047 -47.812 -12.297 1 91.69 327 LEU B CA 1
ATOM 5931 C C . LEU B 1 327 ? -22.438 -49.125 -11.625 1 91.69 327 LEU B C 1
ATOM 5933 O O . LEU B 1 327 ? -22.375 -49.25 -10.398 1 91.69 327 LEU B O 1
ATOM 5937 N N . GLU B 1 328 ? -22.953 -50.094 -12.359 1 92.62 328 GLU B N 1
ATOM 5938 C CA . GLU B 1 328 ? -23.391 -51.375 -11.836 1 92.62 328 GLU B CA 1
ATOM 5939 C C . GLU B 1 328 ? -22.766 -52.531 -12.617 1 92.62 328 GLU B C 1
ATOM 5941 O O . GLU B 1 328 ? -22.109 -52.312 -13.633 1 92.62 328 GLU B O 1
ATOM 5946 N N . ASP B 1 329 ? -23.062 -53.781 -12.227 1 92.69 329 ASP B N 1
ATOM 5947 C CA . ASP B 1 329 ? -22.422 -54.969 -12.781 1 92.69 329 ASP B CA 1
ATOM 5948 C C . ASP B 1 329 ? -22.781 -55.156 -14.258 1 92.69 329 ASP B C 1
ATOM 5950 O O . ASP B 1 329 ? -21.953 -55.625 -15.047 1 92.69 329 ASP B O 1
ATOM 5954 N N . SER B 1 330 ? -24 -54.75 -14.625 1 91.06 330 SER B N 1
ATOM 5955 C CA . SER B 1 330 ? -24.438 -54.906 -16 1 91.06 330 SER B CA 1
ATOM 5956 C C . SER B 1 330 ? -23.594 -54.094 -16.969 1 91.06 330 SER B C 1
ATOM 5958 O O . SER B 1 330 ? -23.391 -54.469 -18.125 1 91.06 330 SER B O 1
ATOM 5960 N N . HIS B 1 331 ? -23.078 -53.031 -16.516 1 91.75 331 HIS B N 1
ATOM 5961 C CA . HIS B 1 331 ? -22.234 -52.188 -17.344 1 91.75 331 HIS B CA 1
ATOM 5962 C C . HIS B 1 331 ? -20.891 -52.844 -17.656 1 91.75 331 HIS B C 1
ATOM 5964 O O . HIS B 1 331 ? -20.391 -52.75 -18.766 1 91.75 331 HIS B O 1
ATOM 5970 N N . PHE B 1 332 ? -20.391 -53.594 -16.734 1 89.81 332 PHE B N 1
ATOM 5971 C CA . PHE B 1 332 ? -19.109 -54.281 -16.906 1 89.81 332 PHE B CA 1
ATOM 5972 C C . PHE B 1 332 ? -19.203 -55.375 -17.953 1 89.81 332 PHE B C 1
ATOM 5974 O O . PHE B 1 332 ? -18.203 -55.75 -18.562 1 89.81 332 PHE B O 1
ATOM 5981 N N . LEU B 1 333 ? -20.391 -55.781 -18.203 1 86.31 333 LEU B N 1
ATOM 5982 C CA . LEU B 1 333 ? -20.609 -56.75 -19.25 1 86.31 333 LEU B CA 1
ATOM 5983 C C . LEU B 1 333 ? -20.406 -56.156 -20.625 1 86.31 333 LEU B C 1
ATOM 5985 O O . LEU B 1 333 ? -20.094 -56.875 -21.578 1 86.31 333 LEU B O 1
ATOM 5989 N N . LEU B 1 334 ? -20.625 -54.906 -20.609 1 84.19 334 LEU B N 1
ATOM 5990 C CA . LEU B 1 334 ? -20.562 -54.219 -21.891 1 84.19 334 LEU B CA 1
ATOM 5991 C C . LEU B 1 334 ? -19.125 -53.75 -22.188 1 84.19 334 LEU B C 1
ATOM 5993 O O . LEU B 1 334 ? -18.75 -53.562 -23.344 1 84.19 334 LEU B O 1
ATOM 5997 N N . PHE B 1 335 ? -18.344 -53.438 -21.234 1 74.44 335 PHE B N 1
ATOM 5998 C CA . PHE B 1 335 ? -16.984 -53.031 -21.531 1 74.44 335 PHE B CA 1
ATOM 5999 C C . PHE B 1 335 ? -16 -54.125 -21.078 1 74.44 335 PHE B C 1
ATOM 6001 O O . PHE B 1 335 ? -14.93 -53.812 -20.547 1 74.44 335 PHE B O 1
ATOM 6008 N N . ASN B 1 336 ? -16.312 -55.375 -21.516 1 66.56 336 ASN B N 1
ATOM 6009 C CA . ASN B 1 336 ? -15.555 -56.5 -21.031 1 66.56 336 ASN B CA 1
ATOM 6010 C C . ASN B 1 336 ? -14.5 -56.969 -22.031 1 66.56 336 ASN B C 1
ATOM 6012 O O . ASN B 1 336 ? -13.828 -57.969 -21.812 1 66.56 336 ASN B O 1
ATOM 6016 N N . ASP B 1 337 ? -14.312 -56.156 -23.062 1 78 337 ASP B N 1
ATOM 6017 C CA . ASP B 1 337 ? -13.312 -56.594 -24.047 1 78 337 ASP B CA 1
ATOM 6018 C C . ASP B 1 337 ? -12.367 -55.438 -24.391 1 78 337 ASP B C 1
ATOM 6020 O O . ASP B 1 337 ? -12.211 -55.062 -25.547 1 78 337 ASP B O 1
ATOM 6024 N N . LEU B 1 338 ? -11.82 -54.875 -23.375 1 89.06 338 LEU B N 1
ATOM 6025 C CA . LEU B 1 338 ? -10.773 -53.875 -23.578 1 89.06 338 LEU B CA 1
ATOM 6026 C C . LEU B 1 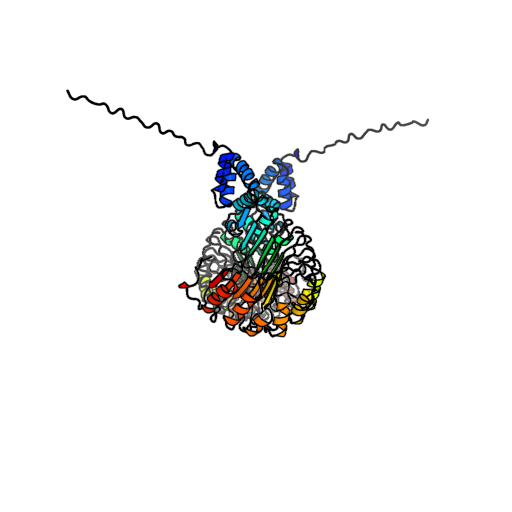338 ? -9.406 -54.562 -23.656 1 89.06 338 LEU B C 1
ATOM 6028 O O . LEU B 1 338 ? -8.836 -54.938 -22.641 1 89.06 338 LEU B O 1
ATOM 6032 N N . PRO B 1 339 ? -8.922 -54.719 -24.891 1 87.88 339 PRO B N 1
ATOM 6033 C CA . PRO B 1 339 ? -7.797 -55.625 -25.109 1 87.88 339 PRO B CA 1
ATOM 6034 C C . PRO B 1 339 ? -6.512 -55.156 -24.438 1 87.88 339 PRO B C 1
ATOM 6036 O O . PRO B 1 339 ? -5.656 -55.969 -24.078 1 87.88 339 PRO B O 1
ATOM 6039 N N . GLN B 1 340 ? -6.402 -53.875 -24.203 1 93.25 340 GLN B N 1
ATOM 6040 C CA . GLN B 1 340 ? -5.121 -53.375 -23.703 1 93.25 340 GLN B CA 1
ATOM 6041 C C . GLN B 1 340 ? -5.23 -52.906 -22.25 1 93.25 340 GLN B C 1
ATOM 6043 O O . GLN B 1 340 ? -4.25 -52.438 -21.672 1 93.25 340 GLN B O 1
ATOM 6048 N N . LEU B 1 341 ? -6.352 -53 -21.641 1 95 341 LEU B N 1
ATOM 6049 C CA . LEU B 1 341 ? -6.574 -52.5 -20.297 1 95 341 LEU B CA 1
ATOM 6050 C C . LEU B 1 341 ? -5.688 -53.25 -19.297 1 95 341 LEU B C 1
ATOM 6052 O O . LEU B 1 341 ? -5.719 -54.469 -19.219 1 95 341 LEU B O 1
ATOM 6056 N N . LYS B 1 342 ? -4.918 -52.5 -18.562 1 95.88 342 LYS B N 1
ATOM 6057 C CA . LYS B 1 342 ? -4 -53.094 -17.594 1 95.88 342 LYS B CA 1
ATOM 6058 C C . LYS B 1 342 ? -4.445 -52.781 -16.156 1 95.88 342 LYS B C 1
ATOM 6060 O O . LYS B 1 342 ? -4.191 -53.594 -15.25 1 95.88 342 LYS B O 1
ATOM 6065 N N . LEU B 1 343 ? -5.109 -51.688 -16.047 1 96.94 343 LEU B N 1
ATOM 6066 C CA . LEU B 1 343 ? -5.457 -51.25 -14.695 1 96.94 343 LEU B CA 1
ATOM 6067 C C . LEU B 1 343 ? -6.879 -50.719 -14.641 1 96.94 343 LEU B C 1
ATOM 6069 O O . LEU B 1 343 ? -7.273 -49.906 -15.477 1 96.94 343 LEU B O 1
ATOM 6073 N N . LEU B 1 344 ? -7.605 -51.25 -13.648 1 96.12 344 LEU B N 1
ATOM 6074 C CA . LEU B 1 344 ? -8.914 -50.719 -13.312 1 96.12 344 LEU B CA 1
ATOM 6075 C C . LEU B 1 344 ? -8.922 -50.125 -11.898 1 96.12 344 LEU B C 1
ATOM 6077 O O . LEU B 1 344 ? -8.523 -50.812 -10.953 1 96.12 344 LEU B O 1
ATOM 6081 N N . GLY B 1 345 ? -9.25 -48.844 -11.836 1 96.69 345 GLY B N 1
ATOM 6082 C CA . GLY B 1 345 ? -9.398 -48.219 -10.531 1 96.69 345 GLY B CA 1
ATOM 6083 C C . GLY B 1 345 ? -10.836 -47.906 -10.188 1 96.69 345 GLY B C 1
ATOM 6084 O O . GLY B 1 345 ? -11.562 -47.312 -10.992 1 96.69 345 GLY B O 1
ATOM 6085 N N . LEU B 1 346 ? -11.266 -48.344 -8.969 1 96.38 346 LEU B N 1
ATOM 6086 C CA . LEU B 1 346 ? -12.594 -48.031 -8.453 1 96.38 346 LEU B CA 1
ATOM 6087 C C . LEU B 1 346 ? -12.516 -47.438 -7.051 1 96.38 346 LEU B C 1
ATOM 6089 O O . LEU B 1 346 ? -11.875 -48.031 -6.164 1 96.38 346 LEU B O 1
ATOM 6093 N N . SER B 1 347 ? -13.07 -46.25 -6.977 1 96.75 347 SER B N 1
ATOM 6094 C CA . SER B 1 347 ? -13.156 -45.625 -5.66 1 96.75 347 SER B CA 1
ATOM 6095 C C . SER B 1 347 ? -14.547 -45.062 -5.402 1 96.75 347 SER B C 1
ATOM 6097 O O . SER B 1 347 ? -15.078 -44.312 -6.227 1 96.75 347 SER B O 1
ATOM 6099 N N . TRP B 1 348 ? -15.141 -45.438 -4.312 1 95.56 348 TRP B N 1
ATOM 6100 C CA . TRP B 1 348 ? -16.453 -44.938 -3.896 1 95.56 348 TRP B CA 1
ATOM 6101 C C . TRP B 1 348 ? -17.516 -45.25 -4.938 1 95.56 348 TRP B C 1
ATOM 6103 O O . TRP B 1 348 ? -18.281 -44.375 -5.348 1 95.56 348 TRP B O 1
ATOM 6113 N N . CYS B 1 349 ? -17.375 -46.469 -5.438 1 95.38 349 CYS B N 1
ATOM 6114 C CA . CYS B 1 349 ? -18.406 -47.031 -6.312 1 95.38 349 CYS B CA 1
ATOM 6115 C C . CYS B 1 349 ? -19.234 -48.062 -5.59 1 95.38 349 CYS B C 1
ATOM 6117 O O . CYS B 1 349 ? -18.875 -49.25 -5.582 1 95.38 349 CYS B O 1
ATOM 6119 N N . GLY B 1 350 ? -20.375 -47.719 -5.066 1 92.69 350 GLY B N 1
ATOM 6120 C CA . GLY B 1 350 ? -21.125 -48.531 -4.113 1 92.69 350 GLY B CA 1
ATOM 6121 C C . GLY B 1 350 ? -22.016 -49.562 -4.773 1 92.69 350 GLY B C 1
ATOM 6122 O O . GLY B 1 350 ? -22.453 -50.5 -4.117 1 92.69 350 GLY B O 1
ATOM 6123 N N . SER B 1 351 ? -22.328 -49.469 -6.027 1 94.12 351 SER B N 1
ATOM 6124 C CA . SER B 1 351 ? -23.281 -50.344 -6.68 1 94.12 351 SER B CA 1
ATOM 6125 C C . SER B 1 351 ? -22.562 -51.469 -7.414 1 94.12 351 SER B C 1
ATOM 6127 O O . SER B 1 351 ? -23.203 -52.406 -7.922 1 94.12 351 SER B O 1
ATOM 6129 N N . VAL B 1 352 ? -21.219 -51.375 -7.477 1 94.88 352 VAL B N 1
ATOM 6130 C CA . VAL B 1 352 ? -20.453 -52.406 -8.148 1 94.88 352 VAL B CA 1
ATOM 6131 C C . VAL B 1 352 ? -20.25 -53.594 -7.203 1 94.88 352 VAL B C 1
ATOM 6133 O O . VAL B 1 352 ? -19.922 -53.406 -6.027 1 94.88 352 VAL B O 1
ATOM 6136 N N . THR B 1 353 ? -20.484 -54.812 -7.695 1 95 353 THR B N 1
ATOM 6137 C CA . THR B 1 353 ? -20.297 -56 -6.887 1 95 353 THR B CA 1
ATOM 6138 C C . THR B 1 353 ? -19.203 -56.906 -7.477 1 95 353 THR B C 1
ATOM 6140 O O . THR B 1 353 ? -18.578 -56.562 -8.477 1 95 353 THR B O 1
ATOM 6143 N N . ASP B 1 354 ? -19.047 -58.094 -6.828 1 94.44 354 ASP B N 1
ATOM 6144 C CA . ASP B 1 354 ? -18.016 -59.031 -7.242 1 94.44 354 ASP B CA 1
ATOM 6145 C C . ASP B 1 354 ? -18.297 -59.562 -8.641 1 94.44 354 ASP B C 1
ATOM 6147 O O . ASP B 1 354 ? -17.359 -59.812 -9.406 1 94.44 354 ASP B O 1
ATOM 6151 N N . THR B 1 355 ? -19.547 -59.625 -9.016 1 92.25 355 THR B N 1
ATOM 6152 C CA . THR B 1 355 ? -19.938 -60.219 -10.281 1 92.25 355 THR B CA 1
ATOM 6153 C C . THR B 1 355 ? -19.406 -59.406 -11.461 1 92.25 355 THR B C 1
ATOM 6155 O O . THR B 1 355 ? -18.844 -59.938 -12.406 1 92.25 355 THR B O 1
ATOM 6158 N N . GLY B 1 356 ? -19.594 -58.156 -11.336 1 91.12 356 GLY B N 1
ATOM 6159 C CA . GLY B 1 356 ? -19.125 -57.281 -12.398 1 91.12 356 GLY B CA 1
ATOM 6160 C C . GLY B 1 356 ? -17.625 -57.281 -12.562 1 91.12 356 GLY B C 1
ATOM 6161 O O . GLY B 1 356 ? -17.125 -57.375 -13.688 1 91.12 356 GLY B O 1
ATOM 6162 N N . LEU B 1 357 ? -16.922 -57.281 -11.578 1 92.81 357 LEU B N 1
ATOM 6163 C CA . LEU B 1 357 ? -15.469 -57.281 -11.602 1 92.81 357 LEU B CA 1
ATOM 6164 C C . LEU B 1 357 ? -14.906 -58.625 -12.07 1 92.81 357 LEU B C 1
ATOM 6166 O O . LEU B 1 357 ? -13.891 -58.656 -12.766 1 92.81 357 LEU B O 1
ATOM 6170 N N . ALA B 1 358 ? -15.602 -59.656 -11.641 1 90.06 358 ALA B N 1
ATOM 6171 C CA . ALA B 1 358 ? -15.18 -61 -12.07 1 90.06 358 ALA B CA 1
ATOM 6172 C C . ALA B 1 358 ? -15.242 -61.125 -13.586 1 90.06 358 ALA B C 1
ATOM 6174 O O . ALA B 1 358 ? -14.336 -61.688 -14.203 1 90.06 358 ALA B O 1
ATOM 6175 N N . ASN B 1 359 ? -16.281 -60.625 -14.094 1 88.69 359 ASN B N 1
ATOM 6176 C CA . ASN B 1 359 ? -16.422 -60.625 -15.547 1 88.69 359 ASN B CA 1
ATOM 6177 C C . ASN B 1 359 ? -15.297 -59.906 -16.25 1 88.69 359 ASN B C 1
ATOM 6179 O O . ASN B 1 359 ? -14.773 -60.344 -17.266 1 88.69 359 ASN B O 1
ATOM 6183 N N . LEU B 1 360 ? -14.922 -58.781 -15.758 1 90.31 360 LEU B N 1
ATOM 6184 C CA . LEU B 1 360 ? -13.852 -57.969 -16.328 1 90.31 360 LEU B CA 1
ATOM 6185 C C . LEU B 1 360 ? -12.516 -58.688 -16.25 1 90.31 360 LEU B C 1
ATOM 6187 O O . LEU B 1 360 ? -11.742 -58.688 -17.203 1 90.31 360 LEU B O 1
ATOM 6191 N N . ILE B 1 361 ? -12.281 -59.312 -15.109 1 90.19 361 ILE B N 1
ATOM 6192 C CA . ILE B 1 361 ? -11.039 -60.031 -14.906 1 90.19 361 ILE B CA 1
ATOM 6193 C C . ILE B 1 361 ? -10.922 -61.156 -15.922 1 90.19 361 ILE B C 1
ATOM 6195 O O . ILE B 1 361 ? -9.859 -61.375 -16.516 1 90.19 361 ILE B O 1
ATOM 6199 N N . CYS B 1 362 ? -12 -61.781 -16.172 1 87.75 362 CYS B N 1
ATOM 6200 C CA . CYS B 1 362 ? -11.977 -62.938 -17.031 1 87.75 362 CYS B CA 1
ATOM 6201 C C . CYS B 1 362 ? -11.883 -62.531 -18.5 1 87.75 362 CYS B C 1
ATOM 6203 O O . CYS B 1 362 ? -11.234 -63.219 -19.297 1 87.75 362 CYS B O 1
ATOM 6205 N N . ARG B 1 363 ? -12.383 -61.438 -18.797 1 88.19 363 ARG B N 1
ATOM 6206 C CA . ARG B 1 363 ? -12.547 -61.125 -20.219 1 88.19 363 ARG B CA 1
ATOM 6207 C C . ARG B 1 363 ? -11.461 -60.156 -20.672 1 88.19 363 ARG B C 1
ATOM 6209 O O . ARG B 1 363 ? -11.25 -59.969 -21.875 1 88.19 363 ARG B O 1
ATOM 6216 N N . CYS B 1 364 ? -10.781 -59.469 -19.844 1 90.81 364 CYS B N 1
ATOM 6217 C CA . CYS B 1 364 ? -9.664 -58.594 -20.188 1 90.81 364 CYS B CA 1
ATOM 6218 C C . CYS B 1 364 ? -8.336 -59.25 -19.844 1 90.81 364 CYS B C 1
ATOM 6220 O O . CYS B 1 364 ? -7.852 -59.125 -18.719 1 90.81 364 CYS B O 1
ATOM 6222 N N . PRO B 1 365 ? -7.75 -59.875 -20.797 1 87.06 365 PRO B N 1
ATOM 6223 C CA . PRO B 1 365 ? -6.59 -60.75 -20.516 1 87.06 365 PRO B CA 1
ATOM 6224 C C . PRO B 1 365 ? -5.379 -59.938 -20.047 1 87.06 365 PRO B C 1
ATOM 6226 O O . PRO B 1 365 ? -4.52 -60.469 -19.328 1 87.06 365 PRO B O 1
ATOM 6229 N N . GLN B 1 366 ? -5.344 -58.688 -20.422 1 91.44 366 GLN B N 1
ATOM 6230 C CA . GLN B 1 366 ? -4.156 -57.938 -20.062 1 91.44 366 GLN B CA 1
ATOM 6231 C C . GLN B 1 366 ? -4.332 -57.25 -18.703 1 91.44 366 GLN B C 1
ATOM 6233 O O . GLN B 1 366 ? -3.383 -56.688 -18.156 1 91.44 366 GLN B O 1
ATOM 6238 N N . LEU B 1 367 ? -5.547 -57.281 -18.156 1 93 367 LEU B N 1
ATOM 6239 C CA . LEU B 1 367 ? -5.816 -56.688 -16.844 1 93 367 LEU B CA 1
ATOM 6240 C C . LEU B 1 367 ? -5.012 -57.375 -15.758 1 93 367 LEU B C 1
ATOM 6242 O O . LEU B 1 367 ? -5.195 -58.562 -15.508 1 93 367 LEU B O 1
ATOM 6246 N N . ASN B 1 368 ? -4.133 -56.75 -15.125 1 92.19 368 ASN B N 1
ATOM 6247 C CA . ASN B 1 368 ? -3.297 -57.406 -14.133 1 92.19 368 ASN B CA 1
ATOM 6248 C C . ASN B 1 368 ? -3.279 -56.656 -12.812 1 92.19 368 ASN B C 1
ATOM 6250 O O . ASN B 1 368 ? -2.652 -57.094 -11.844 1 92.19 368 ASN B O 1
ATOM 6254 N N . ARG B 1 369 ? -3.99 -55.469 -12.844 1 94.75 369 ARG B N 1
ATOM 6255 C CA . ARG B 1 369 ? -4.066 -54.75 -11.578 1 94.75 369 ARG B CA 1
ATOM 6256 C C . ARG B 1 369 ? -5.445 -54.094 -11.398 1 94.75 369 ARG B C 1
ATOM 6258 O O . ARG B 1 369 ? -6.023 -53.594 -12.352 1 94.75 369 ARG B O 1
ATOM 6265 N N . MET B 1 370 ? -5.957 -54.188 -10.172 1 94.69 370 MET B N 1
ATOM 6266 C CA . MET B 1 370 ? -7.176 -53.5 -9.773 1 94.69 370 MET B CA 1
ATOM 6267 C C . MET B 1 370 ? -6.973 -52.75 -8.453 1 94.69 370 MET B C 1
ATOM 6269 O O . MET B 1 370 ? -6.426 -53.312 -7.504 1 94.69 370 MET B O 1
ATOM 6273 N N . ASP B 1 371 ? -7.23 -51.5 -8.516 1 95.88 371 ASP B N 1
ATOM 6274 C CA . ASP B 1 371 ? -7.219 -50.688 -7.312 1 95.88 371 ASP B CA 1
ATOM 6275 C C . ASP B 1 371 ? -8.641 -50.344 -6.855 1 95.88 371 ASP B C 1
ATOM 6277 O O . ASP B 1 371 ? -9.328 -49.562 -7.488 1 95.88 371 ASP B O 1
ATOM 6281 N N . ILE B 1 372 ? -9.039 -50.938 -5.715 1 95.25 372 ILE B N 1
ATOM 6282 C CA . ILE B 1 372 ? -10.414 -50.781 -5.254 1 95.25 372 ILE B CA 1
ATOM 6283 C C . ILE B 1 372 ? -10.43 -50.219 -3.844 1 95.25 372 ILE B C 1
ATOM 6285 O O . ILE B 1 372 ? -9.828 -50.781 -2.926 1 95.25 372 ILE B O 1
ATOM 6289 N N . ASN B 1 373 ? -11.039 -49.031 -3.84 1 95.12 373 ASN B N 1
ATOM 6290 C CA . ASN B 1 373 ? -11.102 -48.312 -2.557 1 95.12 373 ASN B CA 1
ATOM 6291 C C . ASN B 1 373 ? -12.523 -47.875 -2.236 1 95.12 373 ASN B C 1
ATOM 6293 O O . ASN B 1 373 ? -13.18 -47.25 -3.07 1 95.12 373 ASN B O 1
ATOM 6297 N N . HIS B 1 374 ? -13.039 -48.188 -1.024 1 95.44 374 HIS B N 1
ATOM 6298 C CA . HIS B 1 374 ? -14.336 -47.719 -0.53 1 95.44 374 HIS B CA 1
ATOM 6299 C C . HIS B 1 374 ? -15.469 -48.188 -1.417 1 95.44 374 HIS B C 1
ATOM 6301 O O . HIS B 1 374 ? -16.344 -47.406 -1.811 1 95.44 374 HIS B O 1
ATOM 6307 N N . CYS B 1 375 ? -15.391 -49.375 -1.811 1 95.38 375 CYS B N 1
ATOM 6308 C CA . CYS B 1 375 ? -16.453 -50.094 -2.516 1 95.38 375 CYS B CA 1
ATOM 6309 C C . CYS B 1 375 ? -17.062 -51.188 -1.645 1 95.38 375 CYS B C 1
ATOM 6311 O O . CYS B 1 375 ? -16.531 -52.281 -1.568 1 95.38 375 CYS B O 1
ATOM 6313 N N . ASN B 1 376 ? -18.188 -50.969 -1.076 1 93.12 376 ASN B N 1
ATOM 6314 C CA . ASN B 1 376 ? -18.719 -51.719 0.061 1 93.12 376 ASN B CA 1
ATOM 6315 C C . ASN B 1 376 ? -19.344 -53.031 -0.375 1 93.12 376 ASN B C 1
ATOM 6317 O O . ASN B 1 376 ? -19.734 -53.844 0.463 1 93.12 376 ASN B O 1
ATOM 6321 N N . GLN B 1 377 ? -19.531 -53.281 -1.595 1 95.12 377 GLN B N 1
ATOM 6322 C CA . GLN B 1 377 ? -20.172 -54.531 -2.041 1 95.12 377 GLN B CA 1
ATOM 6323 C C . GLN B 1 377 ? -19.156 -55.531 -2.551 1 95.12 377 GLN B C 1
ATOM 6325 O O . GLN B 1 377 ? -19.516 -56.594 -3.047 1 95.12 377 GLN B O 1
ATOM 6330 N N . ILE B 1 378 ? -17.891 -55.156 -2.408 1 94.75 378 ILE B N 1
ATOM 6331 C CA . ILE B 1 378 ? -16.812 -56.031 -2.834 1 94.75 378 ILE B CA 1
ATOM 6332 C C . ILE B 1 378 ? -16.438 -56.969 -1.685 1 94.75 378 ILE B C 1
ATOM 6334 O O . ILE B 1 378 ? -16.125 -56.5 -0.585 1 94.75 378 ILE B O 1
ATOM 6338 N N . THR B 1 379 ? -16.5 -58.219 -1.964 1 93.56 379 THR B N 1
ATOM 6339 C CA . THR B 1 379 ? -16.297 -59.219 -0.922 1 93.56 379 THR B CA 1
ATOM 6340 C C . THR B 1 379 ? -15.18 -60.188 -1.308 1 93.56 379 THR B C 1
ATOM 6342 O O . THR B 1 379 ? -14.516 -60 -2.322 1 93.56 379 THR B O 1
ATOM 6345 N N . ASN B 1 380 ? -15.055 -61.281 -0.455 1 92.69 380 ASN B N 1
ATOM 6346 C CA . ASN B 1 380 ? -14.047 -62.312 -0.688 1 92.69 380 ASN B CA 1
ATOM 6347 C C . ASN B 1 380 ? -14.273 -63.031 -2.014 1 92.69 380 ASN B C 1
ATOM 6349 O O . ASN B 1 380 ? -13.344 -63.594 -2.58 1 92.69 380 ASN B O 1
ATOM 6353 N N . ASN B 1 381 ? -15.453 -62.938 -2.488 1 91.75 381 ASN B N 1
ATOM 6354 C CA . ASN B 1 381 ? -15.789 -63.594 -3.746 1 91.75 381 ASN B CA 1
ATOM 6355 C C . ASN B 1 381 ? -14.953 -63.062 -4.902 1 91.75 381 ASN B C 1
ATOM 6357 O O . ASN B 1 381 ? -14.648 -63.781 -5.852 1 91.75 381 ASN B O 1
ATOM 6361 N N . LEU B 1 382 ? -14.57 -61.781 -4.824 1 92.81 382 LEU B N 1
ATOM 6362 C CA . LEU B 1 382 ? -13.727 -61.188 -5.863 1 92.81 382 LEU B CA 1
ATOM 6363 C C . LEU B 1 382 ? -12.375 -61.906 -5.922 1 92.81 382 LEU B C 1
ATOM 6365 O O . LEU B 1 382 ? -11.875 -62.219 -7.004 1 92.81 382 LEU B O 1
ATOM 6369 N N . VAL B 1 383 ? -11.859 -62.219 -4.801 1 89.94 383 VAL B N 1
ATOM 6370 C CA . VAL B 1 383 ? -10.578 -62.906 -4.703 1 89.94 383 VAL B CA 1
ATOM 6371 C C . VAL B 1 383 ? -10.688 -64.312 -5.293 1 89.94 383 VAL B C 1
ATOM 6373 O O . VAL B 1 383 ? -9.844 -64.75 -6.086 1 89.94 383 VAL B O 1
ATOM 6376 N N . PHE B 1 384 ? -11.758 -64.938 -4.918 1 89.12 384 PHE B N 1
ATOM 6377 C CA . PHE B 1 384 ? -11.977 -66.312 -5.418 1 89.12 384 PHE B CA 1
ATOM 6378 C C . PHE B 1 384 ? -12.102 -66.312 -6.938 1 89.12 384 PHE B C 1
ATOM 6380 O O . PHE B 1 384 ? -11.531 -67.188 -7.613 1 89.12 384 PHE B O 1
ATOM 6387 N N . ASN B 1 385 ? -12.805 -65.375 -7.367 1 88.19 385 ASN B N 1
ATOM 6388 C CA . ASN B 1 385 ? -13 -65.25 -8.812 1 88.19 385 ASN B CA 1
ATOM 6389 C C . ASN B 1 385 ? -11.695 -64.938 -9.531 1 88.19 385 ASN B C 1
ATOM 6391 O O . ASN B 1 385 ? -11.43 -65.5 -10.609 1 88.19 385 ASN B O 1
ATOM 6395 N N . ALA B 1 386 ? -10.945 -64.125 -9 1 89.19 386 ALA B N 1
ATOM 6396 C CA . ALA B 1 386 ? -9.648 -63.75 -9.586 1 89.19 386 ALA B CA 1
ATOM 6397 C C . ALA B 1 386 ? -8.742 -65 -9.672 1 89.19 386 ALA B C 1
ATOM 6399 O O . ALA B 1 386 ? -8.07 -65.188 -10.68 1 89.19 386 ALA B O 1
ATOM 6400 N N . ILE B 1 387 ? -8.742 -65.75 -8.609 1 86.25 387 ILE B N 1
ATOM 6401 C CA . ILE B 1 387 ? -7.941 -67 -8.578 1 86.25 387 ILE B CA 1
ATOM 6402 C C . ILE B 1 387 ? -8.406 -67.938 -9.664 1 86.25 387 ILE B C 1
ATOM 6404 O O . ILE B 1 387 ? -7.594 -68.562 -10.352 1 86.25 387 ILE B O 1
ATOM 6408 N N . SER B 1 388 ? -9.703 -68 -9.781 1 85.31 388 SER B N 1
ATOM 6409 C CA . SER B 1 388 ? -10.281 -68.875 -10.766 1 85.31 388 SER B CA 1
ATOM 6410 C C . SER B 1 388 ? -9.93 -68.5 -12.188 1 85.31 388 SER B C 1
ATOM 6412 O O . SER B 1 388 ? -9.633 -69.312 -13.039 1 85.31 388 SER B O 1
ATOM 6414 N N . CYS B 1 389 ? -9.922 -67.188 -12.461 1 84.56 389 CYS B N 1
ATOM 6415 C CA . CYS B 1 389 ? -9.703 -66.688 -13.805 1 84.56 389 CYS B CA 1
ATOM 6416 C C . CYS B 1 389 ? -8.211 -66.562 -14.109 1 84.56 389 CYS B C 1
ATOM 6418 O O . CYS B 1 389 ? -7.805 -66.75 -15.266 1 84.56 389 CYS B O 1
ATOM 6420 N N . CYS B 1 390 ? -7.453 -66.312 -13.086 1 81.12 390 CYS B N 1
ATOM 6421 C CA . CYS B 1 390 ? -6.027 -66.062 -13.305 1 81.12 390 CYS B CA 1
ATOM 6422 C C . CYS B 1 390 ? -5.203 -67.25 -12.742 1 81.12 390 CYS B C 1
ATOM 6424 O O . CYS B 1 390 ? -3.979 -67.125 -12.656 1 81.12 390 CYS B O 1
ATOM 6426 N N . GLY B 1 391 ? -5.895 -68.188 -12.109 1 68.12 391 GLY B N 1
ATOM 6427 C CA . GLY B 1 391 ? -5.234 -69.25 -11.391 1 68.12 391 GLY B CA 1
ATOM 6428 C C . GLY B 1 391 ? -4.203 -70 -12.227 1 68.12 391 GLY B C 1
ATOM 6429 O O . GLY B 1 391 ? -3.832 -69.5 -13.312 1 68.12 391 GLY B O 1
ATOM 6430 N N . LYS B 1 392 ? -3.787 -71.125 -11.711 1 65.31 392 LYS B N 1
ATOM 6431 C CA . LYS B 1 392 ? -2.672 -72 -12.125 1 65.31 392 LYS B CA 1
ATOM 6432 C C . LYS B 1 392 ? -2.814 -72.438 -13.586 1 65.31 392 LYS B C 1
ATOM 6434 O O . LYS B 1 392 ? -3.879 -72.875 -14 1 65.31 392 LYS B O 1
ATOM 6439 N N . GLY B 1 393 ? -1.917 -72.062 -14.477 1 66.12 393 GLY B N 1
ATOM 6440 C CA . GLY B 1 393 ? -1.799 -72.5 -15.852 1 66.12 393 GLY B CA 1
ATOM 6441 C C . GLY B 1 393 ? -2.049 -71.438 -16.859 1 66.12 393 GLY B C 1
ATOM 6442 O O . GLY B 1 393 ? -1.76 -71.562 -18.047 1 66.12 393 GLY B O 1
ATOM 6443 N N . THR B 1 394 ? -2.74 -70.25 -16.391 1 69.75 394 THR B N 1
ATOM 6444 C CA . THR B 1 394 ? -3.104 -69.188 -17.344 1 69.75 394 THR B CA 1
ATOM 6445 C C . THR B 1 394 ? -1.911 -68.312 -17.641 1 69.75 394 THR B C 1
ATOM 6447 O O . THR B 1 394 ? -1.896 -67.562 -18.641 1 69.75 394 THR B O 1
ATOM 6450 N N . GLY B 1 395 ? -0.87 -68.438 -16.75 1 79 395 GLY B N 1
ATOM 6451 C CA . GLY B 1 395 ? 0.285 -67.562 -16.922 1 79 395 GLY B CA 1
ATOM 6452 C C . GLY B 1 395 ? -0.015 -66.062 -16.625 1 79 395 GLY B C 1
ATOM 6453 O O . GLY B 1 395 ? 0.809 -65.188 -16.906 1 79 395 GLY B O 1
ATOM 6454 N N . ARG B 1 396 ? -1.212 -65.812 -16.047 1 86.62 396 ARG B N 1
ATOM 6455 C CA . ARG B 1 396 ? -1.601 -64.438 -15.75 1 86.62 396 ARG B CA 1
ATOM 6456 C C . ARG B 1 396 ? -1.309 -64.062 -14.297 1 86.62 396 ARG B C 1
ATOM 6458 O O . ARG B 1 396 ? -1.35 -64.938 -13.422 1 86.62 396 ARG B O 1
ATOM 6465 N N . SER B 1 397 ? -0.758 -62.906 -14.07 1 85.88 397 SER B N 1
ATOM 6466 C CA . SER B 1 397 ? -0.563 -62.344 -12.734 1 85.88 397 SER B CA 1
ATOM 6467 C C . SER B 1 397 ? -1.508 -61.188 -12.461 1 85.88 397 SER B C 1
ATOM 6469 O O . SER B 1 397 ? -1.76 -60.375 -13.352 1 85.88 397 SER B O 1
ATOM 6471 N N . MET B 1 398 ? -2.141 -61.25 -11.258 1 87.88 398 MET B N 1
ATOM 6472 C CA . MET B 1 398 ? -3.109 -60.219 -10.914 1 87.88 398 MET B CA 1
ATOM 6473 C C . MET B 1 398 ? -2.828 -59.656 -9.531 1 87.88 398 MET B C 1
ATOM 6475 O O . MET B 1 398 ? -2.59 -60.406 -8.586 1 87.88 398 MET B O 1
ATOM 6479 N N . ILE B 1 399 ? -2.746 -58.312 -9.453 1 90.75 399 ILE B N 1
ATOM 6480 C CA . ILE B 1 399 ? -2.586 -57.625 -8.18 1 90.75 399 ILE B CA 1
ATOM 6481 C C . ILE B 1 399 ? -3.9 -56.938 -7.793 1 90.75 399 ILE B C 1
ATOM 6483 O O . ILE B 1 399 ? -4.438 -56.125 -8.555 1 90.75 399 ILE B O 1
ATOM 6487 N N . LEU B 1 400 ? -4.469 -57.281 -6.668 1 91.31 400 LEU B N 1
ATOM 6488 C CA . LEU B 1 400 ? -5.66 -56.656 -6.125 1 91.31 400 LEU B CA 1
ATOM 6489 C C . LEU B 1 400 ? -5.312 -55.781 -4.93 1 91.31 400 LEU B C 1
ATOM 6491 O O . LEU B 1 400 ? -5 -56.281 -3.85 1 91.31 400 LEU B O 1
ATOM 6495 N N . ASN B 1 401 ? -5.254 -54.438 -5.176 1 91.75 401 ASN B N 1
ATOM 6496 C CA . ASN B 1 401 ? -5.109 -53.469 -4.094 1 91.75 401 ASN B CA 1
ATOM 6497 C C . ASN B 1 401 ? -6.469 -53.031 -3.545 1 91.75 401 ASN B C 1
ATOM 6499 O O . ASN B 1 401 ? -7.215 -52.344 -4.219 1 91.75 401 ASN B O 1
ATOM 6503 N N . VAL B 1 402 ? -6.773 -53.531 -2.334 1 91.5 402 VAL B N 1
ATOM 6504 C CA . VAL B 1 402 ? -8.117 -53.281 -1.819 1 91.5 402 VAL B CA 1
ATOM 6505 C C . VAL B 1 402 ? -8.039 -52.625 -0.454 1 91.5 402 VAL B C 1
ATOM 6507 O O . VAL B 1 402 ? -7.16 -52.938 0.352 1 91.5 402 VAL B O 1
ATOM 6510 N N . ALA B 1 403 ? -8.742 -51.531 -0.327 1 91.44 403 ALA B N 1
ATOM 6511 C CA . ALA B 1 403 ? -8.883 -50.844 0.956 1 91.44 403 ALA B CA 1
ATOM 6512 C C . ALA B 1 403 ? -10.336 -50.469 1.22 1 91.44 403 ALA B C 1
ATOM 6514 O O . ALA B 1 403 ? -11.047 -50.062 0.305 1 91.44 403 ALA B O 1
ATOM 6515 N N . HIS B 1 404 ? -10.867 -50.625 2.43 1 92.25 404 HIS B N 1
ATOM 6516 C CA . HIS B 1 404 ? -12.211 -50.25 2.861 1 92.25 404 HIS B CA 1
ATOM 6517 C C . HIS B 1 404 ? -13.273 -51 2.055 1 92.25 404 HIS B C 1
ATOM 6519 O O . HIS B 1 404 ? -14.18 -50.375 1.493 1 92.25 404 HIS B O 1
ATOM 6525 N N . THR B 1 405 ? -13.031 -52.25 1.825 1 92.44 405 THR B N 1
ATOM 6526 C CA . THR B 1 405 ? -13.984 -53.188 1.214 1 92.44 405 THR B CA 1
ATOM 6527 C C . THR B 1 405 ? -14.406 -54.25 2.203 1 92.44 405 THR B C 1
ATOM 6529 O O . THR B 1 405 ? -14.125 -54.156 3.398 1 92.44 405 THR B O 1
ATOM 6532 N N . LYS B 1 406 ? -15.195 -55.281 1.856 1 91.5 406 LYS B N 1
ATOM 6533 C CA . LYS B 1 406 ? -15.633 -56.375 2.729 1 91.5 406 LYS B CA 1
ATOM 6534 C C . LYS B 1 406 ? -14.711 -57.594 2.596 1 91.5 406 LYS B C 1
ATOM 6536 O O . LYS B 1 406 ? -15.039 -58.656 3.061 1 91.5 406 LYS B O 1
ATOM 6541 N N . ILE B 1 407 ? -13.672 -57.312 1.914 1 89.69 407 ILE B N 1
ATOM 6542 C CA . ILE B 1 407 ? -12.688 -58.406 1.796 1 89.69 407 ILE B CA 1
ATOM 6543 C C . ILE B 1 407 ? -11.938 -58.562 3.117 1 89.69 407 ILE B C 1
ATOM 6545 O O . ILE B 1 407 ? -11.453 -57.562 3.686 1 89.69 407 ILE B O 1
ATOM 6549 N N . THR B 1 408 ? -12.008 -59.781 3.619 1 79.56 408 THR B N 1
ATOM 6550 C CA . THR B 1 408 ? -11.383 -60.062 4.91 1 79.56 408 THR B CA 1
ATOM 6551 C C . THR B 1 408 ? -9.867 -60.125 4.77 1 79.56 408 THR B C 1
ATOM 6553 O O . THR B 1 408 ? -9.359 -60.5 3.711 1 79.56 408 THR B O 1
ATOM 6556 N N . ASN B 1 409 ? -9.117 -59.562 5.719 1 66.88 409 ASN B N 1
ATOM 6557 C CA . ASN B 1 409 ? -7.664 -59.469 5.758 1 66.88 409 ASN B CA 1
ATOM 6558 C C . ASN B 1 409 ? -7.008 -60.844 5.559 1 66.88 409 ASN B C 1
ATOM 6560 O O . ASN B 1 409 ? -5.883 -60.938 5.062 1 66.88 409 ASN B O 1
ATOM 6564 N N . THR B 1 410 ? -7.668 -61.969 5.871 1 61.06 410 THR B N 1
ATOM 6565 C CA . THR B 1 410 ? -7.031 -63.281 5.816 1 61.06 410 THR B CA 1
ATOM 6566 C C . THR B 1 410 ? -6.781 -63.719 4.375 1 61.06 410 THR B C 1
ATOM 6568 O O . THR B 1 410 ? -5.938 -64.562 4.109 1 61.06 410 THR B O 1
ATOM 6571 N N . MET B 1 411 ? -7.48 -63.25 3.439 1 56.16 411 MET B N 1
ATOM 6572 C CA . MET B 1 411 ? -7.402 -63.75 2.062 1 56.16 411 MET B CA 1
ATOM 6573 C C . MET B 1 411 ? -6.289 -63.031 1.301 1 56.16 411 MET B C 1
ATOM 6575 O O . MET B 1 411 ? -5.762 -63.562 0.322 1 56.16 411 MET B O 1
ATOM 6579 N N . LEU B 1 412 ? -5.996 -61.781 1.459 1 55.81 412 LEU B N 1
ATOM 6580 C CA . LEU B 1 412 ? -5.066 -61.031 0.651 1 55.81 412 LEU B CA 1
ATOM 6581 C C . LEU B 1 412 ? -3.797 -60.719 1.437 1 55.81 412 LEU B C 1
ATOM 6583 O O . LEU B 1 412 ? -3.855 -60.438 2.641 1 55.81 412 LEU B O 1
ATOM 6587 N N . GLU B 1 413 ? -2.74 -61.219 1.028 1 51.78 413 GLU B N 1
ATOM 6588 C CA . GLU B 1 413 ? -1.52 -60.656 1.608 1 51.78 413 GLU B CA 1
ATOM 6589 C C . GLU B 1 413 ? -1.488 -59.156 1.484 1 51.78 413 GLU B C 1
ATOM 6591 O O . GLU B 1 413 ? -1.568 -58.594 0.379 1 51.78 413 GLU B O 1
ATOM 6596 N N . VAL B 1 414 ? -2.043 -58.406 2.367 1 44.81 414 VAL B N 1
ATOM 6597 C CA . VAL B 1 414 ? -2.127 -56.969 2.418 1 44.81 414 VAL B CA 1
ATOM 6598 C C . VAL B 1 414 ? -0.723 -56.375 2.428 1 44.81 414 VAL B C 1
ATOM 6600 O O . VAL B 1 414 ? 0.07 -56.625 3.332 1 44.81 414 VAL B O 1
ATOM 6603 N N . ARG B 1 415 ? 0.012 -56.188 1.347 1 41.56 415 ARG B N 1
ATOM 6604 C CA . ARG B 1 415 ? 1.246 -55.406 1.417 1 41.56 415 ARG B CA 1
ATOM 6605 C C . ARG B 1 415 ? 0.949 -53.938 1.565 1 41.56 415 ARG B C 1
ATOM 6607 O O . ARG B 1 415 ? 0.158 -53.375 0.804 1 41.56 415 ARG B O 1
ATOM 6614 N N . SER B 1 416 ? 0.852 -53.344 2.734 1 35.88 416 SER B N 1
ATOM 6615 C CA . SER B 1 416 ? 0.764 -51.906 2.92 1 35.88 416 SER B CA 1
ATOM 6616 C C . SER B 1 416 ? 1.705 -51.156 1.974 1 35.88 416 SER B C 1
ATOM 6618 O O . SER B 1 416 ? 2.893 -51.469 1.894 1 35.88 416 SER B O 1
ATOM 6620 N N . ALA B 1 417 ? 1.212 -50.531 0.925 1 35.12 417 ALA B N 1
ATOM 6621 C CA . ALA B 1 417 ? 2.074 -49.594 0.204 1 35.12 417 ALA B CA 1
ATOM 6622 C C . ALA B 1 417 ? 2.586 -48.5 1.13 1 35.12 417 ALA B C 1
ATOM 6624 O O . ALA B 1 417 ? 1.835 -47.969 1.956 1 35.12 417 ALA B O 1
#

Solvent-accessible surface area (backbone atoms only — not comparable to full-atom values): 42086 Å² total; per-residue (Å²): 137,85,78,79,79,77,77,78,77,75,73,78,75,77,77,74,75,72,68,55,78,82,70,52,54,62,69,57,54,29,53,52,52,75,72,45,84,50,67,68,57,46,46,53,51,22,68,72,40,69,70,38,33,53,23,43,54,53,43,52,67,69,46,89,71,32,76,44,54,54,72,75,54,65,79,48,54,66,72,57,44,52,52,42,35,71,69,48,16,62,54,29,23,32,40,41,3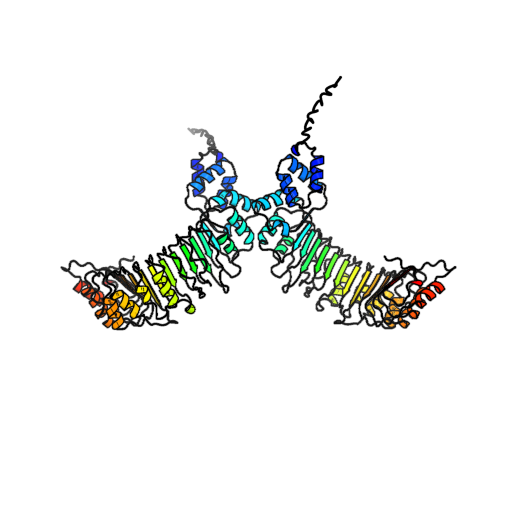6,62,60,78,74,64,84,46,56,41,33,53,45,50,49,42,57,69,30,28,60,53,29,26,33,41,38,40,32,50,31,42,72,77,51,69,66,56,56,46,44,56,63,40,51,46,32,30,33,42,36,39,33,33,67,66,41,85,52,70,58,82,66,53,38,74,60,20,50,56,23,30,36,42,34,39,30,38,36,26,36,40,41,73,66,66,28,78,32,82,48,29,29,36,42,37,37,33,44,20,45,44,44,77,37,91,36,56,38,71,43,32,48,53,21,29,36,42,34,42,34,60,38,43,52,88,34,45,35,51,68,44,34,46,35,37,34,67,29,26,53,48,28,27,33,42,33,37,24,49,63,48,80,56,50,36,54,48,47,64,36,63,45,30,28,32,40,37,42,39,35,47,91,92,39,68,38,74,53,51,53,62,24,44,43,44,43,32,66,40,86,76,54,50,39,27,35,40,34,44,34,22,58,42,57,61,48,66,69,46,25,37,27,60,20,42,35,57,54,27,32,33,43,34,41,27,48,22,63,55,51,37,37,73,40,33,68,44,38,23,58,22,66,46,25,31,34,43,36,40,28,41,27,56,47,34,36,36,67,20,53,38,48,32,57,59,46,12,80,48,42,30,37,36,40,38,32,46,22,66,46,30,36,56,61,36,56,54,40,46,44,70,62,35,31,94,87,65,83,50,64,75,47,78,47,75,44,68,46,55,50,58,74,88,77,46,87,76,73,82,127,136,83,76,78,76,76,75,75,77,72,71,76,73,77,78,74,75,70,69,53,77,83,71,52,53,61,68,58,55,29,54,51,53,74,72,45,84,50,68,68,58,47,46,54,52,21,69,73,39,69,70,38,33,52,22,43,54,53,42,52,67,69,45,86,72,31,76,43,52,54,72,74,58,65,78,48,53,64,72,57,45,54,51,44,36,71,68,50,16,63,56,26,24,34,40,42,37,61,61,78,74,62,84,47,56,41,32,53,45,51,50,41,57,69,31,28,61,52,29,26,32,42,37,41,33,50,32,43,72,77,50,69,68,57,55,46,44,55,64,39,52,46,33,29,34,41,36,40,33,34,67,67,41,84,51,72,57,83,67,54,37,74,58,20,49,56,25,30,34,41,36,39,30,37,34,27,34,39,41,73,65,66,26,79,31,82,47,27,28,35,41,38,37,32,45,20,43,44,44,78,38,90,36,57,39,70,42,32,48,54,21,29,35,43,34,42,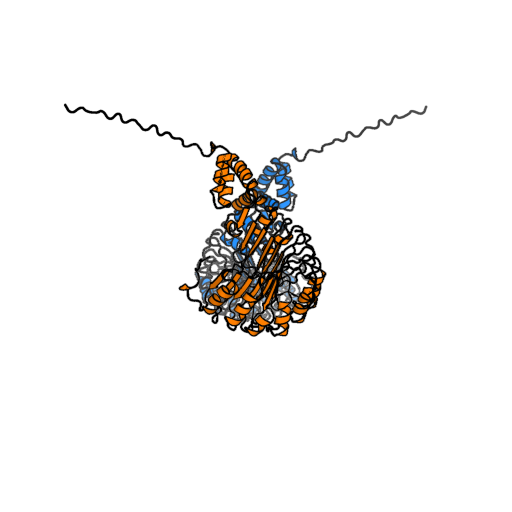33,58,36,42,53,86,34,45,36,50,68,43,33,46,36,40,34,68,28,28,53,47,28,28,33,43,35,40,22,50,63,50,78,56,51,36,56,47,47,64,35,60,44,30,27,33,41,35,43,36,36,46,89,92,38,69,40,72,53,50,52,63,24,44,43,44,42,33,66,40,84,76,55,50,38,29,34,43,34,43,35,24,58,42,56,60,50,66,69,46,25,39,27,60,16,43,35,57,54,27,31,32,42,35,42,27,48,20,63,55,53,37,35,72,39,35,68,45,37,24,57,23,66,45,23,31,35,42,35,38,28,40,28,55,48,34,36,34,68,20,53,40,48,32,57,59,47,13,80,49,42,30,36,36,41,38,32,47,23,68,47,30,35,56,61,37,57,54,41,47,43,68,62,34,31,94,86,65,84,50,65,74,47,79,48,73,43,67,47,55,50,56,72,88,78,48,87,76,73,82,127

Nearest PDB structures (foldseek):
  6wcq-assembly1_B  TM=5.379E-01  e=1.803E-09  Homo sapiens
  6bro-assembly1_B  TM=5.460E-01  e=2.856E-08  Oryza sativa Japonica Group
  6bro-assembly2_D  TM=5.384E-01  e=4.113E-08  Oryza sativa Japonica Group
  6brq-assembly1_B  TM=5.393E-01  e=2.161E-06  Oryza sativa Japonica Group
  6brq-assembly2_D  TM=4.152E-01  e=4.294E-07  Oryza sativa Japonica Group

=== Feature glossary ===
The record interleaves many kinds of information about one protein. Here is each kind framed as the question it answers.

Q: What does the local fold look like, residue by residue?
A: A 3Di character summarizes, for each residue, the relative orientation of the Cα frame of its nearest spatial neighbor. Because it encodes fold topology rather than chemistry, 3Di alignments detect remote structural similarity that sequence alignment misses.

Q: Which residues are in helices, strands, or loops?
A: Secondary structure is the local, repeating backbone conformation. DSSP classifies it into eight states by reading the hydrogen-bond network: three helix types (H, G, I), two β types (E, B), two non-regular types (T, S), and unstructured coil (-).

Q: How big and how compact is the whole molecule?
A: Three whole-structure scalars: the radius of gyration (RMS distance of Cα from centroid, in Å), the count of Cα–Cα contacts (pairs closer than 8 Å and separated by more than four residues in sequence — i.e. tertiary, not local, contacts), and the bounding-box dimensions. Together they distinguish compact globular folds from extended fibres or disordered chains.

Q: How confident is the AlphaFold model at each residue?
A: For AlphaFold models, the B-factor field carries pLDDT — the model's own estimate of local accuracy on a 0–100 scale. Regions with pLDDT<50 should be treated as essentially unmodeled; they often correspond to intrinsically disordered segments.

Q: What family and function is it annotated with?
A: Functional annotations link the protein to curated databases. InterPro entries identify conserved domains and families by matching the sequence against member-database signatures (Pfam, PROSITE, CDD, …). Gene Ontology (GO) terms describe molecular function, biological process, and cellular component in a controlled vocabulary. CATH places the structure in a hierarchical fold classification (Class/Architecture/Topology/Homologous-superfamily). The organism is the source species.

Q: What known structures does this most resemble?
A: Nearest PDB neighbors are the top structural matches found by Foldseek when searching this structure against the entire Protein Data Bank. Each hit reports a TM-score (0 to 1; >0.5 almost always implies the same fold) and an E-value. These are *structural* homologs — they may share no detectable sequence similarity.

Q: Which residues are buried vs exposed?
A: Solvent-accessible surface area (SASA) is the area in Å² traced out by the centre of a 1.4 Å probe sphere (a water molecule) rolled over the protein's van der Waals surface (Shrake–Rupley / Lee–Richards construction). Buried residues have near-zero SASA; fully exposed residues can exceed 200 Å². The total SASA scales roughly with the number of surface residues.

Q: What are the backbone torsion angles?
A: φ (phi) and ψ (psi) are the two rotatable backbone dihedrals per residue: φ is the C(i-1)–N–Cα–C torsion, ψ is the N–Cα–C–N(i+1) torsion, both in degrees on (−180°, 180°]. α-helical residues cluster near (−60°, −45°); β-strand residues near (−120°, +130°). A Ramachandran plot is simply a scatter of (φ, ψ) for every residue.

Q: Are the domains correctly placed relative to each other?
A: Predicted aligned error is AlphaFold's pairwise confidence. Unlike pLDDT (per-residue), PAE is per-residue-pair and captures whether two parts of the structure are correctly placed relative to each other. Units are ångströms of expected positional error.

Q: What if only a Cα trace is available?
A: P-SEA three-state annotation labels each residue as helix, strand, or coil based purely on the geometry of the Cα trace. It serves as a fallback when the full backbone (and thus DSSP) is unavailable.

Q: What is the amino-acid chain?
A: This is the polypeptide sequence — one letter per residue, N-terminus first. Length ranges from a few dozen residues for small domains to over a thousand for large multi-domain proteins.

Q: What do the rendered images show?
A: The six renders are orthographic views along the three Cartesian axes in both directions. Representation (cartoon, sticks, or surface) and color scheme (sequence-rainbow or by-chain) vary across proteins so the training set covers all the common visualization conventions.

Q: What do the diagnostic plots show?
A: Plot images: a contact map (which residues are close in 3D, as an N×N binary image), a Ramachandran scatter (backbone torsion angles, revealing secondary-structure composition at a glance), and — for AlphaFold structures — a PAE heatmap (pairwise prediction confidence).

Q: How mobile is each atom in the crystal?
A: B-factor (Debye–Waller factor) reflects atomic displacement in the crystal lattice. It is an experimental observable (units Å²), not a prediction; low values mean the atom is pinned down, high values mean it moves or is heterogeneous across the crystal.

Q: Where is each backbone atom in 3D?
A: The mmCIF table is the protein's shape written out atom by atom. For each backbone N, Cα, C, and carbonyl O, it records an (x, y, z) coordinate triple in Å plus the residue type, chain letter, and residue number.